Protein AF-0000000067186226 (afdb_homodimer)

Nearest PDB structures (foldseek):
  8h3f-assembly1_I  TM=6.491E-01  e=3.039E-13  Homo sapiens
  8h33-assembly1_B  TM=6.271E-01  e=1.517E-13  Homo sapiens
  8h37-assembly1_P  TM=5.772E-01  e=4.936E-14  Homo sapiens
  8h37-assembly1_N  TM=5.788E-01  e=1.292E-13  Homo sapiens
  3htm-assembly2_D  TM=8.428E-01  e=9.193E-09  Homo sapiens

InterPro domains:
  IPR000210 BTB/POZ domain [PF00651] (23-121)
  IPR000210 BTB/POZ domain [PS50097] (26-92)
  IPR000210 BTB/POZ domain [SM00225] (26-125)
  IPR008979 Galactose-binding-like domain superfamily [SSF49785] (238-368)
  IPR011333 SKP1/BTB/POZ domain superfamily [G3DSA:3.30.710.10] (2-152)
  IPR011333 SKP1/BTB/POZ domain superfamily [SSF54695] (12-121)
  IPR011705 BTB/Kelch-associated [PF07707] (131-234)
  IPR011705 BTB/Kelch-associated [SM00875] (131-235)
  IPR052407 BTB/POZ domain-containing protein 9 [PTHR46306] (3-377)

Structure (mmCIF, N/CA/C/O backbone):
data_AF-0000000067186226-model_v1
#
loop_
_entity.id
_entity.type
_entity.pdbx_description
1 polymer AGAP008739-PA
#
loop_
_atom_site.group_PDB
_atom_site.id
_atom_site.type_symbol
_atom_site.label_atom_id
_atom_site.label_alt_id
_atom_site.label_comp_id
_atom_site.label_asym_id
_atom_site.label_entity_id
_atom_site.label_seq_id
_atom_site.pdbx_PDB_ins_code
_atom_site.Cartn_x
_atom_site.Cartn_y
_atom_site.Cartn_z
_atom_site.occupancy
_atom_site.B_iso_or_equiv
_atom_site.auth_seq_id
_atom_site.auth_comp_id
_atom_site.auth_asym_id
_atom_site.auth_atom_id
_atom_site.pdbx_PDB_model_num
ATOM 1 N N . MET A 1 1 ? 9.281 -8.586 -5.812 1 43.84 1 MET A N 1
ATOM 2 C CA . MET A 1 1 ? 8.273 -9.164 -4.934 1 43.84 1 MET A CA 1
ATOM 3 C C . MET A 1 1 ? 8.609 -10.617 -4.602 1 43.84 1 MET A C 1
ATOM 5 O O . MET A 1 1 ? 8.984 -11.391 -5.488 1 43.84 1 MET A O 1
ATOM 9 N N . SER A 1 2 ? 8.891 -10.812 -3.518 1 55.97 2 SER A N 1
ATOM 10 C CA . SER A 1 2 ? 9.281 -12.164 -3.141 1 55.97 2 SER A CA 1
ATOM 11 C C . SER A 1 2 ? 8.281 -13.195 -3.654 1 55.97 2 SER A C 1
ATOM 13 O O . SER A 1 2 ? 7.074 -12.953 -3.637 1 55.97 2 SER A O 1
ATOM 15 N N . SER A 1 3 ? 8.68 -14.133 -4.492 1 70.69 3 SER A N 1
ATOM 16 C CA . SER A 1 3 ? 7.984 -15.141 -5.289 1 70.69 3 SER A CA 1
ATOM 17 C C . SER A 1 3 ? 7.008 -15.938 -4.434 1 70.69 3 SER A C 1
ATOM 19 O O . SER A 1 3 ? 6.117 -16.609 -4.965 1 70.69 3 SER A O 1
ATOM 21 N N . THR A 1 4 ? 7 -15.523 -3.02 1 85.62 4 THR A N 1
ATOM 22 C CA . THR A 1 4 ? 6.184 -16.406 -2.197 1 85.62 4 THR A CA 1
ATOM 23 C C . THR A 1 4 ? 5.07 -15.633 -1.502 1 85.62 4 THR A C 1
ATOM 25 O O . THR A 1 4 ? 4.355 -16.188 -0.66 1 85.62 4 THR A O 1
ATOM 28 N N . GLU A 1 5 ? 4.957 -14.359 -1.863 1 90.81 5 GLU A N 1
ATOM 29 C CA . GLU A 1 5 ? 3.914 -13.555 -1.244 1 90.81 5 GLU A CA 1
ATOM 30 C C . GLU A 1 5 ? 3.01 -12.914 -2.297 1 90.81 5 GLU A C 1
ATOM 32 O O . GLU A 1 5 ? 3.496 -12.344 -3.273 1 90.81 5 GLU A O 1
ATOM 37 N N . ILE A 1 6 ? 1.809 -13.125 -2.064 1 94.31 6 ILE A N 1
ATOM 38 C CA . ILE A 1 6 ? 0.84 -12.43 -2.902 1 94.31 6 ILE A CA 1
ATOM 39 C C . ILE A 1 6 ? 0.422 -11.125 -2.227 1 94.31 6 ILE A C 1
ATOM 41 O O . ILE A 1 6 ? -0.125 -11.133 -1.121 1 94.31 6 ILE A O 1
ATOM 45 N N . GLU A 1 7 ? 0.746 -10.055 -2.811 1 93.38 7 GLU A N 1
ATOM 46 C CA . GLU A 1 7 ? 0.395 -8.742 -2.291 1 93.38 7 GLU A CA 1
ATOM 47 C C . GLU A 1 7 ? -0.458 -7.961 -3.289 1 93.38 7 GLU A C 1
ATOM 49 O O . GLU A 1 7 ? 0.068 -7.359 -4.227 1 93.38 7 GLU A O 1
ATOM 54 N N . GLN A 1 8 ? -1.677 -7.988 -3.027 1 94.75 8 GLN A N 1
ATOM 55 C CA . GLN A 1 8 ? -2.619 -7.301 -3.904 1 94.75 8 GLN A CA 1
ATOM 56 C C . GLN A 1 8 ? -3.494 -6.332 -3.117 1 94.75 8 GLN A C 1
ATOM 58 O O . GLN A 1 8 ? -4.707 -6.27 -3.326 1 94.75 8 GLN A O 1
ATOM 63 N N . THR A 1 9 ? -2.949 -5.68 -2.217 1 94.12 9 THR A N 1
ATOM 64 C CA . THR A 1 9 ? -3.639 -4.719 -1.366 1 94.12 9 THR A CA 1
ATOM 65 C C . THR A 1 9 ? -4.184 -3.555 -2.193 1 94.12 9 THR A C 1
ATOM 67 O O . THR A 1 9 ? -5.223 -2.984 -1.863 1 94.12 9 THR A O 1
ATOM 70 N N . ALA A 1 10 ? -3.463 -3.23 -3.26 1 93.56 10 ALA A N 1
ATOM 71 C CA . ALA A 1 10 ? -3.898 -2.137 -4.125 1 93.56 10 ALA A CA 1
ATOM 72 C C . ALA A 1 10 ? -5.27 -2.43 -4.73 1 93.56 10 ALA A C 1
ATOM 74 O O . ALA A 1 10 ? -6.105 -1.531 -4.852 1 93.56 10 ALA A O 1
ATOM 75 N N . VAL A 1 11 ? -5.465 -3.668 -5.043 1 94 11 VAL A N 1
ATOM 76 C CA . VAL A 1 11 ? -6.738 -4.074 -5.625 1 94 11 VAL A CA 1
ATOM 77 C C . VAL A 1 11 ? -7.848 -3.943 -4.582 1 94 11 VAL A C 1
ATOM 79 O O . VAL A 1 11 ? -8.93 -3.439 -4.879 1 94 11 VAL A O 1
ATOM 82 N N . LEU A 1 12 ? -7.555 -4.359 -3.432 1 95.69 12 LEU A N 1
ATOM 83 C CA . LEU A 1 12 ? -8.508 -4.246 -2.33 1 95.69 12 LEU A CA 1
ATOM 84 C C . LEU A 1 12 ? -8.914 -2.793 -2.107 1 95.69 12 LEU A C 1
ATOM 86 O O . LEU A 1 12 ? -10.102 -2.48 -2.025 1 95.69 12 LEU A O 1
ATOM 90 N N . VAL A 1 13 ? -7.984 -1.93 -2.045 1 95.88 13 VAL A N 1
ATOM 91 C CA . VAL A 1 13 ? -8.219 -0.517 -1.766 1 95.88 13 VAL A CA 1
ATOM 92 C C . VAL A 1 13 ? -9.023 0.107 -2.906 1 95.88 13 VAL A C 1
ATOM 94 O O . VAL A 1 13 ? -9.93 0.905 -2.67 1 95.88 13 VAL A O 1
ATOM 97 N N . GLU A 1 14 ? -8.68 -0.257 -4.086 1 96.06 14 GLU A N 1
ATOM 98 C CA . GLU A 1 14 ? -9.391 0.259 -5.25 1 96.06 14 GLU A CA 1
ATOM 99 C C . GLU A 1 14 ? -10.867 -0.142 -5.215 1 96.06 14 GLU A C 1
ATOM 101 O O . GLU A 1 14 ? -11.742 0.664 -5.531 1 96.06 14 GLU A O 1
ATOM 106 N N . GLN A 1 15 ? -11.078 -1.304 -4.855 1 95.94 15 GLN A N 1
ATOM 107 C CA . GLN A 1 15 ? -12.453 -1.787 -4.785 1 95.94 15 GLN A CA 1
ATOM 108 C C . GLN A 1 15 ? -13.219 -1.104 -3.654 1 95.94 15 GLN A C 1
ATOM 110 O O . GLN A 1 15 ? -14.391 -0.746 -3.818 1 95.94 15 GLN A O 1
ATOM 115 N N . LEU A 1 16 ? -12.586 -0.921 -2.57 1 96.31 16 LEU A N 1
ATOM 116 C CA . LEU A 1 16 ? -13.211 -0.195 -1.472 1 96.31 16 LEU A CA 1
ATOM 117 C C . LEU A 1 16 ? -13.508 1.247 -1.872 1 96.31 16 LEU A C 1
ATOM 119 O O . LEU A 1 16 ? -14.547 1.799 -1.499 1 96.31 16 LEU A O 1
ATOM 123 N N . ALA A 1 17 ? -12.578 1.814 -2.572 1 96.5 17 ALA A N 1
ATOM 124 C CA . ALA A 1 17 ? -12.727 3.195 -3.021 1 96.5 17 ALA A CA 1
ATOM 125 C C . ALA A 1 17 ? -14 3.371 -3.846 1 96.5 17 ALA A C 1
ATOM 127 O O . ALA A 1 17 ? -14.625 4.434 -3.811 1 96.5 17 ALA A O 1
ATOM 128 N N . GLN A 1 18 ? -14.391 2.344 -4.48 1 96.06 18 GLN A N 1
ATOM 129 C CA . GLN A 1 18 ? -15.578 2.408 -5.324 1 96.06 18 GLN A CA 1
ATOM 130 C C . GLN A 1 18 ? -16.844 2.506 -4.484 1 96.06 18 GLN A C 1
ATOM 132 O O . GLN A 1 18 ? -17.875 2.986 -4.961 1 96.06 18 GLN A O 1
ATOM 137 N N . LEU A 1 19 ? -16.688 2.121 -3.268 1 96.25 19 LEU A N 1
ATOM 138 C CA . LEU A 1 19 ? -17.844 2.154 -2.371 1 96.25 19 LEU A CA 1
ATOM 139 C C . LEU A 1 19 ? -18.062 3.559 -1.818 1 96.25 19 LEU A C 1
ATOM 141 O O . LEU A 1 19 ? -19.141 3.871 -1.317 1 96.25 19 LEU A O 1
ATOM 145 N N . CYS A 1 20 ? -17.078 4.359 -1.886 1 96.75 20 CYS A N 1
ATOM 146 C CA . CYS A 1 20 ? -17.125 5.672 -1.257 1 96.75 20 CYS A CA 1
ATOM 147 C C . CYS A 1 20 ? -18.297 6.484 -1.799 1 96.75 20 CYS A C 1
ATOM 149 O O . CYS A 1 20 ? -18.344 6.801 -2.988 1 96.75 20 CYS A O 1
ATOM 151 N N . MET A 1 21 ? -19.234 6.742 -0.925 1 95.12 21 MET A N 1
ATOM 152 C CA . MET A 1 21 ? -20.422 7.539 -1.191 1 95.12 21 MET A CA 1
ATOM 153 C C . MET A 1 21 ? -21.234 6.949 -2.344 1 95.12 21 MET A C 1
ATOM 155 O O . MET A 1 21 ? -21.812 7.684 -3.145 1 95.12 21 MET A O 1
ATOM 159 N N . ASN A 1 22 ? -21.078 5.688 -2.518 1 93.81 22 ASN A N 1
ATOM 160 C CA . ASN A 1 22 ? -21.891 4.91 -3.449 1 93.81 22 ASN A CA 1
ATOM 161 C C . ASN A 1 22 ? -23.094 4.289 -2.758 1 93.81 22 ASN A C 1
ATOM 163 O O . ASN A 1 22 ? -22.969 3.715 -1.676 1 93.81 22 ASN A O 1
ATOM 167 N N . ALA A 1 23 ? -24.234 4.379 -3.363 1 93.38 23 ALA A N 1
ATOM 168 C CA . ALA A 1 23 ? -25.469 3.91 -2.756 1 93.38 23 ALA A CA 1
ATOM 169 C C . ALA A 1 23 ? -25.578 2.389 -2.818 1 93.38 23 ALA A C 1
ATOM 171 O O . ALA A 1 23 ? -26.375 1.784 -2.107 1 93.38 23 ALA A O 1
ATOM 172 N N . ASP A 1 24 ? -24.734 1.833 -3.588 1 90.06 24 ASP A N 1
ATOM 173 C CA . ASP A 1 24 ? -24.781 0.381 -3.729 1 90.06 24 ASP A CA 1
ATOM 174 C C . ASP A 1 24 ? -24.531 -0.309 -2.387 1 90.06 24 ASP A C 1
ATOM 176 O O . ASP A 1 24 ? -23.484 -0.142 -1.776 1 90.06 24 ASP A O 1
ATOM 180 N N . ASN A 1 25 ? -25.562 -0.972 -1.929 1 89.5 25 A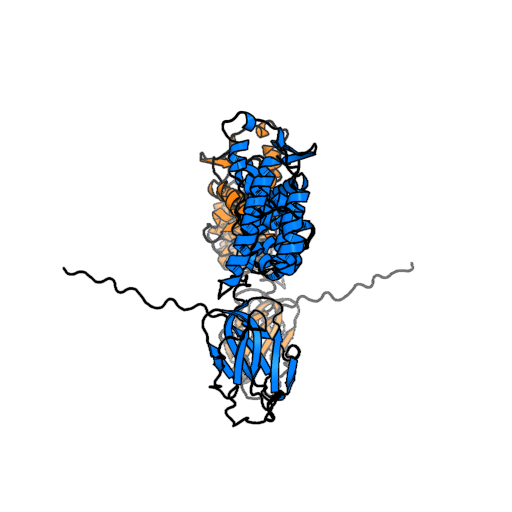SN A N 1
ATOM 181 C CA . ASN A 1 25 ? -25.547 -1.771 -0.708 1 89.5 25 ASN A CA 1
ATOM 182 C C . ASN A 1 25 ? -25.25 -0.914 0.519 1 89.5 25 ASN A C 1
ATOM 184 O O . ASN A 1 25 ? -24.734 -1.411 1.518 1 89.5 25 ASN A O 1
ATOM 188 N N . ALA A 1 26 ? -25.453 0.398 0.323 1 94.44 26 ALA A N 1
ATOM 189 C CA . ALA A 1 26 ? -25.297 1.274 1.482 1 94.44 26 ALA A CA 1
ATOM 190 C C . ALA A 1 26 ? -26.375 0.984 2.527 1 94.44 26 ALA A C 1
ATOM 192 O O . ALA A 1 26 ? -27.531 0.692 2.184 1 94.44 26 ALA A O 1
ATOM 193 N N . ASP A 1 27 ? -25.984 1.055 3.787 1 93.06 27 ASP A N 1
ATOM 194 C CA . ASP A 1 27 ? -26.953 0.744 4.836 1 93.06 27 ASP A CA 1
ATOM 195 C C . ASP A 1 27 ? -27.125 1.918 5.801 1 93.06 27 ASP A C 1
ATOM 197 O O . ASP A 1 27 ? -27.828 1.813 6.797 1 93.06 27 ASP A O 1
ATOM 201 N N . VAL A 1 28 ? -26.5 3.002 5.539 1 94.75 28 VAL A N 1
ATOM 202 C CA . VAL A 1 28 ? -26.688 4.234 6.301 1 94.75 28 VAL A CA 1
ATOM 203 C C . VAL A 1 28 ? -26.5 5.441 5.383 1 94.75 28 VAL A C 1
ATOM 205 O O . VAL A 1 28 ? -25.75 5.375 4.406 1 94.75 28 VAL A O 1
ATOM 208 N N . THR A 1 29 ? -27.203 6.473 5.629 1 96.75 29 THR A N 1
ATOM 209 C CA . THR A 1 29 ? -27.094 7.711 4.867 1 96.75 29 THR A CA 1
ATOM 210 C C . THR A 1 29 ? -26.906 8.906 5.801 1 96.75 29 THR A C 1
ATOM 212 O O . THR A 1 29 ? -27.688 9.086 6.742 1 96.75 29 THR A O 1
ATOM 215 N N . PHE A 1 30 ? -25.938 9.719 5.551 1 96.44 30 PHE A N 1
ATOM 216 C CA . PHE A 1 30 ? -25.719 10.945 6.316 1 96.44 30 PHE A CA 1
ATOM 217 C C . PHE A 1 30 ? -26.266 12.156 5.57 1 96.44 30 PHE A C 1
ATOM 219 O O . PHE A 1 30 ? -25.984 12.336 4.383 1 96.44 30 PHE A O 1
ATOM 226 N N . THR A 1 31 ? -27 12.891 6.254 1 97 31 THR A N 1
ATOM 227 C CA . THR A 1 31 ? -27.5 14.148 5.699 1 97 31 THR A CA 1
ATOM 228 C C . THR A 1 31 ? -26.719 15.328 6.246 1 97 31 THR A C 1
ATOM 230 O O . THR A 1 31 ? -26.781 15.625 7.441 1 97 31 THR A O 1
ATOM 233 N N . VAL A 1 32 ? -25.984 15.984 5.395 1 96.88 32 VAL A N 1
ATOM 234 C CA . VAL A 1 32 ? -25.141 17.125 5.762 1 96.88 32 VAL A CA 1
ATOM 235 C C . VAL A 1 32 ? -25.562 18.344 4.961 1 96.88 32 VAL A C 1
ATOM 237 O O . VAL A 1 32 ? -25.328 18.422 3.752 1 96.88 32 VAL A O 1
ATOM 240 N N . LYS A 1 33 ? -26.156 19.328 5.629 1 95.69 33 LYS A N 1
ATOM 241 C CA . LYS A 1 33 ? -26.641 20.562 5.008 1 95.69 33 LYS A CA 1
ATOM 242 C C . LYS A 1 33 ? -27.5 20.25 3.779 1 95.69 33 LYS A C 1
ATOM 244 O O . LYS A 1 33 ? -27.281 20.812 2.705 1 95.69 33 LYS A O 1
ATOM 249 N N . GLY A 1 34 ? -28.312 19.25 3.869 1 94.19 34 GLY A N 1
ATOM 250 C CA . GLY A 1 34 ? -29.281 18.922 2.83 1 94.19 34 GLY A CA 1
ATOM 251 C C . GLY A 1 34 ? -28.766 17.891 1.844 1 94.19 34 GLY A C 1
ATOM 252 O O . GLY A 1 34 ? -29.531 17.359 1.036 1 94.19 34 GLY A O 1
ATOM 253 N N . GLN A 1 35 ? -27.5 17.578 1.842 1 97 35 GLN A N 1
ATOM 254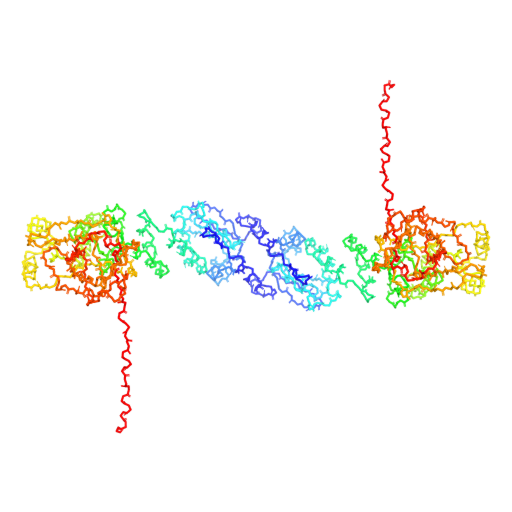 C CA . GLN A 1 35 ? -26.953 16.562 0.946 1 97 35 GLN A CA 1
ATOM 255 C C . GLN A 1 35 ? -26.984 15.18 1.591 1 97 35 GLN A C 1
ATOM 257 O O . GLN A 1 35 ? -26.641 15.031 2.766 1 97 35 GLN A O 1
ATOM 262 N N . HIS A 1 36 ? -27.406 14.227 0.775 1 96.88 36 HIS A N 1
ATOM 263 C CA . HIS A 1 36 ? -27.469 12.852 1.246 1 96.88 36 HIS A CA 1
ATOM 264 C C . HIS A 1 36 ? -26.234 12.062 0.81 1 96.88 36 HIS A C 1
ATOM 266 O O . HIS A 1 36 ? -26 11.891 -0.387 1 96.88 36 HIS A O 1
ATOM 272 N N . LEU A 1 37 ? -25.484 11.594 1.732 1 97.88 37 LEU A N 1
ATOM 273 C CA . LEU A 1 37 ? -24.25 10.867 1.466 1 97.88 37 LEU A CA 1
ATOM 274 C C . LEU A 1 37 ? -24.344 9.43 1.976 1 97.88 37 LEU A C 1
ATOM 276 O O . LEU A 1 37 ? -24.234 9.188 3.18 1 97.88 37 LEU A O 1
ATOM 280 N N . PRO A 1 38 ? -24.531 8.492 1.057 1 97.75 38 PRO A N 1
ATOM 281 C CA . PRO A 1 38 ? -24.609 7.086 1.47 1 97.75 38 PRO A CA 1
ATOM 282 C C . PRO A 1 38 ? -23.266 6.547 1.973 1 97.75 38 PRO A C 1
ATOM 284 O O . PRO A 1 38 ? -22.219 6.969 1.5 1 97.75 38 PRO A O 1
ATOM 287 N N . ALA A 1 39 ? -23.328 5.672 2.939 1 97.19 39 ALA A N 1
ATOM 288 C CA . ALA A 1 39 ? -22.125 5.055 3.508 1 97.19 39 ALA A CA 1
ATOM 289 C C . ALA A 1 39 ? -22.422 3.635 3.98 1 97.19 39 ALA A C 1
ATOM 291 O O . ALA A 1 39 ? -23.516 3.119 3.781 1 97.19 39 ALA A O 1
ATOM 292 N N . HIS A 1 40 ? -21.516 2.936 4.426 1 96.5 40 HIS A N 1
ATOM 293 C CA . HIS A 1 40 ? -21.594 1.557 4.895 1 96.5 40 HIS A CA 1
ATOM 294 C C . HIS A 1 40 ? -21.156 1.444 6.355 1 96.5 40 HIS A C 1
ATOM 296 O O . HIS A 1 40 ? -20.016 1.753 6.695 1 96.5 40 HIS A O 1
ATOM 302 N N . ARG A 1 41 ? -22.016 0.983 7.184 1 95.5 41 ARG A N 1
ATOM 303 C CA . ARG A 1 41 ? -21.828 0.965 8.633 1 95.5 41 ARG A CA 1
ATOM 304 C C . ARG A 1 41 ? -20.516 0.27 9 1 95.5 41 ARG A C 1
ATOM 306 O O . ARG A 1 41 ? -19.734 0.793 9.797 1 95.5 41 ARG A O 1
ATOM 313 N N . ILE A 1 42 ? -20.281 -0.845 8.391 1 95.25 42 ILE A N 1
ATOM 314 C CA . ILE A 1 42 ? -19.172 -1.678 8.82 1 95.25 42 ILE A CA 1
ATOM 315 C C . ILE A 1 42 ? -17.844 -0.988 8.469 1 95.25 42 ILE A C 1
ATOM 317 O O . ILE A 1 42 ? -16.875 -1.068 9.227 1 95.25 42 ILE A O 1
ATOM 321 N N . ILE A 1 43 ? -17.812 -0.345 7.324 1 96.44 43 ILE A N 1
ATOM 322 C CA . ILE A 1 43 ? -16.578 0.34 6.922 1 96.44 43 ILE A CA 1
ATOM 323 C C . ILE A 1 43 ? -16.297 1.489 7.883 1 96.44 43 ILE A C 1
ATOM 325 O O . ILE A 1 43 ? -15.172 1.63 8.367 1 96.44 43 ILE A O 1
ATOM 329 N N . LEU A 1 44 ? -17.312 2.252 8.18 1 96.19 44 LEU A N 1
ATOM 330 C CA . LEU A 1 44 ? -17.156 3.375 9.094 1 96.19 44 LEU A CA 1
ATOM 331 C C . LEU A 1 44 ? -16.766 2.891 10.484 1 96.19 44 LEU A C 1
ATOM 333 O O . LEU A 1 44 ? -15.859 3.445 11.117 1 96.19 44 LEU A O 1
ATOM 337 N N . ALA A 1 45 ? -17.438 1.86 10.945 1 95 45 ALA A N 1
ATOM 338 C CA . ALA A 1 45 ? -17.188 1.312 12.281 1 95 45 ALA A CA 1
ATOM 339 C C . ALA A 1 45 ? -15.789 0.731 12.391 1 95 45 ALA A C 1
ATOM 341 O O . ALA A 1 45 ? -15.164 0.782 13.453 1 95 45 ALA A O 1
ATOM 342 N N . THR A 1 46 ? -15.305 0.184 11.32 1 95.62 46 THR A N 1
ATOM 343 C CA . THR A 1 46 ? -13.977 -0.416 11.305 1 95.62 46 THR A CA 1
ATOM 344 C C . THR A 1 46 ? -12.898 0.659 11.391 1 95.62 46 THR A C 1
ATOM 346 O O . THR A 1 46 ? -11.875 0.467 12.055 1 95.62 46 THR A O 1
ATOM 349 N N . ARG A 1 47 ? -13.148 1.767 10.812 1 96.19 47 ARG A N 1
ATOM 350 C CA . ARG A 1 47 ? -12.133 2.801 10.656 1 96.19 47 ARG A CA 1
ATOM 351 C C . ARG A 1 47 ? -12.117 3.732 11.867 1 96.19 47 ARG A C 1
ATOM 353 O O . ARG A 1 47 ? -11.117 4.41 12.125 1 96.19 47 ARG A O 1
ATOM 360 N N . SER A 1 48 ? -13.25 3.76 12.625 1 95.38 48 SER A N 1
ATOM 361 C CA . SER A 1 48 ? -13.375 4.742 13.703 1 95.38 48 SER A CA 1
ATOM 362 C C . SER A 1 48 ? -14.203 4.195 14.859 1 95.38 48 SER A C 1
ATOM 364 O O . SER A 1 48 ? -15.328 3.729 14.656 1 95.38 48 SER A O 1
ATOM 366 N N . GLU A 1 49 ? -13.68 4.352 16.094 1 94.38 49 GLU A N 1
ATOM 367 C CA . GLU A 1 49 ? -14.406 3.92 17.281 1 94.38 49 GLU A CA 1
ATOM 368 C C . GLU A 1 49 ? -15.656 4.77 17.5 1 94.38 49 GLU A C 1
ATOM 370 O O . GLU A 1 49 ? -16.672 4.27 17.984 1 94.38 49 GLU A O 1
ATOM 375 N N . TYR A 1 50 ? -15.523 6.004 17.172 1 94.12 50 TYR A N 1
ATOM 376 C CA . TYR A 1 50 ? -16.672 6.891 17.281 1 94.12 50 TYR A CA 1
ATOM 377 C C . TYR A 1 50 ? -17.844 6.371 16.453 1 94.12 50 TYR A C 1
ATOM 379 O O . TYR A 1 50 ? -18.953 6.215 16.969 1 94.12 50 TYR A O 1
ATOM 387 N N . PHE A 1 51 ? -17.578 6.074 15.219 1 94.5 51 PHE A N 1
ATOM 388 C CA . PHE A 1 51 ? -18.641 5.602 14.336 1 94.5 51 PHE A CA 1
ATOM 389 C C . PHE A 1 51 ? -19.109 4.215 14.758 1 94.5 51 PHE A C 1
ATOM 391 O O . PHE A 1 51 ? -20.297 3.883 14.602 1 94.5 51 PHE A O 1
ATOM 398 N N . ARG A 1 52 ? -18.188 3.424 15.25 1 93.81 52 ARG A N 1
ATOM 399 C CA . ARG A 1 52 ? -18.594 2.121 15.766 1 93.81 52 ARG A CA 1
ATOM 400 C C . ARG A 1 52 ? -19.625 2.271 16.875 1 93.81 52 ARG A C 1
ATOM 402 O O . ARG A 1 52 ? -20.656 1.588 16.859 1 93.81 52 ARG A O 1
ATOM 409 N N . ALA A 1 53 ? -19.391 3.193 17.781 1 92 53 ALA A N 1
ATOM 410 C CA . ALA A 1 53 ? -20.312 3.451 18.875 1 92 53 ALA A CA 1
ATOM 411 C C . ALA A 1 53 ? -21.625 4.055 18.359 1 92 53 ALA A C 1
ATOM 413 O O . ALA A 1 53 ? -22.703 3.688 18.828 1 92 53 ALA A O 1
ATOM 414 N N . LEU A 1 54 ? -21.5 4.934 17.422 1 91.19 54 LEU A N 1
ATOM 415 C CA . LEU A 1 54 ? -22.672 5.629 16.875 1 91.19 54 LEU A CA 1
ATOM 416 C C . LEU A 1 54 ? -23.594 4.656 16.141 1 91.19 54 LEU A C 1
ATOM 418 O O . LEU A 1 54 ? -24.812 4.723 16.297 1 91.19 54 LEU A O 1
ATOM 422 N N . LEU A 1 55 ? -23 3.699 15.398 1 93.06 55 LEU A N 1
ATOM 423 C CA . LEU A 1 55 ? -23.781 2.922 14.445 1 93.06 55 LEU A CA 1
ATOM 424 C C . LEU A 1 55 ? -24.109 1.545 15.008 1 93.06 55 LEU A C 1
ATOM 426 O O . LEU A 1 55 ? -25.047 0.888 14.547 1 93.06 55 LEU A O 1
ATOM 430 N N . PHE A 1 56 ? -23.328 1.003 15.922 1 90.56 56 PHE A N 1
ATOM 431 C CA . PHE A 1 56 ? -23.547 -0.342 16.438 1 90.56 56 PHE A CA 1
ATOM 432 C C . PHE A 1 56 ? -23.766 -0.311 17.953 1 90.56 56 PHE A C 1
ATOM 434 O O . PHE A 1 56 ? -23.891 -1.36 18.578 1 90.56 56 PHE A O 1
ATOM 441 N N . GLY A 1 57 ? -23.75 0.784 18.5 1 84.44 57 GLY A N 1
ATOM 442 C CA . GLY A 1 57 ? -23.984 0.911 19.922 1 84.44 57 GLY A CA 1
ATOM 443 C C . GLY A 1 57 ? -25.422 0.634 20.328 1 84.44 57 GLY A C 1
ATOM 444 O O . GLY A 1 57 ? -26.234 0.246 19.5 1 84.44 57 GLY A O 1
ATOM 445 N N . ALA A 1 58 ? -25.672 0.619 21.547 1 76.06 58 ALA A N 1
ATOM 446 C CA . ALA A 1 58 ? -26.922 0.214 22.172 1 76.06 58 ALA A CA 1
ATOM 447 C C . ALA A 1 58 ? -28 1.272 21.969 1 76.06 58 ALA A C 1
ATOM 449 O O . ALA A 1 58 ? -29.203 0.973 22.047 1 76.06 58 ALA A O 1
ATOM 450 N N . LEU A 1 59 ? -27.625 2.422 21.594 1 68.31 59 LEU A N 1
ATOM 451 C CA . LEU A 1 59 ? -28.594 3.51 21.562 1 68.31 59 LEU A CA 1
ATOM 452 C C . LEU A 1 59 ? -29.484 3.4 20.328 1 68.31 59 LEU A C 1
ATOM 454 O O . LEU A 1 59 ? -29.078 2.822 19.312 1 68.31 59 LEU A O 1
ATOM 458 N N . LYS A 1 60 ? -30.656 3.803 20.344 1 61.97 60 LYS A N 1
ATOM 459 C CA . LYS A 1 60 ? -31.703 3.758 19.312 1 61.97 60 LYS A CA 1
ATOM 460 C C . LYS A 1 60 ? -31.188 4.324 18 1 61.97 60 LYS A C 1
ATOM 462 O O . LYS A 1 60 ? -31.594 3.867 16.922 1 61.97 60 LYS A O 1
ATOM 467 N N . GLU A 1 61 ? -30.312 5.301 18.109 1 60.72 61 GLU A N 1
ATOM 468 C CA . GLU A 1 61 ? -29.812 5.996 16.938 1 60.72 61 GLU A CA 1
ATOM 469 C C . GLU A 1 61 ? -28.984 5.062 16.047 1 60.72 61 GLU A C 1
ATOM 471 O O . GLU A 1 61 ? -28.875 5.285 14.844 1 60.72 61 GLU A O 1
ATOM 476 N N . SER A 1 62 ? -28.625 3.957 16.734 1 67.75 62 SER A N 1
ATOM 477 C CA . SER A 1 62 ? -27.781 3.021 15.992 1 67.75 62 SER A CA 1
ATOM 478 C C . SER A 1 62 ? -28.594 2.242 14.961 1 67.75 62 SER A C 1
ATOM 480 O O . SER A 1 62 ? -28.047 1.712 14 1 67.75 62 SER A O 1
ATOM 482 N N . LYS A 1 63 ? -29.812 2.414 15.039 1 73.25 63 LYS A N 1
ATOM 483 C CA . LYS A 1 63 ? -30.672 1.636 14.133 1 73.25 63 LYS A CA 1
ATOM 484 C C . LYS A 1 63 ? -31.219 2.508 13.016 1 73.25 63 LYS A C 1
ATOM 486 O O . LYS A 1 63 ? -31.859 2.002 12.086 1 73.25 63 LYS A O 1
ATOM 491 N N . GLN A 1 64 ? -30.891 3.791 13.148 1 79.56 64 GLN A N 1
ATOM 492 C CA . GLN A 1 64 ? -31.391 4.707 12.125 1 79.56 64 GLN A CA 1
ATOM 493 C C . GLN A 1 64 ? -30.562 4.598 10.844 1 79.56 64 GLN A C 1
ATOM 495 O O . GLN A 1 64 ? -29.344 4.457 10.898 1 79.56 64 GLN A O 1
ATOM 500 N N . ASN A 1 65 ? -31.297 4.66 9.766 1 89.19 65 ASN A N 1
ATOM 501 C CA . ASN A 1 65 ? -30.625 4.57 8.477 1 89.19 65 ASN A CA 1
ATOM 502 C C . ASN A 1 65 ? -30.25 5.949 7.941 1 89.19 65 ASN A C 1
ATOM 504 O O . ASN A 1 65 ? -29.5 6.062 6.973 1 89.19 65 ASN A O 1
ATOM 508 N N . GLU A 1 66 ? -30.797 6.934 8.609 1 92.75 66 GLU A N 1
ATOM 509 C CA . GLU A 1 66 ? -30.469 8.297 8.227 1 92.75 66 GLU A CA 1
ATOM 510 C C . GLU A 1 66 ? -29.969 9.109 9.422 1 92.75 66 GLU A C 1
ATOM 512 O O . GLU A 1 66 ? -30.656 9.195 10.438 1 92.75 66 GLU A O 1
ATOM 517 N N . ILE A 1 67 ? -28.891 9.719 9.312 1 94 67 ILE A N 1
ATOM 518 C CA . ILE A 1 67 ? -28.281 10.5 10.383 1 94 67 ILE A CA 1
ATOM 519 C C . ILE A 1 67 ? -27.969 11.914 9.883 1 94 67 ILE A C 1
ATOM 521 O O . ILE A 1 67 ? -27.312 12.086 8.852 1 94 67 ILE A O 1
ATOM 525 N N . THR A 1 68 ? -28.344 12.891 10.594 1 94.88 68 THR A N 1
ATOM 526 C CA . THR A 1 68 ? -28.109 14.281 10.227 1 94.88 68 THR A CA 1
ATOM 527 C C . THR A 1 68 ? -26.891 14.828 10.969 1 94.88 68 THR A C 1
ATOM 529 O O . THR A 1 68 ? -26.797 14.695 12.188 1 94.88 68 THR A O 1
ATOM 532 N N . LEU A 1 69 ? -25.984 15.414 10.234 1 94.81 69 LEU A N 1
ATOM 533 C CA . LEU A 1 69 ? -24.797 16.031 10.812 1 94.81 69 LEU A CA 1
ATOM 534 C C . LEU A 1 69 ? -24.734 17.516 10.453 1 94.81 69 LEU A C 1
ATOM 536 O O . LEU A 1 69 ? -25.078 17.906 9.336 1 94.81 69 LEU A O 1
ATOM 540 N N . HIS A 1 70 ? -24.281 18.281 11.43 1 95.12 70 HIS A N 1
ATOM 541 C CA . HIS A 1 70 ? -24.109 19.719 11.211 1 95.12 70 HIS A CA 1
ATOM 542 C C . HIS A 1 70 ? -22.641 20.078 11.078 1 95.12 70 HIS A C 1
ATOM 544 O O . HIS A 1 70 ? -22.062 20.719 11.969 1 95.12 70 HIS A O 1
ATOM 550 N N . VAL A 1 71 ? -22.062 19.688 9.992 1 96.5 71 VAL A N 1
ATOM 551 C CA . VAL A 1 71 ? -20.656 19.922 9.688 1 96.5 71 VAL A CA 1
ATOM 552 C C . VAL A 1 71 ? -20.516 20.391 8.242 1 96.5 71 VAL A C 1
ATOM 554 O O . VAL A 1 71 ? -21.5 20.5 7.516 1 96.5 71 VAL A O 1
ATOM 557 N N . SER A 1 72 ? -19.328 20.766 7.891 1 96.56 72 SER A N 1
ATOM 558 C CA . SER A 1 72 ? -19.031 21.141 6.508 1 96.56 72 SER A CA 1
ATOM 559 C C . SER A 1 72 ? -19.188 19.953 5.566 1 96.56 72 SER A C 1
ATOM 561 O O . SER A 1 72 ? -18.672 18.875 5.836 1 96.56 72 SER A O 1
ATOM 563 N N . VAL A 1 73 ? -19.891 20.156 4.477 1 97.25 73 VAL A N 1
ATOM 564 C CA . VAL A 1 73 ? -20.141 19.094 3.514 1 97.25 73 VAL A CA 1
ATOM 565 C C . VAL A 1 73 ? -18.828 18.641 2.879 1 97.25 73 VAL A C 1
ATOM 567 O O . VAL A 1 73 ? -18.547 17.453 2.814 1 97.25 73 VAL A O 1
ATOM 570 N N . ASP A 1 74 ? -18.047 19.594 2.457 1 97.25 74 ASP A N 1
ATOM 571 C CA . ASP A 1 74 ? -16.781 19.281 1.781 1 97.25 74 ASP A CA 1
ATOM 572 C C . ASP A 1 74 ? -15.828 18.547 2.719 1 97.25 74 ASP A C 1
ATOM 574 O O . ASP A 1 74 ? -15.219 17.547 2.334 1 97.25 74 ASP A O 1
ATOM 578 N N . ALA A 1 75 ? -15.734 19.031 3.91 1 97.88 75 ALA A N 1
ATOM 579 C CA . ALA A 1 75 ? -14.852 18.375 4.883 1 97.88 75 ALA A CA 1
ATOM 580 C C . ALA A 1 75 ? -15.289 16.938 5.141 1 97.88 75 ALA A C 1
ATOM 582 O O . ALA A 1 75 ? -14.445 16.047 5.254 1 97.88 75 ALA A O 1
ATOM 583 N N . PHE A 1 76 ? -16.594 16.781 5.191 1 98.44 76 PHE A N 1
ATOM 584 C CA . PHE A 1 76 ? -17.094 15.445 5.449 1 98.44 76 PHE A CA 1
ATOM 585 C C . PHE A 1 76 ? -16.812 14.523 4.27 1 98.44 76 PHE A C 1
ATOM 587 O O . PHE A 1 76 ? -16.484 13.352 4.453 1 98.44 76 PHE A O 1
ATOM 594 N N . LYS A 1 77 ? -16.953 15.039 3.1 1 97.88 77 LYS A N 1
ATOM 595 C CA . LYS A 1 77 ? -16.641 14.266 1.906 1 97.88 77 LYS A CA 1
ATOM 596 C C . LYS A 1 77 ? -15.164 13.859 1.887 1 97.88 77 LYS A C 1
ATOM 598 O O . LYS A 1 77 ? -14.828 12.727 1.523 1 97.88 77 LYS A O 1
ATOM 603 N N . TYR A 1 78 ? -14.266 14.773 2.25 1 98 78 TYR A N 1
ATOM 604 C CA . TYR A 1 78 ? -12.844 14.445 2.338 1 98 78 TYR A CA 1
ATOM 605 C C . TYR A 1 78 ? -12.602 13.352 3.373 1 98 78 TYR A C 1
ATOM 607 O O . TYR A 1 78 ? -11.812 12.43 3.141 1 98 78 TYR A O 1
ATOM 615 N N . LEU A 1 79 ? -13.297 13.508 4.457 1 98.31 79 LEU A N 1
ATOM 616 C CA . LEU A 1 79 ? -13.164 12.5 5.504 1 98.31 79 LEU A CA 1
ATOM 617 C C . LEU A 1 79 ? -13.625 11.133 5.004 1 98.31 79 LEU A C 1
ATOM 619 O O . LEU A 1 79 ? -12.953 10.125 5.23 1 98.31 79 LEU A O 1
ATOM 623 N N . MET A 1 80 ? -14.758 11.109 4.309 1 98.19 80 MET A N 1
ATOM 624 C CA . MET A 1 80 ? -15.281 9.859 3.752 1 98.19 80 MET A CA 1
ATOM 625 C C . MET A 1 80 ? -14.289 9.234 2.783 1 98.19 80 MET A C 1
ATOM 627 O O . MET A 1 80 ? -14.055 8.023 2.816 1 98.19 80 MET A O 1
ATOM 631 N N . LYS A 1 81 ? -13.742 10.031 1.981 1 97.56 81 LYS A N 1
ATOM 632 C CA . LYS A 1 81 ? -12.734 9.531 1.052 1 97.56 81 LYS A CA 1
ATOM 633 C C . LYS A 1 81 ? -11.57 8.883 1.798 1 97.56 81 LYS A C 1
ATOM 635 O O . LYS A 1 81 ? -11.109 7.801 1.427 1 97.56 81 LYS A O 1
ATOM 640 N N . TYR A 1 82 ? -11.148 9.523 2.814 1 97.88 82 TYR A N 1
ATOM 641 C CA . TYR A 1 82 ? -10.062 8.977 3.621 1 97.88 82 TYR A CA 1
ATOM 642 C C . TYR A 1 82 ? -10.461 7.652 4.25 1 97.88 82 TYR A C 1
ATOM 644 O O . TYR A 1 82 ? -9.664 6.715 4.301 1 97.88 82 TYR A O 1
ATOM 652 N N . ILE A 1 83 ? -11.641 7.621 4.711 1 98.31 83 ILE A N 1
ATOM 653 C CA . ILE A 1 83 ? -12.125 6.43 5.398 1 98.31 83 ILE A CA 1
ATOM 654 C C . ILE A 1 83 ? -12.109 5.238 4.441 1 98.31 83 ILE A C 1
ATOM 656 O O . ILE A 1 83 ? -11.68 4.145 4.805 1 98.31 83 ILE A O 1
ATOM 660 N N . TYR A 1 84 ? -12.5 5.445 3.227 1 97.81 84 TYR A N 1
ATOM 661 C CA . TYR A 1 84 ? -12.68 4.348 2.281 1 97.81 84 TYR A CA 1
ATOM 662 C C . TYR A 1 84 ? -11.375 4.023 1.565 1 97.81 84 TYR A C 1
ATOM 664 O O . TYR A 1 84 ? -11.203 2.918 1.047 1 97.81 84 TYR A O 1
ATOM 672 N N . THR A 1 85 ? -10.484 4.965 1.531 1 96.81 85 THR A N 1
ATOM 673 C CA . THR A 1 85 ? -9.32 4.746 0.685 1 96.81 85 THR A CA 1
ATOM 674 C C . THR A 1 85 ? -8.039 4.758 1.515 1 96.81 85 THR A C 1
ATOM 676 O O . THR A 1 85 ? -7.004 4.246 1.082 1 96.81 85 THR A O 1
ATOM 679 N N . GLY A 1 86 ? -8.047 5.414 2.602 1 96.06 86 GLY A N 1
ATOM 680 C CA . GLY A 1 86 ? -6.836 5.594 3.391 1 96.06 86 GLY A CA 1
ATOM 681 C C . GLY A 1 86 ? -5.906 6.652 2.824 1 96.06 86 GLY A C 1
ATOM 682 O O . GLY A 1 86 ? -4.766 6.781 3.268 1 96.06 86 GLY A O 1
ATOM 683 N N . SER A 1 87 ? -6.418 7.359 1.876 1 95.56 87 SER A N 1
ATOM 684 C CA . SER A 1 87 ? -5.578 8.359 1.225 1 95.56 87 SER A CA 1
ATOM 685 C C . SER A 1 87 ? -6.34 9.656 0.996 1 95.56 87 SER A C 1
ATOM 687 O O . SER A 1 87 ? -7.57 9.656 0.923 1 95.56 87 SER A O 1
ATOM 689 N N . LEU A 1 88 ? -5.582 10.727 1.024 1 96.06 88 LEU A N 1
ATOM 690 C CA . LEU A 1 88 ? -6.133 12.055 0.774 1 96.06 88 LEU A CA 1
ATOM 691 C C . LEU A 1 88 ? -5.102 12.953 0.094 1 96.06 88 LEU A C 1
ATOM 693 O O . LEU A 1 88 ? -3.965 13.055 0.558 1 96.06 88 LEU A O 1
ATOM 697 N N . SER A 1 89 ? -5.461 13.516 -1.014 1 95.19 89 SER A N 1
ATOM 698 C CA . SER A 1 89 ? -4.594 14.477 -1.688 1 95.19 89 SER A CA 1
ATOM 699 C C . SER A 1 89 ? -4.883 15.898 -1.227 1 95.19 89 SER A C 1
ATOM 701 O O . SER A 1 89 ? -6.008 16.391 -1.361 1 95.19 89 SER A O 1
ATOM 703 N N . LEU A 1 90 ? -3.863 16.516 -0.765 1 95.62 90 LEU A N 1
ATOM 704 C CA . LEU A 1 90 ? -4.047 17.844 -0.189 1 95.62 90 LEU A CA 1
ATOM 705 C C . LEU A 1 90 ? -3.719 18.922 -1.21 1 95.62 90 LEU A C 1
ATOM 707 O O . LEU A 1 90 ? -4.023 20.094 -0.992 1 95.62 90 LEU A O 1
ATOM 711 N N . LYS A 1 91 ? -3.166 18.578 -2.291 1 89.38 91 LYS A N 1
ATOM 712 C CA . LYS A 1 91 ? -2.678 19.531 -3.287 1 89.38 91 LYS A CA 1
ATOM 713 C C . LYS A 1 91 ? -3.797 20.453 -3.764 1 89.38 91 LYS A C 1
ATOM 715 O O . LYS A 1 91 ? -3.588 21.656 -3.924 1 89.38 91 LYS A O 1
ATOM 720 N N . GLN A 1 92 ? -4.973 19.906 -3.869 1 88.19 92 GLN A N 1
ATOM 721 C CA . GLN A 1 92 ? -6.039 20.719 -4.449 1 88.19 92 GLN A CA 1
ATOM 722 C C . GLN A 1 92 ? -7.02 21.188 -3.379 1 88.19 92 GLN A C 1
ATOM 724 O O . GLN A 1 92 ? -8.008 21.844 -3.686 1 88.19 92 GLN A O 1
ATOM 729 N N . MET A 1 93 ? -6.699 21 -2.17 1 94.69 93 MET A N 1
ATOM 730 C CA . MET A 1 93 ? -7.609 21.391 -1.1 1 94.69 93 MET A CA 1
ATOM 731 C C . MET A 1 93 ? -7.305 22.812 -0.628 1 94.69 93 MET A C 1
ATOM 733 O O . MET A 1 93 ? -6.141 23.188 -0.502 1 94.69 93 MET A O 1
ATOM 737 N N . LYS A 1 94 ? -8.312 23.547 -0.428 1 95.25 94 LYS A N 1
ATOM 738 C CA . LYS A 1 94 ? -8.156 24.844 0.208 1 95.25 94 LYS A CA 1
ATOM 739 C C . LYS A 1 94 ? -7.801 24.703 1.685 1 95.25 94 LYS A C 1
ATOM 741 O O . LYS A 1 94 ? -8.195 23.719 2.328 1 95.25 94 LYS A O 1
ATOM 746 N N . ILE A 1 95 ? -7.148 25.719 2.215 1 95.38 95 ILE A N 1
ATOM 747 C CA . ILE A 1 95 ? -6.707 25.688 3.605 1 95.38 95 ILE A CA 1
ATOM 748 C C . ILE A 1 95 ? -7.918 25.531 4.527 1 95.38 95 ILE A C 1
ATOM 750 O O . ILE A 1 95 ? -7.875 24.781 5.5 1 95.38 95 ILE A O 1
ATOM 754 N N . ARG A 1 96 ? -8.969 26.188 4.207 1 95.44 96 ARG A N 1
ATOM 755 C CA . ARG A 1 96 ? -10.172 26.125 5.023 1 95.44 96 ARG A CA 1
ATOM 756 C C . ARG A 1 96 ? -10.719 24.703 5.09 1 95.44 96 ARG A C 1
ATOM 758 O O . ARG A 1 96 ? -11.125 24.234 6.16 1 95.44 96 ARG A O 1
ATOM 765 N N . ASP A 1 97 ? -10.672 24.031 3.994 1 97.5 97 ASP A N 1
ATOM 766 C CA . ASP A 1 97 ? -11.148 22.656 3.949 1 97.5 97 ASP A CA 1
ATOM 767 C C . ASP A 1 97 ? -10.258 21.734 4.773 1 97.5 97 ASP A C 1
ATOM 769 O O . ASP A 1 97 ? -10.742 20.812 5.43 1 97.5 97 ASP A O 1
ATOM 773 N N . ILE A 1 98 ? -9 22.031 4.672 1 97.69 98 ILE A N 1
ATOM 774 C CA . ILE A 1 98 ? -8.047 21.234 5.441 1 97.69 98 ILE A CA 1
ATOM 775 C C . ILE A 1 98 ? -8.32 21.406 6.934 1 97.69 98 ILE A C 1
ATOM 777 O O . ILE A 1 98 ? -8.367 20.438 7.684 1 97.69 98 ILE A O 1
ATOM 781 N N . LEU A 1 99 ? -8.578 22.609 7.332 1 97.31 99 LEU A N 1
ATOM 782 C CA . LEU A 1 99 ? -8.836 22.906 8.734 1 97.31 99 LEU A CA 1
ATOM 783 C C . LEU A 1 99 ? -10.148 22.266 9.188 1 97.31 99 LEU A C 1
ATOM 785 O O . LEU A 1 99 ? -10.211 21.688 10.273 1 97.31 99 LEU A O 1
ATOM 789 N N . ASP A 1 100 ? -11.133 22.375 8.352 1 97.75 100 ASP A N 1
ATOM 790 C CA . ASP A 1 100 ? -12.414 21.766 8.672 1 97.75 100 ASP A CA 1
ATOM 791 C C . ASP A 1 100 ? -12.281 20.25 8.805 1 97.75 100 ASP A C 1
ATOM 793 O O . ASP A 1 100 ? -12.883 19.641 9.695 1 97.75 100 ASP A O 1
ATOM 797 N N . THR A 1 101 ? -11.594 19.625 7.902 1 98.25 101 THR A N 1
ATOM 798 C CA . THR A 1 101 ? -11.375 18.188 7.941 1 98.25 101 THR A CA 1
ATOM 799 C C . THR A 1 101 ? -10.594 17.781 9.188 1 98.25 101 THR A C 1
ATOM 801 O O . THR A 1 101 ? -10.875 16.75 9.797 1 98.25 101 THR A O 1
ATOM 804 N N . LEU A 1 102 ? -9.594 18.641 9.508 1 98.06 102 LEU A N 1
ATOM 805 C CA . LEU A 1 102 ? -8.828 18.406 10.727 1 98.06 102 LEU A CA 1
ATOM 806 C C . LEU A 1 102 ? -9.742 18.422 11.953 1 98.06 102 LEU A C 1
ATOM 808 O O . LEU A 1 102 ? -9.602 17.578 12.836 1 98.06 102 LEU A O 1
ATOM 812 N N . GLU A 1 103 ? -10.617 19.297 12.023 1 97.69 103 GLU A N 1
ATOM 813 C CA . GLU A 1 103 ? -11.578 19.359 13.125 1 97.69 103 GLU A CA 1
ATOM 814 C C . GLU A 1 103 ? -12.438 18.109 13.188 1 97.69 103 GLU A C 1
ATOM 816 O O . GLU A 1 103 ? -12.68 17.562 14.273 1 97.69 103 GLU A O 1
ATOM 821 N N . LEU A 1 104 ? -12.867 17.656 12.07 1 98.06 104 LEU A N 1
ATOM 822 C CA . LEU A 1 104 ? -13.664 16.438 12.023 1 98.06 104 LEU A CA 1
ATOM 823 C C . LEU A 1 104 ? -12.844 15.227 12.453 1 98.06 104 LEU A C 1
ATOM 825 O O . LEU A 1 104 ? -13.344 14.352 13.164 1 98.06 104 LEU A O 1
ATOM 829 N N . ALA A 1 105 ? -11.625 15.195 11.906 1 97.81 105 ALA A N 1
ATOM 830 C CA . ALA A 1 105 ? -10.742 14.102 12.305 1 97.81 105 ALA A CA 1
ATOM 831 C C . ALA A 1 105 ? -10.586 14.047 13.828 1 97.81 105 ALA A C 1
ATOM 833 O O . ALA A 1 105 ? -10.586 12.969 14.422 1 97.81 105 ALA A O 1
ATOM 834 N N . HIS A 1 106 ? -10.445 15.234 14.414 1 96.69 106 HIS A N 1
ATOM 835 C CA . HIS A 1 106 ? -10.352 15.328 15.867 1 96.69 106 HIS A CA 1
ATOM 836 C C . HIS A 1 106 ? -11.648 14.891 16.531 1 96.69 106 HIS A C 1
ATOM 838 O O . HIS A 1 106 ? -11.625 14.086 17.469 1 96.69 106 HIS A O 1
ATOM 844 N N . GLN A 1 107 ? -12.75 15.32 16.047 1 96.19 107 GLN A N 1
ATOM 845 C CA . GLN A 1 107 ? -14.062 15.047 16.625 1 96.19 107 GLN A CA 1
ATOM 846 C C . GLN A 1 107 ? -14.398 13.562 16.562 1 96.19 107 GLN A C 1
ATOM 848 O O . GLN A 1 107 ? -14.945 13.008 17.516 1 96.19 107 GLN A O 1
ATOM 853 N N . TYR A 1 108 ? -14.055 12.953 15.469 1 96.88 108 TYR A N 1
ATOM 854 C CA . TYR A 1 108 ? -14.477 11.578 15.266 1 96.88 108 TYR A CA 1
ATOM 855 C C . TYR A 1 108 ? -13.344 10.602 15.562 1 96.88 108 TYR A C 1
ATOM 857 O O . TYR A 1 108 ? -13.461 9.406 15.297 1 96.88 108 TYR A O 1
ATOM 865 N N . GLY A 1 109 ? -12.227 11.055 15.969 1 95 109 GLY A N 1
ATOM 866 C CA . GLY A 1 109 ? -11.188 10.227 16.547 1 95 109 GLY A CA 1
ATOM 867 C C . GLY A 1 109 ? -10.258 9.617 15.516 1 95 109 GLY A C 1
ATOM 868 O O . GLY A 1 109 ? -9.812 8.484 15.664 1 95 109 GLY A O 1
ATOM 869 N N . PHE A 1 110 ? -9.992 10.242 14.438 1 97 110 PHE A N 1
ATOM 870 C CA . PHE A 1 110 ? -9 9.797 13.461 1 97 110 PHE A CA 1
ATOM 871 C C . PHE A 1 110 ? -7.629 10.375 13.781 1 97 110 PHE A C 1
ATOM 873 O O . PHE A 1 110 ? -7.195 11.352 13.156 1 97 110 PHE A O 1
ATOM 880 N N . ILE A 1 111 ? -6.902 9.711 14.578 1 95.19 111 ILE A N 1
ATOM 881 C CA . ILE A 1 111 ? -5.672 10.234 15.164 1 95.19 111 ILE A CA 1
ATOM 882 C C . ILE A 1 111 ? -4.594 10.344 14.086 1 95.19 111 ILE A C 1
ATOM 884 O O . ILE A 1 111 ? -3.895 11.352 14 1 95.19 111 ILE A O 1
ATOM 888 N N . ASP A 1 112 ? -4.465 9.289 13.281 1 95.44 112 ASP A N 1
ATOM 889 C CA . ASP A 1 112 ? -3.438 9.297 12.25 1 95.44 112 ASP A CA 1
ATOM 890 C C . ASP A 1 112 ? -3.689 10.406 11.227 1 95.44 112 ASP A C 1
ATOM 892 O O . ASP A 1 112 ? -2.756 11.086 10.805 1 95.44 112 ASP A O 1
ATOM 896 N N . LEU A 1 113 ? -4.895 10.531 10.852 1 96.88 113 LEU A N 1
ATOM 897 C CA . LEU A 1 113 ? -5.242 11.578 9.898 1 96.88 113 LEU A CA 1
ATOM 898 C C . LEU A 1 113 ? -5.004 12.961 10.508 1 96.88 113 LEU A C 1
ATOM 900 O O . LEU A 1 113 ? -4.469 13.852 9.844 1 96.88 113 LEU A O 1
ATOM 904 N N . GLN A 1 114 ? -5.387 13.133 11.742 1 96.88 114 GLN A N 1
ATOM 905 C CA . GLN A 1 114 ? -5.168 14.383 12.461 1 96.88 114 GLN A CA 1
ATOM 906 C C . GLN A 1 114 ? -3.693 14.773 12.453 1 96.88 114 GLN A C 1
ATOM 908 O O . GLN A 1 114 ? -3.348 15.914 12.125 1 96.88 114 GLN A O 1
ATOM 913 N N . LYS A 1 115 ? -2.895 13.844 12.797 1 95.38 115 LYS A N 1
ATOM 914 C CA . LYS A 1 115 ? -1.458 14.102 12.836 1 95.38 115 LYS A CA 1
ATOM 915 C C . LYS A 1 115 ? -0.923 14.469 11.453 1 95.38 115 LYS A C 1
ATOM 917 O O . LYS A 1 115 ? -0.122 15.398 11.32 1 95.38 115 LYS A O 1
ATOM 922 N N . ALA A 1 116 ? -1.415 13.773 10.5 1 95.44 116 ALA A N 1
ATOM 923 C CA . ALA A 1 116 ? -0.948 14.016 9.133 1 95.44 116 ALA A CA 1
ATOM 924 C C . ALA A 1 116 ? -1.354 15.406 8.656 1 95.44 116 ALA A C 1
ATOM 926 O O . ALA A 1 116 ? -0.544 16.125 8.07 1 95.44 116 ALA A O 1
ATOM 927 N N . LEU A 1 117 ? -2.516 15.789 8.875 1 97.12 117 LEU A N 1
ATOM 928 C CA . LEU A 1 117 ? -3.008 17.094 8.461 1 97.12 117 LEU A CA 1
ATOM 929 C C . LEU A 1 117 ? -2.287 18.219 9.211 1 97.12 117 LEU A C 1
ATOM 931 O O . LEU A 1 117 ? -1.923 19.234 8.617 1 97.12 117 LEU A O 1
ATOM 935 N N . ALA A 1 118 ? -2.109 17.984 10.523 1 95.69 118 ALA A N 1
ATOM 936 C CA . ALA A 1 118 ? -1.392 18.969 11.328 1 95.69 118 ALA A CA 1
ATOM 937 C C . ALA A 1 118 ? 0.034 19.156 10.82 1 95.69 118 ALA A C 1
ATOM 939 O O . ALA A 1 118 ? 0.51 20.281 10.695 1 95.69 118 ALA A O 1
ATOM 940 N N . ASN A 1 119 ? 0.654 18.078 10.516 1 93.44 119 ASN A N 1
ATOM 941 C CA . ASN A 1 119 ? 2.014 18.141 9.992 1 93.44 119 ASN A CA 1
ATOM 942 C C . ASN A 1 119 ? 2.066 18.906 8.664 1 93.44 119 ASN A C 1
ATOM 944 O O . ASN A 1 119 ? 2.984 19.688 8.43 1 93.44 119 ASN A O 1
ATOM 948 N N . TYR A 1 120 ? 1.143 18.656 7.859 1 94.62 120 TYR A N 1
ATOM 949 C CA . TYR A 1 120 ? 1.085 19.359 6.586 1 94.62 120 TYR A CA 1
ATOM 950 C C . TYR A 1 120 ? 0.898 20.859 6.801 1 94.62 120 TYR A C 1
ATOM 952 O O . TYR A 1 120 ? 1.598 21.672 6.191 1 94.62 120 TYR A O 1
ATOM 960 N N . LEU A 1 121 ? -0.005 21.203 7.641 1 95.75 121 LEU A N 1
ATOM 961 C CA . LEU A 1 121 ? -0.28 22.609 7.934 1 95.75 121 LEU A CA 1
ATOM 962 C C . LEU A 1 121 ? 0.961 23.297 8.484 1 95.75 121 LEU A C 1
ATOM 964 O O . LEU A 1 121 ? 1.236 24.453 8.148 1 95.75 121 LEU A O 1
ATOM 968 N N . GLY A 1 122 ? 1.688 22.625 9.344 1 93.56 122 GLY A N 1
ATOM 969 C CA . GLY A 1 122 ? 2.92 23.172 9.891 1 93.56 122 GLY A CA 1
ATOM 970 C C . GLY A 1 122 ? 3.939 23.516 8.82 1 93.56 122 GLY A C 1
ATOM 971 O O . GLY A 1 122 ? 4.723 24.453 8.984 1 93.56 122 GLY A O 1
ATOM 972 N N . LYS A 1 123 ? 3.809 22.828 7.727 1 92.12 123 LYS A N 1
ATOM 973 C CA . LYS A 1 123 ? 4.777 23.031 6.652 1 92.12 123 LYS A CA 1
ATOM 974 C C . LYS A 1 123 ? 4.336 24.141 5.707 1 92.12 123 LYS A C 1
ATOM 976 O O . LYS A 1 123 ? 5.164 24.75 5.023 1 92.12 123 LYS A O 1
ATOM 981 N N . VAL A 1 124 ? 3.084 24.422 5.707 1 93.38 124 VAL A N 1
ATOM 982 C CA . VAL A 1 124 ? 2.596 25.359 4.707 1 93.38 124 VAL A CA 1
ATOM 983 C C . VAL A 1 124 ? 2.186 26.672 5.383 1 93.38 124 VAL A C 1
ATOM 985 O O . VAL A 1 124 ? 1.542 27.516 4.766 1 93.38 124 VAL A O 1
ATOM 988 N N . ILE A 1 125 ? 2.568 26.875 6.566 1 94.75 125 ILE A N 1
ATOM 989 C CA . ILE A 1 125 ? 2.24 28.078 7.316 1 94.75 125 ILE A CA 1
ATOM 990 C C . ILE A 1 125 ? 2.779 29.312 6.582 1 94.75 125 ILE A C 1
ATOM 992 O O . ILE A 1 125 ? 3.893 29.281 6.051 1 94.75 125 ILE A O 1
ATOM 996 N N . GLY A 1 126 ? 1.941 30.344 6.559 1 94.06 126 GLY A N 1
ATOM 997 C CA . GLY A 1 126 ? 2.295 31.625 5.977 1 94.06 126 GLY A CA 1
ATOM 998 C C . GLY A 1 126 ? 1.527 32.781 6.582 1 94.06 126 GLY A C 1
ATOM 999 O O . GLY A 1 126 ? 0.706 32.594 7.48 1 94.06 126 GLY A O 1
ATOM 1000 N N . MET A 1 127 ? 1.755 33.969 6.117 1 92.94 127 MET A N 1
ATOM 1001 C CA . MET A 1 127 ? 1.186 35.188 6.652 1 92.94 127 MET A CA 1
ATOM 1002 C C . MET A 1 127 ? -0.334 35.188 6.531 1 92.94 127 MET A C 1
ATOM 1004 O O . MET A 1 127 ? -1.032 35.688 7.406 1 92.94 127 MET A O 1
ATOM 1008 N N . SER A 1 128 ? -0.805 34.531 5.586 1 92.62 128 SER A N 1
ATOM 1009 C CA . SER A 1 128 ? -2.23 34.625 5.281 1 92.62 128 SER A CA 1
ATOM 1010 C C . SER A 1 128 ? -3.027 33.594 6.098 1 92.62 128 SER A C 1
ATOM 1012 O O . SER A 1 128 ? -4.234 33.75 6.285 1 92.62 128 SER A O 1
ATOM 1014 N N . ASN A 1 129 ? -2.268 32.594 6.559 1 94.94 129 ASN A N 1
ATOM 1015 C CA . ASN A 1 129 ? -3.066 31.516 7.148 1 94.94 129 ASN A CA 1
ATOM 1016 C C . ASN A 1 129 ? -2.646 31.234 8.586 1 94.94 129 ASN A C 1
ATOM 1018 O O . ASN A 1 129 ? -3.311 30.469 9.289 1 94.94 129 ASN A O 1
ATOM 1022 N N . VAL A 1 130 ? -1.67 31.859 9.117 1 95.88 130 VAL A N 1
ATOM 1023 C CA . VAL A 1 130 ? -1.095 31.5 10.414 1 95.88 130 VAL A CA 1
ATOM 1024 C C . VAL A 1 130 ? -2.111 31.766 11.516 1 95.88 130 VAL A C 1
ATOM 1026 O O . VAL A 1 130 ? -2.211 31 12.477 1 95.88 130 VAL A O 1
ATOM 1029 N N . CYS A 1 131 ? -2.896 32.812 11.398 1 94.5 131 CYS A N 1
ATOM 1030 C CA . CYS A 1 131 ? -3.838 33.156 12.461 1 94.5 131 CYS A CA 1
ATOM 1031 C C . CYS A 1 131 ? -4.93 32.094 12.586 1 94.5 131 CYS A C 1
ATOM 1033 O O . CYS A 1 131 ? -5.266 31.672 13.695 1 94.5 131 CYS A O 1
ATOM 1035 N N . VAL A 1 132 ? -5.422 31.672 11.469 1 94.25 132 VAL A N 1
ATOM 1036 C CA . VAL A 1 132 ? -6.492 30.688 11.484 1 94.25 132 VAL A CA 1
ATOM 1037 C C . VAL A 1 132 ? -5.945 29.328 11.945 1 94.25 132 VAL A C 1
ATOM 1039 O O . VAL A 1 132 ? -6.625 28.594 12.664 1 94.25 132 VAL A O 1
ATOM 1042 N N . ILE A 1 133 ? -4.773 28.984 11.539 1 95.56 133 ILE A N 1
ATOM 1043 C CA . ILE A 1 133 ? -4.145 27.734 11.953 1 95.56 133 ILE A CA 1
ATOM 1044 C C . ILE A 1 133 ? -3.91 27.75 13.461 1 95.56 133 ILE A C 1
ATOM 1046 O O . ILE A 1 133 ? -4.168 26.75 14.141 1 95.56 133 ILE A O 1
ATOM 1050 N N . LEU A 1 134 ? -3.457 28.906 13.969 1 94.5 134 LEU A N 1
ATOM 1051 C CA . LEU A 1 134 ? -3.232 29.047 15.406 1 94.5 134 LEU A CA 1
ATOM 1052 C C . LEU A 1 134 ? -4.531 28.844 16.188 1 94.5 134 LEU A C 1
ATOM 1054 O O . LEU A 1 134 ? -4.551 28.141 17.203 1 94.5 134 LEU A O 1
ATOM 1058 N N . GLU A 1 135 ? -5.555 29.406 15.695 1 92.75 135 GLU A N 1
ATOM 1059 C CA . GLU A 1 135 ? -6.852 29.281 16.359 1 92.75 135 GLU A CA 1
ATOM 1060 C C . GLU A 1 135 ? -7.297 27.812 16.406 1 92.75 135 GLU A C 1
ATOM 1062 O O . GLU A 1 135 ? -7.766 27.344 17.453 1 92.75 135 GLU A O 1
ATOM 1067 N N . THR A 1 136 ? -7.16 27.172 15.32 1 94.12 136 THR A N 1
ATOM 1068 C CA . THR A 1 136 ? -7.543 25.766 15.258 1 94.12 136 THR A CA 1
ATOM 1069 C C . THR A 1 136 ? -6.66 24.922 16.172 1 94.12 136 THR A C 1
ATOM 1071 O O . THR A 1 136 ? -7.152 24.031 16.875 1 94.12 136 THR A O 1
ATOM 1074 N N . ALA A 1 137 ? -5.367 25.219 16.141 1 93.94 137 ALA A N 1
ATOM 1075 C CA . ALA A 1 137 ? -4.43 24.5 17 1 93.94 137 ALA A CA 1
ATOM 1076 C C . ALA A 1 137 ? -4.812 24.625 18.469 1 93.94 137 ALA A C 1
ATOM 1078 O O . ALA A 1 137 ? -4.773 23.656 19.219 1 93.94 137 ALA A O 1
ATOM 1079 N N . ARG A 1 138 ? -5.191 25.781 18.844 1 91.75 138 ARG A N 1
ATOM 1080 C CA . ARG A 1 138 ? -5.582 26.031 20.234 1 91.75 138 ARG A CA 1
ATOM 1081 C C . ARG A 1 138 ? -6.898 25.328 20.562 1 91.75 138 ARG A C 1
ATOM 1083 O O . ARG A 1 138 ? -7.016 24.688 21.609 1 91.75 138 ARG A O 1
ATOM 1090 N N . LEU A 1 139 ? -7.832 25.516 19.719 1 90.44 139 LEU A N 1
ATOM 1091 C CA . LEU A 1 139 ? -9.148 24.938 19.938 1 90.44 139 LEU A CA 1
ATOM 1092 C C . LEU A 1 139 ? -9.062 23.422 20.125 1 90.44 139 LEU A C 1
ATOM 1094 O O . LEU A 1 139 ? -9.734 22.859 20.984 1 90.44 139 LEU A O 1
ATOM 1098 N N . LEU A 1 140 ? -8.234 22.844 19.344 1 94.25 140 LEU A N 1
ATOM 1099 C CA . LEU A 1 140 ? -8.133 21.375 19.359 1 94.25 140 LEU A CA 1
ATOM 1100 C C . LEU A 1 140 ? -6.977 20.922 20.25 1 94.25 140 LEU A C 1
ATOM 1102 O O . LEU A 1 140 ? -6.699 19.734 20.344 1 94.25 140 LEU A O 1
ATOM 1106 N N . ASP A 1 141 ? -6.277 21.875 20.844 1 91.69 141 ASP A N 1
ATOM 1107 C CA . ASP A 1 141 ? -5.129 21.594 21.703 1 91.69 141 ASP A CA 1
ATOM 1108 C C . ASP A 1 141 ? -4.102 20.734 20.984 1 91.69 141 ASP A C 1
ATOM 1110 O O . ASP A 1 141 ? -3.703 19.688 21.484 1 91.69 141 ASP A O 1
ATOM 1114 N N . LEU A 1 142 ? -3.801 21.094 19.797 1 92.62 142 LEU A N 1
ATOM 1115 C CA . LEU A 1 142 ? -2.844 20.344 18.984 1 92.62 142 LEU A CA 1
ATOM 1116 C C . LEU A 1 142 ? -1.426 20.859 19.203 1 92.62 142 LEU A C 1
ATOM 1118 O O . LEU A 1 142 ? -1.079 21.953 18.719 1 92.62 142 LEU A O 1
ATOM 1122 N N . THR A 1 143 ? -0.551 20.156 19.766 1 87.88 143 THR A N 1
ATOM 1123 C CA . THR A 1 143 ? 0.83 20.547 20.031 1 87.88 143 THR A CA 1
ATOM 1124 C C . THR A 1 143 ? 1.67 20.469 18.766 1 87.88 143 THR A C 1
ATOM 1126 O O . THR A 1 143 ? 2.689 21.156 18.641 1 87.88 143 THR A O 1
ATOM 1129 N N . GLU A 1 144 ? 1.221 19.703 17.828 1 86.44 144 GLU A N 1
ATOM 1130 C CA . GLU A 1 144 ? 1.933 19.531 16.562 1 86.44 144 GLU A CA 1
ATOM 1131 C C . GLU A 1 144 ? 2.01 20.844 15.789 1 86.44 144 GLU A C 1
ATOM 1133 O O . GLU A 1 144 ? 2.883 21.031 14.938 1 86.44 144 GLU A O 1
ATOM 1138 N N . LEU A 1 145 ? 1.159 21.703 16.156 1 89.62 145 LEU A N 1
ATOM 1139 C CA . LEU A 1 145 ? 1.103 22.969 15.422 1 89.62 145 LEU A CA 1
ATOM 1140 C C . LEU A 1 145 ? 1.736 24.094 16.219 1 89.62 145 LEU A C 1
ATOM 1142 O O . LEU A 1 145 ? 1.399 25.266 16.031 1 89.62 145 LEU A O 1
ATOM 1146 N N . SER A 1 146 ? 2.637 23.719 17.062 1 87.44 146 SER A N 1
ATOM 1147 C CA . SER A 1 146 ? 3.359 24.719 17.844 1 87.44 146 SER A CA 1
ATOM 1148 C C . SER A 1 146 ? 4.25 25.578 16.953 1 87.44 146 SER A C 1
ATOM 1150 O O . SER A 1 146 ? 4.645 26.688 17.328 1 87.44 146 SER A O 1
ATOM 1152 N N . THR A 1 147 ? 4.477 25.078 15.82 1 89.69 147 THR A N 1
ATOM 1153 C CA . THR A 1 147 ? 5.277 25.812 14.836 1 89.69 147 THR A CA 1
ATOM 1154 C C . THR A 1 147 ? 4.609 27.141 14.477 1 89.69 147 THR A C 1
ATOM 1156 O O . THR A 1 147 ? 5.273 28.062 14.016 1 89.69 147 THR A O 1
ATOM 1159 N N . CYS A 1 148 ? 3.332 27.219 14.672 1 92.19 148 CYS A N 1
ATOM 1160 C CA . CYS A 1 148 ? 2.619 28.453 14.414 1 92.19 148 CYS A CA 1
ATOM 1161 C C . CYS A 1 148 ? 3.16 29.578 15.289 1 92.19 148 CYS A C 1
ATOM 1163 O O . CYS A 1 148 ? 3.365 30.703 14.805 1 92.19 148 CYS A O 1
ATOM 1165 N N . TYR A 1 149 ? 3.477 29.266 16.484 1 89.12 149 TYR A N 1
ATOM 1166 C CA . TYR A 1 149 ? 4.008 30.266 17.391 1 89.12 149 TYR A CA 1
ATOM 1167 C C . TYR A 1 149 ? 5.395 30.734 16.953 1 89.12 149 TYR A C 1
ATOM 1169 O O . TYR A 1 149 ? 5.699 31.922 17 1 89.12 149 TYR A O 1
ATOM 1177 N N . THR A 1 150 ? 6.156 29.781 16.609 1 87.06 150 THR A N 1
ATOM 1178 C CA . THR A 1 150 ? 7.5 30.109 16.156 1 87.06 150 THR A CA 1
ATOM 1179 C C . THR A 1 150 ? 7.441 31.016 14.922 1 87.06 150 THR A C 1
ATOM 1181 O O . THR A 1 150 ? 8.203 31.984 14.82 1 87.06 150 THR A O 1
ATOM 1184 N N . PHE A 1 151 ? 6.613 30.656 14.039 1 92.44 151 PHE A N 1
ATOM 1185 C CA . PHE A 1 151 ? 6.453 31.469 12.844 1 92.44 151 PHE A CA 1
ATOM 1186 C C . PHE A 1 151 ? 6.008 32.875 13.211 1 92.44 151 PHE A C 1
ATOM 1188 O O . PHE A 1 151 ? 6.52 33.875 12.664 1 92.44 151 PHE A O 1
ATOM 1195 N N . MET A 1 152 ? 5.121 33 14.086 1 92.75 152 MET A N 1
ATOM 1196 C CA . MET A 1 152 ? 4.594 34.281 14.484 1 92.75 152 MET A CA 1
ATOM 1197 C C . MET A 1 152 ? 5.656 35.125 15.219 1 92.75 152 MET A C 1
ATOM 1199 O O . MET A 1 152 ? 5.738 36.344 15.047 1 92.75 152 MET A O 1
ATOM 1203 N N . ASP A 1 153 ? 6.402 34.406 15.984 1 88.94 153 ASP A N 1
ATOM 1204 C CA . ASP A 1 153 ? 7.516 35.094 16.656 1 88.94 153 ASP A CA 1
ATOM 1205 C C . ASP A 1 153 ? 8.469 35.719 15.641 1 88.94 153 ASP A C 1
ATOM 1207 O O . ASP A 1 153 ? 8.875 36.875 15.789 1 88.94 153 ASP A O 1
ATOM 1211 N N . GLU A 1 154 ? 8.781 34.969 14.742 1 84.69 154 GLU A N 1
ATOM 1212 C CA . GLU A 1 154 ? 9.766 35.375 13.75 1 84.69 154 GLU A CA 1
ATOM 1213 C C . GLU A 1 154 ? 9.211 36.5 12.852 1 84.69 154 GLU A C 1
ATOM 1215 O O . GLU A 1 154 ? 9.969 37.281 12.273 1 84.69 154 GLU A O 1
ATOM 1220 N N . ASN A 1 155 ? 7.883 36.562 12.766 1 90.62 155 ASN A N 1
ATOM 1221 C CA . ASN A 1 155 ? 7.254 37.562 11.891 1 90.62 155 ASN A CA 1
ATOM 1222 C C . ASN A 1 155 ? 6.32 38.5 12.664 1 90.62 155 ASN A C 1
ATOM 1224 O O . ASN A 1 155 ? 5.305 38.938 12.125 1 90.62 155 ASN A O 1
ATOM 1228 N N . ALA A 1 156 ? 6.68 38.781 13.812 1 92.56 156 ALA A N 1
ATOM 1229 C CA . ALA A 1 156 ? 5.797 39.469 14.75 1 92.56 156 ALA A CA 1
ATOM 1230 C C . ALA A 1 156 ? 5.395 40.844 14.219 1 92.56 156 ALA A C 1
ATOM 1232 O O . ALA A 1 156 ? 4.215 41.219 14.242 1 92.56 156 ALA A O 1
ATOM 1233 N N . ASN A 1 157 ? 6.281 41.531 13.641 1 89.44 157 ASN A N 1
ATOM 1234 C CA . ASN A 1 157 ? 6.016 42.906 13.18 1 89.44 157 ASN A CA 1
ATOM 1235 C C . ASN A 1 157 ? 5.016 42.906 12.023 1 89.44 157 ASN A C 1
ATOM 1237 O O . ASN A 1 157 ? 4.152 43.781 11.953 1 89.44 157 ASN A O 1
ATOM 1241 N N . SER A 1 158 ? 5.176 41.969 11.211 1 92.44 158 SER A N 1
ATOM 1242 C CA . SER A 1 158 ? 4.289 41.906 10.055 1 92.44 158 SER A CA 1
ATOM 1243 C C . SER A 1 158 ? 2.922 41.344 10.445 1 92.44 158 SER A C 1
ATOM 1245 O O . SER A 1 158 ? 1.89 41.844 9.992 1 92.44 158 SER A O 1
ATOM 1247 N N . ILE A 1 159 ? 2.906 40.406 11.297 1 93.94 159 ILE A N 1
ATOM 1248 C CA . ILE A 1 159 ? 1.687 39.688 11.656 1 93.94 159 ILE A CA 1
ATOM 1249 C C . ILE A 1 159 ? 0.759 40.625 12.438 1 93.94 159 ILE A C 1
ATOM 1251 O O . ILE A 1 159 ? -0.456 40.625 12.227 1 93.94 159 ILE A O 1
ATOM 1255 N N . ILE A 1 160 ? 1.293 41.406 13.297 1 92.56 160 ILE A N 1
ATOM 1256 C CA . ILE A 1 160 ? 0.503 42.25 14.172 1 92.56 160 ILE A CA 1
ATOM 1257 C C . ILE A 1 160 ? -0.233 43.312 13.344 1 92.56 160 ILE A C 1
ATOM 1259 O O . ILE A 1 160 ? -1.276 43.812 13.758 1 92.56 160 ILE A O 1
ATOM 1263 N N . GLN A 1 161 ? 0.307 43.531 12.195 1 90.31 161 GLN A N 1
ATOM 1264 C CA . GLN A 1 161 ? -0.291 44.562 11.32 1 90.31 161 GLN A CA 1
ATOM 1265 C C . GLN A 1 161 ? -1.289 43.906 10.359 1 90.31 161 GLN A C 1
ATOM 1267 O O . GLN A 1 161 ? -1.981 44.625 9.625 1 90.31 161 GLN A O 1
ATOM 1272 N N . SER A 1 162 ? -1.33 42.719 10.352 1 89.94 162 SER A N 1
ATOM 1273 C CA . SER A 1 162 ? -2.191 42.031 9.406 1 89.94 162 SER A CA 1
ATOM 1274 C C . SER A 1 162 ? -3.656 42.125 9.82 1 89.94 162 SER A C 1
ATOM 1276 O O . SER A 1 162 ? -3.963 42.219 11.008 1 89.94 162 SER A O 1
ATOM 1278 N N . TYR A 1 163 ? -4.531 42.031 8.859 1 88.25 163 TYR A N 1
ATOM 1279 C CA . TYR A 1 163 ? -5.969 42.094 9.078 1 88.25 163 TYR A CA 1
ATOM 1280 C C . TYR A 1 163 ? -6.461 40.875 9.852 1 88.25 163 TYR A C 1
ATOM 1282 O O . TYR A 1 163 ? -7.387 40.969 10.664 1 88.25 163 TYR A O 1
ATOM 1290 N N . ASN A 1 164 ? -5.805 39.844 9.664 1 90.06 164 ASN A N 1
ATOM 1291 C CA . ASN A 1 164 ? -6.234 38.594 10.273 1 90.06 164 ASN A CA 1
ATOM 1292 C C . ASN A 1 164 ? -5.922 38.531 11.766 1 90.06 164 ASN A C 1
ATOM 1294 O O . ASN A 1 164 ? -6.551 37.812 12.523 1 90.06 164 ASN A O 1
ATOM 1298 N N . PHE A 1 165 ? -5.031 39.344 12.234 1 92.88 165 PHE A N 1
ATOM 1299 C CA . PHE A 1 165 ? -4.598 39.344 13.625 1 92.88 165 PHE A CA 1
ATOM 1300 C C . PHE A 1 165 ? -5.711 39.812 14.547 1 92.88 165 PHE A C 1
ATOM 1302 O O . PHE A 1 165 ? -5.848 39.312 15.672 1 92.88 165 PHE A O 1
ATOM 1309 N N . ARG A 1 166 ? -6.598 40.656 14.047 1 88.44 166 ARG A N 1
ATOM 1310 C CA . ARG A 1 166 ? -7.664 41.219 14.875 1 88.44 166 ARG A CA 1
ATOM 1311 C C . ARG A 1 166 ? -8.773 40.188 15.102 1 88.44 166 ARG A C 1
ATOM 1313 O O . ARG A 1 166 ? -9.609 40.344 15.992 1 88.44 166 ARG A O 1
ATOM 1320 N N . ARG A 1 167 ? -8.672 39.188 14.305 1 87.94 167 ARG A N 1
ATOM 1321 C CA . ARG A 1 167 ? -9.75 38.188 14.352 1 87.94 167 ARG A CA 1
ATOM 1322 C C . ARG A 1 167 ? -9.398 37.031 15.281 1 87.94 167 ARG A C 1
ATOM 1324 O O . ARG A 1 167 ? -10.227 36.156 15.523 1 87.94 167 ARG A O 1
ATOM 1331 N N . ILE A 1 168 ? -8.227 37.094 15.805 1 91.62 168 ILE A N 1
ATOM 1332 C CA . ILE A 1 168 ? -7.82 35.969 16.641 1 91.62 168 ILE A CA 1
ATOM 1333 C C . ILE A 1 168 ? -8.57 36 17.969 1 91.62 168 ILE A C 1
ATOM 1335 O O . ILE A 1 168 ? -9.07 37.062 18.375 1 91.62 168 ILE A O 1
ATOM 1339 N N . SER A 1 169 ? -8.68 34.906 18.594 1 90.94 169 SER A N 1
ATOM 1340 C CA . SER A 1 169 ? -9.383 34.812 19.875 1 90.94 169 SER A CA 1
ATOM 1341 C C . SER A 1 169 ? -8.602 35.5 20.984 1 90.94 169 SER A C 1
ATOM 1343 O O . SER A 1 169 ? -7.414 35.781 20.828 1 90.94 169 SER A O 1
ATOM 1345 N N . TYR A 1 170 ? -9.312 35.781 22.078 1 92.12 170 TYR A N 1
ATOM 1346 C CA . TYR A 1 170 ? -8.695 36.375 23.266 1 92.12 170 TYR A CA 1
ATOM 1347 C C . TYR A 1 170 ? -7.57 35.469 23.781 1 92.12 170 TYR A C 1
ATOM 1349 O O . TYR A 1 170 ? -6.488 35.969 24.125 1 92.12 170 TYR A O 1
ATOM 1357 N N . GLU A 1 171 ? -7.855 34.219 23.781 1 91.81 171 GLU A N 1
ATOM 1358 C CA . GLU A 1 171 ? -6.879 33.25 24.312 1 91.81 171 GLU A CA 1
ATOM 1359 C C . GLU A 1 171 ? -5.609 33.25 23.469 1 91.81 171 GLU A C 1
ATOM 1361 O O . GLU A 1 171 ? -4.504 33.156 24.016 1 91.81 171 GLU A O 1
ATOM 1366 N N . ALA A 1 172 ? -5.836 33.312 22.203 1 91.5 172 ALA A N 1
ATOM 1367 C CA . ALA A 1 172 ? -4.68 33.344 21.312 1 91.5 172 ALA A CA 1
ATOM 1368 C C . ALA A 1 172 ? -3.857 34.594 21.5 1 91.5 172 ALA A C 1
ATOM 1370 O O . ALA A 1 172 ? -2.627 34.531 21.578 1 91.5 172 ALA A O 1
ATOM 1371 N N . MET A 1 173 ? -4.555 35.719 21.562 1 92.62 173 MET A N 1
ATOM 1372 C CA . MET A 1 173 ? -3.885 37 21.781 1 92.62 173 MET A CA 1
ATOM 1373 C C . MET A 1 173 ? -3.123 37 23.109 1 92.62 173 MET A C 1
ATOM 1375 O O . MET A 1 173 ? -1.965 37.438 23.156 1 92.62 173 MET A O 1
ATOM 1379 N N . LEU A 1 174 ? -3.775 36.562 24.109 1 93.88 174 LEU A N 1
ATOM 1380 C CA . LEU A 1 174 ? -3.162 36.469 25.422 1 93.88 174 LEU A CA 1
ATOM 1381 C C . LEU A 1 174 ? -1.902 35.625 25.391 1 93.88 174 LEU A C 1
ATOM 1383 O O . LEU A 1 174 ? -0.865 36 25.938 1 93.88 174 LEU A O 1
ATOM 1387 N N . GLY A 1 175 ? -1.983 34.5 24.75 1 91.81 175 GLY A N 1
ATOM 1388 C CA . GLY A 1 175 ? -0.847 33.625 24.656 1 91.81 175 GLY A CA 1
ATOM 1389 C C . GLY A 1 175 ? 0.326 34.219 23.891 1 91.81 175 GLY A C 1
ATOM 1390 O O . GLY A 1 175 ? 1.481 34 24.266 1 91.81 175 GLY A O 1
ATOM 1391 N N . LEU A 1 176 ? 0.039 34.875 22.891 1 92.44 176 LEU A N 1
ATOM 1392 C CA . LEU A 1 176 ? 1.085 35.5 22.078 1 92.44 176 LEU A CA 1
ATOM 1393 C C . LEU A 1 176 ? 1.797 36.594 22.859 1 92.44 176 LEU A C 1
ATOM 1395 O O . LEU A 1 176 ? 3.027 36.656 22.875 1 92.44 176 LEU A O 1
ATOM 1399 N N . LEU A 1 177 ? 1.016 37.438 23.547 1 94.19 177 LEU A N 1
ATOM 1400 C CA . LEU A 1 177 ? 1.574 38.594 24.234 1 94.19 177 LEU A CA 1
ATOM 1401 C C . LEU A 1 177 ? 2.346 38.156 25.469 1 94.19 177 LEU A C 1
ATOM 1403 O O . LEU A 1 177 ? 3.189 38.906 25.969 1 94.19 177 LEU A O 1
ATOM 1407 N N . GLN A 1 178 ? 2.086 37.031 25.953 1 93.44 178 GLN A N 1
ATOM 1408 C CA . GLN A 1 178 ? 2.805 36.5 27.109 1 93.44 178 GLN A CA 1
ATOM 1409 C C . GLN A 1 178 ? 4.191 36 26.703 1 93.44 178 GLN A C 1
ATOM 1411 O O . GLN A 1 178 ? 5.062 35.812 27.562 1 93.44 178 GLN A O 1
ATOM 1416 N N . ARG A 1 179 ? 4.316 35.812 25.484 1 90.19 179 ARG A N 1
ATOM 1417 C CA . ARG A 1 179 ? 5.59 35.281 25 1 90.19 179 ARG A CA 1
ATOM 1418 C C . ARG A 1 179 ? 6.645 36.375 24.922 1 90.19 179 ARG A C 1
ATOM 1420 O O . ARG A 1 179 ? 6.402 37.438 24.328 1 90.19 179 ARG A O 1
ATOM 1427 N N . ASP A 1 180 ? 7.805 36.031 25.375 1 88.88 180 ASP A N 1
ATOM 1428 C CA . ASP A 1 180 ? 8.922 36.969 25.281 1 88.88 180 ASP A CA 1
ATOM 1429 C C . ASP A 1 180 ? 9.531 36.969 23.891 1 88.88 180 ASP A C 1
ATOM 1431 O O . ASP A 1 180 ? 10.266 37.875 23.531 1 88.88 180 ASP A O 1
ATOM 1435 N N . THR A 1 181 ? 9.18 35.969 23.172 1 88.06 181 THR A N 1
ATOM 1436 C CA . THR A 1 181 ? 9.797 35.812 21.859 1 88.06 181 THR A CA 1
ATOM 1437 C C . THR A 1 181 ? 8.961 36.5 20.781 1 88.06 181 THR A C 1
ATOM 1439 O O . THR A 1 181 ? 9.383 36.594 19.625 1 88.06 181 THR A O 1
ATOM 1442 N N . PHE A 1 182 ? 7.816 36.969 21.172 1 91.44 182 PHE A N 1
ATOM 1443 C CA . PHE A 1 182 ? 7.012 37.719 20.203 1 91.44 182 PHE A CA 1
ATOM 1444 C C . PHE A 1 182 ? 7.531 39.156 20.078 1 91.44 182 PHE A C 1
ATOM 1446 O O . PHE A 1 182 ? 6.957 40.094 20.641 1 91.44 182 PHE A O 1
ATOM 1453 N N . ALA A 1 183 ? 8.523 39.312 19.25 1 87.44 183 ALA A N 1
ATOM 1454 C CA . ALA A 1 183 ? 9.359 40.531 19.234 1 87.44 183 ALA A CA 1
ATOM 1455 C C . ALA A 1 183 ? 8.789 41.594 18.312 1 87.44 183 ALA A C 1
ATOM 1457 O O . ALA A 1 183 ? 9.43 41.969 17.328 1 87.44 183 ALA A O 1
ATOM 1458 N N . ALA A 1 184 ? 7.652 42.094 18.609 1 90.38 184 ALA A N 1
ATOM 1459 C CA . ALA A 1 184 ? 7.078 43.25 17.938 1 90.38 184 ALA A CA 1
ATOM 1460 C C . ALA A 1 184 ? 7.238 44.531 18.781 1 90.38 184 ALA A C 1
ATOM 1462 O O . ALA A 1 184 ? 7.461 44.438 19.984 1 90.38 184 ALA A O 1
ATOM 1463 N N . ASP A 1 185 ? 7.273 45.656 18.062 1 89.38 185 ASP A N 1
ATOM 1464 C CA . ASP A 1 185 ? 7.336 46.938 18.766 1 89.38 185 ASP A CA 1
ATOM 1465 C C . ASP A 1 185 ? 6.145 47.094 19.703 1 89.38 185 ASP A C 1
ATOM 1467 O O . ASP A 1 185 ? 5.004 46.781 19.344 1 89.38 185 ASP A O 1
ATOM 1471 N N . GLU A 1 186 ? 6.473 47.562 20.953 1 92.56 186 GLU A N 1
ATOM 1472 C CA . GLU A 1 186 ? 5.418 47.625 21.969 1 92.56 186 GLU A CA 1
ATOM 1473 C C . GLU A 1 186 ? 4.332 48.625 21.562 1 92.56 186 GLU A C 1
ATOM 1475 O O . GLU A 1 186 ? 3.166 48.438 21.922 1 92.56 186 GLU A O 1
ATOM 1480 N N . PHE A 1 187 ? 4.738 49.625 20.859 1 94.06 187 PHE A N 1
ATOM 1481 C CA . PHE A 1 187 ? 3.742 50.562 20.344 1 94.06 187 PHE A CA 1
ATOM 1482 C C . PHE A 1 187 ? 2.773 49.844 19.406 1 94.06 187 PHE A C 1
ATOM 1484 O O . PHE A 1 187 ? 1.562 50.062 19.469 1 94.06 187 PHE A O 1
ATOM 1491 N N . ASP A 1 188 ? 3.322 49.062 18.531 1 94.44 188 ASP A N 1
ATOM 1492 C CA . ASP A 1 188 ? 2.496 48.281 17.609 1 94.44 188 ASP A CA 1
ATOM 1493 C C . ASP A 1 188 ? 1.635 47.281 18.344 1 94.44 188 ASP A C 1
ATOM 1495 O O . ASP A 1 188 ? 0.491 47.031 17.953 1 94.44 188 ASP A O 1
ATOM 1499 N N . ILE A 1 189 ? 2.217 46.688 19.359 1 95.75 189 ILE A N 1
ATOM 1500 C CA . ILE A 1 189 ? 1.456 45.75 20.156 1 95.75 189 ILE A CA 1
ATOM 1501 C C . ILE A 1 189 ? 0.271 46.438 20.812 1 95.75 189 ILE A C 1
ATOM 1503 O O . ILE A 1 189 ? -0.85 45.938 20.812 1 95.75 189 ILE A O 1
ATOM 1507 N N . PHE A 1 190 ? 0.527 47.625 21.375 1 96.25 190 PHE A N 1
ATOM 1508 C CA . PHE A 1 190 ? -0.529 48.438 21.984 1 96.25 190 PHE A CA 1
ATOM 1509 C C . PHE A 1 190 ? -1.646 48.688 20.984 1 96.25 190 PHE A C 1
ATOM 1511 O O . PHE A 1 190 ? -2.822 48.5 21.281 1 96.25 190 PHE A O 1
ATOM 1518 N N . ASN A 1 191 ? -1.281 49.094 19.844 1 94.88 191 ASN A N 1
ATOM 1519 C CA . ASN A 1 191 ? -2.264 49.406 18.797 1 94.88 191 ASN A CA 1
ATOM 1520 C C . ASN A 1 191 ? -3.037 48.156 18.391 1 94.88 191 ASN A C 1
ATOM 1522 O O . ASN A 1 191 ? -4.238 48.219 18.125 1 94.88 191 ASN A O 1
ATOM 1526 N N . ALA A 1 192 ? -2.334 47.125 18.281 1 94.5 192 ALA A N 1
ATOM 1527 C CA . ALA A 1 192 ? -2.971 45.844 17.891 1 94.5 192 ALA A CA 1
ATOM 1528 C C . ALA A 1 192 ? -4.02 45.438 18.906 1 94.5 192 ALA A C 1
ATOM 1530 O O . ALA A 1 192 ? -5.098 44.969 18.547 1 94.5 192 ALA A O 1
ATOM 1531 N N . VAL A 1 193 ? -3.689 45.562 20.188 1 94.06 193 VAL A N 1
ATOM 1532 C CA . VAL A 1 193 ? -4.633 45.25 21.25 1 94.06 193 VAL A CA 1
ATOM 1533 C C . VAL A 1 193 ? -5.844 46.156 21.172 1 94.06 193 VAL A C 1
ATOM 1535 O O . VAL A 1 193 ? -6.984 45.719 21.328 1 94.06 193 VAL A O 1
ATOM 1538 N N . ARG A 1 194 ? -5.559 47.344 20.953 1 92.69 194 ARG A N 1
ATOM 1539 C CA . ARG A 1 194 ? -6.645 48.312 20.812 1 92.69 194 ARG A CA 1
ATOM 1540 C C . ARG A 1 194 ? -7.559 47.938 19.656 1 92.69 194 ARG A C 1
ATOM 1542 O O . ARG A 1 194 ? -8.781 47.938 19.797 1 92.69 194 ARG A O 1
ATOM 1549 N N . ASP A 1 195 ? -7.004 47.719 18.531 1 92.5 195 ASP A N 1
ATOM 1550 C CA . ASP A 1 195 ? -7.766 47.312 17.344 1 92.5 195 ASP A CA 1
ATOM 1551 C C . ASP A 1 195 ? -8.57 46.062 17.609 1 92.5 195 ASP A C 1
ATOM 1553 O O . ASP A 1 195 ? -9.719 45.938 17.172 1 92.5 195 ASP A O 1
ATOM 1557 N N . TRP A 1 196 ? -7.871 45.125 18.188 1 92.44 196 TRP A N 1
ATOM 1558 C CA . TRP A 1 196 ? -8.539 43.875 18.547 1 92.44 196 TRP A CA 1
ATOM 1559 C C . TRP A 1 196 ? -9.758 44.156 19.422 1 92.44 196 TRP A C 1
ATOM 1561 O O . TRP A 1 196 ? -10.828 43.562 19.219 1 92.44 196 TRP A O 1
ATOM 1571 N N . TYR A 1 197 ? -9.641 45 20.469 1 90.06 197 TYR A N 1
ATOM 1572 C CA . TYR A 1 197 ? -10.734 45.375 21.359 1 90.06 197 TYR A CA 1
ATOM 1573 C C . TYR A 1 197 ? -11.867 46.031 20.594 1 90.06 197 TYR A C 1
ATOM 1575 O O . TYR A 1 197 ? -13.039 45.719 20.797 1 90.06 197 TYR A O 1
ATOM 1583 N N . LEU A 1 198 ? -11.562 46.906 19.703 1 89.38 198 LEU A N 1
ATOM 1584 C CA . LEU A 1 198 ? -12.57 47.656 18.938 1 89.38 198 LEU A CA 1
ATOM 1585 C C . LEU A 1 198 ? -13.32 46.719 18 1 89.38 198 LEU A C 1
ATOM 1587 O O . LEU A 1 198 ? -14.523 46.875 17.781 1 89.38 198 LEU A O 1
ATOM 1591 N N . TYR A 1 199 ? -12.609 45.812 17.469 1 89.06 199 TYR A N 1
ATOM 1592 C CA . TYR A 1 199 ? -13.211 44.875 16.531 1 89.06 199 TYR A CA 1
ATOM 1593 C C . TYR A 1 199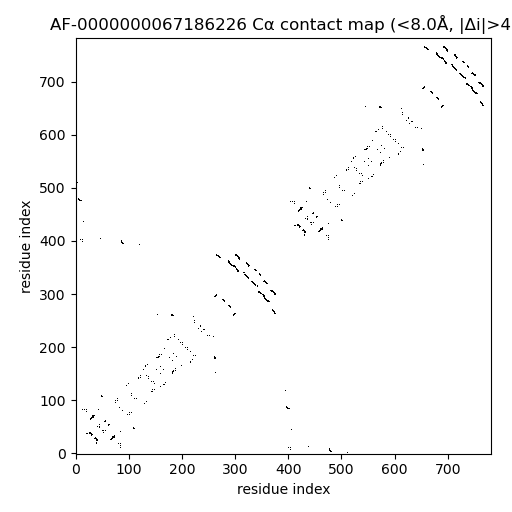 ? -14.141 43.906 17.266 1 89.06 199 TYR A C 1
ATOM 1595 O O . TYR A 1 199 ? -15.195 43.531 16.734 1 89.06 199 TYR A O 1
ATOM 1603 N N . ASN A 1 200 ? -13.727 43.5 18.484 1 86.25 200 ASN A N 1
ATOM 1604 C CA . ASN A 1 200 ? -14.461 42.469 19.203 1 86.25 200 ASN A CA 1
ATOM 1605 C C . ASN A 1 200 ? -15.32 43.062 20.312 1 86.25 200 ASN A C 1
ATOM 1607 O O . ASN A 1 200 ? -15.844 42.344 21.172 1 86.25 200 ASN A O 1
ATOM 1611 N N . ALA A 1 201 ? -15.484 44.312 20.391 1 80.94 201 ALA A N 1
ATOM 1612 C CA . ALA A 1 201 ? -16.109 45.062 21.5 1 80.94 201 ALA A CA 1
ATOM 1613 C C . ALA A 1 201 ? -17.531 44.562 21.734 1 80.94 201 ALA A C 1
ATOM 1615 O O . ALA A 1 201 ? -17.969 44.469 22.891 1 80.94 201 ALA A O 1
ATOM 1616 N N . ASP A 1 202 ? -18.125 44.25 20.703 1 76.25 202 ASP A N 1
ATOM 1617 C CA . ASP A 1 202 ? -19.547 43.938 20.844 1 76.25 202 ASP A CA 1
ATOM 1618 C C . ASP A 1 202 ? -19.75 42.438 21.047 1 76.25 202 ASP A C 1
ATOM 1620 O O . ASP A 1 202 ? -20.859 41.969 21.328 1 76.25 202 ASP A O 1
ATOM 1624 N N . LYS A 1 203 ? -18.812 41.594 21.078 1 77.38 203 LYS A N 1
ATOM 1625 C CA . LYS A 1 203 ? -18.938 40.156 21.156 1 77.38 203 LYS A CA 1
ATOM 1626 C C . LYS A 1 203 ? -18.141 39.594 22.328 1 77.38 203 LYS A C 1
ATOM 1628 O O . LYS A 1 203 ? -16.938 39.844 22.438 1 77.38 203 LYS A O 1
ATOM 1633 N N . PRO A 1 204 ? -18.703 39.031 23.141 1 69.38 204 PRO A N 1
ATOM 1634 C CA . PRO A 1 204 ? -20.062 38.625 23.531 1 69.38 204 PRO A CA 1
ATOM 1635 C C . PRO A 1 204 ? -20.781 39.688 24.359 1 69.38 204 PRO A C 1
ATOM 1637 O O . PRO A 1 204 ? -22.016 39.812 24.266 1 69.38 204 PRO A O 1
ATOM 1640 N N . SER A 1 205 ? -19.938 40.344 25.375 1 80.5 205 SER A N 1
ATOM 1641 C CA . SER A 1 205 ? -20.453 41.469 26.188 1 80.5 205 SER A CA 1
ATOM 1642 C C . SER A 1 205 ? -19.406 42.531 26.375 1 80.5 205 SER A C 1
ATOM 1644 O O . SER A 1 205 ? -18.203 42.25 26.438 1 80.5 205 SER A O 1
ATOM 1646 N N . LYS A 1 206 ? -19.828 43.688 26.344 1 82.62 206 LYS A N 1
ATOM 1647 C CA . LYS A 1 206 ? -18.922 44.812 26.469 1 82.62 206 LYS A CA 1
ATOM 1648 C C . LYS A 1 206 ? -18.125 44.75 27.766 1 82.62 206 LYS A C 1
ATOM 1650 O O . LYS A 1 206 ? -16.922 45.031 27.781 1 82.62 206 LYS A O 1
ATOM 1655 N N . ALA A 1 207 ? -18.75 44.375 28.766 1 82.81 207 ALA A N 1
ATOM 1656 C CA . ALA A 1 207 ? -18.094 44.281 30.078 1 82.81 207 ALA A CA 1
ATOM 1657 C C . ALA A 1 207 ? -17 43.219 30.062 1 82.81 207 ALA A C 1
ATOM 1659 O O . ALA A 1 207 ? -15.898 43.438 30.562 1 82.81 207 ALA A O 1
ATOM 1660 N N . MET A 1 208 ? -17.375 42.156 29.531 1 84.5 208 MET A N 1
ATOM 1661 C CA . MET A 1 208 ? -16.406 41.062 29.469 1 84.5 208 MET A CA 1
ATOM 1662 C C . MET A 1 208 ? -15.211 41.438 28.594 1 84.5 208 MET A C 1
ATOM 1664 O O . MET A 1 208 ? -14.07 41.125 28.938 1 84.5 208 MET A O 1
ATOM 1668 N N . GLN A 1 209 ? -15.5 42.125 27.578 1 85.12 209 GLN A N 1
ATOM 1669 C CA . GLN A 1 209 ? -14.422 42.5 26.672 1 85.12 209 GLN A CA 1
ATOM 1670 C C . GLN A 1 209 ? -13.508 43.531 27.297 1 85.12 209 GLN A C 1
ATOM 1672 O O . GLN A 1 209 ? -12.305 43.562 27.047 1 85.12 209 GLN A O 1
ATOM 1677 N N . THR A 1 210 ? -14.141 44.375 28.094 1 85.06 210 THR A N 1
ATOM 1678 C CA . THR A 1 210 ? -13.344 45.406 28.781 1 85.06 210 THR A CA 1
ATOM 1679 C C . THR A 1 210 ? -12.367 44.75 29.766 1 85.06 210 THR A C 1
ATOM 1681 O O . THR A 1 210 ? -11.211 45.156 29.859 1 85.06 210 THR A O 1
ATOM 1684 N N . ASN A 1 211 ? -12.859 43.812 30.422 1 89.44 211 ASN A N 1
ATOM 1685 C CA . ASN A 1 211 ? -12 43.062 31.344 1 89.44 211 ASN A CA 1
ATOM 1686 C C . ASN A 1 211 ? -10.875 42.344 30.594 1 89.44 211 ASN A C 1
ATOM 1688 O O . ASN A 1 211 ? -9.734 42.312 31.062 1 89.44 211 ASN A O 1
ATOM 1692 N N . ARG A 1 212 ? -11.227 41.75 29.469 1 90 212 ARG A N 1
ATOM 1693 C CA . ARG A 1 212 ? -10.242 41.062 28.656 1 90 212 ARG A CA 1
ATOM 1694 C C . ARG A 1 212 ? -9.195 42.031 28.109 1 90 212 ARG A C 1
ATOM 1696 O O . ARG A 1 212 ? -8 41.719 28.109 1 90 212 ARG A O 1
ATOM 1703 N N . ALA A 1 213 ? -9.711 43.125 27.688 1 89.5 213 ALA A N 1
ATOM 1704 C CA . ALA A 1 213 ? -8.797 44.156 27.172 1 89.5 213 ALA A CA 1
ATOM 1705 C C . ALA A 1 213 ? -7.832 44.625 28.25 1 89.5 213 ALA A C 1
ATOM 1707 O O . ALA A 1 213 ? -6.648 44.844 27.984 1 89.5 213 ALA A O 1
ATOM 1708 N N . GLU A 1 214 ? -8.312 44.812 29.422 1 90.88 214 GLU A N 1
ATOM 1709 C CA . GLU A 1 214 ? -7.465 45.219 30.531 1 90.88 214 GLU A CA 1
ATOM 1710 C C . GLU A 1 214 ? -6.344 44.219 30.781 1 90.88 214 GLU A C 1
ATOM 1712 O O . GLU A 1 214 ? -5.195 44.625 31.016 1 90.88 214 GLU A O 1
ATOM 1717 N N . LYS A 1 215 ? -6.699 43.031 30.75 1 93.5 215 LYS A N 1
ATOM 1718 C CA . LYS A 1 215 ? -5.703 42 30.938 1 93.5 215 LYS A CA 1
ATOM 1719 C C . LYS A 1 215 ? -4.66 42 29.828 1 93.5 215 LYS A C 1
ATOM 1721 O O . LYS A 1 215 ? -3.475 41.781 30.078 1 93.5 215 LYS A O 1
ATOM 1726 N N . LEU A 1 216 ? -5.133 42.25 28.641 1 94.81 216 LEU A N 1
ATOM 1727 C CA . LEU A 1 216 ? -4.219 42.312 27.516 1 94.81 216 LEU A CA 1
ATOM 1728 C C . LEU A 1 216 ? -3.285 43.5 27.625 1 94.81 216 LEU A C 1
ATOM 1730 O O . LEU A 1 216 ? -2.086 43.406 27.359 1 94.81 216 LEU A O 1
ATOM 1734 N N . TYR A 1 217 ? -3.814 44.625 28.031 1 94.19 217 TYR A N 1
ATOM 1735 C CA . TYR A 1 217 ? -2.994 45.844 28.172 1 94.19 217 TYR A CA 1
ATOM 1736 C C . TYR A 1 217 ? -1.945 45.656 29.266 1 94.19 217 TYR A C 1
ATOM 1738 O O . TYR A 1 217 ? -0.851 46.219 29.188 1 94.19 217 TYR A O 1
ATOM 1746 N N . ASN A 1 218 ? -2.242 44.844 30.203 1 92.94 218 ASN A N 1
ATOM 1747 C CA . ASN A 1 218 ? -1.278 44.562 31.266 1 92.94 218 ASN A CA 1
ATOM 1748 C C . ASN A 1 218 ? -0.069 43.781 30.734 1 92.94 218 ASN A C 1
ATOM 1750 O O . ASN A 1 218 ? 0.981 43.75 31.375 1 92.94 218 ASN A O 1
ATOM 1754 N N . LEU A 1 219 ? -0.234 43.188 29.625 1 94.56 219 LEU A N 1
ATOM 1755 C CA . LEU A 1 219 ? 0.858 42.406 29.047 1 94.56 219 LEU A CA 1
ATOM 1756 C C . LEU A 1 219 ? 1.7 43.25 28.109 1 94.56 219 LEU A C 1
ATOM 1758 O O . LEU A 1 219 ? 2.764 42.812 27.656 1 94.56 219 LEU A O 1
ATOM 1762 N N . VAL A 1 220 ? 1.18 44.438 27.781 1 95.56 220 VAL A N 1
ATOM 1763 C CA . VAL A 1 220 ? 1.974 45.375 27 1 95.56 220 VAL A CA 1
ATOM 1764 C C . VAL A 1 220 ? 3.1 45.938 27.844 1 95.56 220 VAL A C 1
ATOM 1766 O O . VAL A 1 220 ? 2.881 46.312 29 1 95.56 220 VAL A O 1
ATOM 1769 N N . ARG A 1 221 ? 4.227 45.938 27.328 1 93.69 221 ARG A N 1
ATOM 1770 C CA . ARG A 1 221 ? 5.371 46.5 28.047 1 93.69 221 ARG A CA 1
ATOM 1771 C C . ARG A 1 221 ? 5.512 48 27.75 1 93.69 221 ARG A C 1
ATOM 1773 O O . ARG A 1 221 ? 6.395 48.406 27 1 93.69 221 ARG A O 1
ATOM 1780 N N . PHE A 1 222 ? 4.801 48.75 28.469 1 94.44 222 PHE A N 1
ATOM 1781 C CA . PHE A 1 222 ? 4.684 50.188 28.219 1 94.44 222 PHE A CA 1
ATOM 1782 C C . PHE A 1 222 ? 6.012 50.906 28.5 1 94.44 222 PHE A C 1
ATOM 1784 O O . PHE A 1 222 ? 6.301 51.938 27.906 1 94.44 222 PHE A O 1
ATOM 1791 N N . THR A 1 223 ? 6.824 50.281 29.359 1 91.75 223 THR A N 1
ATOM 1792 C CA . THR A 1 223 ? 8.102 50.875 29.719 1 91.75 223 THR A CA 1
ATOM 1793 C C . THR A 1 223 ? 9.016 50.969 28.5 1 91.75 223 THR A C 1
ATOM 1795 O O . THR A 1 223 ? 9.984 51.75 28.5 1 91.75 223 THR A O 1
ATOM 1798 N N . LEU A 1 224 ? 8.703 50.25 27.531 1 89.94 224 LEU A N 1
ATOM 1799 C CA . LEU A 1 224 ? 9.539 50.219 26.344 1 89.94 224 LEU A CA 1
ATOM 1800 C C . LEU A 1 224 ? 9.078 51.25 25.312 1 89.94 224 LEU A C 1
ATOM 1802 O O . LEU A 1 224 ? 9.758 51.5 24.328 1 89.94 224 LEU A O 1
ATOM 1806 N N . MET A 1 225 ? 8.055 51.906 25.562 1 91.5 225 MET A N 1
ATOM 1807 C CA . MET A 1 225 ? 7.535 52.938 24.656 1 91.5 225 MET A CA 1
ATOM 1808 C C . MET A 1 225 ? 8.156 54.281 24.953 1 91.5 225 MET A C 1
ATOM 1810 O O . MET A 1 225 ? 8.641 54.531 26.062 1 91.5 225 MET A O 1
ATOM 1814 N N . SER A 1 226 ? 8.117 55.125 23.969 1 89.19 226 SER A N 1
ATOM 1815 C CA . SER A 1 226 ? 8.633 56.469 24.156 1 89.19 226 SER A CA 1
ATOM 1816 C C . SER A 1 226 ? 7.707 57.281 25.062 1 89.19 226 SER A C 1
ATOM 1818 O O . SER A 1 226 ? 6.504 57.031 25.125 1 89.19 226 SER A O 1
ATOM 1820 N N . GLN A 1 227 ? 8.375 58.25 25.766 1 91.25 227 GLN A N 1
ATOM 1821 C CA . GLN A 1 227 ? 7.574 59.125 26.609 1 91.25 227 GLN A CA 1
ATOM 1822 C C . GLN A 1 227 ? 6.539 59.906 25.797 1 91.25 227 GLN A C 1
ATOM 1824 O O . GLN A 1 227 ? 5.414 60.094 26.25 1 91.25 227 GLN A O 1
ATOM 1829 N N . HIS A 1 228 ? 6.984 60.25 24.672 1 93.38 228 HIS A N 1
ATOM 1830 C CA . HIS A 1 228 ? 6.074 60.969 23.781 1 93.38 228 HIS A CA 1
ATOM 1831 C C . HIS A 1 228 ? 4.828 60.125 23.5 1 93.38 228 HIS A C 1
ATOM 1833 O O . HIS A 1 228 ? 3.707 60.625 23.594 1 93.38 228 HIS A O 1
ATOM 1839 N N . ASP A 1 229 ? 5.004 58.938 23.156 1 94.19 229 ASP A N 1
ATOM 1840 C CA . ASP A 1 229 ? 3.896 58.062 22.812 1 94.19 229 ASP A CA 1
ATOM 1841 C C . ASP A 1 229 ? 3.02 57.75 24.031 1 94.19 229 ASP A C 1
ATOM 1843 O O . ASP A 1 229 ? 1.794 57.688 23.922 1 94.19 229 ASP A O 1
ATOM 1847 N N . LEU A 1 230 ? 3.566 57.594 25.172 1 94.19 230 LEU A N 1
ATOM 1848 C CA . LEU A 1 230 ? 2.826 57.312 26.406 1 94.19 230 LEU A CA 1
ATOM 1849 C C . LEU A 1 230 ? 1.913 58.469 26.766 1 94.19 230 LEU A C 1
ATOM 1851 O O . LEU A 1 230 ? 0.739 58.281 27.078 1 94.19 230 LEU A O 1
ATOM 1855 N N . LEU A 1 231 ? 2.391 59.656 26.578 1 93.75 231 LEU A N 1
ATOM 1856 C CA . LEU A 1 231 ? 1.675 60.812 27.062 1 93.75 231 LEU A CA 1
ATOM 1857 C C . LEU A 1 231 ? 0.666 61.312 26.016 1 93.75 231 LEU A C 1
ATOM 1859 O O . LEU A 1 231 ? -0.345 61.906 26.359 1 93.75 231 LEU A O 1
ATOM 1863 N N . ASN A 1 232 ? 0.908 61.031 24.75 1 93.5 232 ASN A N 1
ATOM 1864 C CA . ASN A 1 232 ? 0.034 61.562 23.719 1 93.5 232 ASN A CA 1
ATOM 1865 C C . ASN A 1 232 ? -0.895 60.5 23.156 1 93.5 232 ASN A C 1
ATOM 1867 O O . ASN A 1 232 ? -2.057 60.781 22.844 1 93.5 232 ASN A O 1
ATOM 1871 N N . VAL A 1 233 ? -0.42 59.406 22.969 1 93.5 233 VAL A N 1
ATOM 1872 C CA . VAL A 1 233 ? -1.22 58.375 22.312 1 93.5 233 VAL A CA 1
ATOM 1873 C C . VAL A 1 233 ? -1.897 57.5 23.359 1 93.5 233 VAL A C 1
ATOM 1875 O O . VAL A 1 233 ? -3.123 57.375 23.375 1 93.5 233 VAL A O 1
ATOM 1878 N N . VAL A 1 234 ? -1.179 56.906 24.281 1 94.5 234 VAL A N 1
ATOM 1879 C CA . VAL A 1 234 ? -1.715 55.969 25.281 1 94.5 234 VAL A CA 1
ATOM 1880 C C . VAL A 1 234 ? -2.668 56.688 26.219 1 94.5 234 VAL A C 1
ATOM 1882 O O . VAL A 1 234 ? -3.748 56.188 26.531 1 94.5 234 VAL A O 1
ATOM 1885 N N . ARG A 1 235 ? -2.238 57.844 26.641 1 93.56 235 ARG A N 1
ATOM 1886 C CA . ARG A 1 235 ? -3.08 58.625 27.531 1 93.56 235 ARG A CA 1
ATOM 1887 C C . ARG A 1 235 ? -4.41 58.969 26.859 1 93.56 235 ARG A C 1
ATOM 1889 O O . ARG A 1 235 ? -5.469 58.844 27.484 1 93.56 235 ARG A O 1
ATOM 1896 N N . SER A 1 236 ? -4.375 59.375 25.594 1 93.38 236 SER A N 1
ATOM 1897 C CA . SER A 1 236 ? -5.574 59.75 24.859 1 93.38 236 SER A CA 1
ATOM 1898 C C . SER A 1 236 ? -6.504 58.562 24.641 1 93.38 236 SER A C 1
ATOM 1900 O O . SER A 1 236 ? -7.715 58.75 24.5 1 93.38 236 SER A O 1
ATOM 1902 N N . ALA A 1 237 ? -5.961 57.438 24.562 1 91.62 237 ALA A N 1
ATOM 1903 C CA . ALA A 1 237 ? -6.758 56.219 24.344 1 91.62 237 ALA A CA 1
ATOM 1904 C C . ALA A 1 237 ? -7.543 55.844 25.594 1 91.62 237 ALA A C 1
ATOM 1906 O O . ALA A 1 237 ? -8.5 55.062 25.531 1 91.62 237 ALA A O 1
ATOM 1907 N N . ASN A 1 238 ? -7.184 56.344 26.781 1 89.5 238 ASN A N 1
ATOM 1908 C CA . ASN A 1 238 ? -7.871 56.188 28.062 1 89.5 238 ASN A CA 1
ATOM 1909 C C . ASN A 1 238 ? -8.031 54.688 28.422 1 89.5 238 ASN A C 1
ATOM 1911 O O . ASN A 1 238 ? -9.102 54.281 28.875 1 89.5 238 ASN A O 1
ATOM 1915 N N . VAL A 1 239 ? -6.984 53.969 28.109 1 89.5 239 VAL A N 1
ATOM 1916 C CA . VAL A 1 239 ? -7.039 52.531 28.391 1 89.5 239 VAL A CA 1
ATOM 1917 C C . VAL A 1 239 ? -6.395 52.219 29.734 1 89.5 239 VAL A C 1
ATOM 1919 O O . VAL A 1 239 ? -6.641 51.188 30.344 1 89.5 239 VAL A O 1
ATOM 1922 N N . LEU A 1 240 ? -5.586 53.094 30.203 1 91.12 240 LEU A N 1
ATOM 1923 C CA . LEU A 1 240 ? -4.934 53 31.5 1 91.12 240 LEU A CA 1
ATOM 1924 C C . LEU A 1 240 ? -5.355 54.156 32.406 1 91.12 240 LEU A C 1
ATOM 1926 O O . LEU A 1 240 ? -5.637 55.25 31.938 1 91.12 240 LEU A O 1
ATOM 1930 N N . SER A 1 241 ? -5.355 53.844 33.625 1 91.19 241 SER A N 1
ATOM 1931 C CA . SER A 1 241 ? -5.586 54.906 34.594 1 91.19 241 SER A CA 1
ATOM 1932 C C . SER A 1 241 ? -4.402 55.875 34.625 1 91.19 241 SER A C 1
ATOM 1934 O O . SER A 1 241 ? -3.258 55.469 34.438 1 91.19 241 SER A O 1
ATOM 1936 N N . PRO A 1 242 ? -4.695 57.125 34.906 1 92.12 242 PRO A N 1
ATOM 1937 C CA . PRO A 1 242 ? -3.604 58.094 35 1 92.12 242 PRO A CA 1
ATOM 1938 C C . PRO A 1 242 ? -2.566 57.719 36.062 1 92.12 242 PRO A C 1
ATOM 1940 O O . PRO A 1 242 ? -1.369 57.938 35.844 1 92.12 242 PRO A O 1
ATOM 1943 N N . ASN A 1 243 ? -2.996 57.125 37.094 1 93.44 243 ASN A N 1
ATOM 1944 C CA . ASN A 1 243 ? -2.059 56.688 38.125 1 93.44 243 ASN A CA 1
ATOM 1945 C C . ASN A 1 243 ? -1.138 55.594 37.594 1 93.44 243 ASN A C 1
ATOM 1947 O O . ASN A 1 243 ? 0.055 55.562 37.906 1 93.44 243 ASN A O 1
ATOM 1951 N N . ARG A 1 244 ? -1.726 54.75 36.906 1 92.81 244 ARG A N 1
ATOM 1952 C CA . ARG A 1 244 ? -0.925 53.656 36.344 1 92.81 244 ARG A CA 1
ATOM 1953 C C . ARG A 1 244 ? 0.092 54.188 35.344 1 92.81 244 ARG A C 1
ATOM 1955 O O . ARG A 1 244 ? 1.221 53.688 35.281 1 92.81 244 ARG A O 1
ATOM 1962 N N . LEU A 1 245 ? -0.324 55.125 34.531 1 93.12 245 LEU A N 1
ATOM 1963 C CA . LEU A 1 245 ? 0.582 55.719 33.562 1 93.12 245 LEU A CA 1
ATOM 1964 C C . LEU A 1 245 ? 1.766 56.375 34.281 1 93.12 245 LEU A C 1
ATOM 1966 O O . LEU A 1 245 ? 2.906 56.25 33.844 1 93.12 245 LEU A O 1
ATOM 1970 N N . LEU A 1 246 ? 1.455 57.031 35.344 1 92.88 246 LEU A N 1
ATOM 1971 C CA . LEU A 1 246 ? 2.512 57.656 36.125 1 92.88 246 LEU A CA 1
ATOM 1972 C C . LEU A 1 246 ? 3.441 56.625 36.719 1 92.88 246 LEU A C 1
ATOM 1974 O O . LEU A 1 246 ? 4.656 56.812 36.781 1 92.88 246 LEU A O 1
ATOM 1978 N N . ASP A 1 247 ? 2.832 55.594 37.188 1 93.31 247 ASP A N 1
ATOM 1979 C CA . ASP A 1 247 ? 3.631 54.5 37.719 1 93.31 247 ASP A CA 1
ATOM 1980 C C . ASP A 1 247 ? 4.586 53.938 36.656 1 93.31 247 ASP A C 1
ATOM 1982 O O . ASP A 1 247 ? 5.742 53.656 36.969 1 93.31 247 ASP A O 1
ATOM 1986 N N . ILE A 1 248 ? 4.109 53.812 35.469 1 92.88 248 ILE A N 1
ATOM 1987 C CA . ILE A 1 248 ? 4.898 53.281 34.344 1 92.88 248 ILE A CA 1
ATOM 1988 C C . ILE A 1 248 ? 6.07 54.219 34.062 1 92.88 248 ILE A C 1
ATOM 1990 O O . ILE A 1 248 ? 7.199 53.781 33.875 1 92.88 248 ILE A O 1
ATOM 1994 N N . LEU A 1 249 ? 5.836 55.469 34.062 1 91.5 249 LEU A N 1
ATOM 1995 C CA . LEU A 1 249 ? 6.879 56.469 33.812 1 91.5 249 LEU A CA 1
ATOM 1996 C C . LEU A 1 249 ? 7.938 56.406 34.906 1 91.5 249 LEU A C 1
ATOM 1998 O O . LEU A 1 249 ? 9.133 56.5 34.625 1 91.5 249 LEU A O 1
ATOM 2002 N N . ALA A 1 250 ? 7.414 56.219 36.094 1 92.56 250 ALA A N 1
ATOM 2003 C CA . ALA A 1 250 ? 8.344 56.094 37.219 1 92.56 250 ALA A CA 1
ATOM 2004 C C . ALA A 1 250 ? 9.195 54.844 37.094 1 92.56 250 ALA A C 1
ATOM 2006 O O . ALA A 1 250 ? 10.391 54.875 37.375 1 92.56 250 ALA A O 1
ATOM 2007 N N . GLU A 1 251 ? 8.57 53.875 36.75 1 91.12 251 GLU A N 1
ATOM 2008 C CA . GLU A 1 251 ? 9.273 52.625 36.562 1 91.12 251 GLU A CA 1
ATOM 2009 C C . GLU A 1 251 ? 10.32 52.719 35.469 1 91.12 251 GLU A C 1
ATOM 2011 O O . GLU A 1 251 ? 11.422 52.188 35.562 1 91.12 251 GLU A O 1
ATOM 2016 N N . LYS A 1 252 ? 9.977 53.312 34.375 1 87.88 252 LYS A N 1
ATOM 2017 C CA . LYS A 1 252 ? 10.867 53.531 33.219 1 87.88 252 LYS A CA 1
ATOM 2018 C C . LYS A 1 252 ? 12.133 54.281 33.656 1 87.88 252 LYS A C 1
ATOM 2020 O O . LYS A 1 252 ? 13.227 53.969 33.156 1 87.88 252 LYS A O 1
ATOM 2025 N N . GLU A 1 253 ? 11.984 55.156 34.531 1 84.75 253 GLU A N 1
ATOM 2026 C CA . GLU A 1 253 ? 13.109 55.969 35 1 84.75 253 GLU A CA 1
ATOM 2027 C C . GLU A 1 253 ? 14.031 55.125 35.906 1 84.75 253 GLU A C 1
ATOM 2029 O O . GLU A 1 253 ? 15.25 55.344 35.875 1 84.75 253 GLU A O 1
ATOM 2034 N N . LYS A 1 254 ? 13.453 54.219 36.594 1 85.56 254 LYS A N 1
ATOM 2035 C CA . LYS A 1 254 ? 14.211 53.438 37.594 1 85.56 254 LYS A CA 1
ATOM 2036 C C . LYS A 1 254 ? 14.883 52.219 36.938 1 85.56 254 LYS A C 1
ATOM 2038 O O . LYS A 1 254 ? 15.898 51.75 37.406 1 85.56 254 LYS A O 1
ATOM 2043 N N . LEU A 1 255 ? 14.344 51.781 35.969 1 79.25 255 LEU A N 1
ATOM 2044 C CA . LEU A 1 255 ? 14.812 50.531 35.375 1 79.25 255 LEU A CA 1
ATOM 2045 C C . LEU A 1 255 ? 16.141 50.75 34.656 1 79.25 255 LEU A C 1
ATOM 2047 O O . LEU A 1 255 ? 16.312 51.719 33.906 1 79.25 255 LEU A O 1
ATOM 2051 N N . THR A 1 256 ? 17.031 49.844 35 1 71.56 256 THR A N 1
ATOM 2052 C CA . THR A 1 256 ? 18.344 49.844 34.344 1 71.56 256 THR A CA 1
ATOM 2053 C C . THR A 1 256 ? 18.328 48.969 33.125 1 71.56 256 THR A C 1
ATOM 2055 O O . THR A 1 256 ? 19.047 49.25 32.156 1 71.56 256 THR A O 1
ATOM 2058 N N . VAL A 1 257 ? 17.578 47.938 33.25 1 73.56 257 VAL A N 1
ATOM 2059 C CA . VAL A 1 257 ? 17.453 47 32.125 1 73.56 257 VAL A CA 1
ATOM 2060 C C . VAL A 1 257 ? 15.992 46.906 31.703 1 73.56 257 VAL A C 1
ATOM 2062 O O . VAL A 1 257 ? 15.125 46.594 32.531 1 73.56 257 VAL A O 1
ATOM 2065 N N . LEU A 1 258 ? 15.75 47.219 30.516 1 76.5 258 LEU A N 1
ATOM 2066 C CA . LEU A 1 258 ? 14.375 47.188 30.047 1 76.5 258 LEU A CA 1
ATOM 2067 C C . LEU A 1 258 ? 14.008 45.812 29.531 1 76.5 258 LEU A C 1
ATOM 2069 O O . LEU A 1 258 ? 14.844 45.094 28.969 1 76.5 258 LEU A O 1
ATOM 2073 N N . PRO A 1 259 ? 12.797 45.344 29.688 1 82.31 259 PRO A N 1
ATOM 2074 C CA . PRO A 1 259 ? 12.336 44 29.328 1 82.31 259 PRO A CA 1
ATOM 2075 C C . PRO A 1 259 ? 11.977 43.906 27.844 1 82.31 259 PRO A C 1
ATOM 2077 O O . PRO A 1 259 ? 10.805 43.688 27.5 1 82.31 259 PRO A O 1
ATOM 2080 N N . TYR A 1 260 ? 12.906 43.875 26.984 1 84 260 TYR A N 1
ATOM 2081 C CA . TYR A 1 260 ? 12.68 43.75 25.547 1 84 260 TYR A CA 1
ATOM 2082 C C . TYR A 1 260 ? 12.242 42.344 25.156 1 84 260 TYR A C 1
ATOM 2084 O O . TYR A 1 260 ? 12.664 41.375 25.766 1 84 260 TYR A O 1
ATOM 2092 N N . ARG A 1 261 ? 11.375 42.344 24.219 1 87.06 261 ARG A N 1
ATOM 2093 C CA . ARG A 1 261 ? 11.07 41.062 23.594 1 87.06 261 ARG A CA 1
ATOM 2094 C C . ARG A 1 261 ? 12.117 40.688 22.547 1 87.06 261 ARG A C 1
ATOM 2096 O O . ARG A 1 261 ? 12.68 41.562 21.891 1 87.06 261 ARG A O 1
ATOM 2103 N N . ALA A 1 262 ? 12.461 39.438 22.562 1 84.25 262 ALA A N 1
ATOM 2104 C CA . ALA A 1 262 ? 13.516 39.062 21.625 1 84.25 262 ALA A CA 1
ATOM 2105 C C . ALA A 1 262 ? 13.211 37.688 20.969 1 84.25 262 ALA A C 1
ATOM 2107 O O . ALA A 1 262 ? 12.648 36.812 21.625 1 84.25 262 ALA A O 1
ATOM 2108 N N . VAL A 1 263 ? 13.547 37.688 19.688 1 77.19 263 VAL A N 1
ATOM 2109 C CA . VAL A 1 263 ? 13.344 36.469 18.938 1 77.19 263 VAL A CA 1
ATOM 2110 C C . VAL A 1 263 ? 14.312 35.375 19.422 1 77.19 263 VAL A C 1
ATOM 2112 O O . VAL A 1 263 ? 15.469 35.688 19.734 1 77.19 263 VAL A O 1
ATOM 2115 N N . SER A 1 264 ? 13.648 34.312 19.844 1 63.28 264 SER A N 1
ATOM 2116 C CA . SER A 1 264 ? 14.516 33.219 20.297 1 63.28 264 SER A CA 1
ATOM 2117 C C . SER A 1 264 ? 15.461 32.781 19.188 1 63.28 264 SER A C 1
ATOM 2119 O O . SER A 1 264 ? 15.195 33.031 18 1 63.28 264 SER A O 1
ATOM 2121 N N . CYS A 1 265 ? 16.484 31.828 19.578 1 54.28 265 CYS A N 1
ATOM 2122 C CA . CYS A 1 265 ? 17.812 31.438 19.109 1 54.28 265 CYS A CA 1
ATOM 2123 C C . CYS A 1 265 ? 17.734 30.766 17.734 1 54.28 265 CYS A C 1
ATOM 2125 O O . CYS A 1 265 ? 17.016 29.781 17.562 1 54.28 265 CYS A O 1
ATOM 2127 N N . LEU A 1 266 ? 17.562 31.547 16.672 1 58.31 266 LEU A N 1
ATOM 2128 C CA . LEU A 1 266 ? 18.203 30.953 15.516 1 58.31 266 LEU A CA 1
ATOM 2129 C C . LEU A 1 266 ? 19.625 30.5 15.859 1 58.31 266 LEU A C 1
ATOM 2131 O O . LEU A 1 266 ? 20.297 31.109 16.688 1 58.31 266 LEU A O 1
ATOM 2135 N N . PRO A 1 267 ? 19.953 29.281 15.773 1 57.97 267 PRO A N 1
ATOM 2136 C CA . PRO A 1 267 ? 21.328 28.984 16.188 1 57.97 267 PRO A CA 1
ATOM 2137 C C . PRO A 1 267 ? 22.328 30.031 15.703 1 57.97 267 PRO A C 1
ATOM 2139 O O . PRO A 1 267 ? 23.297 30.344 16.406 1 57.97 267 PRO A O 1
ATOM 2142 N N . GLU A 1 268 ? 22.25 30.484 14.594 1 66.69 268 GLU A N 1
ATOM 2143 C CA . GLU A 1 268 ? 23.234 31.422 14.055 1 66.69 268 GLU A CA 1
ATOM 2144 C C . GLU A 1 268 ? 22.594 32.406 13.078 1 66.69 268 GLU A C 1
ATOM 2146 O O . GLU A 1 268 ? 21.781 32 12.25 1 66.69 268 GLU A O 1
ATOM 2151 N N . LEU A 1 269 ? 22.656 33.719 13.461 1 74.75 269 LEU A N 1
ATOM 2152 C CA . LEU A 1 269 ? 22.25 34.75 12.523 1 74.75 269 LEU A CA 1
ATOM 2153 C C . LEU A 1 269 ? 23.453 35.281 11.742 1 74.75 269 LEU A C 1
ATOM 2155 O O . LEU A 1 269 ? 24.375 35.844 12.336 1 74.75 269 LEU A O 1
ATOM 2159 N N . ILE A 1 270 ? 23.422 34.969 10.484 1 72.69 270 ILE A N 1
ATOM 2160 C CA . ILE A 1 270 ? 24.531 35.375 9.625 1 72.69 270 ILE A CA 1
ATOM 2161 C C . ILE A 1 270 ? 24.25 36.781 9.055 1 72.69 270 ILE A C 1
ATOM 2163 O O . ILE A 1 270 ? 23.188 37 8.477 1 72.69 270 ILE A O 1
ATOM 2167 N N . ILE A 1 271 ? 25.156 37.625 9.305 1 77.94 271 ILE A N 1
ATOM 2168 C CA . ILE A 1 271 ? 25.047 39 8.805 1 77.94 271 ILE A CA 1
ATOM 2169 C C . ILE A 1 271 ? 26.016 39.188 7.641 1 77.94 271 ILE A C 1
ATOM 2171 O O . ILE A 1 271 ? 27.219 39 7.789 1 77.94 271 ILE A O 1
ATOM 2175 N N . ASP A 1 272 ? 25.391 39.562 6.57 1 75.19 272 ASP A N 1
ATOM 2176 C CA . ASP A 1 272 ? 26.188 39.812 5.375 1 75.19 272 ASP A CA 1
ATOM 2177 C C . ASP A 1 272 ? 27.016 41.094 5.504 1 75.19 272 ASP A C 1
ATOM 2179 O O . ASP A 1 272 ? 26.609 42.031 6.223 1 75.19 272 ASP A O 1
ATOM 2183 N N . TRP A 1 273 ? 28.078 41.188 4.723 1 74.06 273 TRP A N 1
ATOM 2184 C CA . TRP A 1 273 ? 29 42.344 4.73 1 74.06 273 TRP A CA 1
ATOM 2185 C C . TRP A 1 273 ? 28.297 43.594 4.258 1 74.06 273 TRP A C 1
ATOM 2187 O O . TRP A 1 273 ? 28.578 44.688 4.758 1 74.06 273 TRP A O 1
ATOM 2197 N N . ASN A 1 274 ? 27.312 43.406 3.447 1 76.62 274 ASN A N 1
ATOM 2198 C CA . ASN A 1 274 ? 26.641 44.562 2.861 1 76.62 274 ASN A CA 1
ATOM 2199 C C . ASN A 1 274 ? 25.734 45.281 3.875 1 76.62 274 ASN A C 1
ATOM 2201 O O . ASN A 1 274 ? 25.328 46.406 3.666 1 76.62 274 ASN A O 1
ATOM 2205 N N . LYS A 1 275 ? 25.578 44.625 4.957 1 79.81 275 LYS A N 1
ATOM 2206 C CA . LYS A 1 275 ? 24.688 45.219 5.949 1 79.81 275 LYS A CA 1
ATOM 2207 C C . LYS A 1 275 ? 25.469 46 6.996 1 79.81 275 LYS A C 1
ATOM 2209 O O . LYS A 1 275 ? 24.875 46.625 7.879 1 79.81 275 LYS A O 1
ATOM 2214 N N . ILE A 1 276 ? 26.781 46 6.801 1 83.19 276 ILE A N 1
ATOM 2215 C CA . ILE A 1 276 ? 27.609 46.719 7.758 1 83.19 276 ILE A CA 1
ATOM 2216 C C . ILE A 1 276 ? 27.844 48.156 7.273 1 83.19 276 ILE A C 1
ATOM 2218 O O . ILE A 1 276 ? 28.297 48.375 6.145 1 83.19 276 ILE A O 1
ATOM 2222 N N . LYS A 1 277 ? 27.453 49.031 8.094 1 87.25 277 LYS A N 1
ATOM 2223 C CA . LYS A 1 277 ? 27.719 50.438 7.812 1 87.25 277 LYS A CA 1
ATOM 2224 C C . LYS A 1 277 ? 29.047 50.875 8.438 1 87.25 277 LYS A C 1
ATOM 2226 O O . LYS A 1 277 ? 29.172 50.906 9.664 1 87.25 277 LYS A O 1
ATOM 2231 N N . TRP A 1 278 ? 30.016 51.281 7.594 1 85.56 278 TRP A N 1
ATOM 2232 C CA . TRP A 1 278 ? 31.344 51.625 8.07 1 85.56 278 TRP A CA 1
ATOM 2233 C C . TRP A 1 278 ? 31.5 53.156 8.227 1 85.56 278 TRP A C 1
ATOM 2235 O O . TRP A 1 278 ? 31 53.906 7.402 1 85.56 278 TRP A O 1
ATOM 2245 N N . SER A 1 279 ? 31.938 53.5 9.297 1 84 279 SER A N 1
ATOM 2246 C CA . SER A 1 279 ? 32.25 54.906 9.539 1 84 279 SER A CA 1
ATOM 2247 C C . SER A 1 279 ? 33.688 55.094 10.047 1 84 279 SER A C 1
ATOM 2249 O O . SER A 1 279 ? 34.281 54.125 10.562 1 84 279 SER A O 1
ATOM 2251 N N . ASN A 1 280 ? 34.312 56.281 9.797 1 77 280 ASN A N 1
ATOM 2252 C CA . ASN A 1 280 ? 35.656 56.562 10.242 1 77 280 ASN A CA 1
ATOM 2253 C C . ASN A 1 280 ? 35.688 56.938 11.727 1 77 280 ASN A C 1
ATOM 2255 O O . ASN A 1 280 ? 34.75 57.531 12.242 1 77 280 ASN A O 1
ATOM 2259 N N . SER A 1 281 ? 36.625 56.312 12.469 1 67.81 281 SER A N 1
ATOM 2260 C CA . SER A 1 281 ? 36.75 56.656 13.875 1 67.81 281 SER A CA 1
ATOM 2261 C C . SER A 1 281 ? 37.312 58.062 14.055 1 67.81 281 SER A C 1
ATOM 2263 O O . SER A 1 281 ? 38.094 58.531 13.234 1 67.81 281 SER A O 1
ATOM 2265 N N . SER A 1 282 ? 36.594 58.969 14.641 1 58.5 282 SER A N 1
ATOM 2266 C CA . SER A 1 282 ? 37.031 60.344 14.82 1 58.5 282 SER A CA 1
ATOM 2267 C C . SER A 1 282 ? 38.438 60.406 15.406 1 58.5 282 SER A C 1
ATOM 2269 O O . SER A 1 282 ? 39.094 61.469 15.383 1 58.5 282 SER A O 1
ATOM 2271 N N . SER A 1 283 ? 38.75 59.5 16.25 1 51.12 283 SER A N 1
ATOM 2272 C CA . SER A 1 283 ? 40 59.75 16.953 1 51.12 283 SER A CA 1
ATOM 2273 C C . SER A 1 283 ? 41.219 59.438 16.094 1 51.12 283 SER A C 1
ATOM 2275 O O . SER A 1 283 ? 41.625 58.281 16 1 51.12 283 SER A O 1
ATOM 2277 N N . GLY A 1 284 ? 41.594 60.25 15.18 1 53.44 284 GLY A N 1
ATOM 2278 C CA . GLY A 1 284 ? 42.875 60.312 14.508 1 53.44 284 GLY A CA 1
ATOM 2279 C C . GLY A 1 284 ? 43.406 58.969 14.031 1 53.44 284 GLY A C 1
ATOM 2280 O O . GLY A 1 284 ? 44.406 58.875 13.344 1 53.44 284 GLY A O 1
ATOM 2281 N N . SER A 1 285 ? 43.062 57.938 14.773 1 54.94 285 SER A N 1
ATOM 2282 C CA . SER A 1 285 ? 43.688 56.656 14.391 1 54.94 285 SER A CA 1
ATOM 2283 C C . SER A 1 285 ? 42.969 56.031 13.211 1 54.94 285 SER A C 1
ATOM 2285 O O . SER A 1 285 ? 41.781 56.281 12.992 1 54.94 285 SER A O 1
ATOM 2287 N N . CYS A 1 286 ? 43.562 55.625 12.133 1 62.44 286 CYS A N 1
ATOM 2288 C CA . CYS A 1 286 ? 43.25 55 10.859 1 62.44 286 CYS A CA 1
ATOM 2289 C C . CYS A 1 286 ? 42.312 53.812 11.055 1 62.44 286 CYS A C 1
ATOM 2291 O O . CYS A 1 286 ? 42.25 52.906 10.227 1 62.44 286 CYS A O 1
ATOM 2293 N N . SER A 1 287 ? 41.562 53.812 12.164 1 73.5 287 SER A N 1
ATOM 2294 C CA . SER A 1 287 ? 40.719 52.656 12.328 1 73.5 287 SER A CA 1
ATOM 2295 C C . SER A 1 287 ? 39.25 52.969 12.008 1 73.5 287 SER A C 1
ATOM 2297 O O . SER A 1 287 ? 38.875 54.156 12.016 1 73.5 287 SER A O 1
ATOM 2299 N N . ARG A 1 288 ? 38.531 52.062 11.477 1 81.5 288 ARG A N 1
ATOM 2300 C CA . ARG A 1 288 ? 37.125 52.188 11.109 1 81.5 288 ARG A CA 1
ATOM 2301 C C . ARG A 1 288 ? 36.219 51.406 12.078 1 81.5 288 ARG A C 1
ATOM 2303 O O . ARG A 1 288 ? 36.719 50.531 12.789 1 81.5 288 ARG A O 1
ATOM 2310 N N . HIS A 1 289 ? 35.062 51.938 12.289 1 83.62 289 HIS A N 1
ATOM 2311 C CA . HIS A 1 289 ? 34.094 51.156 13.039 1 83.62 289 HIS A CA 1
ATOM 2312 C C . HIS A 1 289 ? 32.875 50.844 12.18 1 83.62 289 HIS A C 1
ATOM 2314 O O . HIS A 1 289 ? 32.531 51.594 11.266 1 83.62 289 HIS A O 1
ATOM 2320 N N . GLY A 1 290 ? 32.406 49.625 12.359 1 86.25 290 GLY A N 1
ATOM 2321 C CA . GLY A 1 290 ? 31.234 49.125 11.648 1 86.25 290 GLY A CA 1
ATOM 2322 C C . GLY A 1 290 ? 30.031 48.938 12.555 1 86.25 290 GLY A C 1
ATOM 2323 O O . GLY A 1 290 ? 30.156 48.5 13.688 1 86.25 290 GLY A O 1
ATOM 2324 N N . GLU A 1 291 ? 28.828 49.406 12.055 1 87.81 291 GLU A N 1
ATOM 2325 C CA . GLU A 1 291 ? 27.578 49.25 12.789 1 87.81 291 GLU A CA 1
ATOM 2326 C C . GLU A 1 291 ? 26.578 48.406 12.008 1 87.81 291 GLU A C 1
ATOM 2328 O O . GLU A 1 291 ? 26.453 48.531 10.789 1 87.81 291 GLU A O 1
ATOM 2333 N N . ILE A 1 292 ? 25.938 47.5 12.734 1 87.75 292 ILE A N 1
ATOM 2334 C CA . ILE A 1 292 ? 24.969 46.594 12.148 1 87.75 292 ILE A CA 1
ATOM 2335 C C . ILE A 1 292 ? 23.641 46.719 12.883 1 87.75 292 ILE A C 1
ATOM 2337 O O . ILE A 1 292 ? 23.609 46.75 14.117 1 87.75 292 ILE A O 1
ATOM 2341 N N . ASP A 1 293 ? 22.578 46.844 12.148 1 86.31 293 ASP A N 1
ATOM 2342 C CA . ASP A 1 293 ? 21.219 46.75 12.672 1 86.31 293 ASP A CA 1
ATOM 2343 C C . ASP A 1 293 ? 20.578 45.406 12.312 1 86.31 293 ASP A C 1
ATOM 2345 O O . ASP A 1 293 ? 20.312 45.156 11.141 1 86.31 293 ASP A O 1
ATOM 2349 N N . LEU A 1 294 ? 20.328 44.688 13.242 1 81.06 294 LEU A N 1
ATOM 2350 C CA . LEU A 1 294 ? 19.781 43.344 13.008 1 81.06 294 LEU A CA 1
ATOM 2351 C C . LEU A 1 294 ? 18.312 43.438 12.609 1 81.06 294 LEU A C 1
ATOM 2353 O O . LEU A 1 294 ? 17.734 42.469 12.094 1 81.06 294 LEU A O 1
ATOM 2357 N N . GLY A 1 295 ? 17.75 44.531 12.82 1 77.56 295 GLY A N 1
ATOM 2358 C CA . GLY A 1 295 ? 16.375 44.75 12.422 1 77.56 295 GLY A CA 1
ATOM 2359 C C . GLY A 1 295 ? 15.367 44.281 13.461 1 77.56 295 GLY A C 1
ATOM 2360 O O . GLY A 1 295 ? 14.195 44.656 13.398 1 77.56 295 GLY A O 1
ATOM 2361 N N . ASN A 1 296 ? 15.805 43.375 14.266 1 82.31 296 ASN A N 1
ATOM 2362 C CA . ASN A 1 296 ? 14.977 42.875 15.359 1 82.31 296 ASN A CA 1
ATOM 2363 C C . ASN A 1 296 ? 15.812 42.594 16.609 1 82.31 296 ASN A C 1
ATOM 2365 O O . ASN A 1 296 ? 17.031 42.719 16.578 1 82.31 296 ASN A O 1
ATOM 2369 N N . TYR A 1 297 ? 15.109 42.438 17.656 1 82.06 297 TYR A N 1
ATOM 2370 C CA . TYR A 1 297 ? 15.805 42.094 18.891 1 82.06 297 TYR A CA 1
ATOM 2371 C C . TYR A 1 297 ? 16.062 40.594 18.984 1 82.06 297 TYR A C 1
ATOM 2373 O O . TYR A 1 297 ? 15.164 39.781 18.75 1 82.06 297 TYR A O 1
ATOM 2381 N N . PHE A 1 298 ? 17.312 40.25 19.234 1 82.69 298 PHE A N 1
ATOM 2382 C CA . PHE A 1 298 ? 17.688 38.844 19.344 1 82.69 298 PHE A CA 1
ATOM 2383 C C . PHE A 1 298 ? 18.391 38.562 20.656 1 82.69 298 PHE A C 1
ATOM 2385 O O . PHE A 1 298 ? 19.078 39.438 21.203 1 82.69 298 PHE A O 1
ATOM 2392 N N . LYS A 1 299 ? 18.047 37.406 21.109 1 80.06 299 LYS A N 1
ATOM 2393 C CA . LYS A 1 299 ? 18.844 36.938 22.234 1 80.06 299 LYS A CA 1
ATOM 2394 C C . LYS A 1 299 ? 20.156 36.344 21.766 1 80.06 299 LYS A C 1
ATOM 2396 O O . LYS A 1 299 ? 20.172 35.406 20.984 1 80.06 299 LYS A O 1
ATOM 2401 N N . VAL A 1 300 ? 21.219 36.969 22.156 1 79.31 300 VAL A N 1
ATOM 2402 C CA . VAL A 1 300 ? 22.547 36.562 21.672 1 79.31 300 VAL A CA 1
ATOM 2403 C C . VAL A 1 300 ? 23.516 36.438 22.844 1 79.31 300 VAL A C 1
ATOM 2405 O O . VAL A 1 300 ? 23.422 37.219 23.812 1 79.31 300 VAL A O 1
ATOM 2408 N N . ASN A 1 301 ? 24.328 35.438 22.766 1 78.81 301 ASN A N 1
ATOM 2409 C CA . ASN A 1 301 ? 25.375 35.344 23.766 1 78.81 301 ASN A CA 1
ATOM 2410 C C . ASN A 1 301 ? 26.75 35.156 23.141 1 78.81 301 ASN A C 1
ATOM 2412 O O . ASN A 1 301 ? 27.703 34.781 23.812 1 78.81 301 ASN A O 1
ATOM 2416 N N . GLY A 1 302 ? 26.828 35.344 21.875 1 77.94 302 GLY A N 1
ATOM 2417 C CA . GLY A 1 302 ? 28.109 35.25 21.188 1 77.94 302 GLY A CA 1
ATOM 2418 C C . GLY A 1 302 ? 28.109 35.906 19.812 1 77.94 302 GLY A C 1
ATOM 2419 O O . GLY A 1 302 ? 27.062 35.938 19.156 1 77.94 302 GLY A O 1
ATOM 2420 N N . ILE A 1 303 ? 29.281 36.469 19.531 1 80.25 303 ILE A N 1
ATOM 2421 C CA . ILE A 1 303 ? 29.484 37.031 18.203 1 80.25 303 ILE A CA 1
ATOM 2422 C C . ILE A 1 303 ? 30.75 36.469 17.562 1 80.25 303 ILE A C 1
ATOM 2424 O O . ILE A 1 303 ? 31.797 36.406 18.203 1 80.25 303 ILE A O 1
ATOM 2428 N N . GLN A 1 304 ? 30.531 36 16.406 1 80.75 304 GLN A N 1
ATOM 2429 C CA . GLN A 1 304 ? 31.641 35.469 15.648 1 80.75 304 GLN A CA 1
ATOM 2430 C C . GLN A 1 304 ? 31.953 36.344 14.438 1 80.75 304 GLN A C 1
ATOM 2432 O O . GLN A 1 304 ? 31.062 36.781 13.719 1 80.75 304 GLN A O 1
ATOM 2437 N N . VAL A 1 305 ? 33.25 36.594 14.297 1 78.5 305 VAL A N 1
ATOM 2438 C CA . VAL A 1 305 ? 33.719 37.375 13.156 1 78.5 305 VAL A CA 1
ATOM 2439 C C . VAL A 1 305 ? 34.656 36.531 12.297 1 78.5 305 VAL A C 1
ATOM 2441 O O . VAL A 1 305 ? 35.719 36.094 12.758 1 78.5 305 VAL A O 1
ATOM 2444 N N . ASP A 1 306 ? 34.062 36.375 11.109 1 77.25 306 ASP A N 1
ATOM 2445 C CA . ASP A 1 306 ? 34.875 35.656 10.156 1 77.25 306 ASP A CA 1
ATOM 2446 C C . ASP A 1 306 ? 35.688 36.594 9.273 1 77.25 306 ASP A C 1
ATOM 2448 O O . ASP A 1 306 ? 35.156 37.562 8.734 1 77.25 306 ASP A O 1
ATOM 2452 N N . ARG A 1 307 ? 36.906 36.25 9.062 1 71.56 307 ARG A N 1
ATOM 2453 C CA . ARG A 1 307 ? 37.781 37.062 8.211 1 71.56 307 ARG A CA 1
ATOM 2454 C C . ARG A 1 307 ? 37.75 36.562 6.77 1 71.56 307 ARG A C 1
ATOM 2456 O O . ARG A 1 307 ? 37.594 35.344 6.523 1 71.56 307 ARG A O 1
ATOM 2463 N N . ARG A 1 308 ? 37.656 37.469 5.832 1 67.81 308 ARG A N 1
ATOM 2464 C CA . ARG A 1 308 ? 37.719 37.094 4.422 1 67.81 308 ARG A CA 1
ATOM 2465 C C . ARG A 1 308 ? 39.031 36.438 4.066 1 67.81 308 ARG A C 1
ATOM 2467 O O . ARG A 1 308 ? 40.094 36.906 4.5 1 67.81 308 ARG A O 1
ATOM 2474 N N . ARG A 1 309 ? 39.062 35.219 3.596 1 55.62 309 ARG A N 1
ATOM 2475 C CA . ARG A 1 309 ? 40.25 34.469 3.219 1 55.62 309 ARG A CA 1
ATOM 2476 C C . ARG A 1 309 ? 41 35.156 2.086 1 55.62 309 ARG A C 1
ATOM 2478 O O . ARG A 1 309 ? 40.719 34.906 0.91 1 55.62 309 ARG A O 1
ATOM 2485 N N . LYS A 1 310 ? 40.938 36.406 1.845 1 52.78 310 LYS A N 1
ATOM 2486 C CA . LYS A 1 310 ? 41.844 36.594 0.721 1 52.78 310 LYS A CA 1
ATOM 2487 C C . LYS A 1 310 ? 43.281 36.219 1.104 1 52.78 310 LYS A C 1
ATOM 2489 O O . LYS A 1 310 ? 43.656 36.312 2.273 1 52.78 310 LYS A O 1
ATOM 2494 N N . GLY A 1 311 ? 44.094 35.5 0.114 1 51.22 311 GLY A N 1
ATOM 2495 C CA . GLY A 1 311 ? 45.469 35.062 -0.039 1 51.22 311 GLY A CA 1
ATOM 2496 C C . GLY A 1 311 ? 46.406 35.625 1 1 51.22 311 GLY A C 1
ATOM 2497 O O . GLY A 1 311 ? 47.625 35.312 1.014 1 51.22 311 GLY A O 1
ATOM 2498 N N . ARG A 1 312 ? 46.062 36.812 1.524 1 48.03 312 ARG A N 1
ATOM 2499 C CA . ARG A 1 312 ? 47.125 37.375 2.34 1 48.03 312 ARG A CA 1
ATOM 2500 C C . ARG A 1 312 ? 47.094 36.844 3.766 1 48.03 312 ARG A C 1
ATOM 2502 O O . ARG A 1 312 ? 46 36.781 4.375 1 48.03 312 ARG A O 1
ATOM 2509 N N . LYS A 1 313 ? 47.906 36.031 4.113 1 50.44 313 LYS A N 1
ATOM 2510 C CA . LYS A 1 313 ? 48.188 35.625 5.484 1 50.44 313 LYS A CA 1
ATOM 2511 C C . LYS A 1 313 ? 48.125 36.812 6.445 1 50.44 313 LYS A C 1
ATOM 2513 O O . LYS A 1 313 ? 48.906 37.75 6.309 1 50.44 313 LYS A O 1
ATOM 2518 N N . PHE A 1 314 ? 47 37.188 6.863 1 50.53 314 PHE A N 1
ATOM 2519 C CA . PHE A 1 314 ? 47 38.25 7.855 1 50.53 314 PHE A CA 1
ATOM 2520 C C . PHE A 1 314 ? 47.656 37.781 9.148 1 50.53 314 PHE A C 1
ATOM 2522 O O . PHE A 1 314 ? 47.156 36.875 9.82 1 50.53 314 PHE A O 1
ATOM 2529 N N . PHE A 1 315 ? 48.906 37.844 9.172 1 51.38 315 PHE A N 1
ATOM 2530 C CA . PHE A 1 315 ? 49.781 37.438 10.273 1 51.38 315 PHE A CA 1
ATOM 2531 C C . PHE A 1 315 ? 49.5 38.281 11.516 1 51.38 315 PHE A C 1
ATOM 2533 O O . PHE A 1 315 ? 50.031 38 12.586 1 51.38 315 PHE A O 1
ATOM 2540 N N . HIS A 1 316 ? 48.719 39.375 11.266 1 51.78 316 HIS A N 1
ATOM 2541 C CA . HIS A 1 316 ? 48.656 40.188 12.484 1 51.78 316 HIS A CA 1
ATOM 2542 C C . HIS A 1 316 ? 47.375 39.875 13.266 1 51.78 316 HIS A C 1
ATOM 2544 O O . HIS A 1 316 ? 46.344 39.625 12.672 1 51.78 316 HIS A O 1
ATOM 2550 N N . GLN A 1 317 ? 47.625 39.5 14.422 1 55.59 317 GLN A N 1
ATOM 2551 C CA . GLN A 1 317 ? 46.531 39.375 15.406 1 55.59 317 GLN A CA 1
ATOM 2552 C C . GLN A 1 317 ? 45.75 40.688 15.531 1 55.59 317 GLN A C 1
ATOM 2554 O O . GLN A 1 317 ? 46.344 41.75 15.766 1 55.59 317 GLN A O 1
ATOM 2559 N N . THR A 1 318 ? 44.75 40.75 14.742 1 60.88 318 THR A N 1
ATOM 2560 C CA . THR A 1 318 ? 43.938 41.938 14.93 1 60.88 318 THR A CA 1
ATOM 2561 C C . THR A 1 318 ? 42.844 41.688 15.953 1 60.88 318 THR A C 1
ATOM 2563 O O . THR A 1 318 ? 42.188 40.625 15.953 1 60.88 318 THR A O 1
ATOM 2566 N N . ASN A 1 319 ? 42.875 42.5 16.984 1 67.38 319 ASN A N 1
ATOM 2567 C CA . ASN A 1 319 ? 41.844 42.469 18.016 1 67.38 319 ASN A CA 1
ATOM 2568 C C . ASN A 1 319 ? 40.688 43.406 17.688 1 67.38 319 ASN A C 1
ATOM 2570 O O . ASN A 1 319 ? 40.938 44.562 17.312 1 67.38 319 ASN A O 1
ATOM 2574 N N . TYR A 1 320 ? 39.562 42.781 17.453 1 74.38 320 TYR A N 1
ATOM 2575 C CA . TYR A 1 320 ? 38.375 43.594 17.297 1 74.38 320 TYR A CA 1
ATOM 2576 C C . TYR A 1 320 ? 37.625 43.75 18.609 1 74.38 320 TYR A C 1
ATOM 2578 O O . TYR A 1 320 ? 37.688 42.875 19.484 1 74.38 320 TYR A O 1
ATOM 2586 N N . THR A 1 321 ? 37.125 44.906 18.812 1 77.5 321 THR A N 1
ATOM 2587 C CA . THR A 1 321 ? 36.188 45.062 19.906 1 77.5 321 THR A CA 1
ATOM 2588 C C . THR A 1 321 ? 34.75 45.094 19.406 1 77.5 321 THR A C 1
ATOM 2590 O O . THR A 1 321 ? 34.406 45.875 18.5 1 77.5 321 THR A O 1
ATOM 2593 N N . VAL A 1 322 ? 34.094 44.125 19.906 1 81.38 322 VAL A N 1
ATOM 2594 C CA . VAL A 1 322 ? 32.688 44.094 19.516 1 81.38 322 VAL A CA 1
ATOM 2595 C C . VAL A 1 322 ? 31.812 44.5 20.688 1 81.38 322 VAL A C 1
ATOM 2597 O O . VAL A 1 322 ? 32.031 44.094 21.828 1 81.38 322 VAL A O 1
ATOM 2600 N N . ARG A 1 323 ? 30.875 45.375 20.359 1 81.31 323 ARG A N 1
ATOM 2601 C CA . ARG A 1 323 ? 29.891 45.812 21.344 1 81.31 323 ARG A CA 1
ATOM 2602 C C . ARG A 1 323 ? 28.469 45.594 20.844 1 81.31 323 ARG A C 1
ATOM 2604 O O . ARG A 1 323 ? 28.219 45.625 19.641 1 81.31 323 ARG A O 1
ATOM 2611 N N . VAL A 1 324 ? 27.719 45.344 21.812 1 83.31 324 VAL A N 1
ATOM 2612 C CA . VAL A 1 324 ? 26.312 45.094 21.469 1 83.31 324 VAL A CA 1
ATOM 2613 C C . VAL A 1 324 ? 25.422 46.094 22.203 1 83.31 324 VAL A C 1
ATOM 2615 O O . VAL A 1 324 ? 25.781 46.594 23.281 1 83.31 324 VAL A O 1
ATOM 2618 N N . SER A 1 325 ? 24.344 46.469 21.562 1 82.69 325 SER A N 1
ATOM 2619 C CA . SER A 1 325 ? 23.391 47.406 22.141 1 82.69 325 SER A CA 1
ATOM 2620 C C . SER A 1 325 ? 21.969 47.094 21.75 1 82.69 325 SER A C 1
ATOM 2622 O O . SER A 1 325 ? 21.734 46.438 20.719 1 82.69 325 SER A O 1
ATOM 2624 N N . VAL A 1 326 ? 21.078 47.531 22.641 1 79.44 326 VAL A N 1
ATOM 2625 C CA . VAL A 1 326 ? 19.656 47.375 22.359 1 79.44 326 VAL A CA 1
ATOM 2626 C C . VAL A 1 326 ? 19.094 48.625 21.703 1 79.44 326 VAL A C 1
ATOM 2628 O O . VAL A 1 326 ? 18.156 48.562 20.906 1 79.44 326 VAL A O 1
ATOM 2631 N N . ASP A 1 327 ? 19.547 49.844 21.984 1 75.88 327 ASP A N 1
ATOM 2632 C CA . ASP A 1 327 ? 18.969 51.094 21.547 1 75.88 327 ASP A CA 1
ATOM 2633 C C . ASP A 1 327 ? 20.016 51.969 20.844 1 75.88 327 ASP A C 1
ATOM 2635 O O . ASP A 1 327 ? 19.766 53.125 20.531 1 75.88 327 ASP A O 1
ATOM 2639 N N . LYS A 1 328 ? 21.234 51.5 20.578 1 76.88 328 LYS A N 1
ATOM 2640 C CA . LYS A 1 328 ? 22.312 52.188 19.906 1 76.88 328 LYS A CA 1
ATOM 2641 C C . LYS A 1 328 ? 22.891 53.281 20.797 1 76.88 328 LYS A C 1
ATOM 2643 O O . LYS A 1 328 ? 23.812 54 20.391 1 76.88 328 LYS A O 1
ATOM 2648 N N . GLU A 1 329 ? 22.312 53.5 21.922 1 77.19 329 GLU A N 1
ATOM 2649 C CA . GLU A 1 329 ? 22.781 54.531 22.812 1 77.19 329 GLU A CA 1
ATOM 2650 C C . GLU A 1 329 ? 23.719 53.969 23.875 1 77.19 329 GLU A C 1
ATOM 2652 O O . GLU A 1 329 ? 24.797 54.531 24.141 1 77.19 329 GLU A O 1
ATOM 2657 N N . CYS A 1 330 ? 23.219 52.938 24.469 1 75.19 330 CYS A N 1
ATOM 2658 C CA . CYS A 1 330 ? 24.031 52.312 25.5 1 75.19 330 CYS A CA 1
ATOM 2659 C C . CYS A 1 330 ? 24.672 51.031 24.969 1 75.19 330 CYS A C 1
ATOM 2661 O O . CYS A 1 330 ? 23.984 50.094 24.547 1 75.19 330 CYS A O 1
ATOM 2663 N N . TRP A 1 331 ? 25.969 51.094 24.875 1 78.31 331 TRP A N 1
ATOM 2664 C CA . TRP A 1 331 ? 26.703 49.938 24.359 1 78.31 331 TRP A CA 1
ATOM 2665 C C . TRP A 1 331 ? 27.344 49.125 25.5 1 78.31 331 TRP A C 1
ATOM 2667 O O . TRP A 1 331 ? 27.859 49.719 26.453 1 78.31 331 TRP A O 1
ATOM 2677 N N . THR A 1 332 ? 26.906 47.844 25.609 1 71.81 332 THR A N 1
ATOM 2678 C CA . THR A 1 332 ? 27.5 47 26.625 1 71.81 332 THR A CA 1
ATOM 2679 C C . THR A 1 332 ? 29.016 46.938 26.469 1 71.81 332 THR A C 1
ATOM 2681 O O . THR A 1 332 ? 29.531 47.125 25.359 1 71.81 332 THR A O 1
ATOM 2684 N N . LYS A 1 333 ? 29.531 46.781 27.672 1 58.38 333 LYS A N 1
ATOM 2685 C CA . LYS A 1 333 ? 30.984 46.688 27.656 1 58.38 333 LYS A CA 1
ATOM 2686 C C . LYS A 1 333 ? 31.469 45.656 26.656 1 58.38 333 LYS A C 1
ATOM 2688 O O . LYS A 1 333 ? 30.875 44.562 26.531 1 58.38 333 LYS A O 1
ATOM 2693 N N . GLY A 1 334 ? 32.188 46.031 25.688 1 57.84 334 GLY A N 1
ATOM 2694 C CA . GLY A 1 334 ? 32.75 45.344 24.531 1 57.84 334 GLY A CA 1
ATOM 2695 C C . GLY A 1 334 ? 33.375 44.031 24.859 1 57.84 334 GLY A C 1
ATOM 2696 O O . GLY A 1 334 ? 33.812 43.781 26 1 57.84 334 GLY A O 1
ATOM 2697 N N . VAL A 1 335 ? 32.812 43 24.25 1 58.25 335 VAL A N 1
ATOM 2698 C CA . VAL A 1 335 ? 33.594 41.75 24.359 1 58.25 335 VAL A CA 1
ATOM 2699 C C . VAL A 1 335 ? 34.688 41.75 23.312 1 58.25 335 VAL A C 1
ATOM 2701 O O . VAL A 1 335 ? 34.469 42.031 22.141 1 58.25 335 VAL A O 1
ATOM 2704 N N . THR A 1 336 ? 35.906 41.875 23.891 1 57.34 336 THR A N 1
ATOM 2705 C CA . THR A 1 336 ? 37.062 41.781 23 1 57.34 336 THR A CA 1
ATOM 2706 C C . THR A 1 336 ? 37.188 40.375 22.438 1 57.34 336 THR A C 1
ATOM 2708 O O . THR A 1 336 ? 37.094 39.375 23.172 1 57.34 336 THR A O 1
ATOM 2711 N N . CYS A 1 337 ? 36.875 40.281 21.203 1 57.5 337 CYS A N 1
ATOM 2712 C CA . CYS A 1 337 ? 37.031 39 20.547 1 57.5 337 CYS A CA 1
ATOM 2713 C C . CYS A 1 337 ? 38.469 38.812 20.062 1 57.5 337 CYS A C 1
ATOM 2715 O O . CYS A 1 337 ? 39.062 39.75 19.5 1 57.5 337 CYS A O 1
ATOM 2717 N N . GLU A 1 338 ? 39.094 37.812 20.703 1 54.38 338 GLU A N 1
ATOM 2718 C CA . GLU A 1 338 ? 40.469 37.5 20.25 1 54.38 338 GLU A CA 1
ATOM 2719 C C . GLU A 1 338 ? 40.438 36.344 19.25 1 54.38 338 GLU A C 1
ATOM 2721 O O . GLU A 1 338 ? 39.688 35.375 19.438 1 54.38 338 GLU A O 1
ATOM 2726 N N . ALA A 1 339 ? 40.906 36.719 18.125 1 51.38 339 ALA A N 1
ATOM 2727 C CA . ALA A 1 339 ? 41.062 35.719 17.078 1 51.38 339 ALA A CA 1
ATOM 2728 C C . ALA A 1 339 ? 42 34.594 17.531 1 51.38 339 ALA A C 1
ATOM 2730 O O . ALA A 1 339 ? 43.094 34.844 18 1 51.38 339 ALA A O 1
ATOM 2731 N N . HIS A 1 340 ? 41.344 33.562 17.938 1 50.31 340 HIS A N 1
ATOM 2732 C CA . HIS A 1 340 ? 42.25 32.469 18.219 1 50.31 340 HIS A CA 1
ATOM 2733 C C . HIS A 1 340 ? 42.781 31.828 16.938 1 50.31 340 HIS A C 1
ATOM 2735 O O . HIS A 1 340 ? 43.812 31.125 16.969 1 50.31 340 HIS A O 1
ATOM 2741 N N . SER A 1 341 ? 41.938 31.766 15.953 1 52.44 341 SER A N 1
ATOM 2742 C CA . SER A 1 341 ? 42.406 31.203 14.688 1 52.44 341 SER A CA 1
ATOM 2743 C C . SER A 1 341 ? 42.5 32.281 13.609 1 52.44 341 SER A C 1
ATOM 2745 O O . SER A 1 341 ? 41.844 33.312 13.711 1 52.44 341 SER A O 1
ATOM 2747 N N . PRO A 1 342 ? 43.469 32.031 12.703 1 55.62 342 PRO A N 1
ATOM 2748 C CA . PRO A 1 342 ? 43.688 33.062 11.664 1 55.62 342 PRO A CA 1
ATOM 2749 C C . PRO A 1 342 ? 42.406 33.5 10.977 1 55.62 342 PRO A C 1
ATOM 2751 O O . PRO A 1 342 ? 42.375 34.594 10.398 1 55.62 342 PRO A O 1
ATOM 2754 N N . TYR A 1 343 ? 41.406 32.75 11.203 1 60.19 343 TYR A N 1
ATOM 2755 C CA . TYR A 1 343 ? 40.281 33.094 10.336 1 60.19 343 TYR A CA 1
ATOM 2756 C C . TYR A 1 343 ? 39.031 33.344 11.156 1 60.19 343 TYR A C 1
ATOM 2758 O O . TYR A 1 343 ? 37.969 33.719 10.602 1 60.19 343 TYR A O 1
ATOM 2766 N N . LEU A 1 344 ? 39.125 33.062 12.484 1 61 344 LEU A N 1
ATOM 2767 C CA . LEU A 1 344 ? 37.844 33.125 13.219 1 61 344 LEU A CA 1
ATOM 2768 C C . LEU A 1 344 ? 38.062 33.719 14.609 1 61 344 LEU A C 1
ATOM 2770 O O . LEU A 1 344 ? 39 33.344 15.312 1 61 344 LEU A O 1
ATOM 2774 N N . THR A 1 345 ? 37.25 34.719 14.969 1 65.94 345 THR A N 1
ATOM 2775 C CA . THR A 1 345 ? 37.25 35.281 16.312 1 65.94 345 THR A CA 1
ATOM 2776 C C . THR A 1 345 ? 35.875 35.219 16.922 1 65.94 345 THR A C 1
ATOM 2778 O O . THR A 1 345 ? 34.906 35.688 16.312 1 65.94 345 THR A O 1
ATOM 2781 N N . VAL A 1 346 ? 35.719 34.469 18.109 1 67.38 346 VAL A N 1
ATOM 2782 C CA . VAL A 1 346 ? 34.438 34.375 18.766 1 67.38 346 VAL A CA 1
ATOM 2783 C C . VAL A 1 346 ? 34.5 35.062 20.125 1 67.38 346 VAL A C 1
ATOM 2785 O O . VAL A 1 346 ? 35.438 34.875 20.875 1 67.38 346 VAL A O 1
ATOM 2788 N N . ALA A 1 347 ? 33.594 36 20.328 1 71.25 347 ALA A N 1
ATOM 2789 C CA . ALA A 1 347 ? 33.406 36.625 21.641 1 71.25 347 ALA A CA 1
ATOM 2790 C C . ALA A 1 347 ? 32.156 36.094 22.344 1 71.25 347 ALA A C 1
ATOM 2792 O O . ALA A 1 347 ? 31.078 36.0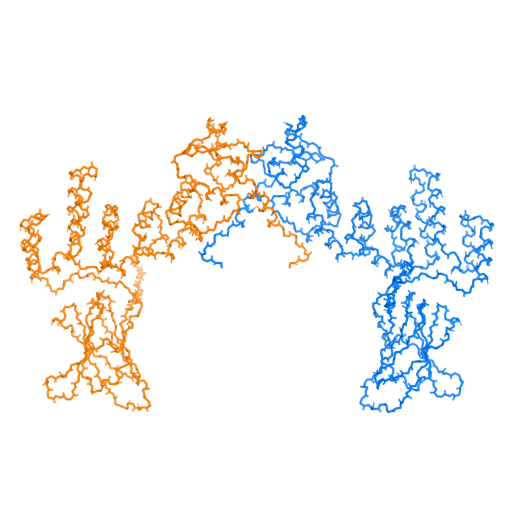62 21.75 1 71.25 347 ALA A O 1
ATOM 2793 N N . HIS A 1 348 ? 32.312 35.625 23.516 1 74.75 348 HIS A N 1
ATOM 2794 C CA . HIS A 1 348 ? 31.188 35.125 24.312 1 74.75 348 HIS A CA 1
ATOM 2795 C C . HIS A 1 348 ? 30.844 36.125 25.406 1 74.75 348 HIS A C 1
ATOM 2797 O O . HIS A 1 348 ? 31.734 36.75 25.984 1 74.75 348 HIS A O 1
ATOM 2803 N N . PHE A 1 349 ? 29.656 36.344 25.578 1 74.81 349 PHE A N 1
ATOM 2804 C CA . PHE A 1 349 ? 29.172 37.188 26.672 1 74.81 349 PHE A CA 1
ATOM 2805 C C . PHE A 1 349 ? 27.875 36.656 27.25 1 74.81 349 PHE A C 1
ATOM 2807 O O . PHE A 1 349 ? 27.375 35.594 26.797 1 74.81 349 PHE A O 1
ATOM 2814 N N . GLU A 1 350 ? 27.469 37.156 28.359 1 75.12 350 GLU A N 1
ATOM 2815 C CA . GLU A 1 350 ? 26.203 36.75 28.969 1 75.12 350 GLU A CA 1
ATOM 2816 C C . GLU A 1 350 ? 25.031 37 28.016 1 75.12 350 GLU A C 1
ATOM 2818 O O . GLU A 1 350 ? 25.078 37.906 27.172 1 75.12 350 GLU A O 1
ATOM 2823 N N . ILE A 1 351 ? 24.141 36.219 28.188 1 73.44 351 ILE A N 1
ATOM 2824 C CA . ILE A 1 351 ? 22.953 36.344 27.344 1 73.44 351 ILE A CA 1
ATOM 2825 C C . ILE A 1 351 ? 22.391 37.781 27.438 1 73.44 351 ILE A C 1
ATOM 2827 O O . ILE A 1 351 ? 22.188 38.312 28.531 1 73.44 351 ILE A O 1
ATOM 2831 N N . SER A 1 352 ? 22.328 38.375 26.312 1 77.31 352 SER A N 1
ATOM 2832 C CA . SER A 1 352 ? 21.797 39.719 26.234 1 77.31 352 SER A CA 1
ATOM 2833 C C . SER A 1 352 ? 20.875 39.875 25.031 1 77.31 352 SER A C 1
ATOM 2835 O O . SER A 1 352 ? 20.938 39.062 24.094 1 77.31 352 SER A O 1
ATOM 2837 N N . ILE A 1 353 ? 20 40.75 25.203 1 83 353 ILE A N 1
ATOM 2838 C CA . ILE A 1 353 ? 19.156 41.156 24.078 1 83 353 ILE A CA 1
ATOM 2839 C C . ILE A 1 353 ? 19.875 42.156 23.203 1 83 353 ILE A C 1
ATOM 2841 O O . ILE A 1 353 ? 20.375 43.188 23.719 1 83 353 ILE A O 1
ATOM 2845 N N . VAL A 1 354 ? 20 41.75 21.938 1 81.81 354 VAL A N 1
ATOM 2846 C CA . VAL A 1 354 ? 20.812 42.594 21.078 1 81.81 354 VAL A CA 1
ATOM 2847 C C . VAL A 1 354 ? 20.031 42.969 19.812 1 81.81 354 VAL A C 1
ATOM 2849 O O . VAL A 1 354 ? 19.344 42.125 19.234 1 81.81 354 VAL A O 1
ATOM 2852 N N . ARG A 1 355 ? 20.109 44.188 19.469 1 83.62 355 ARG A N 1
ATOM 2853 C CA . ARG A 1 355 ? 19.594 44.625 18.172 1 83.62 355 ARG A CA 1
ATOM 2854 C C . ARG A 1 355 ? 20.703 45.25 17.328 1 83.62 355 ARG A C 1
ATOM 2856 O O . ARG A 1 355 ? 20.719 45.125 16.094 1 83.62 355 ARG A O 1
ATOM 2863 N N . TYR A 1 356 ? 21.672 45.875 17.984 1 84.31 356 TYR A N 1
ATOM 2864 C CA . TYR A 1 356 ? 22.75 46.562 17.281 1 84.31 356 TYR A CA 1
ATOM 2865 C C . TYR A 1 356 ? 24.094 46 17.672 1 84.31 356 TYR A C 1
ATOM 2867 O O . TYR A 1 356 ? 24.328 45.656 18.844 1 84.31 356 TYR A O 1
ATOM 2875 N N . ILE A 1 357 ? 24.906 45.844 16.688 1 84.56 357 ILE A N 1
ATOM 2876 C CA . ILE A 1 357 ? 26.266 45.375 16.891 1 84.56 357 ILE A CA 1
ATOM 2877 C C . ILE A 1 357 ? 27.266 46.406 16.328 1 84.56 357 ILE A C 1
ATOM 2879 O O . ILE A 1 357 ? 27.062 46.938 15.234 1 84.56 357 ILE A O 1
ATOM 2883 N N . ARG A 1 358 ? 28.219 46.688 17.094 1 85.38 358 ARG A N 1
ATOM 2884 C CA . ARG A 1 358 ? 29.281 47.594 16.672 1 85.38 358 ARG A CA 1
ATOM 2885 C C . ARG A 1 358 ? 30.641 46.938 16.75 1 85.38 358 ARG A C 1
ATOM 2887 O O . ARG A 1 358 ? 31 46.375 17.781 1 85.38 358 ARG A O 1
ATOM 2894 N N . ILE A 1 359 ? 31.344 46.906 15.656 1 82.25 359 ILE A N 1
ATOM 2895 C CA . ILE A 1 359 ? 32.719 46.406 15.609 1 82.25 359 ILE A CA 1
ATOM 2896 C C . ILE A 1 359 ? 33.688 47.562 15.484 1 82.25 359 ILE A C 1
ATOM 2898 O O . ILE A 1 359 ? 33.531 48.438 14.609 1 82.25 359 ILE A O 1
ATOM 2902 N N . GLN A 1 360 ? 34.656 47.531 16.391 1 81.5 360 GLN A N 1
ATOM 2903 C CA . GLN A 1 360 ? 35.562 48.656 16.422 1 81.5 360 GLN A CA 1
ATOM 2904 C C . GLN A 1 360 ? 37 48.188 16.203 1 81.5 360 GLN A C 1
ATOM 2906 O O . GLN A 1 360 ? 37.312 47 16.312 1 81.5 360 GLN A O 1
ATOM 2911 N N . HIS A 1 361 ? 37.875 49.156 15.859 1 79.06 361 HIS A N 1
ATOM 2912 C CA . HIS A 1 361 ? 39.312 48.969 15.68 1 79.06 361 HIS A CA 1
ATOM 2913 C C . HIS A 1 361 ? 39.594 48.062 14.484 1 79.06 361 HIS A C 1
ATOM 2915 O O . HIS A 1 361 ? 40.406 47.156 14.57 1 79.06 361 HIS A O 1
ATOM 2921 N N . VAL A 1 362 ? 38.781 48.406 13.594 1 77.88 362 VAL A N 1
ATOM 2922 C CA . VAL A 1 362 ? 39.031 47.656 12.352 1 77.88 362 VAL A CA 1
ATOM 2923 C C . VAL A 1 362 ? 40 48.469 11.469 1 77.88 362 VAL A C 1
ATOM 2925 O O . VAL A 1 362 ? 39.688 49.594 11.086 1 77.88 362 VAL A O 1
ATOM 2928 N N . LYS A 1 363 ? 41.062 47.938 11.164 1 74.5 363 LYS A N 1
ATOM 2929 C CA . LYS A 1 363 ? 42.062 48.625 10.344 1 74.5 363 LYS A CA 1
ATOM 2930 C C . LYS A 1 363 ? 41.719 48.5 8.859 1 74.5 363 LYS A C 1
ATOM 2932 O O . LYS A 1 363 ? 41.812 49.5 8.117 1 74.5 363 LYS A O 1
ATOM 2937 N N . ASP A 1 364 ? 41.312 47.375 8.484 1 74.19 364 ASP A N 1
ATOM 2938 C CA . ASP A 1 364 ? 40.938 47.125 7.098 1 74.19 364 ASP A CA 1
ATOM 2939 C C . ASP A 1 364 ? 39.562 46.469 7.031 1 74.19 364 ASP A C 1
ATOM 2941 O O . ASP A 1 364 ? 39.375 45.344 7.492 1 74.19 364 ASP A O 1
ATOM 2945 N N . VAL A 1 365 ? 38.719 47.156 6.402 1 78.31 365 VAL A N 1
ATOM 2946 C CA . VAL A 1 365 ? 37.344 46.719 6.297 1 78.31 365 VAL A CA 1
ATOM 2947 C C . VAL A 1 365 ? 37.281 45.438 5.48 1 78.31 365 VAL A C 1
ATOM 2949 O O . VAL A 1 365 ? 36.344 44.625 5.672 1 78.31 365 VAL A O 1
ATOM 2952 N N . SER A 1 366 ? 38.219 45.281 4.645 1 74.81 366 SER A N 1
ATOM 2953 C CA . SER A 1 366 ? 38.188 44.094 3.773 1 74.81 366 SER A CA 1
ATOM 2954 C C . SER A 1 366 ? 38.5 42.812 4.551 1 74.81 366 SER A C 1
ATOM 2956 O O . SER A 1 366 ? 38.25 41.719 4.074 1 74.81 366 SER A O 1
ATOM 2958 N N . GLU A 1 367 ? 38.938 43 5.723 1 73.69 367 GLU A N 1
ATOM 2959 C CA . GLU A 1 367 ? 39.281 41.844 6.539 1 73.69 367 GLU A CA 1
ATOM 2960 C C . GLU A 1 367 ? 38.062 41.188 7.148 1 73.69 367 GLU A C 1
ATOM 2962 O O . GLU A 1 367 ? 38.094 40 7.508 1 73.69 367 GLU A O 1
ATOM 2967 N N . VAL A 1 368 ? 37.094 41.969 7.293 1 74.88 368 VAL A N 1
ATOM 2968 C CA . VAL A 1 368 ? 35.875 41.438 7.934 1 74.88 368 VAL A CA 1
ATOM 2969 C C . VAL A 1 368 ? 34.969 40.812 6.887 1 74.88 368 VAL A C 1
ATOM 2971 O O . VAL A 1 368 ? 34.5 41.469 5.973 1 74.88 368 VAL A O 1
ATOM 2974 N N . GLY A 1 369 ? 34.781 39.531 6.973 1 73.62 369 GLY A N 1
ATOM 2975 C CA . GLY A 1 369 ? 33.938 38.812 6.039 1 73.62 369 GLY A CA 1
ATOM 2976 C C . GLY A 1 369 ? 32.5 38.719 6.477 1 73.62 369 GLY A C 1
ATOM 2977 O O . GLY A 1 369 ? 31.625 39.375 5.879 1 73.62 369 GLY A O 1
ATOM 2978 N N . VAL A 1 370 ? 32.281 37.688 7.453 1 76.62 370 VAL A N 1
ATOM 2979 C CA . VAL A 1 370 ? 30.922 37.438 7.918 1 76.62 370 VAL A CA 1
ATOM 2980 C C . VAL A 1 370 ? 30.875 37.562 9.445 1 76.62 370 VAL A C 1
ATOM 2982 O O . VAL A 1 370 ? 31.781 37.094 10.133 1 76.62 370 VAL A O 1
ATOM 2985 N N . ILE A 1 371 ? 29.906 38.312 9.82 1 78.56 371 ILE A N 1
ATOM 2986 C CA . ILE A 1 371 ? 29.641 38.344 11.258 1 78.56 371 ILE A CA 1
ATOM 2987 C C . ILE A 1 371 ? 28.438 37.469 11.586 1 78.56 371 ILE A C 1
ATOM 2989 O O . ILE A 1 371 ? 27.422 37.5 10.883 1 78.56 371 ILE A O 1
ATOM 2993 N N . LYS A 1 372 ? 28.609 36.688 12.617 1 80.06 372 LYS A N 1
ATOM 2994 C CA . LYS A 1 372 ? 27.531 35.812 13.055 1 80.06 372 LYS A CA 1
ATOM 2995 C C . LYS A 1 372 ? 27.156 36.094 14.508 1 80.06 372 LYS A C 1
ATOM 2997 O O . LYS A 1 372 ? 28.016 36.219 15.367 1 80.06 372 LYS A O 1
ATOM 3002 N N . ALA A 1 373 ? 25.906 36.344 14.641 1 79.56 373 ALA A N 1
ATOM 3003 C CA . ALA A 1 373 ? 25.375 36.375 16 1 79.56 373 ALA A CA 1
ATOM 3004 C C . ALA A 1 373 ? 24.891 35 16.438 1 79.56 373 ALA A C 1
ATOM 3006 O O . ALA A 1 373 ? 24.094 34.375 15.75 1 79.56 373 ALA A O 1
ATOM 3007 N N . ILE A 1 374 ? 25.422 34.594 17.531 1 76.62 374 ILE A N 1
ATOM 3008 C CA . ILE A 1 374 ? 25.172 33.219 17.938 1 76.62 374 ILE A CA 1
ATOM 3009 C C . ILE A 1 374 ? 24.5 33.188 19.312 1 76.62 374 ILE A C 1
ATOM 3011 O O . ILE A 1 374 ? 24.734 34.094 20.125 1 76.62 374 ILE A O 1
ATOM 3015 N N . PHE A 1 375 ? 23.578 32.281 19.5 1 76.62 375 PHE A N 1
ATOM 3016 C CA . PHE A 1 375 ? 23 31.984 20.797 1 76.62 375 PHE A CA 1
ATOM 3017 C C . PHE A 1 375 ? 23.297 30.547 21.203 1 76.62 375 PHE A C 1
ATOM 3019 O O . PHE A 1 375 ? 22.922 29.609 20.484 1 76.62 375 PHE A O 1
ATOM 3026 N N . TYR A 1 376 ? 24.141 30.328 22.281 1 67.44 376 TYR A N 1
ATOM 3027 C CA . TYR A 1 376 ? 24.438 29.031 22.859 1 67.44 376 TYR A CA 1
ATOM 3028 C C . TYR A 1 376 ? 23.594 28.781 24.109 1 67.44 376 TYR A C 1
ATOM 3030 O O . TYR A 1 376 ? 23.469 29.656 24.969 1 67.44 376 TYR A O 1
ATOM 3038 N N . LYS A 1 377 ? 22.938 27.766 24.078 1 63.22 377 LYS A N 1
ATOM 3039 C CA . LYS A 1 377 ? 22.266 27.391 25.328 1 63.22 377 LYS A CA 1
ATOM 3040 C C . LYS A 1 377 ? 23.281 26.953 26.375 1 63.22 377 LYS A C 1
ATOM 3042 O O . LYS A 1 377 ? 24.188 26.188 26.094 1 63.22 377 LYS A O 1
ATOM 3047 N N . PRO A 1 378 ? 23.359 27.688 27.547 1 52.59 378 PRO A N 1
ATOM 3048 C CA . PRO A 1 378 ? 24.312 27.266 28.578 1 52.59 378 PRO A CA 1
ATOM 3049 C C . PRO A 1 378 ? 24.141 25.797 28.953 1 52.59 378 PRO A C 1
ATOM 3051 O O . PRO A 1 378 ? 23.016 25.281 29 1 52.59 378 PRO A O 1
ATOM 3054 N N . ASN A 1 379 ? 25.031 24.875 28.641 1 46.94 379 ASN A N 1
ATOM 3055 C CA . ASN A 1 379 ? 25 23.516 29.172 1 46.94 379 ASN A CA 1
ATOM 3056 C C . ASN A 1 379 ? 24.781 23.516 30.688 1 46.94 379 ASN A C 1
ATOM 3058 O O . ASN A 1 379 ? 25.5 24.188 31.422 1 46.94 379 ASN A O 1
ATOM 3062 N N . CYS A 1 380 ? 23.625 23.375 31.281 1 39.47 380 CYS A N 1
ATOM 3063 C CA . CYS A 1 380 ? 23.531 22.984 32.688 1 39.47 380 CYS A CA 1
ATOM 3064 C C . CYS A 1 380 ? 24.516 21.875 33 1 39.47 380 CYS A C 1
ATOM 3066 O O . CYS A 1 380 ? 24.312 20.719 32.625 1 39.47 380 CYS A O 1
ATOM 3068 N N . GLY A 1 381 ? 25.719 21.984 33 1 33.78 381 GLY A N 1
ATOM 3069 C CA . GLY A 1 381 ? 26.578 20.938 33.562 1 33.78 381 GLY A CA 1
ATOM 3070 C C . GLY A 1 381 ? 26.188 20.531 34.969 1 33.78 381 GLY A C 1
ATOM 3071 O O . GLY A 1 381 ? 26.516 19.422 35.406 1 33.78 381 GLY A O 1
ATOM 3072 N N . CYS A 1 382 ? 26.266 21.406 36.125 1 30.02 382 CYS A N 1
ATOM 3073 C CA . CYS A 1 382 ? 26.656 20.828 37.406 1 30.02 382 CYS A CA 1
ATOM 3074 C C . CYS A 1 382 ? 25.562 19.906 37.938 1 30.02 382 CYS A C 1
ATOM 3076 O O . CYS A 1 382 ? 24.422 20.312 38.094 1 30.02 382 CYS A O 1
ATOM 3078 N N . LYS A 1 383 ? 25.812 18.609 37.812 1 31.28 383 LYS A N 1
ATOM 3079 C CA . LYS A 1 383 ? 25.188 17.562 38.625 1 31.28 383 LYS A CA 1
ATOM 3080 C C . LYS A 1 383 ? 25.188 17.953 40.094 1 31.28 383 LYS A C 1
ATOM 3082 O O . LYS A 1 383 ? 26.234 18.297 40.656 1 31.28 383 LYS A O 1
ATOM 3087 N N . THR A 1 384 ? 24.188 18.516 40.812 1 24.66 384 THR A N 1
ATOM 3088 C CA . THR A 1 384 ? 24.047 18.5 42.25 1 24.66 384 THR A CA 1
ATOM 3089 C C . THR A 1 384 ? 24.406 17.141 42.812 1 24.66 384 THR A C 1
ATOM 3091 O O . THR A 1 384 ? 23.875 16.109 42.375 1 24.66 384 THR A O 1
ATOM 3094 N N . GLY A 1 385 ? 25.703 16.812 43.344 1 27.06 385 GLY A N 1
ATOM 3095 C CA . GLY A 1 385 ? 26.141 15.766 44.25 1 27.06 385 GLY A CA 1
ATOM 3096 C C . GLY A 1 385 ? 25.188 15.523 45.375 1 27.06 385 GLY A C 1
ATOM 3097 O O . GLY A 1 385 ? 24.766 16.469 46.062 1 27.06 385 GLY A O 1
ATOM 3098 N N . GLU A 1 386 ? 24.172 14.586 45.312 1 25.39 386 GLU A N 1
ATOM 3099 C CA . GLU A 1 386 ? 23.484 13.953 46.438 1 25.39 386 GLU A CA 1
ATOM 3100 C C . GLU A 1 386 ? 24.469 13.586 47.562 1 25.39 386 GLU A C 1
ATOM 3102 O O . GLU A 1 386 ? 25.453 12.891 47.312 1 25.39 386 GLU A O 1
ATOM 3107 N N . GLN A 1 387 ? 24.781 14.5 48.562 1 23.17 387 GLN A N 1
ATOM 3108 C CA . GLN A 1 387 ? 25.25 14.188 49.906 1 23.17 387 GLN A CA 1
ATOM 3109 C C . GLN A 1 387 ? 24.484 13.016 50.469 1 23.17 387 GLN A C 1
ATOM 3111 O O . GLN A 1 387 ? 23.25 13.031 50.531 1 23.17 387 GLN A O 1
ATOM 3116 N N . SER A 1 388 ? 24.906 11.703 50.188 1 25 388 SER A N 1
ATOM 3117 C CA . SER A 1 388 ? 24.719 10.609 51.125 1 25 388 SER A CA 1
ATOM 3118 C C . SER A 1 388 ? 24.984 11.055 52.562 1 25 388 SER A C 1
ATOM 3120 O O . SER A 1 388 ? 26.094 11.516 52.875 1 25 388 SER A O 1
ATOM 3122 N N . GLY A 1 389 ? 24.172 11.93 53.125 1 17.55 389 GLY A N 1
ATOM 3123 C CA . GLY A 1 389 ? 24.031 12.008 54.562 1 17.55 389 GLY A CA 1
ATOM 3124 C C . GLY A 1 389 ? 24.016 10.656 55.25 1 17.55 389 GLY A C 1
ATOM 3125 O O . GLY A 1 389 ? 23.031 9.914 55.125 1 17.55 389 GLY A O 1
ATOM 3126 N N . LYS A 1 390 ? 25.188 9.992 55.031 1 20.16 390 LYS A N 1
ATOM 3127 C CA . LYS A 1 390 ? 25.703 9.258 56.188 1 20.16 390 LYS A CA 1
ATOM 3128 C C . LYS A 1 390 ? 25.938 10.188 57.375 1 20.16 390 LYS A C 1
ATOM 3130 O O . LYS A 1 390 ? 26.844 11.016 57.344 1 20.16 390 LYS A O 1
ATOM 3135 N N . MET A 1 391 ? 24.875 10.891 57.781 1 17.52 391 MET A N 1
ATOM 3136 C CA . MET A 1 391 ? 24.578 10.688 59.188 1 17.52 391 MET A CA 1
ATOM 3137 C C . MET A 1 391 ? 23.672 9.484 59.375 1 17.52 391 MET A C 1
ATOM 3139 O O . MET A 1 391 ? 22.797 9.219 58.562 1 17.52 391 MET A O 1
ATOM 3143 N N . MET B 1 1 ? 7.902 10.703 0.634 1 43.34 1 MET B N 1
ATOM 3144 C CA . MET B 1 1 ? 6.465 10.875 0.451 1 43.34 1 MET B CA 1
ATOM 3145 C C . MET B 1 1 ? 6.125 12.328 0.132 1 43.34 1 MET B C 1
ATOM 3147 O O . MET B 1 1 ? 6.648 13.242 0.764 1 43.34 1 MET B O 1
ATOM 3151 N N . SER B 1 2 ? 5.727 12.492 -0.919 1 55.72 2 SER B N 1
ATOM 3152 C CA . SER B 1 2 ? 5.434 13.867 -1.32 1 55.72 2 SER B CA 1
ATOM 3153 C C . SER B 1 2 ? 4.582 14.578 -0.276 1 55.72 2 SER B C 1
ATOM 3155 O O . SER B 1 2 ? 3.686 13.977 0.319 1 55.72 2 SER B O 1
ATOM 3157 N N . SER B 1 3 ? 5.039 15.672 0.314 1 71 3 SER B N 1
ATOM 3158 C CA . SER B 1 3 ? 4.586 16.484 1.437 1 71 3 SER B CA 1
ATOM 3159 C C . SER B 1 3 ? 3.119 16.875 1.28 1 71 3 SER B C 1
ATOM 3161 O O . SER B 1 3 ? 2.475 17.281 2.246 1 71 3 SER B O 1
ATOM 3163 N N . THR B 1 4 ? 2.502 16.328 0.033 1 86.06 4 THR B N 1
ATOM 3164 C CA . THR B 1 4 ? 1.155 16.859 -0.17 1 86.06 4 THR B CA 1
ATOM 3165 C C . THR B 1 4 ? 0.14 15.719 -0.257 1 86.06 4 THR B C 1
ATOM 3167 O O . THR B 1 4 ? -1.033 15.953 -0.559 1 86.06 4 THR B O 1
ATOM 3170 N N . GLU B 1 5 ? 0.623 14.516 -0.006 1 91.19 5 GLU B N 1
ATOM 3171 C CA . GLU B 1 5 ? -0.285 13.375 -0.065 1 91.19 5 GLU B CA 1
ATOM 3172 C C . GLU B 1 5 ? -0.272 12.594 1.243 1 91.19 5 GLU B C 1
ATOM 3174 O O . GLU B 1 5 ? 0.796 12.281 1.774 1 91.19 5 GLU B O 1
ATOM 3179 N N . ILE B 1 6 ? -1.412 12.406 1.69 1 94.44 6 ILE B N 1
ATOM 3180 C CA . ILE B 1 6 ? -1.543 11.523 2.844 1 94.44 6 ILE B CA 1
ATOM 3181 C C . ILE B 1 6 ? -1.829 10.094 2.375 1 94.44 6 ILE B C 1
ATOM 3183 O O . ILE B 1 6 ? -2.842 9.844 1.718 1 94.44 6 ILE B O 1
ATOM 3187 N N . GLU B 1 7 ? -0.947 9.242 2.611 1 93.56 7 GLU B N 1
ATOM 3188 C CA . GLU B 1 7 ? -1.094 7.836 2.238 1 93.56 7 GLU B CA 1
ATOM 3189 C C . GLU B 1 7 ? -1.027 6.93 3.463 1 93.56 7 GLU B C 1
ATOM 3191 O O . GLU B 1 7 ? 0.061 6.586 3.93 1 93.56 7 GLU B O 1
ATOM 3196 N N . GLN B 1 8 ? -2.145 6.574 3.871 1 94.75 8 GLN B N 1
ATOM 3197 C CA . GLN B 1 8 ? -2.238 5.715 5.047 1 94.75 8 GLN B CA 1
ATOM 3198 C C . GLN B 1 8 ? -3.049 4.457 4.746 1 94.75 8 GLN B C 1
ATOM 3200 O O . GLN B 1 8 ? -3.891 4.047 5.551 1 94.75 8 GLN B O 1
ATOM 3205 N N . THR B 1 9 ? -2.893 3.926 3.645 1 94.25 9 THR B N 1
ATOM 3206 C CA . THR B 1 9 ? -3.592 2.727 3.195 1 94.25 9 THR B CA 1
ATOM 3207 C C . THR B 1 9 ? -3.242 1.533 4.078 1 94.25 9 THR B C 1
ATOM 3209 O O . THR B 1 9 ? -4.07 0.646 4.293 1 94.25 9 THR B O 1
ATOM 3212 N N . ALA B 1 10 ? -2.01 1.533 4.582 1 93.62 10 ALA B N 1
ATOM 3213 C CA . ALA B 1 10 ? -1.577 0.44 5.449 1 93.62 10 ALA B CA 1
ATOM 3214 C C . ALA B 1 10 ? -2.449 0.351 6.695 1 93.62 10 ALA B C 1
ATOM 3216 O O . ALA B 1 10 ? -2.781 -0.746 7.152 1 93.62 10 ALA B O 1
ATOM 3217 N N . VAL B 1 11 ? -2.816 1.493 7.18 1 94.06 11 VAL B N 1
ATOM 3218 C CA . VAL B 1 11 ? -3.66 1.537 8.367 1 94.06 11 VAL B CA 1
ATOM 3219 C C . VAL B 1 11 ? -5.043 0.985 8.039 1 94.06 11 VAL B C 1
ATOM 3221 O O . VAL B 1 11 ? -5.605 0.202 8.812 1 94.06 11 VAL B O 1
ATOM 3224 N N . LEU B 1 12 ? -5.535 1.362 6.953 1 95.69 12 LEU B N 1
ATOM 3225 C CA . LEU B 1 12 ? -6.832 0.871 6.496 1 95.69 12 LEU B CA 1
ATOM 3226 C C . LEU B 1 12 ? -6.824 -0.65 6.383 1 95.69 12 LEU B C 1
ATOM 3228 O O . LEU B 1 12 ? -7.727 -1.317 6.902 1 95.69 12 LEU B O 1
ATOM 3232 N N . VAL B 1 13 ? -5.859 -1.184 5.766 1 95.81 13 VAL B N 1
ATOM 3233 C CA . VAL B 1 13 ? -5.762 -2.619 5.527 1 95.81 13 VAL B CA 1
ATOM 3234 C C . VAL B 1 13 ? -5.629 -3.359 6.855 1 95.81 13 VAL B C 1
ATOM 3236 O O . VAL B 1 13 ? -6.238 -4.414 7.051 1 95.81 13 VAL B O 1
ATOM 3239 N N . GLU B 1 14 ? -4.848 -2.816 7.715 1 96.06 14 GLU B N 1
ATOM 3240 C CA . GLU B 1 14 ? -4.668 -3.428 9.031 1 96.06 14 GLU B CA 1
ATOM 3241 C C . GLU B 1 14 ? -5.984 -3.5 9.797 1 96.06 14 GLU B C 1
ATOM 3243 O O . GLU B 1 14 ? -6.277 -4.508 10.445 1 96.06 14 GLU B O 1
ATOM 3248 N N . GLN B 1 15 ? -6.699 -2.49 9.711 1 95.94 15 GLN B N 1
ATOM 3249 C CA . GLN B 1 15 ? -7.984 -2.459 10.406 1 95.94 15 GLN B CA 1
ATOM 3250 C C . GLN B 1 15 ? -8.969 -3.438 9.773 1 95.94 15 GLN B C 1
ATOM 3252 O O . GLN B 1 15 ? -9.711 -4.121 10.484 1 95.94 15 GLN B O 1
ATOM 3257 N N . LEU B 1 16 ? -8.969 -3.504 8.508 1 96.38 16 LEU B N 1
ATOM 3258 C CA . LEU B 1 16 ? -9.82 -4.477 7.828 1 96.38 16 LEU B CA 1
ATOM 3259 C C . LEU B 1 16 ? -9.414 -5.898 8.188 1 96.38 16 LEU B C 1
ATOM 3261 O O . LEU B 1 16 ? -10.266 -6.77 8.359 1 96.38 16 LEU B O 1
ATOM 3265 N N . ALA B 1 17 ? -8.148 -6.105 8.258 1 96.5 17 ALA B N 1
ATOM 3266 C CA . ALA B 1 17 ? -7.613 -7.426 8.594 1 96.5 17 ALA B CA 1
ATOM 3267 C C . ALA B 1 17 ? -8.156 -7.91 9.938 1 96.5 17 ALA B C 1
ATOM 3269 O O . ALA B 1 17 ? -8.352 -9.109 10.133 1 96.5 17 ALA B O 1
ATOM 3270 N N . GLN B 1 18 ? -8.438 -6.992 10.773 1 96.12 18 GLN B N 1
ATOM 3271 C CA . GLN B 1 18 ? -8.93 -7.344 12.102 1 96.12 18 GLN B CA 1
ATOM 3272 C C . GLN B 1 18 ? -10.352 -7.895 12.031 1 96.12 18 GLN B C 1
ATOM 3274 O O . GLN B 1 18 ? -10.789 -8.617 12.93 1 96.12 18 GLN B O 1
ATOM 3279 N N . LEU B 1 19 ? -10.984 -7.582 10.945 1 96.31 19 LEU B N 1
ATOM 3280 C CA . LEU B 1 19 ? -12.359 -8.039 10.781 1 96.31 19 LEU B CA 1
ATOM 3281 C C . LEU B 1 19 ? -12.391 -9.484 10.297 1 96.31 19 LEU B C 1
ATOM 3283 O O . LEU B 1 19 ? -13.422 -10.156 10.406 1 96.31 19 LEU B O 1
ATOM 3287 N N . CYS B 1 20 ? -11.32 -9.945 9.773 1 96.81 20 CYS B N 1
ATOM 3288 C CA . CYS B 1 20 ? -11.297 -11.266 9.156 1 96.81 20 CYS B CA 1
ATOM 3289 C C . CYS B 1 20 ? -11.703 -12.344 10.148 1 96.81 20 CYS B C 1
ATOM 3291 O O . CYS B 1 20 ? -11.023 -12.562 11.156 1 96.81 20 CYS B O 1
ATOM 3293 N N . MET B 1 21 ? -12.828 -12.938 9.859 1 95.19 21 MET B N 1
ATOM 3294 C CA . MET B 1 21 ? -13.406 -14.039 10.641 1 95.19 21 MET B CA 1
ATOM 3295 C C . MET B 1 21 ? -13.633 -13.617 12.086 1 95.19 21 MET B C 1
ATOM 3297 O O . MET B 1 21 ? -13.453 -14.422 13.008 1 95.19 21 MET B O 1
ATOM 3301 N N . ASN B 1 22 ? -13.789 -12.359 12.266 1 93.88 22 ASN B N 1
ATOM 3302 C CA . ASN B 1 22 ? -14.188 -11.789 13.547 1 93.88 22 ASN B CA 1
ATOM 3303 C C . ASN B 1 22 ? -15.703 -11.625 13.641 1 93.88 22 ASN B C 1
ATOM 3305 O O . ASN B 1 22 ? -16.344 -11.133 12.703 1 93.88 22 ASN B O 1
ATOM 3309 N N . ALA B 1 23 ? -16.266 -12.008 14.734 1 93.44 23 ALA B N 1
ATOM 3310 C CA . ALA B 1 23 ? -17.719 -11.992 14.898 1 93.44 23 ALA B CA 1
ATOM 3311 C C . ALA B 1 23 ? -18.234 -10.578 15.148 1 93.44 23 ALA B C 1
ATOM 3313 O O . ALA B 1 23 ? -19.438 -10.312 15.016 1 93.44 23 ALA B O 1
ATOM 3314 N N . ASP B 1 24 ? -17.328 -9.727 15.406 1 90.12 24 ASP B N 1
ATOM 3315 C CA . ASP B 1 24 ? -17.734 -8.352 15.68 1 90.12 24 ASP B CA 1
ATOM 3316 C C . ASP B 1 24 ? -18.438 -7.738 14.477 1 90.12 24 ASP B C 1
ATOM 3318 O O . ASP B 1 24 ? -17.859 -7.621 13.391 1 90.12 24 ASP B O 1
ATOM 3322 N N . ASN B 1 25 ? -19.719 -7.469 14.68 1 89.44 25 ASN B N 1
ATOM 3323 C CA . ASN B 1 25 ? -20.562 -6.809 13.703 1 89.44 25 ASN B CA 1
ATOM 3324 C C . ASN B 1 25 ? -20.703 -7.637 12.43 1 89.44 25 ASN B C 1
ATOM 3326 O O . ASN B 1 25 ? -20.938 -7.09 11.352 1 89.44 25 ASN B O 1
ATOM 3330 N N . ALA B 1 26 ? -20.359 -8.922 12.57 1 94.44 26 ALA B N 1
ATOM 3331 C CA . ALA B 1 26 ? -20.578 -9.812 11.43 1 94.44 26 ALA B CA 1
ATOM 3332 C C . ALA B 1 26 ? -22.062 -9.953 11.125 1 94.44 26 ALA B C 1
ATOM 3334 O O . ALA B 1 26 ? -22.891 -9.992 12.031 1 94.44 26 ALA B O 1
ATOM 3335 N N . ASP B 1 27 ? -22.391 -10.016 9.844 1 93 27 ASP B N 1
ATOM 3336 C CA . ASP B 1 27 ? -23.797 -10.102 9.484 1 93 27 ASP B CA 1
ATOM 3337 C C . ASP B 1 27 ? -24.078 -11.352 8.641 1 93 27 ASP B C 1
ATOM 3339 O O . ASP B 1 27 ? -25.188 -11.555 8.172 1 93 27 ASP B O 1
ATOM 3343 N N . VAL B 1 28 ? -23.125 -12.172 8.453 1 94.75 28 VAL B N 1
ATOM 3344 C CA . VAL B 1 28 ? -23.281 -13.461 7.793 1 94.75 28 VAL B CA 1
ATOM 3345 C C . VAL B 1 28 ? -22.297 -14.469 8.367 1 94.75 28 VAL B C 1
ATOM 3347 O O . VAL B 1 28 ? -21.203 -14.094 8.805 1 94.75 28 VAL B O 1
ATOM 3350 N N . THR B 1 29 ? -22.672 -15.68 8.422 1 96.69 29 THR B N 1
ATOM 3351 C CA . THR B 1 29 ? -21.812 -16.766 8.898 1 96.69 29 THR B CA 1
ATOM 3352 C C . THR B 1 29 ? -21.797 -17.922 7.91 1 96.69 29 THR B C 1
ATOM 3354 O O . THR B 1 29 ? -22.844 -18.406 7.496 1 96.69 29 THR B O 1
ATOM 3357 N N . PHE B 1 30 ? -20.641 -18.375 7.551 1 96.38 30 PHE B N 1
ATOM 3358 C CA . PHE B 1 30 ? -20.484 -19.531 6.676 1 96.38 30 PHE B CA 1
ATOM 3359 C C . PHE B 1 30 ? -20.172 -20.781 7.484 1 96.38 30 PHE B C 1
ATOM 3361 O O . PHE B 1 30 ? -19.281 -20.766 8.336 1 96.38 30 PHE B O 1
ATOM 3368 N N . THR B 1 31 ? -20.891 -21.766 7.227 1 96.94 31 THR B N 1
ATOM 3369 C CA . THR B 1 31 ? -20.625 -23.062 7.84 1 96.94 31 THR B CA 1
ATOM 3370 C C . THR B 1 31 ? -19.922 -23.984 6.855 1 96.94 31 THR B C 1
ATOM 3372 O O . THR B 1 31 ? -20.5 -24.375 5.844 1 96.94 31 THR B O 1
ATOM 3375 N N . VAL B 1 32 ? -18.703 -24.312 7.145 1 96.88 32 VAL B N 1
ATOM 3376 C CA . VAL B 1 32 ? -17.875 -25.172 6.297 1 96.88 32 VAL B CA 1
ATOM 3377 C C . VAL B 1 32 ? -17.422 -26.391 7.086 1 96.88 32 VAL B C 1
ATOM 3379 O O . VAL B 1 32 ? -16.578 -26.281 7.988 1 96.88 32 VAL B O 1
ATOM 3382 N N . LYS B 1 33 ? -17.938 -27.562 6.738 1 95.56 33 LYS B N 1
ATOM 3383 C CA . LYS B 1 33 ? -17.641 -28.812 7.406 1 95.56 33 LYS B CA 1
ATOM 3384 C C . LYS B 1 33 ? -17.781 -28.688 8.922 1 95.56 33 LYS B C 1
ATOM 3386 O O . LYS B 1 33 ? -16.875 -29.062 9.672 1 95.56 33 LYS B O 1
ATOM 3391 N N . GLY B 1 34 ? -18.781 -27.984 9.352 1 93.94 34 GLY B N 1
ATOM 3392 C CA . GLY B 1 34 ? -19.109 -27.875 10.766 1 93.94 34 GLY B CA 1
ATOM 3393 C C . GLY B 1 34 ? -18.5 -26.656 11.43 1 93.94 34 GLY B C 1
ATOM 3394 O O . GLY B 1 34 ? -18.859 -26.328 12.562 1 93.94 34 GLY B O 1
ATOM 3395 N N . GLN B 1 35 ? -17.578 -25.984 10.812 1 97 35 GLN B N 1
ATOM 3396 C CA . GLN B 1 35 ? -16.984 -24.781 11.383 1 97 35 GLN B CA 1
ATOM 3397 C C . GLN B 1 35 ? -17.766 -23.531 10.977 1 97 35 GLN B C 1
ATOM 3399 O O . GLN B 1 35 ? -18.141 -23.391 9.812 1 97 35 GLN B O 1
ATOM 3404 N N . HIS B 1 36 ? -17.984 -22.688 11.977 1 96.81 36 HIS B N 1
ATOM 3405 C CA . HIS B 1 36 ? -18.688 -21.438 11.734 1 96.81 36 HIS B CA 1
ATOM 3406 C C . HIS B 1 36 ? -17.719 -20.281 11.539 1 96.81 36 HIS B C 1
ATOM 3408 O O . HIS B 1 36 ? -16.953 -19.953 12.445 1 96.81 36 HIS B O 1
ATOM 3414 N N . LEU B 1 37 ? -17.734 -19.688 10.406 1 97.81 37 LEU B N 1
ATOM 3415 C CA . LEU B 1 37 ? -16.828 -18.594 10.055 1 97.81 37 LEU B CA 1
ATOM 3416 C C . LEU B 1 37 ? -17.594 -17.297 9.797 1 97.81 37 LEU B C 1
ATOM 3418 O O . LEU B 1 37 ? -18.203 -17.141 8.742 1 97.81 37 LEU B O 1
ATOM 3422 N N . PRO B 1 38 ? -17.562 -16.391 10.766 1 97.69 38 PRO B N 1
ATOM 3423 C CA . PRO B 1 38 ? -18.25 -15.109 10.578 1 97.69 38 PRO B CA 1
ATOM 3424 C C . PRO B 1 38 ? -17.609 -14.242 9.5 1 97.69 38 PRO B C 1
ATOM 3426 O O . PRO B 1 38 ? -16.391 -14.281 9.312 1 97.69 38 PRO B O 1
ATOM 3429 N N . ALA B 1 39 ? -18.422 -13.516 8.781 1 97.19 39 ALA B N 1
ATOM 3430 C CA . ALA B 1 39 ? -17.953 -12.617 7.73 1 97.19 39 ALA B CA 1
ATOM 3431 C C . ALA B 1 39 ? -18.859 -11.398 7.598 1 97.19 39 ALA B C 1
ATOM 3433 O O . ALA B 1 39 ? -19.797 -11.227 8.383 1 97.19 39 ALA B O 1
ATOM 3434 N N . HIS B 1 40 ? -18.562 -10.492 6.812 1 96.5 40 HIS B N 1
ATOM 3435 C CA . HIS B 1 40 ? -19.297 -9.25 6.574 1 96.5 40 HIS B CA 1
ATOM 3436 C C . HIS B 1 40 ? -19.734 -9.141 5.121 1 96.5 40 HIS B C 1
ATOM 3438 O O . HIS B 1 40 ? -18.906 -9.117 4.211 1 96.5 40 HIS B O 1
ATOM 3444 N N . ARG B 1 41 ? -20.984 -9.031 4.902 1 95.44 41 ARG B N 1
ATOM 3445 C CA . ARG B 1 41 ? -21.594 -9.078 3.574 1 95.44 41 ARG B CA 1
ATOM 3446 C C . ARG B 1 41 ? -20.938 -8.047 2.646 1 95.44 41 ARG B C 1
ATOM 3448 O O . ARG B 1 41 ? -20.562 -8.375 1.518 1 95.44 41 ARG B O 1
ATOM 3455 N N . ILE B 1 42 ? -20.781 -6.871 3.141 1 95.19 42 ILE B N 1
ATOM 3456 C CA . ILE B 1 42 ? -20.344 -5.777 2.275 1 95.19 42 ILE B CA 1
ATOM 3457 C C . ILE B 1 42 ? -18.906 -6.004 1.828 1 95.19 42 ILE B C 1
ATOM 3459 O O . ILE B 1 42 ? -18.547 -5.699 0.688 1 95.19 42 ILE B O 1
ATOM 3463 N N . ILE B 1 43 ? -18.094 -6.496 2.727 1 96.44 43 ILE B N 1
ATOM 3464 C CA . ILE B 1 43 ? -16.688 -6.742 2.381 1 96.44 43 ILE B CA 1
ATOM 3465 C C . ILE B 1 43 ? -16.609 -7.824 1.307 1 96.44 43 ILE B C 1
ATOM 3467 O O . ILE B 1 43 ? -15.914 -7.656 0.3 1 96.44 43 ILE B O 1
ATOM 3471 N N . LEU B 1 44 ? -17.359 -8.875 1.514 1 96.19 44 LEU B N 1
ATOM 3472 C CA . LEU B 1 44 ? -17.359 -9.969 0.55 1 96.19 44 LEU B CA 1
ATOM 3473 C C . LEU B 1 44 ? -17.906 -9.516 -0.793 1 96.19 44 LEU B C 1
ATOM 3475 O O . LEU B 1 44 ? -17.344 -9.812 -1.843 1 96.19 44 LEU B O 1
ATOM 3479 N N . ALA B 1 45 ? -18.984 -8.781 -0.747 1 95 45 ALA B N 1
ATOM 3480 C CA . ALA B 1 45 ? -19.656 -8.305 -1.958 1 95 45 ALA B CA 1
ATOM 3481 C C . ALA B 1 45 ? -18.766 -7.332 -2.725 1 95 45 ALA B C 1
ATOM 3483 O O . ALA B 1 45 ? -18.797 -7.281 -3.957 1 95 45 ALA B O 1
ATOM 3484 N N . THR B 1 46 ? -17.984 -6.578 -2.012 1 95.56 46 THR B N 1
ATOM 3485 C CA . THR B 1 46 ? -17.094 -5.605 -2.627 1 95.56 46 THR B CA 1
ATOM 3486 C C . THR B 1 46 ? -15.945 -6.305 -3.354 1 95.56 46 THR B C 1
ATOM 3488 O O . THR B 1 46 ? -15.531 -5.867 -4.426 1 95.56 46 THR B O 1
ATOM 3491 N N . ARG B 1 47 ? -15.523 -7.387 -2.832 1 96.19 47 ARG B N 1
ATOM 3492 C CA . ARG B 1 47 ? -14.312 -8.047 -3.32 1 96.19 47 ARG B CA 1
ATOM 3493 C C . ARG B 1 47 ? -14.641 -9.031 -4.438 1 96.19 47 ARG B C 1
ATOM 3495 O O . ARG B 1 47 ? -13.766 -9.391 -5.23 1 96.19 47 ARG B O 1
ATOM 3502 N N . SER B 1 48 ? -15.938 -9.469 -4.504 1 95.44 48 SER B N 1
ATOM 3503 C CA . SER B 1 48 ? -16.297 -10.531 -5.441 1 95.44 48 SER B CA 1
ATOM 3504 C C . SER B 1 48 ? -17.719 -10.359 -5.953 1 95.44 48 SER B C 1
ATOM 3506 O O . SER B 1 48 ? -18.656 -10.242 -5.16 1 95.44 48 SER B O 1
ATOM 3508 N N . GLU B 1 49 ? -17.891 -10.461 -7.281 1 94.38 49 GLU B N 1
ATOM 3509 C CA . GLU B 1 49 ? -19.219 -10.375 -7.891 1 94.38 49 GLU B CA 1
ATOM 3510 C C . GLU B 1 49 ? -20.062 -11.578 -7.516 1 94.38 49 GLU B C 1
ATOM 3512 O O . GLU B 1 49 ? -21.281 -11.453 -7.355 1 94.38 49 GLU B O 1
ATOM 3517 N N . TYR B 1 50 ? -19.422 -12.68 -7.402 1 94.12 50 TYR B N 1
ATOM 3518 C CA . TYR B 1 50 ? -20.125 -13.883 -6.977 1 94.12 50 TYR B CA 1
ATOM 3519 C C . TYR B 1 50 ? -20.797 -13.672 -5.625 1 94.12 50 TYR B C 1
ATOM 3521 O O . TYR B 1 50 ? -22 -13.906 -5.473 1 94.12 50 TYR B O 1
ATOM 3529 N N . PHE B 1 51 ? -20.047 -13.203 -4.688 1 94.5 51 PHE B N 1
ATOM 3530 C CA . PHE B 1 51 ? -20.578 -13 -3.346 1 94.5 51 PHE B CA 1
ATOM 3531 C C . PHE B 1 51 ? -21.594 -11.859 -3.338 1 94.5 51 PHE B C 1
ATOM 3533 O O . PHE B 1 51 ? -22.562 -11.891 -2.574 1 94.5 51 PHE B O 1
ATOM 3540 N N . ARG B 1 52 ? -21.344 -10.867 -4.168 1 93.75 52 ARG B N 1
ATOM 3541 C CA . ARG B 1 52 ? -22.328 -9.797 -4.285 1 93.75 52 ARG B CA 1
ATOM 3542 C C . ARG B 1 52 ? -23.688 -10.359 -4.699 1 93.75 52 ARG B C 1
ATOM 3544 O O . ARG B 1 52 ? -24.719 -10.016 -4.102 1 93.75 52 ARG B O 1
ATOM 3551 N N . ALA B 1 53 ? -23.688 -11.242 -5.672 1 92 53 ALA B N 1
ATOM 3552 C CA . ALA B 1 53 ? -24.922 -11.859 -6.152 1 92 53 ALA B CA 1
ATOM 3553 C C . ALA B 1 53 ? -25.516 -12.781 -5.098 1 92 53 ALA B C 1
ATOM 3555 O O . ALA B 1 53 ? -26.734 -12.805 -4.902 1 92 53 ALA B O 1
ATOM 3556 N N . LEU B 1 54 ? -24.656 -13.5 -4.434 1 91.12 54 LEU B N 1
ATOM 3557 C CA . LEU B 1 54 ? -25.109 -14.469 -3.438 1 91.12 54 LEU B CA 1
ATOM 3558 C C . LEU B 1 54 ? -25.766 -13.766 -2.254 1 91.12 54 LEU B C 1
ATOM 3560 O O . LEU B 1 54 ? -26.797 -14.211 -1.759 1 91.12 54 LEU B O 1
ATOM 3564 N N . LEU B 1 55 ? -25.188 -12.617 -1.838 1 93 55 LEU B N 1
ATOM 3565 C CA . LEU B 1 55 ? -25.547 -12.039 -0.552 1 93 55 LEU B CA 1
ATOM 3566 C C . LEU B 1 55 ? -26.531 -10.883 -0.741 1 93 55 LEU B C 1
ATOM 3568 O O . LEU B 1 55 ? -27.25 -10.508 0.194 1 93 55 LEU B O 1
ATOM 3572 N N . PHE B 1 56 ? -26.547 -10.203 -1.869 1 90.44 56 PHE B N 1
ATOM 3573 C CA . PHE B 1 56 ? -27.391 -9.039 -2.078 1 90.44 56 PHE B CA 1
ATOM 3574 C C . PHE B 1 56 ? -28.344 -9.266 -3.25 1 90.44 56 PHE B C 1
ATOM 3576 O O . PHE B 1 56 ? -29.094 -8.359 -3.639 1 90.44 56 PHE B O 1
ATOM 3583 N N . GLY B 1 57 ? -28.297 -10.352 -3.824 1 84.31 57 GLY B N 1
ATOM 3584 C CA . GLY B 1 57 ? -29.172 -10.664 -4.934 1 84.31 57 GLY B CA 1
ATOM 3585 C C . GLY B 1 57 ? -30.609 -10.875 -4.512 1 84.31 57 GLY B C 1
ATOM 3586 O O . GLY B 1 57 ? -30.953 -10.695 -3.342 1 84.31 57 GLY B O 1
ATOM 3587 N N . ALA B 1 58 ? -31.453 -11.023 -5.41 1 76.12 58 ALA B N 1
ATOM 3588 C CA . ALA B 1 58 ? -32.906 -11.07 -5.258 1 76.12 58 ALA B CA 1
ATOM 3589 C C . ALA B 1 58 ? -33.344 -12.391 -4.621 1 76.12 58 ALA B C 1
ATOM 3591 O O . ALA B 1 58 ? -34.438 -12.477 -4.043 1 76.12 58 ALA B O 1
ATOM 3592 N N . LEU B 1 59 ? -32.5 -13.336 -4.586 1 68.31 59 LEU B N 1
ATOM 3593 C CA . LEU B 1 59 ? -32.906 -14.656 -4.141 1 68.31 59 LEU B CA 1
ATOM 3594 C C . LEU B 1 59 ? -33.031 -14.711 -2.619 1 68.31 59 LEU B C 1
ATOM 3596 O O . LEU B 1 59 ? -32.344 -13.953 -1.92 1 68.31 59 LEU B O 1
ATOM 3600 N N . LYS B 1 60 ? -33.875 -15.453 -2.066 1 61.66 60 LYS B N 1
ATOM 3601 C CA . LYS B 1 60 ? -34.188 -15.633 -0.651 1 61.66 60 LYS B CA 1
ATOM 3602 C C . LYS B 1 60 ? -32.906 -15.906 0.159 1 61.66 60 LYS B C 1
ATOM 3604 O O . LYS B 1 60 ? -32.812 -15.508 1.321 1 61.66 60 LYS B O 1
ATOM 3609 N N . GLU B 1 61 ? -31.984 -16.578 -0.473 1 60.53 61 GLU B N 1
ATOM 3610 C CA . GLU B 1 61 ? -30.75 -16.984 0.21 1 60.53 61 GLU B CA 1
ATOM 3611 C C . GLU B 1 61 ? -29.922 -15.781 0.621 1 60.53 61 GLU B C 1
ATOM 3613 O O . GLU B 1 61 ? -29.156 -15.852 1.578 1 60.53 61 GLU B O 1
ATOM 3618 N N . SER B 1 62 ? -30.312 -14.68 -0.061 1 67.44 62 SER B N 1
ATOM 3619 C CA . SER B 1 62 ? -29.547 -13.477 0.215 1 67.44 62 SER B CA 1
ATOM 3620 C C . SER B 1 62 ? -29.906 -12.891 1.578 1 67.44 62 SER B C 1
ATOM 3622 O O . SER B 1 62 ? -29.125 -12.133 2.16 1 67.44 62 SER B O 1
ATOM 3624 N N . LYS B 1 63 ? -30.859 -13.422 2.127 1 73.06 63 LYS B N 1
ATOM 3625 C CA . LYS B 1 63 ? -31.312 -12.859 3.396 1 73.06 63 LYS B CA 1
ATOM 3626 C C . LYS B 1 63 ? -30.922 -13.758 4.566 1 73.06 63 LYS B C 1
ATOM 3628 O O . LYS B 1 63 ? -31.094 -13.383 5.727 1 73.06 63 LYS B O 1
ATOM 3633 N N . GLN B 1 64 ? -30.328 -14.891 4.172 1 79.31 64 GLN B N 1
ATOM 3634 C CA . GLN B 1 64 ? -29.922 -15.82 5.223 1 79.31 64 GLN B CA 1
ATOM 3635 C C . GLN B 1 64 ? -28.641 -15.359 5.898 1 79.31 64 GLN B C 1
ATOM 3637 O O . GLN B 1 64 ? -27.719 -14.859 5.23 1 79.31 64 GLN B O 1
ATOM 3642 N N . ASN B 1 65 ? -28.641 -15.555 7.191 1 89 65 ASN B N 1
ATOM 3643 C CA . ASN B 1 65 ? -27.469 -15.156 7.957 1 89 65 ASN B CA 1
ATOM 3644 C C . ASN B 1 65 ? -26.469 -16.312 8.086 1 89 65 ASN B C 1
ATOM 3646 O O . ASN B 1 65 ? -25.344 -16.109 8.523 1 89 65 ASN B O 1
ATOM 3650 N N . GLU B 1 66 ? -26.953 -17.453 7.707 1 92.62 66 GLU B N 1
ATOM 3651 C CA . GLU B 1 66 ? -26.078 -18.625 7.742 1 92.62 66 GLU B CA 1
ATOM 3652 C C . GLU B 1 66 ? -26.062 -19.344 6.395 1 92.62 66 GLU B C 1
ATOM 3654 O O . GLU B 1 66 ? -27.109 -19.719 5.871 1 92.62 66 GLU B O 1
ATOM 3659 N N . ILE B 1 67 ? -24.938 -19.578 5.883 1 93.88 67 ILE B N 1
ATOM 3660 C CA . ILE B 1 67 ? -24.781 -20.219 4.586 1 93.88 67 ILE B CA 1
ATOM 3661 C C . ILE B 1 67 ? -23.844 -21.422 4.723 1 93.88 67 ILE B C 1
ATOM 3663 O O . ILE B 1 67 ? -22.734 -21.312 5.25 1 93.88 67 ILE B O 1
ATOM 3667 N N . THR B 1 68 ? -24.219 -22.531 4.223 1 94.75 68 THR B N 1
ATOM 3668 C CA . THR B 1 68 ? -23.406 -23.75 4.285 1 94.75 68 THR B CA 1
ATOM 3669 C C . THR B 1 68 ? -22.656 -23.969 2.973 1 94.75 68 THR B C 1
ATOM 3671 O O . THR B 1 68 ? -23.25 -23.922 1.896 1 94.75 68 THR B O 1
ATOM 3674 N N . LEU B 1 69 ? -21.375 -24.172 3.064 1 94.69 69 LEU B N 1
ATOM 3675 C CA . LEU B 1 69 ? -20.547 -24.453 1.9 1 94.69 69 LEU B CA 1
ATOM 3676 C C . LEU B 1 69 ? -19.859 -25.812 2.037 1 94.69 69 LEU B C 1
ATOM 3678 O O . LEU B 1 69 ? -19.438 -26.188 3.135 1 94.69 69 LEU B O 1
ATOM 3682 N N . HIS B 1 70 ? -19.766 -26.484 0.909 1 94.94 70 HIS B N 1
ATOM 3683 C CA . HIS B 1 70 ? -19.078 -27.766 0.877 1 94.94 70 HIS B CA 1
ATOM 3684 C C . HIS B 1 70 ? -17.719 -27.656 0.201 1 94.94 70 HIS B C 1
ATOM 3686 O O . HIS B 1 70 ? -17.531 -28.156 -0.909 1 94.94 70 HIS B O 1
ATOM 3692 N N . VAL B 1 71 ? -16.828 -27.031 0.86 1 96.44 71 VAL B N 1
ATOM 3693 C CA . VAL B 1 71 ? -15.469 -26.781 0.374 1 96.44 71 VAL B CA 1
ATOM 3694 C C . VAL B 1 71 ? -14.469 -27.062 1.488 1 96.44 71 VAL B C 1
ATOM 3696 O O . VAL B 1 71 ? -14.852 -27.406 2.609 1 96.44 71 VAL B O 1
ATOM 3699 N N . SER B 1 72 ? -13.219 -27.031 1.139 1 96.5 72 SER B N 1
ATOM 3700 C CA . SER B 1 72 ? -12.156 -27.188 2.133 1 96.5 72 SER B CA 1
ATOM 3701 C C . SER B 1 72 ? -12.156 -26.031 3.123 1 96.5 72 SER B C 1
ATOM 3703 O O . SER B 1 72 ? -12.203 -24.859 2.721 1 96.5 72 SER B O 1
ATOM 3705 N N . VAL B 1 73 ? -12.086 -26.344 4.395 1 97.25 73 VAL B N 1
ATOM 3706 C CA . VAL B 1 73 ? -12.117 -25.328 5.438 1 97.25 73 VAL B CA 1
ATOM 3707 C C . VAL B 1 73 ? -10.875 -24.453 5.344 1 97.25 73 VAL B C 1
ATOM 3709 O O . VAL B 1 73 ? -10.969 -23.219 5.363 1 97.25 73 VAL B O 1
ATOM 3712 N N . ASP B 1 74 ? -9.727 -25.078 5.207 1 97.25 74 ASP B N 1
ATOM 3713 C CA . ASP B 1 74 ? -8.469 -24.344 5.164 1 97.25 74 ASP B CA 1
ATOM 3714 C C . ASP B 1 74 ? -8.406 -23.438 3.938 1 97.25 74 ASP B C 1
ATOM 3716 O O . ASP B 1 74 ? -8.023 -22.266 4.039 1 97.25 74 ASP B O 1
ATOM 3720 N N . ALA B 1 75 ? -8.805 -23.969 2.828 1 97.88 75 ALA B N 1
ATOM 3721 C CA . ALA B 1 75 ? -8.797 -23.156 1.607 1 97.88 75 ALA B CA 1
ATOM 3722 C C . ALA B 1 75 ? -9.711 -21.953 1.742 1 97.88 75 ALA B C 1
ATOM 3724 O O . ALA B 1 75 ? -9.375 -20.859 1.294 1 97.88 75 ALA B O 1
ATOM 3725 N N . PHE B 1 76 ? -10.836 -22.203 2.393 1 98.38 76 PHE B N 1
ATOM 3726 C CA . PHE B 1 76 ? -11.781 -21.109 2.557 1 98.38 76 PHE B CA 1
ATOM 3727 C C . PHE B 1 76 ? -11.219 -20.047 3.502 1 98.38 76 PHE B C 1
ATOM 3729 O O . PHE B 1 76 ? -11.398 -18.859 3.273 1 98.38 76 PHE B O 1
ATOM 3736 N N . LYS B 1 77 ? -10.562 -20.484 4.512 1 97.88 77 LYS B N 1
ATOM 3737 C CA . LYS B 1 77 ? -9.922 -19.547 5.434 1 97.88 77 LYS B CA 1
ATOM 3738 C C . LYS B 1 77 ? -8.859 -18.703 4.727 1 97.88 77 LYS B C 1
ATOM 3740 O O . LYS B 1 77 ? -8.75 -17.5 4.965 1 97.88 77 LYS B O 1
ATOM 3745 N N . TYR B 1 78 ? -8.055 -19.328 3.879 1 98 78 TYR B N 1
ATOM 3746 C CA . TYR B 1 78 ? -7.066 -18.594 3.1 1 98 78 TYR B CA 1
ATOM 3747 C C . TYR B 1 78 ? -7.738 -17.578 2.191 1 98 78 TYR B C 1
ATOM 3749 O O . TYR B 1 78 ? -7.266 -16.438 2.064 1 98 78 TYR B O 1
ATOM 3757 N N . LEU B 1 79 ? -8.805 -18.031 1.613 1 98.31 79 LEU B N 1
ATOM 3758 C CA . LEU B 1 79 ? -9.547 -17.125 0.743 1 98.31 79 LEU B CA 1
ATOM 3759 C C . LEU B 1 79 ? -10.078 -15.922 1.528 1 98.31 79 LEU B C 1
ATOM 3761 O O . LEU B 1 79 ? -9.961 -14.781 1.078 1 98.31 79 LEU B O 1
ATOM 3765 N N . MET B 1 80 ? -10.625 -16.188 2.707 1 98.19 80 MET B N 1
ATOM 3766 C CA . MET B 1 80 ? -11.133 -15.117 3.562 1 98.19 80 MET B CA 1
ATOM 3767 C C . MET B 1 80 ? -10.023 -14.141 3.93 1 98.19 80 MET B C 1
ATOM 3769 O O . MET B 1 80 ? -10.227 -12.922 3.895 1 98.19 80 MET B O 1
ATOM 3773 N N . LYS B 1 81 ? -8.938 -14.648 4.258 1 97.56 81 LYS B N 1
ATOM 3774 C CA . LYS B 1 81 ? -7.797 -13.789 4.57 1 97.56 81 LYS B CA 1
ATOM 3775 C C . LYS B 1 81 ? -7.445 -12.883 3.393 1 97.56 81 LYS B C 1
ATOM 3777 O O . LYS B 1 81 ? -7.215 -11.688 3.57 1 97.56 81 LYS B O 1
ATOM 3782 N N . TYR B 1 82 ? -7.438 -13.453 2.264 1 97.88 82 TYR B N 1
ATOM 3783 C CA . TYR B 1 82 ? -7.152 -12.672 1.065 1 97.88 82 TYR B CA 1
ATOM 3784 C C . TYR B 1 82 ? -8.203 -11.594 0.855 1 97.88 82 TYR B C 1
ATOM 3786 O O . TYR B 1 82 ? -7.875 -10.461 0.488 1 97.88 82 TYR B O 1
ATOM 3794 N N . ILE B 1 83 ? -9.391 -11.961 1.075 1 98.31 83 ILE B N 1
ATOM 3795 C CA . ILE B 1 83 ? -10.5 -11.039 0.844 1 98.31 83 ILE B CA 1
ATOM 3796 C C . ILE B 1 83 ? -10.352 -9.82 1.76 1 98.31 83 ILE B C 1
ATOM 3798 O O . ILE B 1 83 ? -10.531 -8.68 1.322 1 98.31 83 ILE B O 1
ATOM 3802 N N . TYR B 1 84 ? -9.977 -10.031 2.973 1 97.81 84 TYR B N 1
ATOM 3803 C CA . TYR B 1 84 ? -9.969 -8.961 3.969 1 97.81 84 TYR B CA 1
ATOM 3804 C C . TYR B 1 84 ? -8.648 -8.195 3.934 1 97.81 84 TYR B C 1
ATOM 3806 O O . TYR B 1 84 ? -8.578 -7.051 4.387 1 97.81 84 TYR B O 1
ATOM 3814 N N . THR B 1 85 ? -7.641 -8.812 3.414 1 96.69 85 THR B N 1
ATOM 3815 C CA . THR B 1 85 ? -6.336 -8.172 3.555 1 96.69 85 THR B CA 1
ATOM 3816 C C . THR B 1 85 ? -5.734 -7.863 2.186 1 96.69 85 THR B C 1
ATOM 3818 O O . THR B 1 85 ? -4.844 -7.02 2.068 1 96.69 85 THR B O 1
ATOM 3821 N N . GLY B 1 86 ? -6.098 -8.586 1.21 1 96.06 86 GLY B N 1
ATOM 3822 C CA . GLY B 1 86 ? -5.484 -8.461 -0.102 1 96.06 86 GLY B CA 1
ATOM 3823 C C . GLY B 1 86 ? -4.129 -9.125 -0.193 1 96.06 86 GLY B C 1
ATOM 3824 O O . GLY B 1 86 ? -3.4 -8.938 -1.171 1 96.06 86 GLY B O 1
ATOM 3825 N N . SER B 1 87 ? -3.832 -9.867 0.814 1 95.5 87 SER B N 1
ATOM 3826 C CA . SER B 1 87 ? -2.518 -10.5 0.847 1 95.5 87 SER B CA 1
ATOM 3827 C C . SER B 1 87 ? -2.613 -11.953 1.315 1 95.5 87 SER B C 1
ATOM 3829 O O . SER B 1 87 ? -3.559 -12.32 2.014 1 95.5 87 SER B O 1
ATOM 3831 N N . LEU B 1 88 ? -1.701 -12.742 0.807 1 96 88 LEU B N 1
ATOM 3832 C CA . LEU B 1 88 ? -1.607 -14.148 1.182 1 96 88 LEU B CA 1
ATOM 3833 C C . LEU B 1 88 ? -0.159 -14.625 1.147 1 96 88 LEU B C 1
ATOM 3835 O O . LEU B 1 88 ? 0.543 -14.422 0.154 1 96 88 LEU B O 1
ATOM 3839 N N . SER B 1 89 ? 0.298 -15.18 2.23 1 95.19 89 SER B N 1
ATOM 3840 C CA . SER B 1 89 ? 1.632 -15.773 2.268 1 95.19 89 SER B CA 1
ATOM 3841 C C . SER B 1 89 ? 1.593 -17.25 1.898 1 95.19 89 SER B C 1
ATOM 3843 O O . SER B 1 89 ? 0.905 -18.047 2.549 1 95.19 89 SER B O 1
ATOM 3845 N N . LEU B 1 90 ? 2.352 -17.562 0.916 1 95.62 90 LEU B N 1
ATOM 3846 C CA . LEU B 1 90 ? 2.311 -18.922 0.4 1 95.62 90 LEU B CA 1
ATOM 3847 C C . LEU B 1 90 ? 3.426 -19.766 1.006 1 95.62 90 LEU B C 1
ATOM 3849 O O . LEU B 1 90 ? 3.426 -20.984 0.871 1 95.62 90 LEU B O 1
ATOM 3853 N N . LYS B 1 91 ? 4.324 -19.188 1.678 1 89.31 91 LYS B N 1
ATOM 3854 C CA . LYS B 1 91 ? 5.516 -19.844 2.191 1 89.31 91 LYS B CA 1
ATOM 3855 C C . LYS B 1 91 ? 5.145 -21.031 3.09 1 89.31 91 LYS B C 1
ATOM 3857 O O . LYS B 1 91 ? 5.75 -22.094 3.002 1 89.31 91 LYS B O 1
ATOM 3862 N N . GLN B 1 92 ? 4.09 -20.859 3.838 1 88.06 92 GLN B N 1
ATOM 3863 C CA . GLN B 1 92 ? 3.781 -21.906 4.809 1 88.06 92 GLN B CA 1
ATOM 3864 C C . GLN B 1 92 ? 2.584 -22.734 4.363 1 88.06 92 GLN B C 1
ATOM 3866 O O . GLN B 1 92 ? 2.146 -23.641 5.078 1 88.06 92 GLN B O 1
ATOM 3871 N N . MET B 1 93 ? 2.16 -22.562 3.182 1 94.62 93 MET B N 1
ATOM 3872 C CA . MET B 1 93 ? 1 -23.312 2.703 1 94.62 93 MET B CA 1
ATOM 3873 C C . MET B 1 93 ? 1.431 -24.594 2.018 1 94.62 93 MET B C 1
ATOM 3875 O O . MET B 1 93 ? 2.416 -24.625 1.278 1 94.62 93 MET B O 1
ATOM 3879 N N . LYS B 1 94 ? 0.746 -25.609 2.297 1 95.19 94 LYS B N 1
ATOM 3880 C CA . LYS B 1 94 ? 0.939 -26.859 1.556 1 95.19 94 LYS B CA 1
ATOM 3881 C C . LYS B 1 94 ? 0.416 -26.734 0.128 1 95.19 94 LYS B C 1
ATOM 3883 O O . LYS B 1 94 ? -0.526 -25.984 -0.13 1 95.19 94 LYS B O 1
ATOM 3888 N N . ILE B 1 95 ? 0.973 -27.547 -0.76 1 95.31 95 ILE B N 1
ATOM 3889 C CA . ILE B 1 95 ? 0.599 -27.5 -2.17 1 95.31 95 ILE B CA 1
ATOM 3890 C C . ILE B 1 95 ? -0.89 -27.812 -2.318 1 95.31 95 ILE B C 1
ATOM 3892 O O . ILE B 1 95 ? -1.588 -27.156 -3.104 1 95.31 95 ILE B O 1
ATOM 3896 N N . ARG B 1 96 ? -1.366 -28.719 -1.56 1 95.38 96 ARG B N 1
ATOM 3897 C CA . ARG B 1 96 ? -2.773 -29.094 -1.628 1 95.38 96 ARG B CA 1
ATOM 3898 C C . ARG B 1 96 ? -3.674 -27.922 -1.276 1 95.38 96 ARG B C 1
ATOM 3900 O O . ARG B 1 96 ? -4.691 -27.688 -1.933 1 95.38 96 ARG B O 1
ATOM 3907 N N . ASP B 1 97 ? -3.271 -27.172 -0.309 1 97.5 97 ASP B N 1
ATOM 3908 C CA . ASP B 1 97 ? -4.047 -26.016 0.102 1 97.5 97 ASP B CA 1
ATOM 3909 C C . ASP B 1 97 ? -4.039 -24.938 -0.98 1 97.5 97 ASP B C 1
ATOM 3911 O O . ASP B 1 97 ? -5.047 -24.266 -1.204 1 97.5 97 ASP B O 1
ATOM 3915 N N . ILE B 1 98 ? -2.895 -24.828 -1.563 1 97.69 98 ILE B N 1
ATOM 3916 C CA . ILE B 1 98 ? -2.775 -23.844 -2.637 1 97.69 98 ILE B CA 1
ATOM 3917 C C . ILE B 1 98 ? -3.705 -24.219 -3.787 1 97.69 98 ILE B C 1
ATOM 3919 O O . ILE B 1 98 ? -4.426 -23.375 -4.316 1 97.69 98 ILE B O 1
ATOM 3923 N N . LEU B 1 99 ? -3.748 -25.469 -4.094 1 97.19 99 LEU B N 1
ATOM 3924 C CA . LEU B 1 99 ? -4.594 -25.953 -5.184 1 97.19 99 LEU B CA 1
ATOM 3925 C C . LEU B 1 99 ? -6.07 -25.781 -4.84 1 97.19 99 LEU B C 1
ATOM 3927 O O . LEU B 1 99 ? -6.859 -25.344 -5.676 1 97.19 99 LEU B O 1
ATOM 3931 N N . ASP B 1 100 ? -6.395 -26.125 -3.629 1 97.75 100 ASP B N 1
ATOM 3932 C CA . ASP B 1 100 ? -7.777 -25.953 -3.188 1 97.75 100 ASP B CA 1
ATOM 3933 C C . ASP B 1 100 ? -8.195 -24.484 -3.225 1 97.75 100 ASP B C 1
ATOM 3935 O O . ASP B 1 100 ? -9.32 -24.172 -3.619 1 97.75 100 ASP B O 1
ATOM 3939 N N . THR B 1 101 ? -7.367 -23.609 -2.766 1 98.25 101 THR B N 1
ATOM 3940 C CA . THR B 1 101 ? -7.652 -22.172 -2.779 1 98.25 101 THR B CA 1
ATOM 3941 C C . THR B 1 101 ? -7.789 -21.672 -4.211 1 98.25 101 THR B C 1
ATOM 3943 O O . THR B 1 101 ? -8.641 -20.828 -4.496 1 98.25 101 THR B O 1
ATOM 3946 N N . LEU B 1 102 ? -6.902 -22.203 -5.07 1 98 102 LEU B N 1
ATOM 3947 C CA . LEU B 1 102 ? -6.984 -21.859 -6.484 1 98 102 LEU B CA 1
ATOM 3948 C C . LEU B 1 102 ? -8.344 -22.25 -7.059 1 98 102 LEU B C 1
ATOM 3950 O O . LEU B 1 102 ? -8.953 -21.469 -7.805 1 98 102 LEU B O 1
ATOM 3954 N N . GLU B 1 103 ? -8.82 -23.344 -6.742 1 97.62 103 GLU B N 1
ATOM 3955 C CA . GLU B 1 103 ? -10.133 -23.797 -7.191 1 97.62 103 GLU B CA 1
ATOM 3956 C C . GLU B 1 103 ? -11.234 -22.875 -6.691 1 97.62 103 GLU B C 1
ATOM 3958 O O . GLU B 1 103 ? -12.156 -22.531 -7.438 1 97.62 103 GLU B O 1
ATOM 3963 N N . LEU B 1 104 ? -11.133 -22.484 -5.48 1 98 104 LEU B N 1
ATOM 3964 C CA . LEU B 1 104 ? -12.125 -21.578 -4.914 1 98 104 LEU B CA 1
ATOM 3965 C C . LEU B 1 104 ? -12.055 -20.203 -5.598 1 98 104 LEU B C 1
ATOM 3967 O O . LEU B 1 104 ? -13.086 -19.594 -5.867 1 98 104 LEU B O 1
ATOM 3971 N N . ALA B 1 105 ? -10.805 -19.766 -5.754 1 97.81 105 ALA B N 1
ATOM 3972 C CA . ALA B 1 105 ? -10.641 -18.484 -6.449 1 97.81 105 ALA B CA 1
ATOM 3973 C C . ALA B 1 105 ? -11.312 -18.516 -7.82 1 97.81 105 ALA B C 1
ATOM 3975 O O . ALA B 1 105 ? -11.945 -17.547 -8.234 1 97.81 105 ALA B O 1
ATOM 3976 N N . HIS B 1 106 ? -11.133 -19.641 -8.5 1 96.62 106 HIS B N 1
ATOM 3977 C CA . HIS B 1 106 ? -11.773 -19.828 -9.797 1 96.62 106 HIS B CA 1
ATOM 3978 C C . HIS B 1 106 ? -13.297 -19.875 -9.656 1 96.62 106 HIS B C 1
ATOM 3980 O O . HIS B 1 106 ? -14 -19.172 -10.391 1 96.62 106 HIS B O 1
ATOM 3986 N N . GLN B 1 107 ? -13.797 -20.562 -8.711 1 96.12 107 GLN B N 1
ATOM 3987 C CA . GLN B 1 107 ? -15.227 -20.766 -8.5 1 96.12 107 GLN B CA 1
ATOM 3988 C C . GLN B 1 107 ? -15.914 -19.438 -8.148 1 96.12 107 GLN B C 1
ATOM 3990 O O . GLN B 1 107 ? -17.016 -19.156 -8.633 1 96.12 107 GLN B O 1
ATOM 3995 N N . TYR B 1 108 ? -15.258 -18.672 -7.328 1 96.75 108 TYR B N 1
ATOM 3996 C CA . TYR B 1 108 ? -15.914 -17.469 -6.809 1 96.75 108 TYR B CA 1
ATOM 3997 C C . TYR B 1 108 ? -15.461 -16.234 -7.562 1 96.75 108 TYR B C 1
ATOM 3999 O O . TYR B 1 108 ? -15.781 -15.109 -7.176 1 96.75 108 TYR B O 1
ATOM 4007 N N . GLY B 1 109 ? -14.633 -16.359 -8.531 1 94.94 109 GLY B N 1
ATOM 4008 C CA . GLY B 1 109 ? -14.352 -15.297 -9.492 1 94.94 109 GLY B CA 1
ATOM 4009 C C . GLY B 1 109 ? -13.258 -14.352 -9.031 1 94.94 109 GLY B C 1
ATOM 4010 O O . GLY B 1 109 ? -13.32 -13.148 -9.289 1 94.94 109 GLY B O 1
ATOM 4011 N N . PHE B 1 110 ? -12.305 -14.781 -8.305 1 97 110 PHE B N 1
ATOM 4012 C CA . PHE B 1 110 ? -11.141 -13.977 -7.941 1 97 110 PHE B CA 1
ATOM 4013 C C . PHE B 1 110 ? -10.031 -14.133 -8.977 1 97 110 PHE B C 1
ATOM 4015 O O . PHE B 1 110 ? -9.07 -14.883 -8.758 1 97 110 PHE B O 1
ATOM 4022 N N . ILE B 1 111 ? -10.062 -13.344 -9.969 1 95.06 111 ILE B N 1
ATOM 4023 C CA . ILE B 1 111 ? -9.219 -13.516 -11.148 1 95.06 111 ILE B CA 1
ATOM 4024 C C . ILE B 1 111 ? -7.77 -13.195 -10.797 1 95.06 111 ILE B C 1
ATOM 4026 O O . ILE B 1 111 ? -6.855 -13.938 -11.164 1 95.06 111 ILE B O 1
ATOM 4030 N N . ASP B 1 112 ? -7.562 -12.094 -10.086 1 95.31 112 ASP B N 1
ATOM 4031 C CA . ASP B 1 112 ? -6.203 -11.695 -9.734 1 95.31 112 ASP B CA 1
ATOM 4032 C C . ASP B 1 112 ? -5.543 -12.742 -8.836 1 95.31 112 ASP B C 1
ATOM 4034 O O . ASP B 1 112 ? -4.371 -13.07 -9.016 1 95.31 112 ASP B O 1
ATOM 4038 N N . LEU B 1 113 ? -6.277 -13.195 -7.91 1 96.88 113 LEU B N 1
ATOM 4039 C CA . LEU B 1 113 ? -5.746 -14.219 -7.016 1 96.88 113 LEU B CA 1
ATOM 4040 C C . LEU B 1 113 ? -5.453 -15.508 -7.777 1 96.88 113 LEU B C 1
ATOM 4042 O O . LEU B 1 113 ? -4.41 -16.125 -7.57 1 96.88 113 LEU B O 1
ATOM 4046 N N . GLN B 1 114 ? -6.352 -15.891 -8.641 1 96.81 114 GLN B N 1
ATOM 4047 C CA . GLN B 1 114 ? -6.168 -17.078 -9.477 1 96.81 114 GLN B CA 1
ATOM 4048 C C . GLN B 1 114 ? -4.859 -16.984 -10.266 1 96.81 114 GLN B C 1
ATOM 4050 O O . GLN B 1 114 ? -4.07 -17.938 -10.266 1 96.81 114 GLN B O 1
ATOM 4055 N N . LYS B 1 115 ? -4.684 -15.891 -10.891 1 95.25 115 LYS B N 1
ATOM 4056 C CA . LYS B 1 115 ? -3.477 -15.703 -11.688 1 95.25 115 LYS B CA 1
ATOM 4057 C C . LYS B 1 115 ? -2.225 -15.766 -10.82 1 95.25 115 LYS B C 1
ATOM 4059 O O . LYS B 1 115 ? -1.233 -16.391 -11.203 1 95.25 115 LYS B O 1
ATOM 4064 N N . ALA B 1 116 ? -2.334 -15.172 -9.688 1 95.38 116 ALA B N 1
ATOM 4065 C CA . ALA B 1 116 ? -1.181 -15.148 -8.789 1 95.38 116 ALA B CA 1
ATOM 4066 C C . ALA B 1 116 ? -0.839 -16.562 -8.297 1 95.38 116 ALA B C 1
ATOM 4068 O O . ALA B 1 116 ? 0.331 -16.953 -8.289 1 95.38 116 ALA B O 1
ATOM 4069 N N . LEU B 1 117 ? -1.76 -17.297 -7.918 1 97.06 117 LEU B N 1
ATOM 4070 C CA . LEU B 1 117 ? -1.545 -18.656 -7.43 1 97.06 117 LEU B CA 1
ATOM 4071 C C . LEU B 1 117 ? -1.016 -19.547 -8.539 1 97.06 117 LEU B C 1
ATOM 4073 O O . LEU B 1 117 ? -0.109 -20.359 -8.312 1 97.06 117 LEU B O 1
ATOM 4077 N N . ALA B 1 118 ? -1.621 -19.391 -9.727 1 95.5 118 ALA B N 1
ATOM 4078 C CA . ALA B 1 118 ? -1.162 -20.172 -10.875 1 95.5 118 ALA B CA 1
ATOM 4079 C C . ALA B 1 118 ? 0.302 -19.875 -11.188 1 95.5 118 ALA B C 1
ATOM 4081 O O . ALA B 1 118 ? 1.089 -20.781 -11.43 1 95.5 118 ALA B O 1
ATOM 4082 N N . ASN B 1 119 ? 0.629 -18.641 -11.164 1 93.31 119 ASN B N 1
ATOM 4083 C CA . ASN B 1 119 ? 2.008 -18.234 -11.414 1 93.31 119 ASN B CA 1
ATOM 4084 C C . ASN B 1 119 ? 2.965 -18.828 -10.383 1 93.31 119 ASN B C 1
ATOM 4086 O O . ASN B 1 119 ? 4.059 -19.281 -10.734 1 93.31 119 ASN B O 1
ATOM 4090 N N . TYR B 1 120 ? 2.566 -18.797 -9.203 1 94.56 120 TYR B N 1
ATOM 4091 C CA . TYR B 1 120 ? 3.393 -19.375 -8.148 1 94.56 120 TYR B CA 1
ATOM 4092 C C . TYR B 1 120 ? 3.586 -20.875 -8.375 1 94.56 120 TYR B C 1
ATOM 4094 O O . TYR B 1 120 ? 4.711 -21.375 -8.297 1 94.56 120 TYR B O 1
ATOM 4102 N N . LEU B 1 121 ? 2.527 -21.562 -8.648 1 95.69 121 LEU B N 1
ATOM 4103 C CA . LEU B 1 121 ? 2.582 -23 -8.883 1 95.69 121 LEU B CA 1
ATOM 4104 C C . LEU B 1 121 ? 3.498 -23.328 -10.062 1 95.69 121 LEU B C 1
ATOM 4106 O O . LEU B 1 121 ? 4.242 -24.312 -10.016 1 95.69 121 LEU B O 1
ATOM 4110 N N . GLY B 1 122 ? 3.432 -22.531 -11.109 1 93.38 122 GLY B N 1
ATOM 4111 C CA . GLY B 1 122 ? 4.305 -22.719 -12.25 1 93.38 122 GLY B CA 1
ATOM 4112 C C . GLY B 1 122 ? 5.777 -22.656 -11.898 1 93.38 122 GLY B C 1
ATOM 4113 O O . GLY B 1 122 ? 6.609 -23.312 -12.531 1 93.38 122 GLY B O 1
ATOM 4114 N N . LYS B 1 123 ? 6.027 -21.938 -10.836 1 92 123 LYS B N 1
ATOM 4115 C CA . LYS B 1 123 ? 7.418 -21.75 -10.438 1 92 123 LYS B CA 1
ATOM 4116 C C . LYS B 1 123 ? 7.887 -22.859 -9.5 1 92 123 LYS B C 1
ATOM 4118 O O . LYS B 1 123 ? 9.086 -23.125 -9.398 1 92 123 LYS B O 1
ATOM 4123 N N . VAL B 1 124 ? 6.973 -23.5 -8.867 1 93.25 124 VAL B N 1
ATOM 4124 C CA . VAL B 1 124 ? 7.383 -24.453 -7.852 1 93.25 124 VAL B CA 1
ATOM 4125 C C . VAL B 1 124 ? 7.098 -25.875 -8.336 1 93.25 124 VAL B C 1
ATOM 4127 O O . VAL B 1 124 ? 7.152 -26.828 -7.559 1 93.25 124 VAL B O 1
ATOM 4130 N N . ILE B 1 125 ? 6.871 -26.062 -9.562 1 94.56 125 ILE B N 1
ATOM 4131 C CA . ILE B 1 125 ? 6.586 -27.359 -10.148 1 94.56 125 ILE B CA 1
ATOM 4132 C C . ILE B 1 125 ? 7.77 -28.297 -9.906 1 94.56 125 ILE B C 1
ATOM 4134 O O . ILE B 1 125 ? 8.93 -27.891 -10.023 1 94.56 125 ILE B O 1
ATOM 4138 N N . GLY B 1 126 ? 7.418 -29.531 -9.562 1 93.88 126 GLY B N 1
ATOM 4139 C CA . GLY B 1 126 ? 8.391 -30.594 -9.359 1 93.88 126 GLY B CA 1
ATOM 4140 C C . GLY B 1 126 ? 7.816 -31.984 -9.594 1 93.88 126 GLY B C 1
ATOM 4141 O O . GLY B 1 126 ? 6.637 -32.125 -9.922 1 93.88 126 GLY B O 1
ATOM 4142 N N . MET B 1 127 ? 8.594 -33 -9.414 1 92.69 127 MET B N 1
ATOM 4143 C CA . MET B 1 127 ? 8.242 -34.375 -9.695 1 92.69 127 MET B CA 1
ATOM 4144 C C . MET B 1 127 ? 7.086 -34.812 -8.812 1 92.69 127 MET B C 1
ATOM 4146 O O . MET B 1 127 ? 6.23 -35.594 -9.242 1 92.69 127 MET B O 1
ATOM 4150 N N . SER B 1 128 ? 6.988 -34.25 -7.703 1 92.5 128 SER B N 1
ATOM 4151 C CA . SER B 1 128 ? 6.023 -34.75 -6.723 1 92.5 128 SER B CA 1
ATOM 4152 C C . SER B 1 128 ? 4.66 -34.094 -6.91 1 92.5 128 SER B C 1
ATOM 4154 O O . SER B 1 128 ? 3.643 -34.625 -6.465 1 92.5 128 SER B O 1
ATOM 4156 N N . ASN B 1 129 ? 4.723 -32.938 -7.602 1 94.81 129 ASN B N 1
ATOM 4157 C CA . ASN B 1 129 ? 3.457 -32.219 -7.598 1 94.81 129 ASN B CA 1
ATOM 4158 C C . ASN B 1 129 ? 2.965 -31.953 -9.016 1 94.81 129 ASN B C 1
ATOM 4160 O O . ASN B 1 129 ? 1.838 -31.484 -9.203 1 94.81 129 ASN B O 1
ATOM 4164 N N . VAL B 1 130 ? 3.666 -32.281 -10.023 1 95.75 130 VAL B N 1
ATOM 4165 C CA . VAL B 1 130 ? 3.352 -31.875 -11.391 1 95.75 130 VAL B CA 1
ATOM 4166 C C . VAL B 1 130 ? 2.047 -32.531 -11.836 1 95.75 130 VAL B C 1
ATOM 4168 O O . VAL B 1 130 ? 1.239 -31.922 -12.531 1 95.75 130 VAL B O 1
ATOM 4171 N N . CYS B 1 131 ? 1.791 -33.75 -11.414 1 94.31 131 CYS B N 1
ATOM 4172 C CA . CYS B 1 131 ? 0.595 -34.469 -11.867 1 94.31 131 CYS B CA 1
ATOM 4173 C C . CYS B 1 131 ? -0.665 -33.812 -11.312 1 94.31 131 CYS B C 1
ATOM 4175 O O . CYS B 1 131 ? -1.634 -33.594 -12.047 1 94.31 131 CYS B O 1
ATOM 4177 N N . VAL B 1 132 ? -0.603 -33.469 -10.078 1 94.06 132 VAL B N 1
ATOM 4178 C CA . VAL B 1 132 ? -1.771 -32.844 -9.453 1 94.06 132 VAL B CA 1
ATOM 4179 C C . VAL B 1 132 ? -1.98 -31.438 -10.008 1 94.06 132 VAL B C 1
ATOM 4181 O O . VAL B 1 132 ? -3.117 -31.016 -10.211 1 94.06 132 VAL B O 1
ATOM 4184 N N . ILE B 1 133 ? -0.934 -30.719 -10.234 1 95.5 133 ILE B N 1
ATOM 4185 C CA . ILE B 1 133 ? -1.022 -29.375 -10.797 1 95.5 133 ILE B CA 1
ATOM 4186 C C . ILE B 1 133 ? -1.609 -29.438 -12.203 1 95.5 133 ILE B C 1
ATOM 4188 O O . ILE B 1 133 ? -2.469 -28.625 -12.562 1 95.5 133 ILE B O 1
ATOM 4192 N N . LEU B 1 134 ? -1.17 -30.453 -12.961 1 94.38 134 LEU B N 1
ATOM 4193 C CA . LEU B 1 134 ? -1.688 -30.625 -14.312 1 94.38 134 LEU B CA 1
ATOM 4194 C C . LEU B 1 134 ? -3.189 -30.891 -14.289 1 94.38 134 LEU B C 1
ATOM 4196 O O . LEU B 1 134 ? -3.941 -30.328 -15.078 1 94.38 134 LEU B O 1
ATOM 4200 N N . GLU B 1 135 ? -3.582 -31.703 -13.406 1 92.56 135 GLU B N 1
ATOM 4201 C CA . GLU B 1 135 ? -5 -32.031 -13.281 1 92.56 135 GLU B CA 1
ATOM 4202 C C . GLU B 1 135 ? -5.832 -30.797 -12.977 1 92.56 135 GLU B C 1
ATOM 4204 O O . GLU B 1 135 ? -6.879 -30.578 -13.586 1 92.56 135 GLU B O 1
ATOM 4209 N N . THR B 1 136 ? -5.355 -30.047 -12.062 1 94.06 136 THR B N 1
ATOM 4210 C CA . THR B 1 136 ? -6.055 -28.828 -11.688 1 94.06 136 THR B CA 1
ATOM 4211 C C . THR B 1 136 ? -6.074 -27.828 -12.844 1 94.06 136 THR B C 1
ATOM 4213 O O . THR B 1 136 ? -7.102 -27.203 -13.109 1 94.06 136 THR B O 1
ATOM 4216 N N . ALA B 1 137 ? -4.93 -27.719 -13.508 1 93.75 137 ALA B N 1
ATOM 4217 C CA . ALA B 1 137 ? -4.836 -26.812 -14.648 1 93.75 137 ALA B CA 1
ATOM 4218 C C . ALA B 1 137 ? -5.855 -27.188 -15.727 1 93.75 137 ALA B C 1
ATOM 4220 O O . ALA B 1 137 ? -6.512 -26.312 -16.297 1 93.75 137 ALA B O 1
ATOM 4221 N N . ARG B 1 138 ? -6.016 -28.406 -15.953 1 91.5 138 ARG B N 1
ATOM 4222 C CA . ARG B 1 138 ? -6.965 -28.891 -16.953 1 91.5 138 ARG B CA 1
ATOM 4223 C C . ARG B 1 138 ? -8.406 -28.656 -16.5 1 91.5 138 ARG B C 1
ATOM 4225 O O . ARG B 1 138 ? -9.227 -28.156 -17.266 1 91.5 138 ARG B O 1
ATOM 4232 N N . LEU B 1 139 ? -8.656 -29.031 -15.305 1 90.25 139 LEU B N 1
ATOM 4233 C CA . LEU B 1 139 ? -10.008 -28.906 -14.758 1 90.25 139 LEU B CA 1
ATOM 4234 C C . LEU B 1 139 ? -10.492 -27.469 -14.828 1 90.25 139 LEU B C 1
ATOM 4236 O O . LEU B 1 139 ? -11.648 -27.219 -15.172 1 90.25 139 LEU B O 1
ATOM 4240 N N . LEU B 1 140 ? -9.602 -26.594 -14.539 1 94.12 140 LEU B N 1
ATOM 4241 C CA . LEU B 1 140 ? -9.969 -25.188 -14.477 1 94.12 140 LEU B CA 1
ATOM 4242 C C . LEU B 1 140 ? -9.633 -24.469 -15.781 1 94.12 140 LEU B C 1
ATOM 4244 O O . LEU B 1 140 ? -9.828 -23.266 -15.906 1 94.12 140 LEU B O 1
ATOM 4248 N N . ASP B 1 141 ? -9.094 -25.234 -16.734 1 91.5 141 ASP B N 1
ATOM 4249 C CA . ASP B 1 141 ? -8.711 -24.688 -18.031 1 91.5 141 ASP B CA 1
ATOM 4250 C C . ASP B 1 141 ? -7.777 -23.484 -17.875 1 91.5 141 ASP B C 1
ATOM 4252 O O . ASP B 1 141 ? -8.039 -22.406 -18.422 1 91.5 141 ASP B O 1
ATOM 4256 N N . LEU B 1 142 ? -6.812 -23.625 -17.047 1 92.38 142 LEU B N 1
ATOM 4257 C CA . LEU B 1 142 ? -5.859 -22.562 -16.781 1 92.38 142 LEU B CA 1
ATOM 4258 C C . LEU B 1 142 ? -4.676 -22.641 -17.734 1 92.38 142 LEU B C 1
ATOM 4260 O O . LEU B 1 142 ? -3.826 -23.531 -17.609 1 92.38 142 LEU B O 1
ATOM 4264 N N . THR B 1 143 ? -4.484 -21.75 -18.625 1 87.56 143 THR B N 1
ATOM 4265 C CA . THR B 1 143 ? -3.398 -21.719 -19.594 1 87.56 143 THR B CA 1
ATOM 4266 C C . THR B 1 143 ? -2.094 -21.281 -18.938 1 87.56 143 THR B C 1
ATOM 4268 O O . THR B 1 143 ? -1.009 -21.594 -19.422 1 87.56 143 THR B O 1
ATOM 4271 N N . GLU B 1 144 ? -2.199 -20.609 -17.828 1 86 144 GLU B N 1
ATOM 4272 C CA . GLU B 1 144 ? -1.025 -20.125 -17.109 1 86 144 GLU B CA 1
ATOM 4273 C C . GLU B 1 144 ? -0.166 -21.281 -16.609 1 86 144 GLU B C 1
ATOM 4275 O O . GLU B 1 144 ? 1.026 -21.109 -16.359 1 86 144 GLU B O 1
ATOM 4280 N N . LEU B 1 145 ? -0.775 -22.391 -16.562 1 89.12 145 LEU B N 1
ATOM 4281 C CA . LEU B 1 145 ? -0.059 -23.547 -16.031 1 89.12 145 LEU B CA 1
ATOM 4282 C C . LEU B 1 145 ? 0.373 -24.484 -17.141 1 89.12 145 LEU B C 1
ATOM 4284 O O . LEU B 1 145 ? 0.561 -25.688 -16.906 1 89.12 145 LEU B O 1
ATOM 4288 N N . SER B 1 146 ? 0.544 -23.922 -18.281 1 86.94 146 SER B N 1
ATOM 4289 C CA . SER B 1 146 ? 1.027 -24.719 -19.406 1 86.94 146 SER B CA 1
ATOM 4290 C C . SER B 1 146 ? 2.459 -25.188 -19.172 1 86.94 146 SER B C 1
ATOM 4292 O O . SER B 1 146 ? 2.912 -26.141 -19.812 1 86.94 146 SER B O 1
ATOM 4294 N N . THR B 1 147 ? 3.072 -24.547 -18.281 1 89.31 147 THR B N 1
ATOM 4295 C CA . THR B 1 147 ? 4.438 -24.922 -17.922 1 89.31 147 THR B CA 1
ATOM 4296 C C . THR B 1 147 ? 4.492 -26.344 -17.391 1 89.31 147 THR B C 1
ATOM 4298 O O . THR B 1 147 ? 5.543 -26.984 -17.438 1 89.31 147 THR B O 1
ATOM 4301 N N . CYS B 1 148 ? 3.396 -26.812 -16.906 1 92.06 148 CYS B N 1
ATOM 4302 C CA . CYS B 1 148 ? 3.338 -28.188 -16.422 1 92.06 148 CYS B CA 1
ATOM 4303 C C . CYS B 1 148 ? 3.662 -29.172 -17.547 1 92.06 148 CYS B C 1
ATOM 4305 O O . CYS B 1 148 ? 4.418 -30.125 -17.344 1 92.06 148 CYS B O 1
ATOM 4307 N N . TYR B 1 149 ? 3.191 -28.875 -18.703 1 88.81 149 TYR B N 1
ATOM 4308 C CA . TYR B 1 149 ? 3.447 -29.75 -19.859 1 88.81 149 TYR B CA 1
ATOM 4309 C C . TYR B 1 149 ? 4.922 -29.719 -20.234 1 88.81 149 TYR B C 1
ATOM 4311 O O . TYR B 1 149 ? 5.512 -30.766 -20.531 1 88.81 149 TYR B O 1
ATOM 4319 N N . THR B 1 150 ? 5.418 -28.547 -20.234 1 86.88 150 THR B N 1
ATOM 4320 C CA . THR B 1 150 ? 6.832 -28.422 -20.578 1 86.88 150 THR B CA 1
ATOM 4321 C C . THR B 1 150 ? 7.695 -29.188 -19.578 1 86.88 150 THR B C 1
ATOM 4323 O O . THR B 1 150 ? 8.641 -29.875 -19.984 1 86.88 150 THR B O 1
ATOM 4326 N N . PHE B 1 151 ? 7.391 -29.031 -18.359 1 92.38 151 PHE B N 1
ATOM 4327 C CA . PHE B 1 151 ? 8.133 -29.75 -17.344 1 92.38 151 PHE B CA 1
ATOM 4328 C C . PHE B 1 151 ? 8.016 -31.25 -17.547 1 92.38 151 PHE B C 1
ATOM 4330 O O . PHE B 1 151 ? 9.008 -31.984 -17.453 1 92.38 151 PHE B O 1
ATOM 4337 N N . MET B 1 152 ? 6.883 -31.703 -17.844 1 92.56 152 MET B N 1
ATOM 4338 C CA . MET B 1 152 ? 6.652 -33.125 -18.031 1 92.56 152 MET B CA 1
ATOM 4339 C C . MET B 1 152 ? 7.367 -33.625 -19.281 1 92.56 152 MET B C 1
ATOM 4341 O O . MET B 1 152 ? 7.895 -34.75 -19.281 1 92.56 152 MET B O 1
ATOM 4345 N N . ASP B 1 153 ? 7.355 -32.812 -20.25 1 88.75 153 ASP B N 1
ATOM 4346 C CA . ASP B 1 153 ? 8.102 -33.156 -21.453 1 88.75 153 ASP B CA 1
ATOM 4347 C C . ASP B 1 153 ? 9.578 -33.375 -21.141 1 88.75 153 ASP B C 1
ATOM 4349 O O . ASP B 1 153 ? 10.18 -34.344 -21.594 1 88.75 153 ASP B O 1
ATOM 4353 N N . GLU B 1 154 ? 10.07 -32.5 -20.469 1 84.62 154 GLU B N 1
ATOM 4354 C CA . GLU B 1 154 ? 11.492 -32.531 -20.172 1 84.62 154 GLU B CA 1
ATOM 4355 C C . GLU B 1 154 ? 11.852 -33.656 -19.219 1 84.62 154 GLU B C 1
ATOM 4357 O O . GLU B 1 154 ? 12.992 -34.125 -19.203 1 84.62 154 GLU B O 1
ATOM 4362 N N . ASN B 1 155 ? 10.867 -34.156 -18.484 1 90.44 155 ASN B N 1
ATOM 4363 C CA . ASN B 1 155 ? 11.109 -35.188 -17.5 1 90.44 155 ASN B CA 1
ATOM 4364 C C . ASN B 1 155 ? 10.242 -36.438 -17.75 1 90.44 155 ASN B C 1
ATOM 4366 O O . ASN B 1 155 ? 9.844 -37.125 -16.812 1 90.44 155 ASN B O 1
ATOM 4370 N N . ALA B 1 156 ? 10.031 -36.688 -18.953 1 92.38 156 ALA B N 1
ATOM 4371 C CA . ALA B 1 156 ? 9.047 -37.688 -19.359 1 92.38 156 ALA B CA 1
ATOM 4372 C C . ALA B 1 156 ? 9.414 -39.062 -18.828 1 92.38 156 ALA B C 1
ATOM 4374 O O . ALA B 1 156 ? 8.57 -39.781 -18.266 1 92.38 156 ALA B O 1
ATOM 4375 N N . ASN B 1 157 ? 10.633 -39.406 -18.844 1 89.25 157 ASN B N 1
ATOM 4376 C CA . ASN B 1 157 ? 11.07 -40.75 -18.438 1 89.25 157 ASN B CA 1
ATOM 4377 C 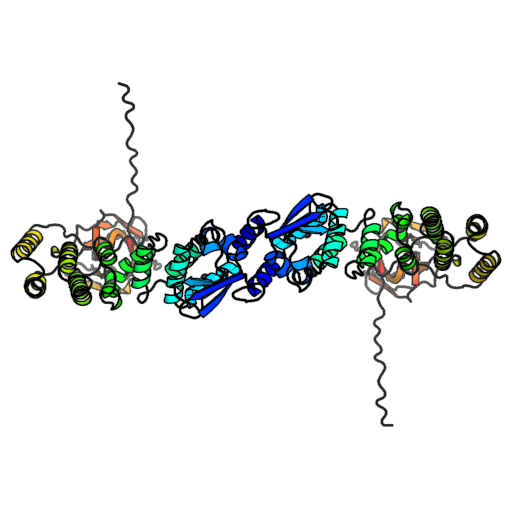C . ASN B 1 157 ? 10.867 -40.969 -16.938 1 89.25 157 ASN B C 1
ATOM 4379 O O . ASN B 1 157 ? 10.461 -42.031 -16.516 1 89.25 157 ASN B O 1
ATOM 4383 N N . SER B 1 158 ? 11.133 -39.969 -16.25 1 92.31 158 SER B N 1
ATOM 4384 C CA . SER B 1 158 ? 10.992 -40.062 -14.805 1 92.31 158 SER B CA 1
ATOM 4385 C C . SER B 1 158 ? 9.531 -39.969 -14.375 1 92.31 158 SER B C 1
ATOM 4387 O O . SER B 1 158 ? 9.086 -40.75 -13.508 1 92.31 158 SER B O 1
ATOM 4389 N N . ILE B 1 159 ? 8.805 -39.188 -15.016 1 93.75 159 ILE B N 1
ATOM 4390 C CA . ILE B 1 159 ? 7.426 -38.906 -14.633 1 93.75 159 ILE B CA 1
ATOM 4391 C C . ILE B 1 159 ? 6.559 -40.125 -14.898 1 93.75 159 ILE B C 1
ATOM 4393 O O . ILE B 1 159 ? 5.699 -40.469 -14.094 1 93.75 159 ILE B O 1
ATOM 4397 N N . ILE B 1 160 ? 6.781 -40.781 -15.977 1 92.31 160 ILE B N 1
ATOM 4398 C CA . ILE B 1 160 ? 5.953 -41.906 -16.391 1 92.31 160 ILE B CA 1
ATOM 4399 C C . ILE B 1 160 ? 6.113 -43.031 -15.398 1 92.31 160 ILE B C 1
ATOM 4401 O O . ILE B 1 160 ? 5.219 -43.875 -15.266 1 92.31 160 ILE B O 1
ATOM 4405 N N . GLN B 1 161 ? 7.207 -43.031 -14.719 1 90.12 161 GLN B N 1
ATOM 4406 C CA . GLN B 1 161 ? 7.484 -44.094 -13.758 1 90.12 161 GLN B CA 1
ATOM 4407 C C . GLN B 1 161 ? 6.992 -43.719 -12.367 1 90.12 161 GLN B C 1
ATOM 4409 O O . GLN B 1 161 ? 7.023 -44.531 -11.445 1 90.12 161 GLN B O 1
ATOM 4414 N N . SER B 1 162 ? 6.602 -42.594 -12.234 1 89.75 162 SER B N 1
ATOM 4415 C CA . SER B 1 162 ? 6.188 -42.125 -10.914 1 89.75 162 SER B CA 1
ATOM 4416 C C . SER B 1 162 ? 4.824 -42.688 -10.531 1 89.75 162 SER B C 1
ATOM 4418 O O . SER B 1 162 ? 4.004 -43 -11.398 1 89.75 162 SER B O 1
ATOM 4420 N N . TYR B 1 163 ? 4.598 -42.781 -9.258 1 88.12 163 TYR B N 1
ATOM 4421 C CA . TYR B 1 163 ? 3.352 -43.312 -8.711 1 88.12 163 TYR B CA 1
ATOM 4422 C C . TYR B 1 163 ? 2.188 -42.375 -9.008 1 88.12 163 TYR B C 1
ATOM 4424 O O . TYR B 1 163 ? 1.064 -42.812 -9.242 1 88.12 163 TYR B O 1
ATOM 4432 N N . ASN B 1 164 ? 2.496 -41.156 -9.094 1 89.94 164 ASN B N 1
ATOM 4433 C CA . ASN B 1 164 ? 1.453 -40.156 -9.273 1 89.94 164 ASN B CA 1
ATOM 4434 C C . ASN B 1 164 ? 0.926 -40.156 -10.703 1 89.94 164 ASN B C 1
ATOM 4436 O O . ASN B 1 164 ? -0.191 -39.688 -10.961 1 89.94 164 ASN B O 1
ATOM 4440 N N . PHE B 1 165 ? 1.644 -40.688 -11.625 1 92.69 165 PHE B N 1
ATOM 4441 C CA . PHE B 1 165 ? 1.269 -40.656 -13.031 1 92.69 165 PHE B CA 1
ATOM 4442 C C . PHE B 1 165 ? 0.043 -41.531 -13.289 1 92.69 165 PHE B C 1
ATOM 4444 O O . PHE B 1 165 ? -0.797 -41.188 -14.125 1 92.69 165 PHE B O 1
ATOM 4451 N N . ARG B 1 166 ? -0.147 -42.562 -12.484 1 88.19 166 ARG B N 1
ATOM 4452 C CA . ARG B 1 166 ? -1.259 -43.469 -12.695 1 88.19 166 ARG B CA 1
ATOM 4453 C C . ARG B 1 166 ? -2.572 -42.875 -12.227 1 88.19 166 ARG B C 1
ATOM 4455 O O . ARG B 1 166 ? -3.65 -43.375 -12.555 1 88.19 166 ARG B O 1
ATOM 4462 N N . ARG B 1 167 ? -2.395 -41.812 -11.5 1 87.81 167 ARG B N 1
ATOM 4463 C CA . ARG B 1 167 ? -3.58 -41.219 -10.891 1 87.81 167 ARG B CA 1
ATOM 4464 C C . ARG B 1 167 ? -4.129 -40.094 -11.758 1 87.81 167 ARG B C 1
ATOM 4466 O O . ARG B 1 167 ? -5.188 -39.531 -11.461 1 87.81 167 ARG B O 1
ATOM 4473 N N . ILE B 1 168 ? -3.447 -39.812 -12.82 1 91.31 168 ILE B N 1
ATOM 4474 C CA . ILE B 1 168 ? -3.896 -38.688 -13.641 1 91.31 168 ILE B CA 1
ATOM 4475 C C . ILE B 1 168 ? -5.164 -39.094 -14.398 1 91.31 168 ILE B C 1
ATOM 4477 O O . ILE B 1 168 ? -5.441 -40.281 -14.578 1 91.31 168 ILE B O 1
ATOM 4481 N N . SER B 1 169 ? -5.914 -38.125 -14.758 1 90.81 169 SER B N 1
ATOM 4482 C CA . SER B 1 169 ? -7.168 -38.344 -15.469 1 90.81 169 SER B CA 1
ATOM 4483 C C . SER B 1 169 ? -6.91 -38.844 -16.891 1 90.81 169 SER B C 1
ATOM 4485 O O . SER B 1 169 ? -5.789 -38.75 -17.391 1 90.81 169 SER B O 1
ATOM 4487 N N . TYR B 1 170 ? -7.961 -39.438 -17.484 1 91.88 170 TYR B N 1
ATOM 4488 C CA . TYR B 1 170 ? -7.906 -39.875 -18.875 1 91.88 170 TYR B CA 1
ATOM 4489 C C . TYR B 1 170 ? -7.539 -38.719 -19.812 1 91.88 170 TYR B C 1
ATOM 4491 O O . TYR B 1 170 ? -6.691 -38.875 -20.688 1 91.88 170 TYR B O 1
ATOM 4499 N N . GLU B 1 171 ? -8.148 -37.625 -19.531 1 91.56 171 GLU B N 1
ATOM 4500 C CA . GLU B 1 171 ? -7.926 -36.469 -20.406 1 91.56 171 GLU B CA 1
ATOM 4501 C C . GLU B 1 171 ? -6.477 -36 -20.328 1 91.56 171 GLU B C 1
ATOM 4503 O O . GLU B 1 171 ? -5.895 -35.594 -21.344 1 91.56 171 GLU B O 1
ATOM 4508 N N . ALA B 1 172 ? -5.984 -36.031 -19.141 1 91.12 172 ALA B N 1
ATOM 4509 C CA . ALA B 1 172 ? -4.59 -35.625 -18.969 1 91.12 172 ALA B CA 1
ATOM 4510 C C . ALA B 1 172 ? -3.645 -36.594 -19.688 1 91.12 172 ALA B C 1
ATOM 4512 O O . ALA B 1 172 ? -2.719 -36.156 -20.375 1 91.12 172 ALA B O 1
ATOM 4513 N N . MET B 1 173 ? -3.889 -37.875 -19.484 1 92.31 173 MET B N 1
ATOM 4514 C CA . MET B 1 173 ? -3.078 -38.875 -20.141 1 92.31 173 MET B CA 1
ATOM 4515 C C . MET B 1 173 ? -3.152 -38.75 -21.656 1 92.31 173 MET B C 1
ATOM 4517 O O . MET B 1 173 ? -2.125 -38.781 -22.328 1 92.31 173 MET B O 1
ATOM 4521 N N . LEU B 1 174 ? -4.332 -38.625 -22.125 1 93.62 174 LEU B N 1
ATOM 4522 C CA . LEU B 1 174 ? -4.551 -38.469 -23.562 1 93.62 174 LEU B CA 1
ATOM 4523 C C . LEU B 1 174 ? -3.783 -37.25 -24.094 1 93.62 174 LEU B C 1
ATOM 4525 O O . LEU B 1 174 ? -3.096 -37.375 -25.125 1 93.62 174 LEU B O 1
ATOM 4529 N N . GLY B 1 175 ? -3.852 -36.188 -23.422 1 91.38 175 GLY B N 1
ATOM 4530 C CA . GLY B 1 175 ? -3.164 -34.969 -23.828 1 91.38 175 GLY B CA 1
ATOM 4531 C C . GLY B 1 175 ? -1.654 -35.125 -23.844 1 91.38 175 GLY B C 1
ATOM 4532 O O . GLY B 1 175 ? -0.983 -34.594 -24.734 1 91.38 175 GLY B O 1
ATOM 4533 N N . LEU B 1 176 ? -1.166 -35.75 -22.891 1 92 176 LEU B N 1
ATOM 4534 C CA . LEU B 1 176 ? 0.276 -35.938 -22.812 1 92 176 LEU B CA 1
ATOM 4535 C C . LEU B 1 176 ? 0.775 -36.844 -23.938 1 92 176 LEU B C 1
ATOM 4537 O O . LEU B 1 176 ? 1.777 -36.531 -24.594 1 92 176 LEU B O 1
ATOM 4541 N N . LEU B 1 177 ? 0.059 -37.906 -24.188 1 93.94 177 LEU B N 1
ATOM 4542 C CA . LEU B 1 177 ? 0.501 -38.906 -25.172 1 93.94 177 LEU B CA 1
ATOM 4543 C C . LEU B 1 177 ? 0.345 -38.375 -26.594 1 93.94 177 LEU B C 1
ATOM 4545 O O . LEU B 1 177 ? 0.99 -38.844 -27.531 1 93.94 177 LEU B O 1
ATOM 4549 N N . GLN B 1 178 ? -0.46 -37.406 -26.766 1 93.19 178 GLN B N 1
ATOM 4550 C CA . GLN B 1 178 ? -0.642 -36.781 -28.062 1 93.19 178 GLN B CA 1
ATOM 4551 C C . GLN B 1 178 ? 0.521 -35.844 -28.406 1 93.19 178 GLN B C 1
ATOM 4553 O O . GLN B 1 178 ? 0.711 -35.469 -29.562 1 93.19 178 GLN B O 1
ATOM 4558 N N . ARG B 1 179 ? 1.203 -35.531 -27.406 1 89.81 179 ARG B N 1
ATOM 4559 C CA . ARG B 1 179 ? 2.303 -34.594 -27.609 1 89.81 179 ARG B CA 1
ATOM 4560 C C . ARG B 1 179 ? 3.527 -35.312 -28.188 1 89.81 179 ARG B C 1
ATOM 4562 O O . ARG B 1 179 ? 3.959 -36.344 -27.656 1 89.81 179 ARG B O 1
ATOM 4569 N N . ASP B 1 180 ? 4.121 -34.656 -29.125 1 88.56 180 ASP B N 1
ATOM 4570 C CA . ASP B 1 180 ? 5.34 -35.188 -29.719 1 88.56 180 ASP B CA 1
ATOM 4571 C C . ASP B 1 180 ? 6.555 -34.906 -28.844 1 88.56 180 ASP B C 1
ATOM 4573 O O . ASP B 1 180 ? 7.609 -35.531 -29 1 88.56 180 ASP B O 1
ATOM 4577 N N . THR B 1 181 ? 6.348 -34.031 -27.969 1 87.81 181 THR B N 1
ATOM 4578 C CA . THR B 1 181 ? 7.473 -33.562 -27.156 1 87.81 181 THR B CA 1
ATOM 4579 C C . THR B 1 181 ? 7.57 -34.375 -25.859 1 87.81 181 THR B C 1
ATOM 4581 O O . THR B 1 181 ? 8.531 -34.25 -25.109 1 87.81 181 THR B O 1
ATOM 4584 N N . PHE B 1 182 ? 6.598 -35.219 -25.641 1 91.12 182 PHE B N 1
ATOM 4585 C CA . PHE B 1 182 ? 6.68 -36.094 -24.484 1 91.12 182 PHE B CA 1
ATOM 4586 C C . PHE B 1 182 ? 7.594 -37.281 -24.781 1 91.12 182 PHE B C 1
ATOM 4588 O O . PHE B 1 182 ? 7.121 -38.406 -25.047 1 91.12 182 PHE B O 1
ATOM 4595 N N . ALA B 1 183 ? 8.867 -37.094 -24.594 1 87.12 183 ALA B N 1
ATOM 4596 C CA . ALA B 1 183 ? 9.906 -37.969 -25.125 1 87.12 183 ALA B CA 1
ATOM 4597 C C . ALA B 1 183 ? 10.25 -39.062 -24.141 1 87.12 183 ALA B C 1
ATOM 4599 O O . ALA B 1 183 ? 11.391 -39.156 -23.688 1 87.12 183 ALA B O 1
ATOM 4600 N N . ALA B 1 184 ? 9.328 -39.906 -23.859 1 90.06 184 ALA B N 1
ATOM 4601 C CA . ALA B 1 184 ? 9.57 -41.156 -23.094 1 90.06 184 ALA B CA 1
ATOM 4602 C C . ALA B 1 184 ? 9.641 -42.344 -24.016 1 90.06 184 ALA B C 1
ATOM 4604 O O . ALA B 1 184 ? 9.156 -42.312 -25.156 1 90.06 184 ALA B O 1
ATOM 4605 N N . ASP B 1 185 ? 10.383 -43.344 -23.516 1 89.06 185 ASP B N 1
ATOM 4606 C CA . ASP B 1 185 ? 10.453 -44.594 -24.266 1 89.06 185 ASP B CA 1
ATOM 4607 C C . ASP B 1 185 ? 9.062 -45.188 -24.484 1 89.06 185 ASP B C 1
ATOM 4609 O O . ASP B 1 185 ? 8.258 -45.25 -23.547 1 89.06 185 ASP B O 1
ATOM 4613 N N . GLU B 1 186 ? 8.812 -45.625 -25.75 1 92.25 186 GLU B N 1
ATOM 4614 C CA . GLU B 1 186 ? 7.473 -46.094 -26.078 1 92.25 186 GLU B CA 1
ATOM 4615 C C . GLU B 1 186 ? 7.109 -47.344 -25.281 1 92.25 186 GLU B C 1
ATOM 4617 O O . GLU B 1 186 ? 5.938 -47.562 -24.969 1 92.25 186 GLU B O 1
ATOM 4622 N N . PHE B 1 187 ? 8.109 -48.125 -24.984 1 93.81 187 PHE B N 1
ATOM 4623 C CA . PHE B 1 187 ? 7.859 -49.281 -24.125 1 93.81 187 PHE B CA 1
ATOM 4624 C C . PHE B 1 187 ? 7.363 -48.844 -22.75 1 93.81 187 PHE B C 1
ATOM 4626 O O . PHE B 1 187 ? 6.418 -49.406 -22.203 1 93.81 187 PHE B O 1
ATOM 4633 N N . ASP B 1 188 ? 8 -47.844 -22.219 1 94.25 188 ASP B N 1
ATOM 4634 C CA . ASP B 1 188 ? 7.598 -47.312 -20.938 1 94.25 188 ASP B CA 1
ATOM 4635 C C . ASP B 1 188 ? 6.219 -46.656 -21.016 1 94.25 188 ASP B C 1
ATOM 4637 O O . ASP B 1 188 ? 5.426 -46.75 -20.062 1 94.25 188 ASP B O 1
ATOM 4641 N N . ILE B 1 189 ? 5.984 -46 -22.125 1 95.56 189 ILE B N 1
ATOM 4642 C CA . ILE B 1 189 ? 4.672 -45.406 -22.328 1 95.56 189 ILE B CA 1
ATOM 4643 C C . ILE B 1 189 ? 3.6 -46.5 -22.328 1 95.56 189 ILE B C 1
ATOM 4645 O O . ILE B 1 189 ? 2.551 -46.344 -21.703 1 95.56 189 ILE B O 1
ATOM 4649 N N . PHE B 1 190 ? 3.861 -47.562 -23.047 1 96.06 190 PHE B N 1
ATOM 4650 C CA . PHE B 1 190 ? 2.945 -48.688 -23.109 1 96.06 190 PHE B CA 1
ATOM 4651 C C . PHE B 1 190 ? 2.652 -49.219 -21.703 1 96.06 190 PHE B C 1
ATOM 4653 O O . PHE B 1 190 ? 1.49 -49.406 -21.328 1 96.06 190 PHE B O 1
ATOM 4660 N N . ASN B 1 191 ? 3.658 -49.406 -20.953 1 94.69 191 ASN B N 1
ATOM 4661 C CA . ASN B 1 191 ? 3.496 -49.906 -19.594 1 94.69 191 ASN B CA 1
ATOM 4662 C C . ASN B 1 191 ? 2.713 -48.938 -18.719 1 94.69 191 ASN B C 1
ATOM 4664 O O . ASN B 1 191 ? 1.906 -49.344 -17.891 1 94.69 191 ASN B O 1
ATOM 4668 N N . ALA B 1 192 ? 3.023 -47.719 -18.906 1 94.31 192 ALA B N 1
ATOM 4669 C CA . ALA B 1 192 ? 2.334 -46.688 -18.125 1 94.31 192 ALA B CA 1
ATOM 4670 C C . ALA B 1 192 ? 0.837 -46.688 -18.422 1 94.31 192 ALA B C 1
ATOM 4672 O O . ALA B 1 192 ? 0.019 -46.562 -17.5 1 94.31 192 ALA B O 1
ATOM 467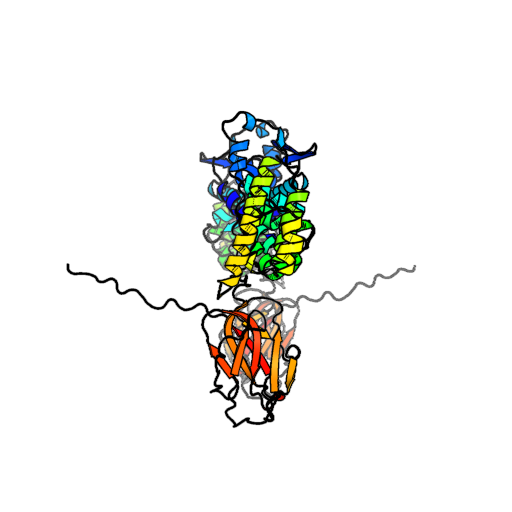3 N N . VAL B 1 193 ? 0.484 -46.812 -19.672 1 93.88 193 VAL B N 1
ATOM 4674 C CA . VAL B 1 193 ? -0.92 -46.875 -20.062 1 93.88 193 VAL B CA 1
ATOM 4675 C C . VAL B 1 193 ? -1.57 -48.125 -19.469 1 93.88 193 VAL B C 1
ATOM 4677 O O . VAL B 1 193 ? -2.699 -48.062 -18.969 1 93.88 193 VAL B O 1
ATOM 4680 N N . ARG B 1 194 ? -0.865 -49.125 -19.547 1 92.44 194 ARG B N 1
ATOM 4681 C CA . ARG B 1 194 ? -1.373 -50.375 -18.953 1 92.44 194 ARG B CA 1
ATOM 4682 C C . ARG B 1 194 ? -1.612 -50.219 -17.453 1 92.44 194 ARG B C 1
ATOM 4684 O O . ARG B 1 194 ? -2.668 -50.594 -16.953 1 92.44 194 ARG B O 1
ATOM 4691 N N . ASP B 1 195 ? -0.667 -49.719 -16.766 1 92.31 195 ASP B N 1
ATOM 4692 C CA . ASP B 1 195 ? -0.787 -49.5 -15.336 1 92.31 195 ASP B CA 1
ATOM 4693 C C . ASP B 1 195 ? -1.954 -48.562 -15.031 1 92.31 195 ASP B C 1
ATOM 4695 O O . ASP B 1 195 ? -2.68 -48.781 -14.055 1 92.31 195 ASP B O 1
ATOM 4699 N N . TRP B 1 196 ? -1.971 -47.531 -15.797 1 92.25 196 TRP B N 1
ATOM 4700 C CA . TRP B 1 196 ? -3.07 -46.594 -15.641 1 92.25 196 TRP B CA 1
ATOM 4701 C C . TRP B 1 196 ? -4.418 -47.281 -15.789 1 92.25 196 TRP B C 1
ATOM 4703 O O . TRP B 1 196 ? -5.34 -47.031 -15.008 1 92.25 196 TRP B O 1
ATOM 4713 N N . TYR B 1 197 ? -4.609 -48.125 -16.797 1 89.62 197 TYR B N 1
ATOM 4714 C CA . TYR B 1 197 ? -5.832 -48.875 -17.031 1 89.62 197 TYR B CA 1
ATOM 4715 C C . TYR B 1 197 ? -6.145 -49.781 -15.859 1 89.62 197 TYR B C 1
ATOM 4717 O O . TYR B 1 197 ? -7.285 -49.844 -15.398 1 89.62 197 TYR B O 1
ATOM 4725 N N . LEU B 1 198 ? -5.168 -50.469 -15.336 1 89.12 198 LEU B N 1
ATOM 4726 C CA . LEU B 1 198 ? -5.359 -51.406 -14.242 1 89.12 198 LEU B CA 1
ATOM 4727 C C . LEU B 1 198 ? -5.754 -50.688 -12.961 1 89.12 198 LEU B C 1
ATOM 4729 O O . LEU B 1 198 ? -6.559 -51.188 -12.172 1 89.12 198 LEU B O 1
ATOM 4733 N N . TYR B 1 199 ? -5.188 -49.562 -12.797 1 88.81 199 TYR B N 1
ATOM 4734 C CA . TYR B 1 199 ? -5.473 -48.781 -11.602 1 88.81 199 TYR B CA 1
ATOM 4735 C C . TYR B 1 199 ? -6.883 -48.219 -11.648 1 88.81 199 TYR B C 1
ATOM 4737 O O . TYR B 1 199 ? -7.562 -48.125 -10.625 1 88.81 199 TYR B O 1
ATOM 4745 N N . ASN B 1 200 ? -7.309 -47.781 -12.867 1 85.88 200 ASN B N 1
ATOM 4746 C CA . ASN B 1 200 ? -8.586 -47.062 -13.008 1 85.88 200 ASN B CA 1
ATOM 4747 C C . ASN B 1 200 ? -9.664 -48 -13.57 1 85.88 200 ASN B C 1
ATOM 4749 O O . ASN B 1 200 ? -10.734 -47.531 -13.961 1 85.88 200 ASN B O 1
ATOM 4753 N N . ALA B 1 201 ? -9.453 -49.281 -13.672 1 80.31 201 ALA B N 1
ATOM 4754 C CA . ALA B 1 201 ? -10.305 -50.25 -14.352 1 80.31 201 ALA B CA 1
ATOM 4755 C C . ALA B 1 201 ? -11.719 -50.219 -13.781 1 80.31 201 ALA B C 1
ATOM 4757 O O . ALA B 1 201 ? -12.695 -50.375 -14.516 1 80.31 201 ALA B O 1
ATOM 4758 N N . ASP B 1 202 ? -11.75 -50.031 -12.555 1 75.69 202 ASP B N 1
ATOM 4759 C CA . ASP B 1 202 ? -13.055 -50.188 -11.906 1 75.69 202 ASP B CA 1
ATOM 4760 C C . ASP B 1 202 ? -13.781 -48.844 -11.844 1 75.69 202 ASP B C 1
ATOM 4762 O O . ASP B 1 202 ? -14.953 -48.781 -11.461 1 75.69 202 ASP B O 1
ATOM 4766 N N . LYS B 1 203 ? -13.297 -47.75 -12.273 1 76.88 203 LYS B N 1
ATOM 4767 C CA . LYS B 1 203 ? -13.891 -46.438 -12.156 1 76.88 203 LYS B CA 1
ATOM 4768 C C . LYS B 1 203 ? -14.039 -45.781 -13.523 1 76.88 203 LYS B C 1
ATOM 4770 O O . LYS B 1 203 ? -13.07 -45.656 -14.281 1 76.88 203 LYS B O 1
ATOM 4775 N N . PRO B 1 204 ? -15.078 -45.469 -13.852 1 69.12 204 PRO B N 1
ATOM 4776 C CA . PRO B 1 204 ? -16.484 -45.5 -13.461 1 69.12 204 PRO B CA 1
ATOM 4777 C C . PRO B 1 204 ? -17.188 -46.781 -13.891 1 69.12 204 PRO B C 1
ATOM 4779 O O . PRO B 1 204 ? -18.094 -47.281 -13.203 1 69.12 204 PRO B O 1
ATOM 4782 N N . SER B 1 205 ? -16.844 -47.25 -15.289 1 79.81 205 SER B N 1
ATOM 4783 C CA . SER B 1 205 ? -17.344 -48.531 -15.82 1 79.81 205 SER B CA 1
ATOM 4784 C C . SER B 1 205 ? -16.266 -49.25 -16.625 1 79.81 205 SER B C 1
ATOM 4786 O O . SER B 1 205 ? -15.422 -48.594 -17.266 1 79.81 205 SER B O 1
ATOM 4788 N N . LYS B 1 206 ? -16.25 -50.469 -16.484 1 81.81 206 LYS B N 1
ATOM 4789 C CA . LYS B 1 206 ? -15.242 -51.281 -17.172 1 81.81 206 LYS B CA 1
ATOM 4790 C C . LYS B 1 206 ? -15.305 -51.062 -18.672 1 81.81 206 LYS B C 1
ATOM 4792 O O . LYS B 1 206 ? -14.266 -50.969 -19.344 1 81.81 206 LYS B O 1
ATOM 4797 N N . ALA B 1 207 ? -16.438 -50.969 -19.188 1 82.38 207 ALA B N 1
ATOM 4798 C CA . ALA B 1 207 ? -16.609 -50.781 -20.625 1 82.38 207 ALA B CA 1
ATOM 4799 C C . ALA B 1 207 ? -16.031 -49.438 -21.062 1 82.38 207 ALA B C 1
ATOM 4801 O O . ALA B 1 207 ? -15.352 -49.344 -22.078 1 82.38 207 ALA B O 1
ATOM 4802 N N . MET B 1 208 ? -16.359 -48.5 -20.312 1 84.38 208 MET B N 1
ATOM 4803 C CA . MET B 1 208 ? -15.875 -47.156 -20.641 1 84.38 208 MET B CA 1
ATOM 4804 C C . MET B 1 208 ? -14.352 -47.094 -20.547 1 84.38 208 MET B C 1
ATOM 4806 O O . MET B 1 208 ? -13.703 -46.469 -21.391 1 84.38 208 MET B O 1
ATOM 4810 N N . GLN B 1 209 ? -13.867 -47.75 -19.594 1 84.81 209 GLN B N 1
ATOM 4811 C CA . GLN B 1 209 ? -12.414 -47.719 -19.422 1 84.81 209 GLN B CA 1
ATOM 4812 C C . GLN B 1 209 ? -11.703 -48.469 -20.531 1 84.81 209 GLN B C 1
ATOM 4814 O O . GLN B 1 209 ? -10.602 -48.094 -20.938 1 84.81 209 GLN B O 1
ATOM 4819 N N . THR B 1 210 ? -12.359 -49.531 -20.969 1 84.62 210 THR B N 1
ATOM 4820 C CA . THR B 1 210 ? -11.773 -50.281 -22.062 1 84.62 210 THR B CA 1
ATOM 4821 C C . THR B 1 210 ? -11.695 -49.438 -23.328 1 84.62 210 THR B C 1
ATOM 4823 O O . THR B 1 210 ? -10.688 -49.469 -24.031 1 84.62 210 THR B O 1
ATOM 4826 N N . ASN B 1 211 ? -12.719 -48.781 -23.547 1 89.06 211 ASN B N 1
ATOM 4827 C CA . ASN B 1 211 ? -12.719 -47.875 -24.703 1 89.06 211 ASN B CA 1
ATOM 4828 C C . ASN B 1 211 ? -11.648 -46.781 -24.562 1 89.06 211 ASN B C 1
ATOM 4830 O O . ASN B 1 211 ? -10.961 -46.469 -25.547 1 89.06 211 ASN B O 1
ATOM 4834 N N . ARG B 1 212 ? -11.523 -46.25 -23.375 1 89.69 212 ARG B N 1
ATOM 4835 C CA . ARG B 1 212 ? -10.516 -45.25 -23.109 1 89.69 212 ARG B CA 1
ATOM 4836 C C . ARG B 1 212 ? -9.109 -45.812 -23.281 1 89.69 212 ARG B C 1
ATOM 4838 O O . ARG B 1 212 ? -8.234 -45.156 -23.859 1 89.69 212 ARG B O 1
ATOM 4845 N N . ALA B 1 213 ? -8.969 -46.969 -22.766 1 89.12 213 ALA B N 1
ATOM 4846 C CA . ALA B 1 213 ? -7.664 -47.594 -22.891 1 89.12 213 ALA B CA 1
ATOM 4847 C C . ALA B 1 213 ? -7.309 -47.844 -24.344 1 89.12 213 ALA B C 1
ATOM 4849 O O . ALA B 1 213 ? -6.156 -47.656 -24.75 1 89.12 213 ALA B O 1
ATOM 4850 N N . GLU B 1 214 ? -8.242 -48.25 -25.125 1 90.5 214 GLU B N 1
ATOM 4851 C CA . GLU B 1 214 ? -8.008 -48.469 -26.531 1 90.5 214 GLU B CA 1
ATOM 4852 C C . GLU B 1 214 ? -7.543 -47.219 -27.234 1 90.5 214 GLU B C 1
ATOM 4854 O O . GLU B 1 214 ? -6.613 -47.25 -28.047 1 90.5 214 GLU B O 1
ATOM 4859 N N . LYS B 1 215 ? -8.164 -46.188 -26.906 1 93.12 215 LYS B N 1
ATOM 4860 C CA . LYS B 1 215 ? -7.781 -44.906 -27.484 1 93.12 215 LYS B CA 1
ATOM 4861 C C . LYS B 1 215 ? -6.363 -44.5 -27.062 1 93.12 215 LYS B C 1
ATOM 4863 O O . LYS B 1 215 ? -5.609 -43.969 -27.875 1 93.12 215 LYS B O 1
ATOM 4868 N N . LEU B 1 216 ? -6.055 -44.812 -25.844 1 94.44 216 LEU B N 1
ATOM 4869 C CA . LEU B 1 216 ? -4.719 -44.5 -25.359 1 94.44 216 LEU B CA 1
ATOM 4870 C C . LEU B 1 216 ? -3.67 -45.344 -26.047 1 94.44 216 LEU B C 1
ATOM 4872 O O . LEU B 1 216 ? -2.604 -44.844 -26.422 1 94.44 216 LEU B O 1
ATOM 4876 N N . TYR B 1 217 ? -3.961 -46.594 -26.234 1 93.81 217 TYR B N 1
ATOM 4877 C CA . TYR B 1 217 ? -3.018 -47.5 -26.891 1 93.81 217 TYR B CA 1
ATOM 4878 C C . TYR B 1 217 ? -2.795 -47.094 -28.344 1 93.81 217 TYR B C 1
ATOM 4880 O O . TYR B 1 217 ? -1.706 -47.281 -28.891 1 93.81 217 TYR B O 1
ATOM 4888 N N . ASN B 1 218 ? -3.764 -46.469 -28.906 1 92.56 218 ASN B N 1
ATOM 4889 C CA . ASN B 1 218 ? -3.623 -46 -30.281 1 92.56 218 ASN B CA 1
ATOM 4890 C C . ASN B 1 218 ? -2.613 -44.844 -30.375 1 92.56 218 ASN B C 1
ATOM 4892 O O . ASN B 1 218 ? -2.117 -44.562 -31.453 1 92.56 218 ASN B O 1
ATOM 4896 N N . LEU B 1 219 ? -2.35 -44.25 -29.281 1 94.19 219 LEU B N 1
ATOM 4897 C CA . LEU B 1 219 ? -1.418 -43.125 -29.281 1 94.19 219 LEU B CA 1
ATOM 4898 C C . LEU B 1 219 ? 0.002 -43.594 -28.984 1 94.19 219 LEU B C 1
ATOM 4900 O O . LEU B 1 219 ? 0.955 -42.844 -29.094 1 94.19 219 LEU B O 1
ATOM 4904 N N . VAL B 1 220 ? 0.102 -44.844 -28.562 1 95.19 220 VAL B N 1
ATOM 4905 C CA . VAL B 1 220 ? 1.43 -45.438 -28.375 1 95.19 220 VAL B CA 1
ATOM 4906 C C . VAL B 1 220 ? 2.064 -45.688 -29.734 1 95.19 220 VAL B C 1
ATOM 4908 O O . VAL B 1 220 ? 1.411 -46.219 -30.641 1 95.19 220 VAL B O 1
ATOM 4911 N N . ARG B 1 221 ? 3.232 -45.281 -29.891 1 93.38 221 ARG B N 1
ATOM 4912 C CA . ARG B 1 221 ? 3.953 -45.531 -31.141 1 93.38 221 ARG B CA 1
ATOM 4913 C C . ARG B 1 221 ? 4.668 -46.875 -31.109 1 93.38 221 ARG B C 1
ATOM 4915 O O . ARG B 1 221 ? 5.887 -46.938 -30.953 1 93.38 221 ARG B O 1
ATOM 4922 N N . PHE B 1 222 ? 3.957 -47.906 -31.406 1 94.12 222 PHE B N 1
ATOM 4923 C CA . PHE B 1 222 ? 4.426 -49.281 -31.281 1 94.12 222 PHE B CA 1
ATOM 4924 C C . PHE B 1 222 ? 5.559 -49.531 -32.25 1 94.12 222 PHE B C 1
ATOM 4926 O O . PHE B 1 222 ? 6.41 -50.406 -32 1 94.12 222 PHE B O 1
ATOM 4933 N N . THR B 1 223 ? 5.578 -48.781 -33.375 1 91.31 223 THR B N 1
ATOM 4934 C CA . THR B 1 223 ? 6.594 -49 -34.406 1 91.31 223 THR B CA 1
ATOM 4935 C C . THR B 1 223 ? 7.984 -48.719 -33.844 1 91.31 223 THR B C 1
ATOM 4937 O O . THR B 1 223 ? 8.992 -49.125 -34.406 1 91.31 223 THR B O 1
ATOM 4940 N N . LEU B 1 224 ? 8.016 -48.031 -32.781 1 89.38 224 LEU B N 1
ATOM 4941 C CA . LEU B 1 224 ? 9.297 -47.656 -32.188 1 89.38 224 LEU B CA 1
ATOM 4942 C C . LEU B 1 224 ? 9.766 -48.688 -31.188 1 89.38 224 LEU B C 1
ATOM 4944 O O . LEU B 1 224 ? 10.906 -48.656 -30.719 1 89.38 224 LEU B O 1
ATOM 4948 N N . MET B 1 225 ? 9.023 -49.656 -30.938 1 91.19 225 MET B N 1
ATOM 4949 C CA . MET B 1 225 ? 9.383 -50.719 -30 1 91.19 225 MET B CA 1
ATOM 4950 C C . MET B 1 225 ? 10.141 -51.812 -30.703 1 91.19 225 MET B C 1
ATOM 4952 O O . MET B 1 225 ? 10.023 -52 -31.906 1 91.19 225 MET B O 1
ATOM 4956 N N . SER B 1 226 ? 10.875 -52.531 -29.906 1 88.75 226 SER B N 1
ATOM 4957 C CA . SER B 1 226 ? 11.594 -53.688 -30.469 1 88.75 226 SER B CA 1
ATOM 4958 C C . SER B 1 226 ? 10.633 -54.812 -30.844 1 88.75 226 SER B C 1
ATOM 4960 O O . SER B 1 226 ? 9.555 -54.938 -30.25 1 88.75 226 SER B O 1
ATOM 4962 N N . GLN B 1 227 ? 11.086 -55.562 -31.875 1 90.88 227 GLN B N 1
ATOM 4963 C CA . GLN B 1 227 ? 10.273 -56.719 -32.281 1 90.88 227 GLN B CA 1
ATOM 4964 C C . GLN B 1 227 ? 10.094 -57.688 -31.125 1 90.88 227 GLN B C 1
ATOM 4966 O O . GLN B 1 227 ? 9.023 -58.281 -30.953 1 90.88 227 GLN B O 1
ATOM 4971 N N . HIS B 1 228 ? 11.148 -57.812 -30.422 1 93.06 228 HIS B N 1
ATOM 4972 C CA . HIS B 1 228 ? 11.094 -58.688 -29.266 1 93.06 228 HIS B CA 1
ATOM 4973 C C . HIS B 1 228 ? 9.992 -58.25 -28.297 1 93.06 228 HIS B C 1
ATOM 4975 O O . HIS B 1 228 ? 9.188 -59.094 -27.859 1 93.06 228 HIS B O 1
ATOM 4981 N N . ASP B 1 229 ? 9.945 -57.062 -28 1 93.94 229 ASP B N 1
ATOM 4982 C CA . ASP B 1 229 ? 8.977 -56.531 -27.047 1 93.94 229 ASP B CA 1
ATOM 4983 C C . ASP B 1 229 ? 7.555 -56.625 -27.609 1 93.94 229 ASP B C 1
ATOM 4985 O O . ASP B 1 229 ? 6.613 -56.938 -26.875 1 93.94 229 ASP B O 1
ATOM 4989 N N . LEU B 1 230 ? 7.34 -56.375 -28.844 1 93.94 230 LEU B N 1
ATOM 4990 C CA . LEU B 1 230 ? 6.027 -56.438 -29.484 1 93.94 230 LEU B CA 1
ATOM 4991 C C . LEU B 1 230 ? 5.465 -57.844 -29.422 1 93.94 230 LEU B C 1
ATOM 4993 O O . LEU B 1 230 ? 4.297 -58.031 -29.078 1 93.94 230 LEU B O 1
ATOM 4997 N N . LEU B 1 231 ? 6.293 -58.812 -29.625 1 93.38 231 LEU B N 1
ATOM 4998 C CA . LEU B 1 231 ? 5.824 -60.188 -29.766 1 93.38 231 LEU B CA 1
ATOM 4999 C C . LEU B 1 231 ? 5.703 -60.844 -28.406 1 93.38 231 LEU B C 1
ATOM 5001 O O . LEU B 1 231 ? 4.902 -61.781 -28.25 1 93.38 231 LEU B O 1
ATOM 5005 N N . ASN B 1 232 ? 6.469 -60.406 -27.422 1 93.25 232 ASN B N 1
ATOM 5006 C CA . ASN B 1 232 ? 6.469 -61.125 -26.156 1 93.25 232 ASN B CA 1
ATOM 5007 C C . ASN B 1 232 ? 5.695 -60.344 -25.078 1 93.25 232 ASN B C 1
ATOM 5009 O O . ASN B 1 232 ? 4.984 -60.938 -24.281 1 93.25 232 ASN B O 1
ATOM 5013 N N . VAL B 1 233 ? 5.852 -59.156 -25.062 1 93.12 233 VAL B N 1
ATOM 5014 C CA . VAL B 1 233 ? 5.242 -58.375 -24 1 93.12 233 VAL B CA 1
ATOM 5015 C C . VAL B 1 233 ? 3.891 -57.844 -24.453 1 93.12 233 VAL B C 1
ATOM 5017 O O . VAL B 1 233 ? 2.861 -58.094 -23.828 1 93.12 233 VAL B O 1
ATOM 5020 N N . VAL B 1 234 ? 3.799 -57.094 -25.562 1 94.19 234 VAL B N 1
ATOM 5021 C CA . VAL B 1 234 ? 2.576 -56.469 -26.031 1 94.19 234 VAL B CA 1
ATOM 5022 C C . VAL B 1 234 ? 1.551 -57.531 -26.422 1 94.19 234 VAL B C 1
ATOM 5024 O O . VAL B 1 234 ? 0.37 -57.406 -26.078 1 94.19 234 VAL B O 1
ATOM 5027 N N . ARG B 1 235 ? 2.023 -58.5 -27.094 1 93.38 235 ARG B N 1
ATOM 5028 C CA . ARG B 1 235 ? 1.127 -59.594 -27.5 1 93.38 235 ARG B CA 1
ATOM 5029 C C . ARG B 1 235 ? 0.509 -60.281 -26.281 1 93.38 235 ARG B C 1
ATOM 5031 O O . ARG B 1 235 ? -0.697 -60.531 -26.25 1 93.38 235 ARG B O 1
ATOM 5038 N N . SER B 1 236 ? 1.32 -60.531 -25.25 1 93 236 SER B N 1
ATOM 5039 C CA . SER B 1 236 ? 0.864 -61.219 -24.047 1 93 236 SER B CA 1
ATOM 5040 C C . SER B 1 236 ? -0.125 -60.375 -23.266 1 93 236 SER B C 1
ATOM 5042 O O . SER B 1 236 ? -0.977 -60.906 -22.547 1 93 236 SER B O 1
ATOM 5044 N N . ALA B 1 237 ? -0.008 -59.125 -23.375 1 91.38 237 ALA B N 1
ATOM 5045 C CA . ALA B 1 237 ? -0.894 -58.188 -22.672 1 91.38 237 ALA B CA 1
ATOM 5046 C C . ALA B 1 237 ? -2.287 -58.188 -23.297 1 91.38 237 ALA B C 1
ATOM 5048 O O . ALA B 1 237 ? -3.248 -57.719 -22.672 1 91.38 237 ALA B O 1
ATOM 5049 N N . ASN B 1 238 ? -2.475 -58.625 -24.531 1 89.12 238 ASN B N 1
ATOM 5050 C CA . ASN B 1 238 ? -3.736 -58.781 -25.25 1 89.12 238 ASN B CA 1
ATOM 5051 C C . ASN B 1 238 ? -4.5 -57.469 -25.344 1 89.12 238 ASN B C 1
ATOM 5053 O O . ASN B 1 238 ? -5.715 -57.438 -25.141 1 89.12 238 ASN B O 1
ATOM 5057 N N . VAL B 1 239 ? -3.723 -56.438 -25.547 1 88.81 239 VAL B N 1
ATOM 5058 C CA . VAL B 1 239 ? -4.344 -55.125 -25.609 1 88.81 239 VAL B CA 1
ATOM 5059 C C . VAL B 1 239 ? -4.629 -54.75 -27.062 1 88.81 239 VAL B C 1
ATOM 5061 O O . VAL B 1 239 ? -5.453 -53.875 -27.344 1 88.81 239 VAL B O 1
ATOM 5064 N N . LEU B 1 240 ? -3.945 -55.344 -27.953 1 90.88 240 LEU B N 1
ATOM 5065 C CA . LEU B 1 240 ? -4.129 -55.125 -29.375 1 90.88 240 LEU B CA 1
ATOM 5066 C C . LEU B 1 240 ? -4.598 -56.438 -30.047 1 90.88 240 LEU B C 1
ATOM 5068 O O . LEU B 1 240 ? -4.242 -57.531 -29.609 1 90.88 240 LEU B O 1
ATOM 5072 N N . SER B 1 241 ? -5.32 -56.219 -31.062 1 90.75 241 SER B N 1
ATOM 5073 C CA . SER B 1 241 ? -5.684 -57.375 -31.859 1 90.75 241 SER B CA 1
ATOM 5074 C C . SER B 1 241 ? -4.477 -57.938 -32.625 1 90.75 241 SER B C 1
ATOM 5076 O O . SER B 1 241 ? -3.568 -57.188 -32.969 1 90.75 241 SER B O 1
ATOM 5078 N N . PRO B 1 242 ? -4.453 -59.25 -32.781 1 91.88 242 PRO B N 1
ATOM 5079 C CA . PRO B 1 242 ? -3.334 -59.844 -33.531 1 91.88 242 PRO B CA 1
ATOM 5080 C C . PRO B 1 242 ? -3.174 -59.25 -34.938 1 91.88 242 PRO B C 1
ATOM 5082 O O . PRO B 1 242 ? -2.049 -59.094 -35.406 1 91.88 242 PRO B O 1
ATOM 5085 N N . ASN B 1 243 ? -4.242 -58.906 -35.562 1 93.06 243 ASN B N 1
ATOM 5086 C CA . ASN B 1 243 ? -4.16 -58.281 -36.875 1 93.06 243 ASN B CA 1
ATOM 5087 C C . ASN B 1 243 ? -3.484 -56.906 -36.812 1 93.06 243 ASN B C 1
ATOM 5089 O O . ASN B 1 243 ? -2.689 -56.562 -37.688 1 93.06 243 ASN B O 1
ATOM 5093 N N . ARG B 1 244 ? -3.82 -56.25 -35.812 1 92.38 244 ARG B N 1
ATOM 5094 C CA . ARG B 1 244 ? -3.223 -54.938 -35.656 1 92.38 244 ARG B CA 1
ATOM 5095 C C . ARG B 1 244 ? -1.729 -55.031 -35.375 1 92.38 244 ARG B C 1
ATOM 5097 O O . ARG B 1 244 ? -0.939 -54.219 -35.844 1 92.38 244 ARG B O 1
ATOM 5104 N N . LEU B 1 245 ? -1.382 -55.969 -34.562 1 92.69 245 LEU B N 1
ATOM 5105 C CA . LEU B 1 245 ? 0.029 -56.219 -34.281 1 92.69 245 LEU B CA 1
ATOM 5106 C C . LEU B 1 245 ? 0.808 -56.531 -35.531 1 92.69 245 LEU B C 1
ATOM 5108 O O . LEU B 1 245 ? 1.915 -56 -35.75 1 92.69 245 LEU B O 1
ATOM 5112 N N . LEU B 1 246 ? 0.201 -57.312 -36.375 1 92.56 246 LEU B N 1
ATOM 5113 C CA . LEU B 1 246 ? 0.828 -57.656 -37.625 1 92.56 246 LEU B CA 1
ATOM 5114 C C . LEU B 1 246 ? 0.946 -56.406 -38.531 1 92.56 246 LEU B C 1
ATOM 5116 O O . LEU B 1 246 ? 1.955 -56.219 -39.219 1 92.56 246 LEU B O 1
ATOM 5120 N N . ASP B 1 247 ? -0.085 -55.688 -38.5 1 92.94 247 ASP B N 1
ATOM 5121 C CA . ASP B 1 247 ? -0.05 -54.438 -39.25 1 92.94 247 ASP B CA 1
ATOM 5122 C C . ASP B 1 247 ? 1.103 -53.531 -38.781 1 92.94 247 ASP B C 1
ATOM 5124 O O . ASP B 1 247 ? 1.786 -52.938 -39.625 1 92.94 247 ASP B O 1
ATOM 5128 N N . ILE B 1 248 ? 1.307 -53.469 -37.5 1 92.5 248 ILE B N 1
ATOM 5129 C CA . ILE B 1 248 ? 2.355 -52.625 -36.938 1 92.5 248 ILE B CA 1
ATOM 5130 C C . ILE B 1 248 ? 3.723 -53.156 -37.375 1 92.5 248 ILE B C 1
ATOM 5132 O O . ILE B 1 248 ? 4.598 -52.344 -37.75 1 92.5 248 ILE B O 1
ATOM 5136 N N . LEU B 1 249 ? 3.904 -54.375 -37.375 1 91.25 249 LEU B N 1
ATOM 5137 C CA . LEU B 1 249 ? 5.168 -54.969 -37.781 1 91.25 249 LEU B CA 1
ATOM 5138 C C . LEU B 1 249 ? 5.434 -54.719 -39.281 1 91.25 249 LEU B C 1
ATOM 5140 O O . LEU B 1 249 ? 6.566 -54.406 -39.656 1 91.25 249 LEU B O 1
ATOM 5144 N N . ALA B 1 250 ? 4.344 -54.781 -40 1 92.44 250 ALA B N 1
ATOM 5145 C CA . ALA B 1 250 ? 4.465 -54.469 -41.406 1 92.44 250 ALA B CA 1
ATOM 5146 C C . ALA B 1 250 ? 4.832 -53 -41.625 1 92.44 250 ALA B C 1
ATOM 5148 O O . ALA B 1 250 ? 5.672 -52.688 -42.469 1 92.44 250 ALA B O 1
ATOM 5149 N N . GLU B 1 251 ? 4.219 -52.25 -40.906 1 90.75 251 GLU B N 1
ATOM 5150 C CA . GLU B 1 251 ? 4.504 -50.812 -41 1 90.75 251 GLU B CA 1
ATOM 5151 C C . GLU B 1 251 ? 5.949 -50.531 -40.594 1 90.75 251 GLU B C 1
ATOM 5153 O O . GLU B 1 251 ? 6.609 -49.688 -41.219 1 90.75 251 GLU B O 1
ATOM 5158 N N . LYS B 1 252 ? 6.414 -51.094 -39.562 1 87.44 252 LYS B N 1
ATOM 5159 C CA . LYS B 1 252 ? 7.777 -50.938 -39.062 1 87.44 252 LYS B CA 1
ATOM 5160 C C . LYS B 1 252 ? 8.805 -51.281 -40.156 1 87.44 252 LYS B C 1
ATOM 5162 O O . LYS B 1 252 ? 9.836 -50.625 -40.281 1 87.44 252 LYS B O 1
ATOM 5167 N N . GLU B 1 253 ? 8.492 -52.219 -40.906 1 84.38 253 GLU B N 1
ATOM 5168 C CA . GLU B 1 253 ? 9.398 -52.688 -41.969 1 84.38 253 GLU B CA 1
ATOM 5169 C C . GLU B 1 253 ? 9.422 -51.688 -43.125 1 84.38 253 GLU B C 1
ATOM 5171 O O . GLU B 1 253 ? 10.461 -51.5 -43.75 1 84.38 253 GLU B O 1
ATOM 5176 N N . LYS B 1 254 ? 8.312 -51.062 -43.344 1 85.12 254 LYS B N 1
ATOM 5177 C CA . LYS B 1 254 ? 8.18 -50.156 -44.5 1 85.12 254 LYS B CA 1
ATOM 5178 C C . LYS B 1 254 ? 8.688 -48.781 -44.188 1 85.12 254 LYS B C 1
ATOM 5180 O O . LYS B 1 254 ? 9.109 -48.031 -45.062 1 85.12 254 LYS B O 1
ATOM 5185 N N . LEU B 1 255 ? 8.625 -48.438 -43.031 1 78.94 255 LEU B N 1
ATOM 5186 C CA . LEU B 1 255 ? 8.938 -47.062 -42.625 1 78.94 255 LEU B CA 1
ATOM 5187 C C . LEU B 1 255 ? 10.43 -46.781 -42.75 1 78.94 255 LEU B C 1
ATOM 5189 O O . LEU B 1 255 ? 11.242 -47.594 -42.281 1 78.94 255 LEU B O 1
ATOM 5193 N N . THR B 1 256 ? 10.68 -45.688 -43.438 1 71.12 256 THR B N 1
ATOM 5194 C CA . THR B 1 256 ? 12.062 -45.219 -43.562 1 71.12 256 THR B CA 1
ATOM 5195 C C . THR B 1 256 ? 12.438 -44.281 -42.406 1 71.12 256 THR B C 1
ATOM 5197 O O . THR B 1 256 ? 13.594 -44.25 -41.969 1 71.12 256 THR B O 1
ATOM 5200 N N . VAL B 1 257 ? 11.438 -43.531 -42.031 1 73.06 257 VAL B N 1
ATOM 5201 C CA . VAL B 1 257 ? 11.656 -42.625 -40.938 1 73.06 257 VAL B CA 1
ATOM 5202 C C . VAL B 1 257 ? 10.672 -42.938 -39.812 1 73.06 257 VAL B C 1
ATOM 5204 O O . VAL B 1 257 ? 9.461 -43 -40.031 1 73.06 257 VAL B O 1
ATOM 5207 N N . LEU B 1 258 ? 11.195 -43.219 -38.688 1 76.19 258 LEU B N 1
ATOM 5208 C CA . LEU B 1 258 ? 10.344 -43.594 -37.562 1 76.19 258 LEU B CA 1
ATOM 5209 C C . LEU B 1 258 ? 9.891 -42.344 -36.812 1 76.19 258 LEU B C 1
ATOM 5211 O O . LEU B 1 258 ? 10.633 -41.375 -36.719 1 76.19 258 LEU B O 1
ATOM 5215 N N . PRO B 1 259 ? 8.703 -42.281 -36.281 1 81.81 259 PRO B N 1
ATOM 5216 C CA . PRO B 1 259 ? 8.117 -41.125 -35.594 1 81.81 259 PRO B CA 1
ATOM 5217 C C . PRO B 1 259 ? 8.562 -41.031 -34.156 1 81.81 259 PRO B C 1
ATOM 5219 O O . PRO B 1 259 ? 7.75 -41.156 -33.219 1 81.81 259 PRO B O 1
ATOM 5222 N N . TYR B 1 260 ? 9.742 -40.625 -33.875 1 83.5 260 TYR B N 1
ATOM 5223 C CA . TYR B 1 260 ? 10.281 -40.5 -32.531 1 83.5 260 TYR B CA 1
ATOM 5224 C C . TYR B 1 260 ? 9.711 -39.25 -31.844 1 83.5 260 TYR B C 1
ATOM 5226 O O . TYR B 1 260 ? 9.422 -38.25 -32.5 1 83.5 260 TYR B O 1
ATOM 5234 N N . ARG B 1 261 ? 9.508 -39.438 -30.609 1 86.5 261 ARG B N 1
ATOM 5235 C CA . ARG B 1 261 ? 9.195 -38.281 -29.781 1 86.5 261 ARG B CA 1
ATOM 5236 C C . ARG B 1 261 ? 10.461 -37.531 -29.406 1 86.5 261 ARG B C 1
ATOM 5238 O O . ARG B 1 261 ? 11.516 -38.125 -29.203 1 86.5 261 ARG B O 1
ATOM 5245 N N . ALA B 1 262 ? 10.344 -36.219 -29.5 1 83.69 262 ALA B N 1
ATOM 5246 C CA . ALA B 1 262 ? 11.555 -35.469 -29.188 1 83.69 262 ALA B CA 1
ATOM 5247 C C . ALA B 1 262 ? 11.227 -34.219 -28.359 1 83.69 262 ALA B C 1
ATOM 5249 O O . ALA B 1 262 ? 10.172 -33.625 -28.516 1 83.69 262 ALA B O 1
ATOM 5250 N N . VAL B 1 263 ? 12.164 -34 -27.438 1 76.69 263 VAL B N 1
ATOM 5251 C CA . VAL B 1 263 ? 12.016 -32.844 -26.578 1 76.69 263 VAL B CA 1
ATOM 5252 C C . VAL B 1 263 ? 12.211 -31.562 -27.391 1 76.69 263 VAL B C 1
ATOM 5254 O O . VAL B 1 263 ? 13.07 -31.516 -28.281 1 76.69 263 VAL B O 1
ATOM 5257 N N . SER B 1 264 ? 11.133 -30.797 -27.297 1 62.66 264 SER B N 1
ATOM 5258 C CA . SER B 1 264 ? 11.258 -29.531 -28.047 1 62.66 264 SER B CA 1
ATOM 5259 C C . SER B 1 264 ? 12.477 -28.75 -27.578 1 62.66 264 SER B C 1
ATOM 5261 O O . SER B 1 264 ? 13.031 -29 -26.516 1 62.66 264 SER B O 1
ATOM 5263 N N . CYS B 1 265 ? 12.625 -27.375 -28.172 1 54.19 265 CYS B N 1
ATOM 5264 C CA . CYS B 1 265 ? 13.719 -26.453 -28.484 1 54.19 265 CYS B CA 1
ATOM 5265 C C . CYS B 1 265 ? 14.352 -25.906 -27.219 1 54.19 265 CYS B C 1
ATOM 5267 O O . CYS B 1 265 ? 13.68 -25.297 -26.391 1 54.19 265 CYS B O 1
ATOM 5269 N N . LEU B 1 266 ? 15.086 -26.719 -26.453 1 58.53 266 LEU B N 1
ATOM 5270 C CA . LEU B 1 266 ? 16.062 -25.906 -25.719 1 58.53 266 LEU B CA 1
ATOM 5271 C C . LEU B 1 266 ? 16.875 -25.047 -26.688 1 58.53 266 LEU B C 1
ATOM 5273 O O . LEU B 1 266 ? 17.125 -25.453 -27.828 1 58.53 266 LEU B O 1
ATOM 5277 N N . PRO B 1 267 ? 16.828 -23.766 -26.609 1 58.03 267 PRO B N 1
ATOM 5278 C CA . PRO B 1 267 ? 17.625 -23.094 -27.625 1 58.03 267 PRO B CA 1
ATOM 5279 C C . PRO B 1 267 ? 19 -23.75 -27.828 1 58.03 267 PRO B C 1
ATOM 5281 O O . PRO B 1 267 ? 19.484 -23.797 -28.953 1 58.03 267 PRO B O 1
ATOM 5284 N N . GLU B 1 268 ? 19.656 -24.094 -26.891 1 66.44 268 GLU B N 1
ATOM 5285 C CA . GLU B 1 268 ? 21 -24.625 -27.047 1 66.44 268 GLU B CA 1
ATOM 5286 C C . GLU B 1 268 ? 21.297 -25.672 -25.984 1 66.44 268 GLU B C 1
ATOM 5288 O O . GLU B 1 268 ? 20.969 -25.484 -24.812 1 66.44 268 GLU B O 1
ATOM 5293 N N . LEU B 1 269 ? 21.5 -26.938 -26.453 1 74.12 269 LEU B N 1
ATOM 5294 C CA . LEU B 1 269 ? 21.984 -27.969 -25.547 1 74.12 269 LEU B CA 1
ATOM 5295 C C . LEU B 1 269 ? 23.5 -28.047 -25.562 1 74.12 269 LEU B C 1
ATOM 5297 O O . LEU B 1 269 ? 24.109 -28.344 -26.594 1 74.12 269 LEU B O 1
ATOM 5301 N N . ILE B 1 270 ? 24.047 -27.641 -24.453 1 72.25 270 ILE B N 1
ATOM 5302 C CA . ILE B 1 270 ? 25.5 -27.625 -24.344 1 72.25 270 ILE B CA 1
ATOM 5303 C C . ILE B 1 270 ? 26 -28.984 -23.828 1 72.25 270 ILE B C 1
ATOM 5305 O O . ILE B 1 270 ? 25.531 -29.469 -22.812 1 72.25 270 ILE B O 1
ATOM 5309 N N . ILE B 1 271 ? 26.828 -29.547 -24.594 1 77.75 271 ILE B N 1
ATOM 5310 C CA . ILE B 1 271 ? 27.422 -30.828 -24.219 1 77.75 271 ILE B CA 1
ATOM 5311 C C . ILE B 1 271 ? 28.859 -30.625 -23.781 1 77.75 271 ILE B C 1
ATOM 5313 O O . ILE B 1 271 ? 29.688 -30.094 -24.516 1 77.75 271 ILE B O 1
ATOM 5317 N N . ASP B 1 272 ? 29.062 -31.062 -22.578 1 75.25 272 ASP B N 1
ATOM 5318 C CA . ASP B 1 272 ? 30.406 -30.938 -22.016 1 75.25 272 ASP B CA 1
ATOM 5319 C C . ASP B 1 272 ? 31.359 -31.938 -22.656 1 75.25 272 ASP B C 1
ATOM 5321 O O . ASP B 1 272 ? 30.938 -33 -23.141 1 75.25 272 ASP B O 1
ATOM 5325 N N . TRP B 1 273 ? 32.656 -31.656 -22.562 1 74.19 273 TRP B N 1
ATOM 5326 C CA . TRP B 1 273 ? 33.719 -32.469 -23.141 1 74.19 273 TRP B CA 1
ATOM 5327 C C . TRP B 1 273 ? 33.781 -33.844 -22.484 1 74.19 273 TRP B C 1
ATOM 5329 O O . TRP B 1 273 ? 34.062 -34.844 -23.156 1 74.19 273 TRP B O 1
ATOM 5339 N N . ASN B 1 274 ? 33.375 -33.906 -21.266 1 76.81 274 ASN B N 1
ATOM 5340 C CA . ASN B 1 274 ? 33.5 -35.156 -20.531 1 76.81 274 ASN B CA 1
ATOM 5341 C C . ASN B 1 274 ? 32.438 -36.156 -20.984 1 76.81 274 ASN B C 1
ATOM 5343 O O . ASN B 1 274 ? 32.562 -37.344 -20.688 1 76.81 274 ASN B O 1
ATOM 5347 N N . LYS B 1 275 ? 31.562 -35.688 -21.766 1 80 275 LYS B N 1
ATOM 5348 C CA . LYS B 1 275 ? 30.5 -36.594 -22.188 1 80 275 LYS B CA 1
ATOM 5349 C C . LYS B 1 275 ? 30.812 -37.188 -23.562 1 80 275 LYS B C 1
ATOM 5351 O O . LYS B 1 275 ? 30.062 -38.031 -24.062 1 80 275 LYS B O 1
ATOM 5356 N N . ILE B 1 276 ? 31.969 -36.781 -24.078 1 83.12 276 ILE B N 1
ATOM 5357 C CA . ILE B 1 276 ? 32.344 -37.281 -25.406 1 83.12 276 ILE B CA 1
ATOM 5358 C C . ILE B 1 276 ? 33.219 -38.531 -25.25 1 83.12 276 ILE B C 1
ATOM 5360 O O . ILE B 1 276 ? 34.219 -38.5 -24.547 1 83.12 276 ILE B O 1
ATOM 5364 N N . LYS B 1 277 ? 32.719 -39.531 -25.797 1 86.88 277 LYS B N 1
ATOM 5365 C CA . LYS B 1 277 ? 33.5 -40.781 -25.844 1 86.88 277 LYS B CA 1
ATOM 5366 C C . LYS B 1 277 ? 34.344 -40.844 -27.094 1 86.88 277 LYS B C 1
ATOM 5368 O O . LYS B 1 277 ? 33.844 -40.938 -28.203 1 86.88 277 LYS B O 1
ATOM 5373 N N . TRP B 1 278 ? 35.688 -40.875 -26.938 1 85.38 278 TRP B N 1
ATOM 5374 C CA . TRP B 1 278 ? 36.625 -40.844 -28.062 1 85.38 278 TRP B CA 1
ATOM 5375 C C . TRP B 1 278 ? 37.094 -42.25 -28.422 1 85.38 278 TRP B C 1
ATOM 5377 O O . TRP B 1 278 ? 37.375 -43.062 -27.531 1 85.38 278 TRP B O 1
ATOM 5387 N N . SER B 1 279 ? 37 -42.531 -29.594 1 83.5 279 SER B N 1
ATOM 5388 C CA . SER B 1 279 ? 37.531 -43.812 -30.094 1 83.5 279 SER B CA 1
ATOM 5389 C C . SER B 1 279 ? 38.469 -43.562 -31.281 1 83.5 279 SER B C 1
ATOM 5391 O O . SER B 1 279 ? 38.375 -42.531 -31.953 1 83.5 279 SER B O 1
ATOM 5393 N N . ASN B 1 280 ? 39.469 -44.5 -31.5 1 76.94 280 ASN B N 1
ATOM 5394 C CA . ASN B 1 280 ? 40.406 -44.406 -32.594 1 76.94 280 ASN B CA 1
ATOM 5395 C C . ASN B 1 280 ? 39.781 -44.844 -33.906 1 76.94 280 ASN B C 1
ATOM 5397 O O . ASN B 1 280 ? 38.938 -45.75 -33.938 1 76.94 280 ASN B O 1
ATOM 5401 N N . SER B 1 281 ? 39.938 -44.031 -34.969 1 67.94 281 SER B N 1
ATOM 5402 C CA . SER B 1 281 ? 39.406 -44.406 -36.281 1 67.94 281 SER B CA 1
ATOM 5403 C C . SER B 1 281 ? 40.188 -45.594 -36.844 1 67.94 281 SER B C 1
ATOM 5405 O O . SER B 1 281 ? 41.375 -45.719 -36.594 1 67.94 281 SER B O 1
ATOM 5407 N N . SER B 1 282 ? 39.594 -46.719 -37.062 1 58.62 282 SER B N 1
ATOM 5408 C CA . SER B 1 282 ? 40.281 -47.906 -37.562 1 58.62 282 SER B CA 1
ATOM 5409 C C . SER B 1 282 ? 41.094 -47.594 -38.812 1 58.62 282 SER B C 1
ATOM 5411 O O . SER B 1 282 ? 41.938 -48.406 -39.219 1 58.62 282 SER B O 1
ATOM 5413 N N . SER B 1 283 ? 40.625 -46.688 -39.594 1 51.34 283 SER B N 1
ATOM 5414 C CA . SER B 1 283 ? 41.312 -46.594 -40.875 1 51.34 283 SER B CA 1
ATOM 5415 C C . SER B 1 283 ? 42.625 -45.844 -40.75 1 51.34 283 SER B C 1
ATOM 5417 O O . SER B 1 283 ? 42.656 -44.625 -40.719 1 51.34 283 SER B O 1
ATOM 5419 N N . GLY B 1 284 ? 43.688 -46.438 -40.281 1 53.56 284 GLY B N 1
ATOM 5420 C CA . GLY B 1 284 ? 45.094 -46.062 -40.375 1 53.56 284 GLY B CA 1
ATOM 5421 C C . GLY B 1 284 ? 45.344 -44.594 -40.125 1 53.56 284 GLY B C 1
ATOM 5422 O O . GLY B 1 284 ? 46.5 -44.156 -40.031 1 53.56 284 GLY B O 1
ATOM 5423 N N . SER B 1 285 ? 44.375 -43.719 -40.469 1 54.81 285 SER B N 1
ATOM 5424 C CA . SER B 1 285 ? 44.719 -42.312 -40.344 1 54.81 285 SER B CA 1
ATOM 5425 C C . SER B 1 285 ? 44.531 -41.844 -38.906 1 54.81 285 SER B C 1
ATOM 5427 O O . SER B 1 285 ? 43.75 -42.406 -38.156 1 54.81 285 SER B O 1
ATOM 5429 N N . CYS B 1 286 ? 45.469 -41.219 -38.25 1 62.16 286 CYS B N 1
ATOM 5430 C CA . CYS B 1 286 ? 45.688 -40.625 -36.938 1 62.16 286 CYS B CA 1
ATOM 5431 C C . CYS B 1 286 ? 44.469 -39.781 -36.531 1 62.16 286 CYS B C 1
ATOM 5433 O O . CYS B 1 286 ? 44.594 -38.844 -35.719 1 62.16 286 CYS B O 1
ATOM 5435 N N . SER B 1 287 ? 43.281 -40.125 -37.094 1 73.12 287 SER B N 1
ATOM 5436 C CA . SER B 1 287 ? 42.156 -39.281 -36.688 1 73.12 287 SER B CA 1
ATOM 5437 C C . SER B 1 287 ? 41.281 -40.031 -35.688 1 73.12 287 SER B C 1
ATOM 5439 O O . SER B 1 287 ? 41.312 -41.25 -35.594 1 73.12 287 SER B O 1
ATOM 5441 N N . ARG B 1 288 ? 40.688 -39.344 -34.75 1 81.25 288 ARG B N 1
ATOM 5442 C CA . ARG B 1 288 ? 39.812 -39.844 -33.719 1 81.25 288 ARG B CA 1
ATOM 5443 C C . ARG B 1 288 ? 38.375 -39.469 -34 1 81.25 288 ARG B C 1
ATOM 5445 O O . ARG B 1 288 ? 38.094 -38.531 -34.75 1 81.25 288 ARG B O 1
ATOM 5452 N N . HIS B 1 289 ? 37.469 -40.344 -33.625 1 83.31 289 HIS B N 1
ATOM 5453 C CA . HIS B 1 289 ? 36.062 -39.969 -33.688 1 83.31 289 HIS B CA 1
ATOM 5454 C C . HIS B 1 289 ? 35.469 -39.938 -32.281 1 83.31 289 HIS B C 1
ATOM 5456 O O . HIS B 1 289 ? 35.875 -40.719 -31.406 1 83.31 289 HIS B O 1
ATOM 5462 N N . GLY B 1 290 ? 34.625 -38.938 -32.062 1 86.19 290 GLY B N 1
ATOM 5463 C CA . GLY B 1 290 ? 33.906 -38.781 -30.797 1 86.19 290 GLY B CA 1
ATOM 5464 C C . GLY B 1 290 ? 32.438 -39.031 -30.922 1 86.19 290 GLY B C 1
ATOM 5465 O O . GLY B 1 290 ? 31.812 -38.656 -31.922 1 86.19 290 GLY B O 1
ATOM 5466 N N . GLU B 1 291 ? 31.875 -39.812 -29.906 1 87.5 291 GLU B N 1
ATOM 5467 C CA . GLU B 1 291 ? 30.438 -40.094 -29.891 1 87.5 291 GLU B CA 1
ATOM 5468 C C . GLU B 1 291 ? 29.797 -39.531 -28.625 1 87.5 291 GLU B C 1
ATOM 5470 O O . GLU B 1 291 ? 30.375 -39.594 -27.531 1 87.5 291 GLU B O 1
ATOM 5475 N N . ILE B 1 292 ? 28.641 -38.938 -28.828 1 87.62 292 ILE B N 1
ATOM 5476 C CA . ILE B 1 292 ? 27.891 -38.312 -27.734 1 87.62 292 ILE B CA 1
ATOM 5477 C C . ILE B 1 292 ? 26.484 -38.906 -27.688 1 87.62 292 ILE B C 1
ATOM 5479 O O . ILE B 1 292 ? 25.812 -39.031 -28.734 1 87.62 292 ILE B O 1
ATOM 5483 N N . ASP B 1 293 ? 26.047 -39.312 -26.531 1 85.94 293 ASP B N 1
ATOM 5484 C CA . ASP B 1 293 ? 24.672 -39.656 -26.266 1 85.94 293 ASP B CA 1
ATOM 5485 C C . ASP B 1 293 ? 23.938 -38.562 -25.5 1 85.94 293 ASP B C 1
ATOM 5487 O O . ASP B 1 293 ? 24.25 -38.281 -24.344 1 85.94 293 ASP B O 1
ATOM 5491 N N . LEU B 1 294 ? 23.031 -38 -26.109 1 80.88 294 LEU B N 1
ATOM 5492 C CA . LEU B 1 294 ? 22.312 -36.906 -25.484 1 80.88 294 LEU B CA 1
ATOM 5493 C C . LEU B 1 294 ? 21.375 -37.406 -24.406 1 80.88 294 LEU B C 1
ATOM 5495 O O . LEU B 1 294 ? 20.891 -36.625 -23.578 1 80.88 294 LEU B O 1
ATOM 5499 N N . GLY B 1 295 ? 21.156 -38.656 -24.406 1 77.38 295 GLY B N 1
ATOM 5500 C CA . GLY B 1 295 ? 20.328 -39.25 -23.375 1 77.38 295 GLY B CA 1
ATOM 5501 C C . GLY B 1 295 ? 18.844 -39.188 -23.688 1 77.38 295 GLY B C 1
ATOM 5502 O O . GLY B 1 295 ? 18.047 -39.906 -23.062 1 77.38 295 GLY B O 1
ATOM 5503 N N . ASN B 1 296 ? 18.5 -38.25 -24.5 1 82.12 296 ASN B N 1
ATOM 5504 C CA . ASN B 1 296 ? 17.125 -38.125 -24.969 1 82.12 296 ASN B CA 1
ATOM 5505 C C . ASN B 1 296 ? 17.062 -37.719 -26.422 1 82.12 296 ASN B C 1
ATOM 5507 O O . ASN B 1 296 ? 18.094 -37.438 -27.047 1 82.12 296 ASN B O 1
ATOM 5511 N N . TYR B 1 297 ? 15.898 -37.844 -26.953 1 81.56 297 TYR B N 1
ATOM 5512 C CA . TYR B 1 297 ? 15.703 -37.406 -28.328 1 81.56 297 TYR B CA 1
ATOM 5513 C C . TYR B 1 297 ? 15.414 -35.906 -28.391 1 81.56 297 TYR B C 1
ATOM 5515 O O . TYR B 1 297 ? 14.578 -35.406 -27.656 1 81.56 297 TYR B O 1
ATOM 5523 N N . PHE B 1 298 ? 16.203 -35.219 -29.219 1 82.31 298 PHE B N 1
ATOM 5524 C CA . PHE B 1 298 ? 16.016 -33.781 -29.359 1 82.31 298 PHE B CA 1
ATOM 5525 C C . PHE B 1 298 ? 15.805 -33.406 -30.828 1 82.31 298 PHE B C 1
ATOM 5527 O O . PHE B 1 298 ? 16.344 -34.062 -31.719 1 82.31 298 PHE B O 1
ATOM 5534 N N . LYS B 1 299 ? 14.945 -32.438 -30.906 1 79.81 299 LYS B N 1
ATOM 5535 C CA . LYS B 1 299 ? 14.852 -31.844 -32.25 1 79.81 299 LYS B CA 1
ATOM 5536 C C . LYS B 1 299 ? 15.969 -30.844 -32.469 1 79.81 299 LYS B C 1
ATOM 5538 O O . LYS B 1 299 ? 16.094 -29.859 -31.734 1 79.81 299 LYS B O 1
ATOM 5543 N N . VAL B 1 300 ? 16.812 -31.141 -33.406 1 78.88 300 VAL B N 1
ATOM 5544 C CA . VAL B 1 300 ? 18 -30.312 -33.656 1 78.88 300 VAL B CA 1
ATOM 5545 C C . VAL B 1 300 ? 18.141 -30.016 -35.125 1 78.88 300 VAL B C 1
ATOM 5547 O O . VAL B 1 300 ? 17.797 -30.859 -35.969 1 78.88 300 VAL B O 1
ATOM 5550 N N . ASN B 1 301 ? 18.516 -28.797 -35.375 1 78.38 301 ASN B N 1
ATOM 5551 C CA . ASN B 1 301 ? 18.812 -28.469 -36.781 1 78.38 301 ASN B CA 1
ATOM 5552 C C . ASN B 1 301 ? 20.188 -27.828 -36.938 1 78.38 301 ASN B C 1
ATOM 5554 O O . ASN B 1 301 ? 20.484 -27.25 -37.969 1 78.38 301 ASN B O 1
ATOM 5558 N N . GLY B 1 302 ? 20.953 -27.891 -35.906 1 77.44 302 GLY B N 1
ATOM 5559 C CA . GLY B 1 302 ? 22.297 -27.344 -35.969 1 77.44 302 GLY B CA 1
ATOM 5560 C C . GLY B 1 302 ? 23.203 -27.859 -34.875 1 77.44 302 GLY B C 1
ATOM 5561 O O . GLY B 1 302 ? 22.734 -28.156 -33.781 1 77.44 302 GLY B O 1
ATOM 5562 N N . ILE B 1 303 ? 24.469 -28.016 -35.281 1 79.56 303 ILE B N 1
ATOM 5563 C CA . ILE B 1 303 ? 25.5 -28.406 -34.312 1 79.56 303 ILE B CA 1
ATOM 5564 C C . ILE B 1 303 ? 26.656 -27.422 -34.375 1 79.56 303 ILE B C 1
ATOM 5566 O O . ILE B 1 303 ? 27.156 -27.094 -35.469 1 79.56 303 ILE B O 1
ATOM 5570 N N . GLN B 1 304 ? 26.953 -26.953 -33.25 1 79.94 304 GLN B N 1
ATOM 5571 C CA . GLN B 1 304 ? 28.078 -26.031 -33.125 1 79.94 304 GLN B CA 1
ATOM 5572 C C . GLN B 1 304 ? 29.219 -26.672 -32.344 1 79.94 304 GLN B C 1
ATOM 5574 O O . GLN B 1 304 ? 29 -27.266 -31.281 1 79.94 304 GLN B O 1
ATOM 5579 N N . VAL B 1 305 ? 30.406 -26.516 -32.906 1 77.88 305 VAL B N 1
ATOM 5580 C CA . VAL B 1 305 ? 31.594 -27.016 -32.219 1 77.88 305 VAL B CA 1
ATOM 5581 C C . VAL B 1 305 ? 32.531 -25.859 -31.906 1 77.88 305 VAL B C 1
ATOM 5583 O O . VAL B 1 305 ? 33 -25.156 -32.812 1 77.88 305 VAL B O 1
ATOM 5586 N N . ASP B 1 306 ? 32.656 -25.797 -30.594 1 76.69 306 ASP B N 1
ATOM 5587 C CA . ASP B 1 306 ? 33.562 -24.766 -30.141 1 76.69 306 ASP B CA 1
ATOM 5588 C C . ASP B 1 306 ? 34.969 -25.344 -29.875 1 76.69 306 ASP B C 1
ATOM 5590 O O . ASP B 1 306 ? 35.094 -26.391 -29.219 1 76.69 306 ASP B O 1
ATOM 5594 N N . ARG B 1 307 ? 35.938 -24.625 -30.281 1 71 307 ARG B N 1
ATOM 5595 C CA . ARG B 1 307 ? 37.312 -25.047 -30.078 1 71 307 ARG B CA 1
ATOM 5596 C C . ARG B 1 307 ? 37.875 -24.469 -28.781 1 71 307 ARG B C 1
ATOM 5598 O O . ARG B 1 307 ? 37.5 -23.375 -28.359 1 71 307 ARG B O 1
ATOM 5605 N N . ARG B 1 308 ? 38.562 -25.297 -28 1 67.5 308 ARG B N 1
ATOM 5606 C CA . ARG B 1 308 ? 39.219 -24.828 -26.781 1 67.5 308 ARG B CA 1
ATOM 5607 C C . ARG B 1 308 ? 40.281 -23.766 -27.094 1 67.5 308 ARG B C 1
ATOM 5609 O O . ARG B 1 308 ? 41 -23.906 -28.062 1 67.5 308 ARG B O 1
ATOM 5616 N N . ARG B 1 309 ? 40.094 -22.547 -26.547 1 55.78 309 ARG B N 1
ATOM 5617 C CA . ARG B 1 309 ? 41 -21.422 -26.734 1 55.78 309 ARG B CA 1
ATOM 5618 C C . ARG B 1 309 ? 42.406 -21.75 -26.234 1 55.78 309 ARG B C 1
ATOM 5620 O O . ARG B 1 309 ? 42.688 -21.531 -25.047 1 55.78 309 ARG B O 1
ATOM 5627 N N . LYS B 1 310 ? 42.906 -22.922 -26.125 1 53.06 310 LYS B N 1
ATOM 5628 C CA . LYS B 1 310 ? 44.281 -22.734 -25.672 1 53.06 310 LYS B CA 1
ATOM 5629 C C . LYS B 1 310 ? 45.094 -21.906 -26.672 1 53.06 310 LYS B C 1
ATOM 5631 O O . LYS B 1 310 ? 44.75 -21.844 -27.844 1 53.06 310 LYS B O 1
ATOM 5636 N N . GLY B 1 311 ? 46.188 -21.047 -26.156 1 50 311 GLY B N 1
ATOM 5637 C CA . GLY B 1 311 ? 47.219 -20.188 -26.719 1 50 311 GLY B CA 1
ATOM 5638 C C . GLY B 1 311 ? 47.625 -20.578 -28.125 1 50 311 GLY B C 1
ATOM 5639 O O . GLY B 1 311 ? 48.469 -19.922 -28.75 1 50 311 GLY B O 1
ATOM 5640 N N . ARG B 1 312 ? 47.531 -21.828 -28.469 1 47.72 312 ARG B N 1
ATOM 5641 C CA . ARG B 1 312 ? 48.125 -22.156 -29.75 1 47.72 312 ARG B CA 1
ATOM 5642 C C . ARG B 1 312 ? 47.156 -21.797 -30.891 1 47.72 312 ARG B C 1
ATOM 5644 O O . ARG B 1 312 ? 46 -22.172 -30.875 1 47.72 312 ARG B O 1
ATOM 5651 N N . LYS B 1 313 ? 47.375 -20.75 -31.562 1 49.97 313 LYS B N 1
ATOM 5652 C CA . LYS B 1 313 ? 46.781 -20.375 -32.844 1 49.97 313 LYS B CA 1
ATOM 5653 C C . LYS B 1 313 ? 46.625 -21.578 -33.75 1 49.97 313 LYS B C 1
ATOM 5655 O O . LYS B 1 313 ? 47.625 -22.203 -34.125 1 49.97 313 LYS B O 1
ATOM 5660 N N . PHE B 1 314 ? 45.562 -22.312 -33.594 1 50.25 314 PHE B N 1
ATOM 5661 C CA . PHE B 1 314 ? 45.406 -23.391 -34.594 1 50.25 314 PHE B CA 1
ATOM 5662 C C . PHE B 1 314 ? 45.125 -22.828 -35.969 1 50.25 314 PHE B C 1
ATOM 5664 O O . PHE B 1 314 ? 44.125 -22.156 -36.188 1 50.25 314 PHE B O 1
ATOM 5671 N N . PHE B 1 315 ? 46.156 -22.547 -36.656 1 51.09 315 PHE B N 1
ATOM 5672 C CA . PHE B 1 315 ? 46.156 -21.953 -37.969 1 51.09 315 PHE B CA 1
ATOM 5673 C C . PHE B 1 315 ? 45.562 -22.922 -39 1 51.09 315 PHE B C 1
ATOM 5675 O O . PHE B 1 315 ? 45.406 -22.578 -40.156 1 51.09 315 PHE B O 1
ATOM 5682 N N . HIS B 1 316 ? 45.344 -24.203 -38.531 1 51.66 316 HIS B N 1
ATOM 5683 C CA . HIS B 1 316 ? 44.906 -25.062 -39.625 1 51.66 316 HIS B CA 1
ATOM 5684 C C . HIS B 1 316 ? 43.406 -25.219 -39.625 1 51.66 316 HIS B C 1
ATOM 5686 O O . HIS B 1 316 ? 42.75 -25.234 -38.562 1 51.66 316 HIS B O 1
ATOM 5692 N N . GLN B 1 317 ? 42.844 -24.922 -40.719 1 55.41 317 GLN B N 1
ATOM 5693 C CA . GLN B 1 317 ? 41.469 -25.219 -41 1 55.41 317 GLN B CA 1
ATOM 5694 C C . GLN B 1 317 ? 41.156 -26.703 -40.812 1 55.41 317 GLN B C 1
ATOM 5696 O O . GLN B 1 317 ? 41.844 -27.562 -41.344 1 55.41 317 GLN B O 1
ATOM 5701 N N . THR B 1 318 ? 40.688 -27.031 -39.656 1 60.78 318 THR B N 1
ATOM 5702 C CA . THR B 1 318 ? 40.281 -28.422 -39.5 1 60.78 318 THR B CA 1
ATOM 5703 C C . THR B 1 318 ? 38.812 -28.594 -39.781 1 60.78 318 THR B C 1
ATOM 5705 O O . THR B 1 318 ? 38 -27.75 -39.406 1 60.78 318 THR B O 1
ATOM 5708 N N . ASN B 1 319 ? 38.562 -29.453 -40.719 1 66.69 319 ASN B N 1
ATOM 5709 C CA . ASN B 1 319 ? 37.188 -29.797 -41.094 1 66.69 319 ASN B CA 1
ATOM 5710 C C . ASN B 1 319 ? 36.688 -31 -40.281 1 66.69 319 ASN B C 1
ATOM 5712 O O . ASN B 1 319 ? 37.406 -32 -40.156 1 66.69 319 ASN B O 1
ATOM 5716 N N . TYR B 1 320 ? 35.688 -30.688 -39.469 1 73.62 320 TYR B N 1
ATOM 5717 C CA . TYR B 1 320 ? 35.031 -31.797 -38.75 1 73.62 320 TYR B CA 1
ATOM 5718 C C . TYR B 1 320 ? 33.812 -32.281 -39.531 1 73.62 320 TYR B C 1
ATOM 5720 O O . TYR B 1 320 ? 33.156 -31.484 -40.188 1 73.62 320 TYR B O 1
ATOM 5728 N N . THR B 1 321 ? 33.656 -33.531 -39.531 1 76.56 321 THR B N 1
ATOM 5729 C CA . THR B 1 321 ? 32.375 -34.062 -40 1 76.56 321 THR B CA 1
ATOM 5730 C C . THR B 1 321 ? 31.484 -34.5 -38.812 1 76.56 321 THR B C 1
ATOM 5732 O O . THR B 1 321 ? 31.938 -35.25 -37.938 1 76.56 321 THR B O 1
ATOM 5735 N N . VAL B 1 322 ? 30.438 -33.844 -38.812 1 80.38 322 VAL B N 1
ATOM 5736 C CA . VAL B 1 322 ? 29.5 -34.188 -37.75 1 80.38 322 VAL B CA 1
ATOM 5737 C C . VAL B 1 322 ? 28.312 -34.938 -38.344 1 80.38 322 VAL B C 1
ATOM 5739 O O . VAL B 1 322 ? 27.766 -34.562 -39.375 1 80.38 322 VAL B O 1
ATOM 5742 N N . ARG B 1 323 ? 28 -36.031 -37.656 1 80.44 323 ARG B N 1
ATOM 5743 C CA . ARG B 1 323 ? 26.844 -36.812 -38.031 1 80.44 323 ARG B CA 1
ATOM 5744 C C . ARG B 1 323 ? 25.891 -37 -36.844 1 80.44 323 ARG B C 1
ATOM 5746 O O . ARG B 1 323 ? 26.328 -37.031 -35.688 1 80.44 323 ARG B O 1
ATOM 5753 N N . VAL B 1 324 ? 24.703 -37.062 -37.25 1 82.62 324 VAL B N 1
ATOM 5754 C CA . VAL B 1 324 ? 23.688 -37.219 -36.219 1 82.62 324 VAL B CA 1
ATOM 5755 C C . VAL B 1 324 ? 22.891 -38.5 -36.469 1 82.62 324 VAL B C 1
ATOM 5757 O O . VAL B 1 324 ? 22.766 -38.938 -37.625 1 82.62 324 VAL B O 1
ATOM 5760 N N . SER B 1 325 ? 22.484 -39.125 -35.406 1 81.69 325 SER B N 1
ATOM 5761 C CA . SER B 1 325 ? 21.719 -40.375 -35.5 1 81.69 325 SER B CA 1
ATOM 5762 C C . SER B 1 325 ? 20.672 -40.469 -34.375 1 81.69 325 SER B C 1
ATOM 5764 O O . SER B 1 325 ? 20.812 -39.844 -33.344 1 81.69 325 SER B O 1
ATOM 5766 N N . VAL B 1 326 ? 19.625 -41.25 -34.75 1 78.62 326 VAL B N 1
ATOM 5767 C CA . VAL B 1 326 ? 18.578 -41.5 -33.75 1 78.62 326 VAL B CA 1
ATOM 5768 C C . VAL B 1 326 ? 18.859 -42.812 -33.031 1 78.62 326 VAL B C 1
ATOM 5770 O O . VAL B 1 326 ? 18.5 -43 -31.875 1 78.62 326 VAL B O 1
ATOM 5773 N N . ASP B 1 327 ? 19.438 -43.844 -33.625 1 75.19 327 ASP B N 1
ATOM 5774 C CA . ASP B 1 327 ? 19.578 -45.188 -33.094 1 75.19 327 ASP B CA 1
ATOM 5775 C C . ASP B 1 327 ? 21.031 -45.625 -33.094 1 75.19 327 ASP B C 1
ATOM 5777 O O . ASP B 1 327 ? 21.344 -46.781 -32.812 1 75.19 327 ASP B O 1
ATOM 5781 N N . LYS B 1 328 ? 22 -44.781 -33.438 1 76.31 328 LYS B N 1
ATOM 5782 C CA . LYS B 1 328 ? 23.438 -45.094 -33.5 1 76.31 328 LYS B CA 1
ATOM 5783 C C . LYS B 1 328 ? 23.766 -46 -34.656 1 76.31 328 LYS B C 1
ATOM 5785 O O . LYS B 1 328 ? 24.906 -46.438 -34.812 1 76.31 328 LYS B O 1
ATOM 5790 N N . GLU B 1 329 ? 22.781 -46.438 -35.344 1 76.19 329 GLU B N 1
ATOM 5791 C CA . GLU B 1 329 ? 23.016 -47.344 -36.469 1 76.19 329 GLU B CA 1
ATOM 5792 C C . GLU B 1 329 ? 23.047 -46.625 -37.812 1 76.19 329 GLU B C 1
ATOM 5794 O O . GLU B 1 329 ? 23.938 -46.812 -38.625 1 76.19 329 GLU B O 1
ATOM 5799 N N . CYS B 1 330 ? 22 -45.875 -37.969 1 73.88 330 CYS B N 1
ATOM 5800 C CA . CYS B 1 330 ? 21.922 -45.094 -39.188 1 73.88 330 CYS B CA 1
ATOM 5801 C C . CYS B 1 330 ? 22.328 -43.656 -38.938 1 73.88 330 CYS B C 1
ATOM 5803 O O . CYS B 1 330 ? 21.703 -42.938 -38.156 1 73.88 330 CYS B O 1
ATOM 5805 N N . TRP B 1 331 ? 23.453 -43.312 -39.5 1 76.81 331 TRP B N 1
ATOM 5806 C CA . TRP B 1 331 ? 23.953 -41.938 -39.312 1 76.81 331 TRP B CA 1
ATOM 5807 C C . TRP B 1 331 ? 23.641 -41.094 -40.531 1 76.81 331 TRP B C 1
ATOM 5809 O O . TRP B 1 331 ? 23.812 -41.531 -41.656 1 76.81 331 TRP B O 1
ATOM 5819 N N . THR B 1 332 ? 22.703 -40.094 -40.375 1 68.5 332 THR B N 1
ATOM 5820 C CA . THR B 1 332 ? 22.359 -39.188 -41.469 1 68.5 332 THR B CA 1
ATOM 5821 C C . THR B 1 332 ? 23.594 -38.469 -41.969 1 68.5 332 THR B C 1
ATOM 5823 O O . THR B 1 332 ? 24.516 -38.188 -41.188 1 68.5 332 THR B O 1
ATOM 5826 N N . LYS B 1 333 ? 23.609 -38.344 -43.25 1 56.62 333 LYS B N 1
ATOM 5827 C CA . LYS B 1 333 ? 24.734 -37.719 -43.938 1 56.62 333 LYS B CA 1
ATOM 5828 C C . LYS B 1 333 ? 25.172 -36.438 -43.25 1 56.62 333 LYS B C 1
ATOM 5830 O O . LYS B 1 333 ? 24.344 -35.594 -42.875 1 56.62 333 LYS B O 1
ATOM 5835 N N . GLY B 1 334 ? 26.281 -36.469 -42.688 1 55.38 334 GLY B N 1
ATOM 5836 C CA . GLY B 1 334 ? 27.047 -35.562 -41.844 1 55.38 334 GLY B CA 1
ATOM 5837 C C . GLY B 1 334 ? 27.141 -34.156 -42.375 1 55.38 334 GLY B C 1
ATOM 5838 O O . GLY B 1 334 ? 27.078 -33.969 -43.594 1 55.38 334 GLY B O 1
ATOM 5839 N N . VAL B 1 335 ? 26.516 -33.281 -41.719 1 55.28 335 VAL B N 1
ATOM 5840 C CA . VAL B 1 335 ? 26.766 -31.891 -42.125 1 55.28 335 VAL B CA 1
ATOM 5841 C C . VAL B 1 335 ? 28.219 -31.531 -41.812 1 55.28 335 VAL B C 1
ATOM 5843 O O . VAL B 1 335 ? 28.719 -31.812 -40.719 1 55.28 335 VAL B O 1
ATOM 5846 N N . THR B 1 336 ? 28.969 -31.453 -42.938 1 53.16 336 THR B N 1
ATOM 5847 C CA . THR B 1 336 ? 30.344 -30.984 -42.781 1 53.16 336 THR B CA 1
ATOM 5848 C C . THR B 1 336 ? 30.359 -29.531 -42.312 1 53.16 336 THR B C 1
ATOM 5850 O O . THR B 1 336 ? 29.656 -28.688 -42.875 1 53.16 336 THR B O 1
ATOM 5853 N N . CYS B 1 337 ? 30.609 -29.375 -41.125 1 53.97 337 CYS B N 1
ATOM 5854 C CA . CYS B 1 337 ? 30.766 -28 -40.656 1 53.97 337 CYS B CA 1
ATOM 5855 C C . CYS B 1 337 ? 32.219 -27.531 -40.812 1 53.97 337 CYS B C 1
ATOM 5857 O O . CYS B 1 337 ? 33.156 -28.281 -40.562 1 53.97 337 CYS B O 1
ATOM 5859 N N . GLU B 1 338 ? 32.281 -26.547 -41.719 1 50.88 338 GLU B N 1
ATOM 5860 C CA . GLU B 1 338 ? 33.594 -25.891 -41.875 1 50.88 338 GLU B CA 1
ATOM 5861 C C . GLU B 1 338 ? 33.719 -24.703 -40.938 1 50.88 338 GLU B C 1
ATOM 5863 O O . GLU B 1 338 ? 32.781 -23.938 -40.75 1 50.88 338 GLU B O 1
ATOM 5868 N N . ALA B 1 339 ? 34.594 -24.938 -40.094 1 48.62 339 ALA B N 1
ATOM 5869 C CA . ALA B 1 339 ? 34.938 -23.828 -39.188 1 48.62 339 ALA B CA 1
ATOM 5870 C C . ALA B 1 339 ? 35.625 -22.703 -39.969 1 48.62 339 ALA B C 1
ATOM 5872 O O . ALA B 1 339 ? 36.625 -22.922 -40.625 1 48.62 339 ALA B O 1
ATOM 5873 N N . HIS B 1 340 ? 34.844 -21.844 -40.375 1 47 340 HIS B N 1
ATOM 5874 C CA . HIS B 1 340 ? 35.562 -20.719 -40.969 1 47 340 HIS B CA 1
ATOM 5875 C C . HIS B 1 340 ? 36.281 -19.891 -39.906 1 47 340 HIS B C 1
ATOM 5877 O O . HIS B 1 340 ? 37.125 -19.078 -40.25 1 47 340 HIS B O 1
ATOM 5883 N N . SER B 1 341 ? 35.562 -19.688 -38.75 1 50.34 341 SER B N 1
ATOM 5884 C CA . SER B 1 341 ? 36.25 -18.828 -37.781 1 50.34 341 SER B CA 1
ATOM 5885 C C . SER B 1 341 ? 37.094 -19.656 -36.844 1 50.34 341 SER B C 1
ATOM 5887 O O . SER B 1 341 ? 36.844 -20.844 -36.625 1 50.34 341 SER B O 1
ATOM 5889 N N . PRO B 1 342 ? 38.281 -19.141 -36.438 1 53 342 PRO B N 1
ATOM 5890 C CA . PRO B 1 342 ? 39.25 -19.844 -35.625 1 53 342 PRO B CA 1
ATOM 5891 C C . PRO B 1 342 ? 38.625 -20.516 -34.406 1 53 342 PRO B C 1
ATOM 5893 O O . PRO B 1 342 ? 39.219 -21.453 -33.844 1 53 342 PRO B O 1
ATOM 5896 N N . TYR B 1 343 ? 37.406 -20.156 -34.125 1 57.38 343 TYR B N 1
ATOM 5897 C CA . TYR B 1 343 ? 37 -20.625 -32.812 1 57.38 343 TYR B CA 1
ATOM 5898 C C . TYR B 1 343 ? 35.656 -21.391 -32.875 1 57.38 343 TYR B C 1
ATOM 5900 O O . TYR B 1 343 ? 35.25 -22.031 -31.922 1 57.38 343 TYR B O 1
ATOM 5908 N N . LEU B 1 344 ? 34.875 -21.203 -34.031 1 59.84 344 LEU B N 1
ATOM 5909 C CA . LEU B 1 344 ? 33.531 -21.75 -33.969 1 59.84 344 LEU B CA 1
ATOM 5910 C C . LEU B 1 344 ? 33.125 -22.359 -35.312 1 59.84 344 LEU B C 1
ATOM 5912 O O . LEU B 1 344 ? 33.375 -21.766 -36.375 1 59.84 344 LEU B O 1
ATOM 5916 N N . THR B 1 345 ? 32.688 -23.609 -35.375 1 65.06 345 THR B N 1
ATOM 5917 C CA . THR B 1 345 ? 32.125 -24.219 -36.594 1 65.06 345 THR B CA 1
ATOM 5918 C C . THR B 1 345 ? 30.672 -24.641 -36.344 1 65.06 345 THR B C 1
ATOM 5920 O O . THR B 1 345 ? 30.359 -25.297 -35.344 1 65.06 345 THR B O 1
ATOM 5923 N N . VAL B 1 346 ? 29.688 -24.047 -37.219 1 66.06 346 VAL B N 1
ATOM 5924 C CA . VAL B 1 346 ? 28.281 -24.438 -37.062 1 66.06 346 VAL B CA 1
ATOM 5925 C C . VAL B 1 346 ? 27.828 -25.203 -38.312 1 66.06 346 VAL B C 1
ATOM 5927 O O . VAL B 1 346 ? 28.094 -24.766 -39.438 1 66.06 346 VAL B O 1
ATOM 5930 N N . ALA B 1 347 ? 27.344 -26.391 -38.125 1 69.94 347 ALA B N 1
ATOM 5931 C CA . ALA B 1 347 ? 26.719 -27.156 -39.188 1 69.94 347 ALA B CA 1
ATOM 5932 C C . ALA B 1 347 ? 25.188 -27.094 -39.094 1 69.94 347 ALA B C 1
ATOM 5934 O O . ALA B 1 347 ? 24.625 -27.359 -38.031 1 69.94 347 ALA B O 1
ATOM 5935 N N . HIS B 1 348 ? 24.562 -26.625 -40.125 1 74.38 348 HIS B N 1
ATOM 5936 C CA . HIS B 1 348 ? 23.109 -26.578 -40.188 1 74.38 348 HIS B CA 1
ATOM 5937 C C . HIS B 1 348 ? 22.547 -27.703 -41.031 1 74.38 348 HIS B C 1
ATOM 5939 O O . HIS B 1 348 ? 23.141 -28.078 -42.062 1 74.38 348 HIS B O 1
ATOM 5945 N N . PHE B 1 349 ? 21.578 -28.281 -40.594 1 74.25 349 PHE B N 1
ATOM 5946 C CA . PHE B 1 349 ? 20.875 -29.312 -41.344 1 74.25 349 PHE B CA 1
ATOM 5947 C C . PHE B 1 349 ? 19.375 -29.234 -41.125 1 74.25 349 PHE B C 1
ATOM 5949 O O . PHE B 1 349 ? 18.891 -28.375 -40.375 1 74.25 349 PHE B O 1
ATOM 5956 N N . GLU B 1 350 ? 18.609 -29.938 -41.906 1 74.56 350 GLU B N 1
ATOM 5957 C CA . GLU B 1 350 ? 17.172 -29.984 -41.75 1 74.56 350 GLU B CA 1
ATOM 5958 C C . GLU B 1 350 ? 16.797 -30.5 -40.344 1 74.56 350 GLU B C 1
ATOM 5960 O O . GLU B 1 350 ? 17.547 -31.266 -39.75 1 74.56 350 GLU B O 1
ATOM 5965 N N . ILE B 1 351 ? 15.766 -30.031 -39.969 1 72.81 351 ILE B N 1
ATOM 5966 C CA . ILE B 1 351 ? 15.289 -30.438 -38.656 1 72.81 351 ILE B CA 1
ATOM 5967 C C . ILE B 1 351 ? 1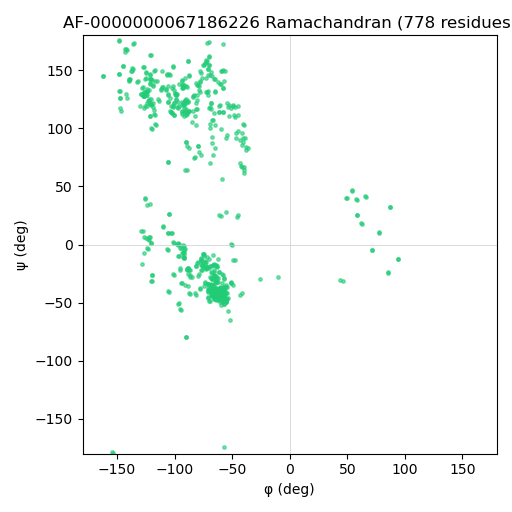5.234 -31.969 -38.562 1 72.81 351 ILE B C 1
ATOM 5969 O O . ILE B 1 351 ? 14.648 -32.625 -39.438 1 72.81 351 ILE B O 1
ATOM 5973 N N . SER B 1 352 ? 15.953 -32.469 -37.656 1 76.69 352 SER B N 1
ATOM 5974 C CA . SER B 1 352 ? 15.977 -33.906 -37.438 1 76.69 352 SER B CA 1
ATOM 5975 C C . SER B 1 352 ? 15.922 -34.25 -35.969 1 76.69 352 SER B C 1
ATOM 5977 O O . SER B 1 352 ? 16.219 -33.406 -35.125 1 76.69 352 SER B O 1
ATOM 5979 N N . ILE B 1 353 ? 15.367 -35.375 -35.75 1 82.25 353 ILE B N 1
ATOM 5980 C CA . ILE B 1 353 ? 15.406 -35.906 -34.375 1 82.25 353 ILE B CA 1
ATOM 5981 C C . ILE B 1 353 ? 16.75 -36.562 -34.125 1 82.25 353 ILE B C 1
ATOM 5983 O O . ILE B 1 353 ? 17.172 -37.438 -34.906 1 82.25 353 ILE B O 1
ATOM 5987 N N . VAL B 1 354 ? 17.391 -36.062 -33.062 1 81.19 354 VAL B N 1
ATOM 5988 C CA . VAL B 1 354 ? 18.75 -36.531 -32.812 1 81.19 354 VAL B CA 1
ATOM 5989 C C . VAL B 1 354 ? 18.875 -37 -31.391 1 81.19 354 VAL B C 1
ATOM 5991 O O . VAL B 1 354 ? 18.391 -36.375 -30.453 1 81.19 354 VAL B O 1
ATOM 5994 N N . ARG B 1 355 ? 19.484 -38.125 -31.234 1 83 355 ARG B N 1
ATOM 5995 C CA . ARG B 1 355 ? 19.875 -38.594 -29.906 1 83 355 ARG B CA 1
ATOM 5996 C C . ARG B 1 355 ? 21.391 -38.781 -29.828 1 83 355 ARG B C 1
ATOM 5998 O O . ARG B 1 355 ? 21.984 -38.562 -28.766 1 83 355 ARG B O 1
ATOM 6005 N N . TYR B 1 356 ? 22 -39.125 -30.922 1 83.75 356 TYR B N 1
ATOM 6006 C CA . TYR B 1 356 ? 23.438 -39.375 -30.953 1 83.75 356 TYR B CA 1
ATOM 6007 C C . TYR B 1 356 ? 24.141 -38.469 -31.938 1 83.75 356 TYR B C 1
ATOM 6009 O O . TYR B 1 356 ? 23.625 -38.156 -33 1 83.75 356 TYR B O 1
ATOM 6017 N N . ILE B 1 357 ? 25.281 -38 -31.5 1 84.12 357 ILE B N 1
ATOM 6018 C CA . ILE B 1 357 ? 26.109 -37.156 -32.344 1 84.12 357 ILE B CA 1
ATOM 6019 C C . ILE B 1 357 ? 27.516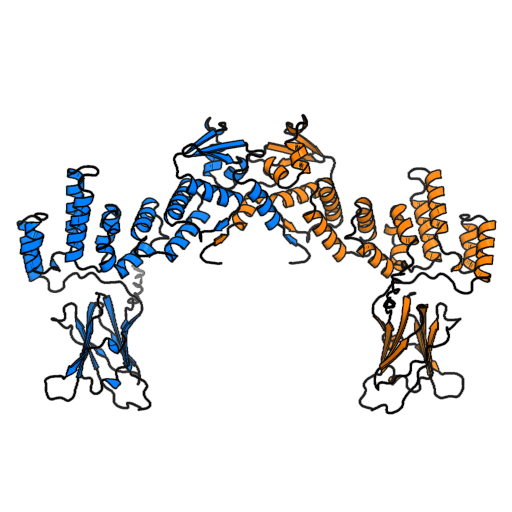 -37.781 -32.469 1 84.12 357 ILE B C 1
ATOM 6021 O O . ILE B 1 357 ? 28.078 -38.25 -31.469 1 84.12 357 ILE B O 1
ATOM 6025 N N . ARG B 1 358 ? 27.953 -37.812 -33.656 1 84.75 358 ARG B N 1
ATOM 6026 C CA . ARG B 1 358 ? 29.297 -38.312 -33.906 1 84.75 358 ARG B CA 1
ATOM 6027 C C . ARG B 1 358 ? 30.156 -37.281 -34.625 1 84.75 358 ARG B C 1
ATOM 6029 O O . ARG B 1 358 ? 29.734 -36.719 -35.656 1 84.75 358 ARG B O 1
ATOM 6036 N N . ILE B 1 359 ? 31.266 -36.938 -34.062 1 81.75 359 ILE B N 1
ATOM 6037 C CA . ILE B 1 359 ? 32.219 -36.062 -34.688 1 81.75 359 ILE B CA 1
ATOM 6038 C C . ILE B 1 359 ? 33.438 -36.875 -35.188 1 81.75 359 ILE B C 1
ATOM 6040 O O . ILE B 1 359 ? 34 -37.656 -34.438 1 81.75 359 ILE B O 1
ATOM 6044 N N . GLN B 1 360 ? 33.688 -36.594 -36.438 1 80.75 360 GLN B N 1
ATOM 6045 C CA . GLN B 1 360 ? 34.75 -37.406 -37.062 1 80.75 360 GLN B CA 1
ATOM 6046 C C . GLN B 1 360 ? 35.875 -36.5 -37.562 1 80.75 360 GLN B C 1
ATOM 6048 O O . GLN B 1 360 ? 35.688 -35.281 -37.719 1 80.75 360 GLN B O 1
ATOM 6053 N N . HIS B 1 361 ? 37 -37.125 -37.812 1 78.5 361 HIS B N 1
ATOM 6054 C CA . HIS B 1 361 ? 38.219 -36.5 -38.406 1 78.5 361 HIS B CA 1
ATOM 6055 C C . HIS B 1 361 ? 38.781 -35.469 -37.438 1 78.5 361 HIS B C 1
ATOM 6057 O O . HIS B 1 361 ? 39.125 -34.344 -37.875 1 78.5 361 HIS B O 1
ATOM 6063 N N . VAL B 1 362 ? 38.719 -35.938 -36.312 1 77.5 362 VAL B N 1
ATOM 6064 C CA . VAL B 1 362 ? 39.344 -35.062 -35.312 1 77.5 362 VAL B CA 1
ATOM 6065 C C . VAL B 1 362 ? 40.812 -35.469 -35.156 1 77.5 362 VAL B C 1
ATOM 6067 O O . VAL B 1 362 ? 41.094 -36.594 -34.75 1 77.5 362 VAL B O 1
ATOM 6070 N N . LYS B 1 363 ? 41.688 -34.625 -35.406 1 74.31 363 LYS B N 1
ATOM 6071 C CA . LYS B 1 363 ? 43.125 -34.906 -35.281 1 74.31 363 LYS B CA 1
ATOM 6072 C C . LYS B 1 363 ? 43.562 -34.781 -33.812 1 74.31 363 LYS B C 1
ATOM 6074 O O . LYS B 1 363 ? 44.344 -35.625 -33.344 1 74.31 363 LYS B O 1
ATOM 6079 N N . ASP B 1 364 ? 43.125 -33.812 -33.188 1 73.81 364 ASP B N 1
ATOM 6080 C CA . ASP B 1 364 ? 43.438 -33.562 -31.781 1 73.81 364 ASP B CA 1
ATOM 6081 C C . ASP B 1 364 ? 42.188 -33.375 -30.953 1 73.81 364 ASP B C 1
ATOM 6083 O O . ASP B 1 364 ? 41.469 -32.406 -31.141 1 73.81 364 ASP B O 1
ATOM 6087 N N . VAL B 1 365 ? 42.062 -34.25 -30.062 1 77.81 365 VAL B N 1
ATOM 6088 C CA . VAL B 1 365 ? 40.875 -34.25 -29.203 1 77.81 365 VAL B CA 1
ATOM 6089 C C . VAL B 1 365 ? 40.844 -32.969 -28.359 1 77.81 365 VAL B C 1
ATOM 6091 O O . VAL B 1 365 ? 39.781 -32.5 -27.969 1 77.81 365 VAL B O 1
ATOM 6094 N N . SER B 1 366 ? 42 -32.469 -28.125 1 74.56 366 SER B N 1
ATOM 6095 C CA . SER B 1 366 ? 42.094 -31.281 -27.266 1 74.56 366 SER B CA 1
ATOM 6096 C C . SER B 1 366 ? 41.531 -30.031 -27.969 1 74.56 366 SER B C 1
ATOM 6098 O O . SER B 1 366 ? 41.25 -29.031 -27.328 1 74.56 366 SER B O 1
ATOM 6100 N N . GLU B 1 367 ? 41.312 -30.156 -29.203 1 73.62 367 GLU B N 1
ATOM 6101 C CA . GLU B 1 367 ? 40.844 -29.031 -29.984 1 73.62 367 GLU B CA 1
ATOM 6102 C C . GLU B 1 367 ? 39.344 -28.828 -29.781 1 73.62 367 GLU B C 1
ATOM 6104 O O . GLU B 1 367 ? 38.812 -27.734 -29.984 1 73.62 367 GLU B O 1
ATOM 6109 N N . VAL B 1 368 ? 38.688 -29.891 -29.469 1 74.5 368 VAL B N 1
ATOM 6110 C CA . VAL B 1 368 ? 37.25 -29.797 -29.344 1 74.5 368 VAL B CA 1
ATOM 6111 C C . VAL B 1 368 ? 36.875 -29.375 -27.922 1 74.5 368 VAL B C 1
ATOM 6113 O O . VAL B 1 368 ? 37.188 -30.094 -26.953 1 74.5 368 VAL B O 1
ATOM 6116 N N . GLY B 1 369 ? 36.312 -28.234 -27.781 1 73.69 369 GLY B N 1
ATOM 6117 C CA . GLY B 1 369 ? 35.938 -27.719 -26.469 1 73.69 369 GLY B CA 1
ATOM 6118 C C . GLY B 1 369 ? 34.5 -28.125 -26.078 1 73.69 369 GLY B C 1
ATOM 6119 O O . GLY B 1 369 ? 34.312 -28.938 -25.172 1 73.69 369 GLY B O 1
ATOM 6120 N N . VAL B 1 370 ? 33.5 -27.312 -26.703 1 76.31 370 VAL B N 1
ATOM 6121 C CA . VAL B 1 370 ? 32.125 -27.531 -26.375 1 76.31 370 VAL B CA 1
ATOM 6122 C C . VAL B 1 370 ? 31.312 -27.766 -27.641 1 76.31 370 VAL B C 1
ATOM 6124 O O . VAL B 1 370 ? 31.547 -27.125 -28.672 1 76.31 370 VAL B O 1
ATOM 6127 N N . ILE B 1 371 ? 30.562 -28.797 -27.547 1 77.75 371 ILE B N 1
ATOM 6128 C CA . ILE B 1 371 ? 29.609 -29.031 -28.625 1 77.75 371 ILE B CA 1
ATOM 6129 C C . ILE B 1 371 ? 28.219 -28.578 -28.203 1 77.75 371 ILE B C 1
ATOM 6131 O O . ILE B 1 371 ? 27.781 -28.844 -27.078 1 77.75 371 ILE B O 1
ATOM 6135 N N . LYS B 1 372 ? 27.609 -27.859 -29.094 1 79.12 372 LYS B N 1
ATOM 6136 C CA . LYS B 1 372 ? 26.25 -27.375 -28.828 1 79.12 372 LYS B CA 1
ATOM 6137 C C . LYS B 1 372 ? 25.266 -27.891 -29.891 1 79.12 372 LYS B C 1
ATOM 6139 O O . LYS B 1 372 ? 25.562 -27.812 -31.078 1 79.12 372 LYS B O 1
ATOM 6144 N N . ALA B 1 373 ? 24.266 -28.516 -29.375 1 78.75 373 ALA B N 1
ATOM 6145 C CA . ALA B 1 373 ? 23.141 -28.812 -30.25 1 78.75 373 ALA B CA 1
ATOM 6146 C C . ALA B 1 373 ? 22.109 -27.688 -30.25 1 78.75 373 ALA B C 1
ATOM 6148 O O . ALA B 1 373 ? 21.656 -27.266 -29.188 1 78.75 373 ALA B O 1
ATOM 6149 N N . ILE B 1 374 ? 21.875 -27.219 -31.406 1 76.25 374 ILE B N 1
ATOM 6150 C CA . ILE B 1 374 ? 21.047 -26.016 -31.5 1 76.25 374 ILE B CA 1
ATOM 6151 C C . ILE B 1 374 ? 19.797 -26.312 -32.312 1 76.25 374 ILE B C 1
ATOM 6153 O O . ILE B 1 374 ? 19.812 -27.172 -33.219 1 76.25 374 ILE B O 1
ATOM 6157 N N . PHE B 1 375 ? 18.672 -25.75 -31.906 1 76.06 375 PHE B N 1
ATOM 6158 C CA . PHE B 1 375 ? 17.438 -25.766 -32.688 1 76.06 375 PHE B CA 1
ATOM 6159 C C . PHE B 1 375 ? 17.016 -24.344 -33.062 1 76.06 375 PHE B C 1
ATOM 6161 O O . PHE B 1 375 ? 16.812 -23.5 -32.156 1 76.06 375 PHE B O 1
ATOM 6168 N N . TYR B 1 376 ? 17.078 -23.953 -34.375 1 66.75 376 TYR B N 1
ATOM 6169 C CA . TYR B 1 376 ? 16.609 -22.672 -34.875 1 66.75 376 TYR B CA 1
ATOM 6170 C C . TYR B 1 376 ? 15.227 -22.812 -35.531 1 66.75 376 TYR B C 1
ATOM 6172 O O . TYR B 1 376 ? 14.969 -23.766 -36.25 1 66.75 376 TYR B O 1
ATOM 6180 N N . LYS B 1 377 ? 14.289 -22.078 -35.031 1 64.69 377 LYS B N 1
ATOM 6181 C CA . LYS B 1 377 ? 13 -22.047 -35.719 1 64.69 377 LYS B CA 1
ATOM 6182 C C . LYS B 1 377 ? 13.141 -21.406 -37.094 1 64.69 377 LYS B C 1
ATOM 6184 O O . LYS B 1 377 ? 13.805 -20.375 -37.25 1 64.69 377 LYS B O 1
ATOM 6189 N N . PRO B 1 378 ? 12.945 -22.203 -38.156 1 52.78 378 PRO B N 1
ATOM 6190 C CA . PRO B 1 378 ? 13.039 -21.578 -39.5 1 52.78 378 PRO B CA 1
ATOM 6191 C C . PRO B 1 378 ? 12.25 -20.281 -39.594 1 52.78 378 PRO B C 1
ATOM 6193 O O . PRO B 1 378 ? 11.18 -20.156 -39 1 52.78 378 PRO B O 1
ATOM 6196 N N . ASN B 1 379 ? 12.898 -19.141 -39.688 1 46.25 379 ASN B N 1
ATOM 6197 C CA . ASN B 1 379 ? 12.195 -17.906 -40 1 46.25 379 ASN B CA 1
ATOM 6198 C C . ASN B 1 379 ? 11.242 -18.078 -41.156 1 46.25 379 ASN B C 1
ATOM 6200 O O . ASN B 1 379 ? 11.641 -18.562 -42.219 1 46.25 379 ASN B O 1
ATOM 6204 N N . CYS B 1 380 ? 9.984 -18.406 -41.031 1 39.16 380 CYS B N 1
ATOM 6205 C CA . CYS B 1 380 ? 9.07 -18.172 -42.156 1 39.16 380 CYS B CA 1
ATOM 6206 C C . CYS B 1 380 ? 9.359 -16.844 -42.844 1 39.16 380 CYS B C 1
ATOM 6208 O O . CYS B 1 380 ? 9.031 -15.781 -42.281 1 39.16 380 CYS B O 1
ATOM 6210 N N . GLY B 1 381 ? 10.367 -16.594 -43.406 1 33.03 381 GLY B N 1
ATOM 6211 C CA . GLY B 1 381 ? 10.453 -15.375 -44.219 1 33.03 381 GLY B CA 1
ATOM 6212 C C . GLY B 1 381 ? 9.344 -15.266 -45.25 1 33.03 381 GLY B C 1
ATOM 6213 O O . GLY B 1 381 ? 9.102 -14.188 -45.781 1 33.03 381 GLY B O 1
ATOM 6214 N N . CYS B 1 382 ? 9.102 -16.266 -46.25 1 28.67 382 CYS B N 1
ATOM 6215 C CA . CYS B 1 382 ? 8.594 -15.742 -47.5 1 28.67 382 CYS B CA 1
ATOM 6216 C C . CYS B 1 382 ? 7.176 -15.211 -47.344 1 28.67 382 CYS B C 1
ATOM 6218 O O . CYS B 1 382 ? 6.277 -15.945 -46.938 1 28.67 382 CYS B O 1
ATOM 6220 N N . LYS B 1 383 ? 7.07 -13.906 -47.219 1 30.78 383 LYS B N 1
ATOM 6221 C CA . LYS B 1 383 ? 5.867 -13.141 -47.531 1 30.78 383 LYS B CA 1
ATOM 6222 C C . LYS B 1 383 ? 5.238 -13.625 -48.844 1 30.78 383 LYS B C 1
ATOM 6224 O O . LYS B 1 383 ? 5.902 -13.656 -49.875 1 30.78 383 LYS B O 1
ATOM 6229 N N . THR B 1 384 ? 4.305 -14.594 -48.969 1 23.97 384 THR B N 1
ATOM 6230 C CA . THR B 1 384 ? 3.457 -14.727 -50.156 1 23.97 384 THR B CA 1
ATOM 6231 C C . THR B 1 384 ? 3.01 -13.352 -50.656 1 23.97 384 THR B C 1
ATOM 6233 O O . THR B 1 384 ? 2.568 -12.516 -49.875 1 23.97 384 THR B O 1
ATOM 6236 N N . GLY B 1 385 ? 3.59 -12.727 -51.781 1 26.23 385 GLY B N 1
ATOM 6237 C CA . GLY B 1 385 ? 3.098 -11.703 -52.719 1 26.23 385 GLY B CA 1
ATOM 6238 C C . GLY B 1 385 ? 1.621 -11.844 -53.031 1 26.23 385 GLY B C 1
ATOM 6239 O O . GLY B 1 385 ? 1.171 -12.906 -53.438 1 26.23 385 GLY B O 1
ATOM 6240 N N . GLU B 1 386 ? 0.651 -11.336 -52.219 1 23.92 386 GLU B N 1
ATOM 6241 C CA . GLU B 1 386 ? -0.682 -11 -52.719 1 23.92 386 GLU B CA 1
ATOM 6242 C C . GLU B 1 386 ? -0.617 -10.367 -54.094 1 23.92 386 GLU B C 1
ATOM 6244 O O . GLU B 1 386 ? 0.105 -9.391 -54.312 1 23.92 386 GLU B O 1
ATOM 6249 N N . GLN B 1 387 ? -0.711 -11.203 -55.188 1 22.3 387 GLN B N 1
ATOM 6250 C CA . GLN B 1 387 ? -1.23 -10.852 -56.531 1 22.3 387 GLN B CA 1
ATOM 6251 C C . GLN B 1 387 ? -2.506 -10.016 -56.406 1 22.3 387 GLN B C 1
ATOM 6253 O O . GLN B 1 387 ? -3.51 -10.484 -55.875 1 22.3 387 GLN B O 1
ATOM 6258 N N . SER B 1 388 ? -2.467 -8.719 -55.938 1 21.8 388 SER B N 1
ATOM 6259 C CA . SER B 1 388 ? -3.355 -7.727 -56.531 1 21.8 388 SER B CA 1
ATOM 6260 C C . SER B 1 388 ? -3.436 -7.883 -58.031 1 21.8 388 SER B C 1
ATOM 6262 O O . SER B 1 388 ? -2.438 -7.695 -58.75 1 21.8 388 SER B O 1
ATOM 6264 N N . GLY B 1 389 ? -4.004 -8.961 -58.562 1 16.81 389 GLY B N 1
ATOM 6265 C CA . GLY B 1 389 ? -4.793 -9.016 -59.781 1 16.81 389 GLY B CA 1
ATOM 6266 C C . GLY B 1 389 ? -5.73 -7.828 -59.938 1 16.81 389 GLY B C 1
ATOM 6267 O O . GLY B 1 389 ? -6.441 -7.465 -59 1 16.81 389 GLY B O 1
ATOM 6268 N N . LYS B 1 390 ? -5.301 -6.938 -60.812 1 21.08 390 LYS B N 1
ATOM 6269 C CA . LYS B 1 390 ? -6.133 -6.328 -61.844 1 21.08 390 LYS B CA 1
ATOM 6270 C C . LYS B 1 390 ? -6.812 -7.395 -62.719 1 21.08 390 LYS B C 1
ATOM 6272 O O . LYS B 1 390 ? -7.613 -7.074 -63.594 1 21.08 390 LYS B O 1
ATOM 6277 N N . MET B 1 391 ? -7.121 -8.57 -62.375 1 18.09 391 MET B N 1
ATOM 6278 C CA . MET B 1 391 ? -8.305 -8.977 -63.125 1 18.09 391 MET B CA 1
ATOM 6279 C C . MET B 1 391 ? -9.578 -8.625 -62.344 1 18.09 391 MET B C 1
ATOM 6281 O O . MET B 1 391 ? -9.609 -8.695 -61.125 1 18.09 391 MET B O 1
#

Organism: Anopheles gambiae (NCBI:txid7165)

pLDDT: mean 83.3, std 16.31, range [16.81, 98.44]

Solvent-accessible surface area (backbone atoms only — not comparable to full-atom values): 42553 Å² total; per-residue (Å²): 124,64,85,45,54,47,78,41,42,68,58,49,38,53,44,40,41,63,48,50,64,26,65,78,86,38,65,28,30,36,32,30,84,85,41,79,43,28,34,44,59,67,61,46,27,57,73,18,67,49,44,27,48,52,48,69,34,90,54,74,68,23,72,49,47,65,45,77,46,95,59,60,54,66,24,48,52,54,47,45,42,27,68,38,41,21,36,48,72,48,77,84,52,51,70,67,45,50,52,48,30,39,50,47,24,59,74,44,59,34,61,70,59,29,51,51,50,36,51,41,49,55,71,66,62,44,90,90,45,36,53,62,51,42,50,51,25,58,76,67,65,40,71,72,38,52,53,45,55,56,53,42,22,77,37,23,61,61,48,59,69,36,79,59,50,48,69,48,51,69,68,55,51,50,56,48,54,70,37,55,31,44,37,39,57,48,63,57,50,49,49,38,52,49,50,25,42,68,71,39,33,74,57,86,40,52,67,60,36,51,55,51,44,50,56,49,56,68,52,48,54,67,63,75,43,53,70,67,48,48,66,58,52,48,52,69,64,62,79,60,53,70,66,55,52,51,49,42,53,52,47,45,71,68,52,87,70,77,90,73,42,24,27,69,65,53,64,62,45,76,41,59,56,86,59,48,46,74,42,77,45,82,69,85,50,81,29,30,30,34,41,33,72,68,85,46,37,28,45,31,26,29,41,35,42,29,41,43,81,57,95,61,79,66,80,64,86,61,59,38,36,34,27,40,12,67,76,78,72,59,64,45,83,55,39,66,20,54,51,81,43,92,48,40,20,61,22,71,53,72,80,36,66,30,25,27,40,35,41,31,63,33,70,52,73,75,44,58,36,40,41,30,44,22,34,72,79,78,76,86,65,84,74,82,77,78,76,76,68,83,113,123,65,86,46,52,46,79,41,42,66,58,49,38,54,44,40,39,64,47,50,65,26,65,78,87,37,64,29,30,38,33,31,87,82,42,79,42,28,33,43,59,66,61,46,28,58,70,16,69,49,44,28,48,52,50,69,34,90,52,74,68,24,73,48,48,65,46,80,46,96,58,61,53,68,24,48,51,54,49,47,43,28,68,38,40,20,37,47,72,49,77,85,53,52,70,67,46,52,52,48,30,38,52,48,23,59,74,44,58,34,61,70,59,30,52,50,50,37,51,40,48,54,72,64,62,43,90,90,44,35,53,62,51,43,50,50,26,59,74,68,66,42,71,74,39,50,53,42,56,54,52,42,22,76,37,22,60,62,45,60,68,35,78,59,50,48,70,49,50,70,67,56,51,48,55,48,54,69,37,54,31,43,37,40,56,49,63,56,49,50,50,37,52,51,50,25,42,68,70,39,34,76,56,86,40,54,68,60,36,48,55,51,45,51,57,50,55,68,52,48,55,66,62,75,43,53,70,66,48,48,65,56,51,49,51,70,65,61,77,61,53,72,67,55,52,51,49,40,54,52,47,44,70,68,50,88,71,80,90,73,40,24,27,68,69,51,64,62,45,77,42,60,55,87,59,47,47,74,45,76,45,84,70,85,51,81,28,31,30,34,41,34,72,66,86,47,38,27,45,32,26,28,41,33,42,28,39,44,81,59,93,64,78,67,81,64,80,59,58,38,37,32,26,41,11,66,75,79,73,58,64,48,85,46,40,65,18,59,34,79,48,91,48,48,19,63,20,68,50,71,80,36,67,33,23,26,41,35,40,32,61,34,69,51,74,75,45,58,35,39,40,30,43,24,33,74,78,78,74,85,64,84,73,80,78,77,76,78,64,89,114

Foldseek 3Di:
DPPPDDDDVVVVLVVLLVQQQDQVVFQAWEAEPRDTGTDHQVLLVVQFVLSVCQQVNPDPSNNDRYHYDHADPLLVSQVSSCSRRVDHDCVPPDPVSLLRVLVVCLVGVVPVSNLVSLLVCLVVDDLVCLQVNLQSCVVSVPVSNVSSLLVCLVVLAPNLPDPSLLVHDLVSLLVNLQALSSAYDLLSQLVSLVSSCVVCCVPPHNVVSLVSSLSSVVSRQCLRDDPVCLVPPVVVVVNDDPVVSVVSVVVNVPDPDGSGRAHEFPQKDKDFLVQWDWDADPPPDLKIKTKHFQVTKHWFFKKKWFWDPDPDQPVDFQWKWKWFDDPVPDTPDTQTFTPPDSTMTMGGHPTDIGGMMMIIRHNDSNGTGMMMTGHDDPPPPDDPPPPPPPD/DPPPDDDDVVVVLVVLLVQQQDQVVFQAWEAEPRDTGTDHQVLLVVQFVLSVCQQVNPDPSNNDRYHYDHADPLLVSQVSSCSRRVDHDCVPPDPVSLLRVLVVCLVRVVPVSNLVSLQVCLVVDDLVCLQVNLQSCVVSVPPSNVSSLLVCLVVLAPNLPDPSLLVHDLVSLLVNLQALSSAYDLLSQLVSLVSSCVVCCVPPHNVVSLVSSLSSVVSRQCLRDDPVCLVPPVVVSVSDDPVVSVVSVVVNVVDPDGSGRAHEFPQKDKDFLVQWDWDADPPPDLKIKTKHFQVTKHWFFKKKWFWDPDPDQPVDFQWKWKWFDDPVPDTPGTQTFTDPDSTMTMGGHPTDIGGMMMIIRHNDSNGTGMMMGGHDDPPPPDDPPPPPDPD

Radius of gyration: 45.79 Å; Cα contacts (8 Å, |Δi|>4): 1247; chains: 2; bounding box: 84×123×122 Å

Sequence (782 aa):
MSSTEIEQTAVLVEQLAQLCMNADNADVTFTVKGQHLPAHRIILATRSEYFRALLFGALKESKQNEITLHVSVDAFKYLMKYIYTGSLSLKQMKIRDILDTLELAHQYGFIDLQKALANYLGKVIGMSNVCVILETARLLDLTELSTCYTFMDENANSIIQSYNFRRISYEAMLGLLQRDTFAADEFDIFNAVRDWYLYNADKPSKAMQTNRAEKLYNLVRFTLMSQHDLLNVVRSANVLSPNRLLDILAEKEKLTVLPYRAVSCLPELIIDWNKIKWSNSSSGSCSRHGEIDLGNYFKVNGIQVDRRRKGRKFFHQTNYTVRVSVDKECWTKGVTCEAHSPYLTVAHFEISIVRYIRIQHVKDVSEVGVIKAIFYKPNCGCKTGEQSGKMMSSTEIEQTAVLVEQLAQLCMNADNADVTFTVKGQHLPAHRIILATRSEYFRALLFGALKESKQNEITLHVSVDAFKYLMKYIYTGSLSLKQMKIRDILDTLELAHQYGFIDLQKALANYLGKVIGMSNVCVILETARLLDLTELSTCYTFMDENANSIIQSYNFRRISYEAMLGLLQRDTFAADEFDIFNAVRDWYLYNADKPSKAMQTNRAEKLYNLVRFTLMSQHDLLNVVRSANVLSPNRLLDILAEKEKLTVLPYRAVSCLPELIIDWNKIKWSNSSSGSCSRHGEIDLGNYFKVNGIQVDRRRKGRKFFHQTNYTVRVSVDKECWTKGVTCEAHSPYLTVAHFEISIVRYIRIQHVKDVSEVGVIKAIFYKPNCGCKTGEQSGKM

Secondary structure (DSSP, 8-state):
--TTEEE-HHHHHHHHHHHTT--TT--EEEEETTEEEEE-HHHHHHH-HHHHHHHHSSSGGGG-SEEEE-S-HHHHHHHHHHHHHSEEE-TT--HHHHHHHHHHHHHTT-HHHHHHHHHHHHHH--TTTHHHHHHHHHHTT-GGGTHHHHHHHHTHHHHHTSGGGGGS-HHHHHHHHT-TT----HHHHHHHHHHHHHHHTTSS-HHHHHHHHHHHHTTS-GGGS-HHHIIIIIHHHT-S-HHHHHHHHHHHHH-SS-----B---SEEEE-GGGPEEEE-SSSSS-EEEEEEEEEEEEEEEEEEEEP--SS---S---EEEEEESSSSSBPP-EEEEEEETTEEEEEEEEEEEEEEEEEEES-GGGEEEEEEE-----------------/--TTEEE-HHHHHHHHHHHTT--TT--EEEEETTEEEEE-HHHHHHH-HHHHHHHHSSSGGGG-SEEEE-S-HHHHHHHHHHHHHSEEE-TT--HHHHHHHHHHHHHHT-HHHHHHHHHHHHHS--TTTHHHHHHHHHHTT-GGGTHHHHHHHHTHHHHHTSGGGGGS-HHHHHHHHT-TT----HHHHHHHHHHHHHHHTTSS-HHHHHHHHHHHHTTS-GGGS-HHHIIIIIHHHT-S-HHHHHHHHHHHHH-SS-----B---SEEEE-GGGPEEEE-SSSSS-EEEEEEEEEEEEEEEEEEEEP--SS---S--EEEEEEESSSSSEEEEEEEE--BTTEEEEEEEEEEEEEEEEEEES-GGGEEEEEEE-----------------